Protein 4LSD (pdb70)

Organism: Homo sapiens (NCBI:txid9606)

GO terms:
  GO:0005576 extracellular region (C, EXP)
  GO:0005886 plasma membrane (C, EXP)

Solvent-accessible surface area: 38924 Å² total

CATH classification: 2.60.40.10

Sequence (751 aa):
SPSAPVNVTVRHLKANSAVVSWDVLEDEVVIGFAISQQKKDVRLRFIQEVNTTTRSCALWDLEEDTEYIVHVQAISIQGQSPASEPVLFKTPREAESPSAPVNVTVRHLKANSAVVSWDVLEDEVVIGFAISQQKKDVRLRFIQEVNTTTRSCALWDLEEDTEYIVHVQAISIQGQSPASEPVLFKTPRSPSAPVNVTVRHLKANSAVVSWDVLEDEVVIGFAISQQKKDVRLRFIQEVNTTTRSCALWDLEEDTEYIVHVQAISIQGQSPASEPVLFKTPRSPSAPVNVTVRHLKANSAVVSWDVLEDEVVIGFAISQQKKDVRLRFIQEVNTTTRSCALWDLEEDTEYIVHVQAISIQGQSPASEPVLFKTPRSPSAPVNVTVRHLKANSAVVSWDVLEDEVVIGFAISQQKKDVRLRFIQEVNTTTRSCALWDLEEDTEYIVHVQAISIQGQSPASEPVLFKTPRSPSAPVNVTVRHLKANSAVVSWDVLEDEVVIGFAISQQKKDVRLRFIQEVNTTTRSCALWDLEEDTEYIVHVQAISIQGQSPASEPVLFKTPREAEKSPSAPVNVTVRHLKANSAVVSWDVLEDEVVIGFAISQQKKDVRLRFIQEVNTTTRSCALWDLEEDTEYIVHVQAISIQGQSPASEPVLFKTPRSPSAPVNVTVRHLKANSAVVSWDVLEDEVVIGFAISQQKKDVRLRFIQEVNTTTRSCALWDLEEDTEYIVHVQAISIQGQSPASEPVLFKTPR

InterPro domains:
  IPR003961 Fibronectin type III [PF00041] (83-168)
  IPR003961 Fibronectin type III [PS50853] (84-175)
  IPR003961 Fibronectin type III [SM00060] (82-162)
  IPR003961 Fibronectin type III [cd00063] (82-172)
  IPR013783 Immunoglobulin-like fold [G3DSA:2.60.40.10] (80-178)
  IPR036116 Fibronectin type III superfamily [SSF49265] (73-175)
  IPR052120 Fibronectin type III domain-containing protein 4/5 [PTHR14470] (60-259)

Radius of gyration: 45.47 Å; Cα contacts (8 Å, |Δi|>4): 2057; chains: 8; bounding box: 63×94×138 Å

Nearest PDB structures (foldseek):
  2dju-assembly1_A  TM=8.597E-01  e=8.356E-07  Homo sapiens
  6tpv-assembly1_A  TM=8.663E-01  e=1.405E-06  Homo sapiens
  4yfe-assembly2_B  TM=8.861E-01  e=2.244E-06  Mus musculus
  4yfd-assembly1_A  TM=8.650E-01  e=3.230E-06  Mus musculus
  4yfg-assembly1_A  TM=8.842E-01  e=6.028E-06  Mus musculus

Structure (mmCIF, N/CA/C/O backbone):
data_4LSD
#
_entry.id   4LSD
#
_cell.length_a   93.200
_cell.length_b   93.200
_cell.length_c   284.900
_cell.angle_alpha   90.00
_cell.angle_beta   90.00
_cell.angle_gamma   90.00
#
_symmetry.space_group_name_H-M   'P 41 21 2'
#
loop_
_entity.id
_entity.type
_entity.pdbx_description
1 polymer 'Fibronectin type III domain-containing protein 5'
2 water water
#
loop_
_atom_site.group_PDB
_atom_site.id
_atom_site.type_symbol
_atom_site.label_atom_id
_atom_site.label_alt_id
_atom_site.label_comp_id
_atom_site.label_asym_id
_atom_site.label_entity_id
_atom_site.label_seq_id
_atom_site.pdbx_PDB_ins_code
_atom_site.Cartn_x
_atom_site.Cartn_y
_atom_site.Cartn_z
_atom_site.occupancy
_atom_site.B_iso_or_equiv
_atom_site.auth_seq_id
_atom_site.auth_comp_id
_atom_site.auth_asym_id
_atom_site.auth_atom_id
_atom_site.pdbx_PDB_model_num
ATOM 9 N N . SER A 1 2 ? 11.082 -38.227 24.980 1.00 77.22 30 SER A N 1
ATOM 10 C CA . SER A 1 2 ? 9.899 -38.674 24.275 1.00 70.47 30 SER A CA 1
ATOM 11 C C . SER A 1 2 ? 9.121 -39.831 24.917 1.00 64.24 30 SER A C 1
ATOM 12 O O . SER A 1 2 ? 9.660 -40.588 25.720 1.00 63.71 30 SER A O 1
ATOM 15 N N . PRO A 1 3 ? 7.850 -40.013 24.516 1.00 58.57 31 PRO A N 1
ATOM 16 C CA . PRO A 1 3 ? 6.974 -41.073 25.029 1.00 54.42 31 PRO A CA 1
ATOM 17 C C . PRO A 1 3 ? 7.368 -42.445 24.498 1.00 52.06 31 PRO A C 1
ATOM 18 O O . PRO A 1 3 ? 8.187 -42.571 23.590 1.00 50.72 31 PRO A O 1
ATOM 22 N N . SER A 1 4 ? 6.743 -43.468 25.060 1.00 54.52 32 SER A N 1
ATOM 23 C CA . SER A 1 4 ? 6.996 -44.840 24.662 1.00 52.75 32 SER A CA 1
ATOM 24 C C . SER A 1 4 ? 6.056 -45.220 23.531 1.00 49.99 32 SER A C 1
ATOM 25 O O . SER A 1 4 ? 4.925 -44.726 23.447 1.00 49.36 32 SER A O 1
ATOM 28 N N . ALA A 1 5 ? 6.532 -46.098 22.660 1.00 46.42 33 ALA A N 1
ATOM 29 C CA . ALA A 1 5 ? 5.735 -46.545 21.539 1.00 45.88 33 ALA A CA 1
ATOM 30 C C . ALA A 1 5 ? 4.396 -47.022 22.060 1.00 45.79 33 ALA A C 1
ATOM 31 O O . ALA A 1 5 ? 4.253 -47.307 23.244 1.00 51.36 33 ALA A O 1
ATOM 33 N N . PRO A 1 6 ? 3.386 -47.075 21.185 1.00 50.81 34 PRO A N 1
ATOM 34 C CA . PRO A 1 6 ? 2.048 -47.530 21.568 1.00 48.56 34 PRO A CA 1
ATOM 35 C C . PRO A 1 6 ? 2.109 -49.037 21.785 1.00 47.83 34 PRO A C 1
ATOM 36 O O . PRO A 1 6 ? 2.922 -49.712 21.160 1.00 50.46 34 PRO A O 1
ATOM 40 N N . VAL A 1 7 ? 1.253 -49.560 22.657 1.00 48.06 35 VAL A N 1
ATOM 41 C CA . VAL A 1 7 ? 1.223 -50.999 22.930 1.00 47.48 35 VAL A CA 1
ATOM 42 C C . VAL A 1 7 ? -0.184 -51.520 22.676 1.00 50.76 35 VAL A C 1
ATOM 43 O O . VAL A 1 7 ? -1.131 -50.743 22.555 1.00 54.22 35 VAL A O 1
ATOM 47 N N . ASN A 1 8 ? -0.323 -52.835 22.593 1.00 49.19 36 ASN A N 1
ATOM 48 C CA . ASN A 1 8 ? -1.636 -53.420 22.403 1.00 50.10 36 ASN A CA 1
ATOM 49 C C . ASN A 1 8 ? -2.381 -52.853 21.207 1.00 49.78 36 ASN A C 1
ATOM 50 O O . ASN A 1 8 ? -3.583 -52.583 21.288 1.00 51.59 36 ASN A O 1
ATOM 55 N N . VAL A 1 9 ? -1.674 -52.659 20.103 1.00 49.83 37 VAL A N 1
ATOM 56 C CA . VAL A 1 9 ? -2.312 -52.134 18.915 1.00 47.84 37 VAL A CA 1
ATOM 57 C C . VAL A 1 9 ? -3.143 -53.280 18.344 1.00 49.44 37 VAL A C 1
ATOM 58 O O . VAL A 1 9 ? -2.618 -54.354 18.045 1.00 50.67 37 VAL A O 1
ATOM 62 N N . THR A 1 10 ? -4.449 -53.057 18.220 1.00 48.46 38 THR A N 1
ATOM 63 C CA . THR A 1 10 ? -5.350 -54.088 17.712 1.00 48.25 38 THR A CA 1
ATOM 64 C C . THR A 1 10 ? -6.195 -53.548 16.558 1.00 48.83 38 THR A C 1
ATOM 65 O O . THR A 1 10 ? -6.384 -52.336 16.422 1.00 50.57 38 THR A O 1
ATOM 69 N N . VAL A 1 11 ? -6.697 -54.455 15.727 1.00 46.96 39 VAL A N 1
ATOM 70 C CA . VAL A 1 11 ? -7.545 -54.085 14.607 1.00 48.61 39 VAL A CA 1
ATOM 71 C C . VAL A 1 11 ? -8.929 -54.658 14.825 1.00 53.65 39 VAL A C 1
ATOM 72 O O . VAL A 1 11 ? -9.087 -55.872 14.843 1.00 60.03 39 VAL A O 1
ATOM 76 N N . ARG A 1 12 ? -9.933 -53.805 14.986 1.00 55.35 40 ARG A N 1
ATOM 77 C CA . ARG A 1 12 ? -11.294 -54.301 15.184 1.00 53.77 40 ARG A CA 1
ATOM 78 C C . ARG A 1 12 ? -12.255 -53.850 14.093 1.00 54.86 40 ARG A C 1
ATOM 79 O O . ARG A 1 12 ? -11.895 -53.053 13.223 1.00 55.19 40 ARG A O 1
ATOM 87 N N . HIS A 1 13 ? -13.472 -54.385 14.140 1.00 56.86 41 HIS A N 1
ATOM 88 C CA . HIS A 1 13 ? -14.508 -54.053 13.171 1.00 57.39 41 HIS A CA 1
ATOM 89 C C . HIS A 1 13 ? -13.902 -53.994 11.770 1.00 55.80 41 HIS A C 1
ATOM 90 O O . HIS A 1 13 ? -14.025 -53.004 11.050 1.00 58.79 41 HIS A O 1
ATOM 97 N N . LEU A 1 14 ? -13.234 -55.083 11.406 1.00 55.46 42 LEU A N 1
ATOM 98 C CA . LEU A 1 14 ? -12.569 -55.214 10.120 1.00 54.35 42 LEU A CA 1
ATOM 99 C C . LEU A 1 14 ? -13.537 -55.594 9.001 1.00 54.45 42 LEU A C 1
ATOM 100 O O . LEU A 1 14 ? -14.056 -56.706 8.966 1.00 59.18 42 LEU A O 1
ATOM 105 N N . LYS A 1 15 ? -13.770 -54.657 8.086 1.00 54.43 43 LYS A N 1
ATOM 106 C CA . LYS A 1 15 ? -14.667 -54.871 6.956 1.00 53.69 43 LYS A CA 1
ATOM 107 C C . LYS A 1 15 ? -13.901 -54.973 5.646 1.00 55.54 43 LYS A C 1
ATOM 108 O O . LYS A 1 15 ? -12.697 -54.746 5.592 1.00 56.57 43 LYS A O 1
ATOM 114 N N . ALA A 1 16 ? -14.621 -55.298 4.583 1.00 56.59 44 ALA A N 1
ATOM 115 C CA . ALA A 1 16 ? -14.026 -55.437 3.261 1.00 57.94 44 ALA A CA 1
ATOM 116 C C . ALA A 1 16 ? -13.276 -54.199 2.773 1.00 56.39 44 ALA A C 1
ATOM 117 O O . ALA A 1 16 ? -12.288 -54.312 2.052 1.00 57.14 44 ALA A O 1
ATOM 119 N N . ASN A 1 17 ? -13.747 -53.021 3.165 1.00 55.82 45 ASN A N 1
ATOM 120 C CA . ASN A 1 17 ? -13.135 -51.776 2.715 1.00 53.47 45 ASN A CA 1
ATOM 121 C C . ASN A 1 17 ? -12.749 -50.825 3.833 1.00 51.09 45 ASN A C 1
ATOM 122 O O . ASN A 1 17 ? -12.418 -49.666 3.574 1.00 45.71 45 ASN A O 1
ATOM 127 N N . SER A 1 18 ? -12.797 -51.297 5.073 1.00 48.50 46 SER A N 1
ATOM 128 C CA . SER A 1 18 ? -12.459 -50.439 6.197 1.00 46.61 46 SER A CA 1
ATOM 129 C C . SER A 1 18 ? -12.087 -51.241 7.427 1.00 46.99 46 SER A C 1
ATOM 130 O O . SER A 1 18 ? -12.339 -52.444 7.501 1.00 47.91 46 SER A O 1
ATOM 133 N N . ALA A 1 19 ? -11.484 -50.560 8.394 1.00 43.86 47 ALA A N 1
ATOM 134 C CA . ALA A 1 19 ? -11.089 -51.178 9.654 1.00 43.10 47 ALA A CA 1
ATOM 135 C C . ALA A 1 19 ? -10.834 -50.067 10.652 1.00 43.95 47 ALA A C 1
ATOM 136 O O . ALA A 1 19 ? -10.703 -48.905 10.270 1.00 47.42 47 ALA A O 1
ATOM 138 N N . VAL A 1 20 ? -10.779 -50.432 11.928 1.00 42.39 48 VAL A N 1
ATOM 139 C CA . VAL A 1 20 ? -10.517 -49.488 13.005 1.00 37.46 48 VAL A CA 1
ATOM 140 C C . VAL A 1 20 ? -9.301 -50.014 13.761 1.00 36.52 48 VAL A C 1
ATOM 141 O O . VAL A 1 20 ? -9.209 -51.210 14.029 1.00 38.25 48 VAL A O 1
ATOM 145 N N . VAL A 1 21 ? -8.374 -49.122 14.094 1.00 35.63 49 VAL A N 1
ATOM 146 C CA . VAL A 1 21 ? -7.148 -49.480 14.802 1.00 37.05 49 VAL A CA 1
ATOM 147 C C . VAL A 1 21 ? -7.195 -48.893 16.197 1.00 39.35 49 VAL A C 1
ATOM 148 O O . VAL A 1 21 ? -7.568 -47.738 16.359 1.00 44.36 49 VAL A O 1
ATOM 152 N N . SER A 1 22 ? -6.812 -49.677 17.201 1.00 40.92 50 SER A N 1
ATOM 153 C CA . SER A 1 22 ? -6.817 -49.199 18.587 1.00 43.08 50 SER A CA 1
ATOM 154 C C . SER A 1 22 ? -5.472 -49.476 19.221 1.00 42.42 50 SER A C 1
ATOM 155 O O . SER A 1 22 ? -4.725 -50.338 18.760 1.00 45.07 50 SER A O 1
ATOM 158 N N . TRP A 1 23 ? -5.177 -48.765 20.299 1.00 38.92 51 TRP A N 1
ATOM 159 C CA . TRP A 1 23 ? -3.917 -48.954 20.986 1.00 40.63 51 TRP A CA 1
ATOM 160 C C . TRP A 1 23 ? -4.000 -48.367 22.367 1.00 41.48 51 TRP A C 1
ATOM 161 O O . TRP A 1 23 ? -5.009 -47.771 22.744 1.00 40.34 51 TRP A O 1
ATOM 172 N N . ASP A 1 24 ? -2.922 -48.547 23.117 1.00 40.05 52 ASP A N 1
ATOM 173 C CA . ASP A 1 24 ? -2.816 -48.008 24.458 1.00 44.32 52 ASP A CA 1
ATOM 174 C C . ASP A 1 24 ? -1.445 -47.402 24.517 1.00 44.27 52 ASP A C 1
ATOM 175 O O . ASP A 1 24 ? -0.577 -47.718 23.699 1.00 42.57 52 ASP A O 1
ATOM 180 N N . VAL A 1 25 ? -1.258 -46.524 25.487 1.00 42.34 53 VAL A N 1
ATOM 181 C CA . VAL A 1 25 ? 0.025 -45.892 25.685 1.00 48.80 53 VAL A CA 1
ATOM 182 C C . VAL A 1 25 ? 0.328 -46.114 27.151 1.00 53.16 53 VAL A C 1
ATOM 183 O O . VAL A 1 25 ? -0.568 -46.444 27.926 1.00 56.87 53 VAL A O 1
ATOM 187 N N . LEU A 1 26 ? 1.592 -45.967 27.527 1.00 55.56 54 LEU A N 1
ATOM 188 C CA . LEU A 1 26 ? 1.990 -46.159 28.915 1.00 54.35 54 LEU A CA 1
ATOM 189 C C . LEU A 1 26 ? 1.770 -44.878 29.718 1.00 56.93 54 LEU A C 1
ATOM 190 O O . LEU A 1 26 ? 1.346 -44.925 30.870 1.00 61.91 54 LEU A O 1
ATOM 195 N N . GLU A 1 27 ? 2.033 -43.732 29.096 1.00 56.11 55 GLU A N 1
ATOM 196 C CA . GLU A 1 27 ? 1.881 -42.446 29.772 1.00 57.43 55 GLU A CA 1
ATOM 197 C C . GLU A 1 27 ? 0.727 -41.590 29.242 1.00 58.31 55 GLU A C 1
ATOM 198 O O . GLU A 1 27 ? 0.944 -40.673 28.454 1.00 57.97 55 GLU A O 1
ATOM 204 N N . ASP A 1 28 ? -0.492 -41.863 29.687 1.00 56.24 56 ASP A N 1
ATOM 205 C CA . ASP A 1 28 ? -1.640 -41.091 29.228 1.00 56.83 56 ASP A CA 1
ATOM 206 C C . ASP A 1 28 ? -1.509 -39.593 29.517 1.00 58.28 56 ASP A C 1
ATOM 207 O O . ASP A 1 28 ? -2.090 -38.772 28.820 1.00 63.58 56 ASP A O 1
ATOM 212 N N . GLU A 1 29 ? -0.745 -39.228 30.536 1.00 55.26 57 GLU A N 1
ATOM 213 C CA . GLU A 1 29 ? -0.596 -37.815 30.878 1.00 57.05 57 GLU A CA 1
ATOM 214 C C . GLU A 1 29 ? 0.271 -36.998 29.914 1.00 54.88 57 GLU A C 1
ATOM 215 O O . GLU A 1 29 ? 0.227 -35.770 29.926 1.00 51.19 57 GLU A O 1
ATOM 221 N N . VAL A 1 30 ? 1.040 -37.685 29.076 1.00 52.40 58 VAL A N 1
ATOM 222 C CA . VAL A 1 30 ? 1.958 -37.038 28.144 1.00 49.50 58 VAL A CA 1
ATOM 223 C C . VAL A 1 30 ? 1.554 -37.072 26.658 1.00 48.38 58 VAL A C 1
ATOM 224 O O . VAL A 1 30 ? 1.965 -36.212 25.873 1.00 48.06 58 VAL A O 1
ATOM 228 N N . VAL A 1 31 ? 0.752 -38.063 26.285 1.00 44.73 59 VAL A N 1
ATOM 229 C CA . VAL A 1 31 ? 0.319 -38.252 24.908 1.00 42.80 59 VAL A CA 1
ATOM 230 C C . VAL A 1 31 ? -0.802 -37.330 24.447 1.00 42.76 59 VAL A C 1
ATOM 231 O O . VAL A 1 31 ? -1.924 -37.412 24.933 1.00 40.71 59 VAL A O 1
ATOM 235 N N . ILE A 1 32 ? -0.484 -36.460 23.493 1.00 43.43 60 ILE A N 1
ATOM 236 C CA . ILE A 1 32 ? -1.447 -35.506 22.950 1.00 42.03 60 ILE A CA 1
ATOM 237 C C . ILE A 1 32 ? -1.964 -35.872 21.562 1.00 43.06 60 ILE A C 1
ATOM 238 O O . ILE A 1 32 ? -2.889 -35.239 21.054 1.00 45.08 60 ILE A O 1
ATOM 243 N N . GLY A 1 33 ? -1.378 -36.896 20.954 1.00 39.94 61 GLY A N 1
ATOM 244 C CA . GLY A 1 33 ? -1.807 -37.283 19.627 1.00 41.62 61 GLY A CA 1
ATOM 245 C C . GLY A 1 33 ? -1.195 -38.578 19.139 1.00 40.56 61 GLY A C 1
ATOM 246 O O . GLY A 1 33 ? -0.619 -39.349 19.908 1.00 42.11 61 GLY A O 1
ATOM 247 N N . PHE A 1 34 ? -1.313 -38.812 17.841 1.00 40.89 62 PHE A N 1
ATOM 248 C CA . PHE A 1 34 ? -0.787 -40.027 17.253 1.00 40.40 62 PHE A CA 1
ATOM 249 C C . PHE A 1 34 ? -0.534 -39.878 15.760 1.00 39.38 62 PHE A C 1
ATOM 250 O O . PHE A 1 34 ? -1.118 -39.022 15.102 1.00 38.05 62 PHE A O 1
ATOM 258 N N . ALA A 1 35 ? 0.330 -40.731 15.224 1.00 40.60 63 ALA A N 1
ATOM 259 C CA . ALA A 1 35 ? 0.613 -40.734 13.795 1.00 37.46 63 ALA A CA 1
ATOM 260 C C . ALA A 1 35 ? 0.529 -42.186 13.364 1.00 36.62 63 ALA A C 1
ATOM 261 O O . ALA A 1 35 ? 1.103 -43.066 14.002 1.00 42.20 63 ALA A O 1
ATOM 263 N N . ILE A 1 36 ? -0.211 -42.444 12.295 1.00 35.10 64 ILE A N 1
ATOM 264 C CA . ILE A 1 36 ? -0.358 -43.807 11.783 1.00 37.63 64 ILE A CA 1
ATOM 265 C C . ILE A 1 36 ? 0.131 -43.890 10.332 1.00 42.79 64 ILE A C 1
ATOM 266 O O . ILE A 1 36 ? -0.005 -42.931 9.567 1.00 43.90 64 ILE A O 1
ATOM 271 N N . SER A 1 37 ? 0.720 -45.034 9.975 1.00 44.20 65 SER A N 1
ATOM 272 C CA . SER A 1 37 ? 1.212 -45.292 8.617 1.00 43.42 65 SER A CA 1
ATOM 273 C C . SER A 1 37 ? 0.464 -46.497 8.130 1.00 39.89 65 SER A C 1
ATOM 274 O O . SER A 1 37 ? 0.283 -47.466 8.867 1.00 40.89 65 SER A O 1
ATOM 277 N N . GLN A 1 38 ? 0.051 -46.447 6.876 1.00 37.10 66 GLN A N 1
ATOM 278 C CA . GLN A 1 38 ? -0.678 -47.550 6.285 1.00 37.51 66 GLN A CA 1
ATOM 279 C C . GLN A 1 38 ? -0.163 -47.837 4.889 1.00 43.26 66 GLN A C 1
ATOM 280 O O . GLN A 1 38 ? 0.020 -46.927 4.084 1.00 42.31 66 GLN A O 1
ATOM 286 N N . GLN A 1 39 ? 0.091 -49.105 4.609 1.00 43.26 67 GLN A N 1
ATOM 287 C CA . GLN A 1 39 ? 0.531 -49.506 3.285 1.00 45.65 67 GLN A CA 1
ATOM 288 C C . GLN A 1 39 ? 0.173 -50.967 3.103 1.00 45.81 67 GLN A C 1
ATOM 289 O O . GLN A 1 39 ? 0.097 -51.721 4.072 1.00 45.98 67 GLN A O 1
ATOM 295 N N . LYS A 1 40 ? -0.096 -51.356 1.864 1.00 47.31 68 LYS A N 1
ATOM 296 C CA . LYS A 1 40 ? -0.435 -52.740 1.584 1.00 47.96 68 LYS A CA 1
ATOM 297 C C . LYS A 1 40 ? 0.832 -53.570 1.722 1.00 52.59 68 LYS A C 1
ATOM 298 O O . LYS A 1 40 ? 1.949 -53.038 1.603 1.00 45.06 68 LYS A O 1
ATOM 304 N N . LYS A 1 41 ? 0.651 -54.869 1.962 1.00 55.14 69 LYS A N 1
ATOM 305 C CA . LYS A 1 41 ? 1.765 -55.795 2.082 1.00 57.42 69 LYS A CA 1
ATOM 306 C C . LYS A 1 41 ? 2.551 -55.584 0.777 1.00 55.89 69 LYS A C 1
ATOM 307 O O . LYS A 1 41 ? 3.773 -55.489 0.783 1.00 57.77 69 LYS A O 1
ATOM 313 N N . ASP A 1 42 ? 1.833 -55.507 -0.341 1.00 53.49 70 ASP A N 1
ATOM 314 C CA . ASP A 1 42 ? 2.443 -55.244 -1.645 1.00 59.99 70 ASP A CA 1
ATOM 315 C C . ASP A 1 42 ? 2.506 -53.716 -1.733 1.00 60.40 70 ASP A C 1
ATOM 316 O O . ASP A 1 42 ? 1.727 -53.092 -2.455 1.00 58.06 70 ASP A O 1
ATOM 321 N N . VAL A 1 43 ? 3.416 -53.112 -0.977 1.00 56.66 71 VAL A N 1
ATOM 322 C CA . VAL A 1 43 ? 3.520 -51.655 -0.949 1.00 56.98 71 VAL A CA 1
ATOM 323 C C . VAL A 1 43 ? 3.498 -50.913 -2.281 1.00 57.35 71 VAL A C 1
ATOM 324 O O . VAL A 1 43 ? 4.085 -51.338 -3.267 1.00 60.72 71 VAL A O 1
ATOM 328 N N . ARG A 1 44 ? 2.800 -49.787 -2.277 1.00 58.03 72 ARG A N 1
ATOM 329 C CA . ARG A 1 44 ? 2.671 -48.933 -3.440 1.00 55.95 72 ARG A CA 1
ATOM 330 C C . ARG A 1 44 ? 2.189 -47.576 -2.938 1.00 50.54 72 ARG A C 1
ATOM 331 O O . ARG A 1 44 ? 2.969 -46.631 -2.841 1.00 44.85 72 ARG A O 1
ATOM 347 N N . LEU A 1 46 ? 1.012 -45.104 -0.077 1.00 42.36 74 LEU A N 1
ATOM 348 C CA . LEU A 1 46 ? 1.350 -44.931 1.350 1.00 42.12 74 LEU A CA 1
ATOM 349 C C . LEU A 1 46 ? 0.423 -43.904 1.982 1.00 43.20 74 LEU A C 1
ATOM 350 O O . LEU A 1 46 ? 0.467 -42.737 1.606 1.00 38.00 74 LEU A O 1
ATOM 355 N N . ARG A 1 47 ? -0.396 -44.312 2.945 1.00 45.56 75 ARG A N 1
ATOM 356 C CA . ARG A 1 47 ? -1.311 -43.383 3.597 1.00 42.57 75 ARG A CA 1
ATOM 357 C C . ARG A 1 47 ? -0.858 -43.049 5.017 1.00 42.42 75 ARG A C 1
ATOM 358 O O . ARG A 1 47 ? -0.498 -43.938 5.792 1.00 40.21 75 ARG A O 1
ATOM 366 N N . PHE A 1 48 ? -0.876 -41.760 5.349 1.00 40.83 76 PHE A N 1
ATOM 367 C CA . PHE A 1 48 ? -0.466 -41.297 6.670 1.00 38.72 76 PHE A CA 1
ATOM 368 C C . PHE A 1 48 ? -1.557 -40.470 7.354 1.00 40.61 76 PHE A C 1
ATOM 369 O O . PHE A 1 48 ? -2.067 -39.518 6.769 1.00 36.36 76 PHE A O 1
ATOM 377 N N . ILE A 1 49 ? -1.904 -40.823 8.591 1.00 41.15 77 ILE A N 1
ATOM 378 C CA . ILE A 1 49 ? -2.904 -40.072 9.335 1.00 35.42 77 ILE A CA 1
ATOM 379 C C . ILE A 1 49 ? -2.288 -39.602 10.631 1.00 34.62 77 ILE A C 1
ATOM 380 O O . ILE A 1 49 ? -1.617 -40.363 11.311 1.00 36.96 77 ILE A O 1
ATOM 385 N N . GLN A 1 50 ? -2.500 -38.337 10.968 1.00 37.29 78 GLN A N 1
ATOM 386 C CA . GLN A 1 50 ? -1.969 -37.784 12.212 1.00 34.42 78 GLN A CA 1
ATOM 387 C C . GLN A 1 50 ? -3.079 -36.952 12.842 1.00 35.50 78 GLN A C 1
ATOM 388 O O . GLN A 1 50 ? -3.841 -36.302 12.141 1.00 36.10 78 GLN A O 1
ATOM 394 N N . GLU A 1 51 ? -3.207 -37.017 14.159 1.00 33.59 79 GLU A N 1
ATOM 395 C CA . GLU A 1 51 ? -4.200 -36.222 14.868 1.00 28.12 79 GLU A CA 1
ATOM 396 C C . GLU A 1 51 ? -3.505 -35.773 16.124 1.00 30.85 79 GLU A C 1
ATOM 397 O O . GLU A 1 51 ? -2.820 -36.548 16.778 1.00 39.81 79 GLU A O 1
ATOM 403 N N . VAL A 1 52 ? -3.664 -34.503 16.450 1.00 35.39 80 VAL A N 1
ATOM 404 C CA . VAL A 1 52 ? -3.023 -33.945 17.620 1.00 30.47 80 VAL A CA 1
ATOM 405 C C . VAL A 1 52 ? -4.070 -33.190 18.431 1.00 35.58 80 VAL A C 1
ATOM 406 O O . VAL A 1 52 ? -5.133 -32.838 17.907 1.00 38.17 80 VAL A O 1
ATOM 410 N N . ASN A 1 53 ? -3.775 -32.967 19.710 1.00 35.05 81 ASN A N 1
ATOM 411 C CA . ASN A 1 53 ? -4.672 -32.283 20.637 1.00 37.16 81 ASN A CA 1
ATOM 412 C C . ASN A 1 53 ? -5.975 -33.066 20.783 1.00 38.54 81 ASN A C 1
ATOM 413 O O . ASN A 1 53 ? -7.070 -32.511 20.707 1.00 38.71 81 ASN A O 1
ATOM 418 N N . THR A 1 54 ? -5.831 -34.369 20.996 1.00 38.36 82 THR A N 1
ATOM 419 C CA . THR A 1 54 ? -6.963 -35.272 21.145 1.00 39.18 82 THR A CA 1
ATOM 420 C C . THR A 1 54 ? -6.624 -36.314 22.213 1.00 41.95 82 THR A C 1
ATOM 421 O O . THR A 1 54 ? -5.459 -36.500 22.561 1.00 42.23 82 THR A O 1
ATOM 425 N N . THR A 1 55 ? -7.637 -36.994 22.735 1.00 40.77 83 THR A N 1
ATOM 426 C CA . THR A 1 55 ? -7.403 -38.020 23.748 1.00 42.99 83 THR A CA 1
ATOM 427 C C . THR A 1 55 ? -7.742 -39.385 23.160 1.00 39.37 83 THR A C 1
ATOM 428 O O . THR A 1 55 ? -7.732 -40.385 23.862 1.00 43.13 83 THR A O 1
ATOM 432 N N . THR A 1 56 ? -8.036 -39.415 21.863 1.00 34.17 84 THR A N 1
ATOM 433 C CA . THR A 1 56 ? -8.419 -40.650 21.180 1.00 35.56 84 THR A CA 1
ATOM 434 C C . THR A 1 56 ? -7.414 -41.795 21.240 1.00 35.53 84 THR A C 1
ATOM 435 O O . THR A 1 56 ? -6.202 -41.584 21.336 1.00 37.02 84 THR A O 1
ATOM 439 N N . ARG A 1 57 ? -7.936 -43.016 21.191 1.00 36.47 85 ARG A N 1
ATOM 440 C CA . ARG A 1 57 ? -7.103 -44.213 21.215 1.00 36.24 85 ARG A CA 1
ATOM 441 C C . ARG A 1 57 ? -7.478 -45.149 20.054 1.00 41.97 85 ARG A C 1
ATOM 442 O O . ARG A 1 57 ? -7.202 -46.351 20.083 1.00 46.63 85 ARG A O 1
ATOM 450 N N . SER A 1 58 ? -8.120 -44.591 19.034 1.00 38.75 86 SER A N 1
ATOM 451 C CA . SER A 1 58 ? -8.485 -45.366 17.859 1.00 40.88 86 SER A CA 1
ATOM 452 C C . SER A 1 58 ? -8.563 -44.472 16.637 1.00 41.90 86 SER A C 1
ATOM 453 O O . SER A 1 58 ? -8.805 -43.270 16.725 1.00 42.69 86 SER A O 1
ATOM 456 N N . CYS A 1 59 ? -8.332 -45.086 15.491 1.00 42.49 87 CYS A N 1
ATOM 457 C CA . CYS A 1 59 ? -8.334 -44.381 14.240 1.00 37.99 87 CYS A CA 1
ATOM 458 C C . CYS A 1 59 ? -8.906 -45.286 13.167 1.00 39.44 87 CYS A C 1
ATOM 459 O O . CYS A 1 59 ? -8.445 -46.409 12.992 1.00 40.79 87 CYS A O 1
ATOM 462 N N . ALA A 1 60 ? -9.908 -44.793 12.448 1.00 35.24 88 ALA A N 1
ATOM 463 C CA . ALA A 1 60 ? -10.540 -45.561 11.378 1.00 37.40 88 ALA A CA 1
ATOM 464 C C . ALA A 1 60 ? -9.754 -45.460 10.074 1.00 39.89 88 ALA A C 1
ATOM 465 O O . ALA A 1 60 ? -9.173 -44.423 9.776 1.00 42.48 88 ALA A O 1
ATOM 467 N N . LEU A 1 61 ? -9.738 -46.543 9.304 1.00 40.96 89 LEU A N 1
ATOM 468 C CA . LEU A 1 61 ? -9.057 -46.570 8.018 1.00 40.11 89 LEU A CA 1
ATOM 469 C C . LEU A 1 61 ? -10.152 -46.883 7.017 1.00 42.45 89 LEU A C 1
ATOM 470 O O . LEU A 1 61 ? -10.818 -47.915 7.111 1.00 46.59 89 LEU A O 1
ATOM 475 N N . TRP A 1 62 ? -10.330 -45.995 6.053 1.00 41.71 90 TRP A N 1
ATOM 476 C CA . TRP A 1 62 ? -11.372 -46.154 5.059 1.00 43.21 90 TRP A CA 1
ATOM 477 C C . TRP A 1 62 ? -10.829 -46.438 3.666 1.00 46.10 90 TRP A C 1
ATOM 478 O O . TRP A 1 62 ? -9.631 -46.334 3.417 1.00 41.10 90 TRP A O 1
ATOM 489 N N . ASP A 1 63 ? -11.734 -46.791 2.760 1.00 43.29 91 ASP A N 1
ATOM 490 C CA . ASP A 1 63 ? -11.382 -47.047 1.378 1.00 50.15 91 ASP A CA 1
ATOM 491 C C . ASP A 1 63 ? -10.248 -48.052 1.226 1.00 50.20 91 ASP A C 1
ATOM 492 O O . ASP A 1 63 ? -9.349 -47.866 0.404 1.00 44.20 91 ASP A O 1
ATOM 497 N N . LEU A 1 64 ? -10.293 -49.117 2.017 1.00 50.52 92 LEU A N 1
ATOM 498 C CA . LEU A 1 64 ? -9.273 -50.143 1.929 1.00 51.34 92 LEU A CA 1
ATOM 499 C C . LEU A 1 64 ? -9.647 -51.073 0.798 1.00 53.64 92 LEU A C 1
ATOM 500 O O . LEU A 1 64 ? -10.803 -51.118 0.371 1.00 52.24 92 LEU A O 1
ATOM 505 N N . GLU A 1 65 ? -8.658 -51.816 0.323 1.00 57.56 93 GLU A N 1
ATOM 506 C CA . GLU A 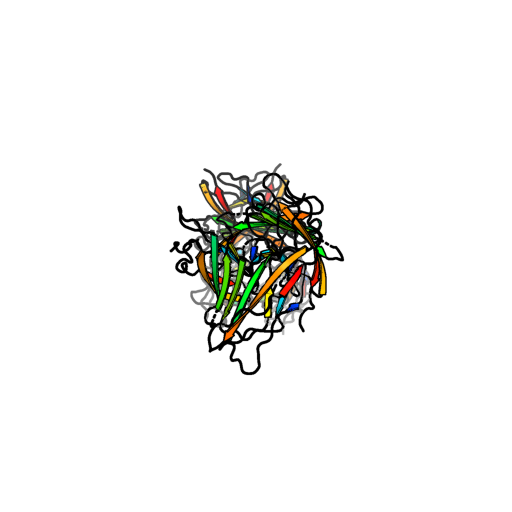1 65 ? -8.838 -52.778 -0.757 1.00 59.41 93 GLU A CA 1
ATOM 507 C C . GLU A 1 65 ? -9.416 -54.065 -0.193 1.00 58.53 93 GLU A C 1
ATOM 508 O O . GLU A 1 65 ? -9.027 -54.490 0.892 1.00 55.31 93 GLU A O 1
ATOM 514 N N . GLU A 1 66 ? -10.329 -54.691 -0.929 1.00 59.58 94 GLU A N 1
ATOM 515 C CA . GLU A 1 66 ? -10.931 -55.945 -0.479 1.00 61.62 94 GLU A CA 1
ATOM 516 C C . GLU A 1 66 ? -9.921 -57.083 -0.614 1.00 61.76 94 GLU A C 1
ATOM 517 O O . GLU A 1 66 ? -9.007 -57.011 -1.440 1.00 61.01 94 GLU A O 1
ATOM 523 N N . ASP A 1 67 ? -10.097 -58.130 0.192 1.00 63.95 95 ASP A N 1
ATOM 524 C CA . ASP A 1 67 ? -9.232 -59.307 0.139 1.00 64.11 95 ASP A CA 1
ATOM 525 C C . ASP A 1 67 ? -7.771 -58.915 -0.022 1.00 61.71 95 ASP A C 1
ATOM 526 O O . ASP A 1 67 ? -7.056 -59.458 -0.868 1.00 57.95 95 ASP A O 1
ATOM 531 N N . THR A 1 68 ? -7.338 -57.979 0.816 1.00 58.68 96 THR A N 1
ATOM 532 C CA . THR A 1 68 ? -5.983 -57.454 0.763 1.00 55.73 96 THR A CA 1
ATOM 533 C C . THR A 1 68 ? -5.328 -57.338 2.138 1.00 55.14 96 THR A C 1
ATOM 534 O O . THR A 1 68 ? -5.990 -57.010 3.123 1.00 56.13 96 THR A O 1
ATOM 538 N N . GLU A 1 69 ? -4.019 -57.582 2.180 1.00 51.36 97 GLU A N 1
ATOM 539 C CA . GLU A 1 69 ? -3.229 -57.507 3.406 1.00 52.17 97 GLU A CA 1
ATOM 540 C C . GLU A 1 69 ? -2.584 -56.134 3.611 1.00 51.14 97 GLU A C 1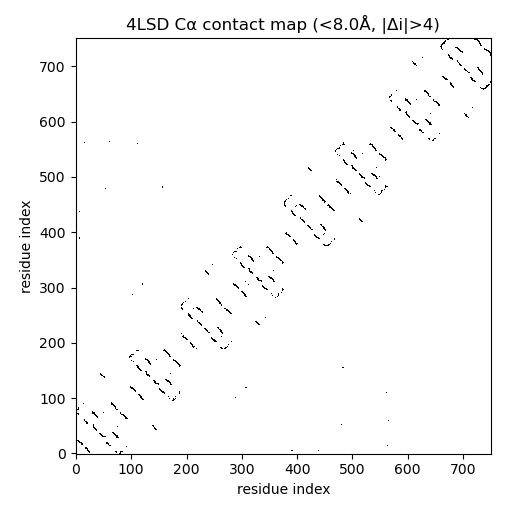
ATOM 541 O O . GLU A 1 69 ? -2.018 -55.554 2.685 1.00 51.31 97 GLU A O 1
ATOM 547 N N . TYR A 1 70 ? -2.661 -55.630 4.838 1.00 50.03 98 TYR A N 1
ATOM 548 C CA . TYR A 1 70 ? -2.111 -54.323 5.175 1.00 45.82 98 TYR A CA 1
ATOM 549 C C . TYR A 1 70 ? -1.166 -54.366 6.356 1.00 44.99 98 TYR A C 1
ATOM 550 O O . TYR A 1 70 ? -1.189 -55.292 7.160 1.00 47.95 98 TYR A O 1
ATOM 559 N N . ILE A 1 71 ? -0.335 -53.342 6.455 1.00 46.19 99 ILE A N 1
ATOM 560 C CA . ILE A 1 71 ? 0.600 -53.224 7.549 1.00 48.63 99 ILE A CA 1
ATOM 561 C C . ILE A 1 71 ? 0.458 -51.802 8.046 1.00 48.53 99 ILE A C 1
ATOM 562 O O . ILE A 1 71 ? 0.622 -50.844 7.296 1.00 46.64 99 ILE A O 1
ATOM 567 N N . VAL A 1 72 ? 0.136 -51.686 9.325 1.00 47.82 100 VAL A N 1
ATOM 568 C CA . VAL A 1 72 ? -0.085 -50.406 9.967 1.00 41.06 100 VAL A CA 1
ATOM 569 C C . VAL A 1 72 ? 0.862 -50.244 11.136 1.00 41.28 100 VAL A C 1
ATOM 570 O O . VAL A 1 72 ? 1.089 -51.190 11.882 1.00 44.94 100 VAL A O 1
ATOM 574 N N . HIS A 1 73 ? 1.418 -49.049 11.299 1.00 39.89 101 HIS A N 1
ATOM 575 C CA . HIS A 1 73 ? 2.298 -48.776 12.433 1.00 41.83 101 HIS A CA 1
ATOM 576 C C . HIS A 1 73 ? 1.733 -47.558 13.131 1.00 42.55 101 HIS A C 1
ATOM 577 O O . HIS A 1 73 ? 1.300 -46.609 12.482 1.00 48.06 101 HIS A O 1
ATOM 584 N N . VAL A 1 74 ? 1.735 -47.581 14.455 1.00 37.25 102 VAL A N 1
ATOM 585 C CA . VAL A 1 74 ? 1.226 -46.455 15.212 1.00 40.35 102 VAL A CA 1
ATOM 586 C C . VAL A 1 74 ? 2.382 -45.822 15.962 1.00 42.41 102 VAL A C 1
ATOM 587 O O . VAL A 1 74 ? 3.340 -46.496 16.320 1.00 48.09 102 VAL A O 1
ATOM 591 N N . GLN A 1 75 ? 2.296 -44.518 16.183 1.00 45.52 103 GLN A N 1
ATOM 592 C CA . GLN A 1 75 ? 3.328 -43.778 16.907 1.00 42.30 103 GLN A CA 1
ATOM 593 C C . GLN A 1 75 ? 2.603 -42.815 17.848 1.00 44.53 103 GLN A C 1
ATOM 594 O O . GLN A 1 75 ? 1.499 -42.372 17.545 1.00 47.43 103 GLN A O 1
ATOM 600 N N . ALA A 1 76 ? 3.200 -42.489 18.988 1.00 41.52 104 ALA A N 1
ATOM 601 C CA . ALA A 1 76 ? 2.547 -41.580 19.918 1.00 38.41 104 ALA A CA 1
ATOM 602 C C . ALA A 1 76 ? 3.240 -40.225 19.933 1.00 42.82 104 ALA A C 1
ATOM 603 O O . ALA A 1 76 ? 4.467 -40.144 19.980 1.00 48.14 104 ALA A O 1
ATOM 605 N N . ILE A 1 77 ? 2.441 -39.161 19.903 1.00 43.28 105 ILE A N 1
ATOM 606 C CA . ILE A 1 77 ? 2.968 -37.799 19.886 1.00 41.26 105 ILE A CA 1
ATOM 607 C C . ILE A 1 77 ? 2.857 -37.150 21.254 1.00 38.03 105 ILE A C 1
ATOM 608 O O . ILE A 1 77 ? 1.819 -37.221 21.899 1.00 39.09 105 ILE A O 1
ATOM 613 N N . SER A 1 78 ? 3.927 -36.497 21.678 1.00 39.95 106 SER A N 1
ATOM 614 C CA . SER A 1 78 ? 3.957 -35.801 22.956 1.00 42.51 106 SER A CA 1
ATOM 615 C C . SER A 1 78 ? 4.170 -34.333 22.616 1.00 42.83 106 SER A C 1
ATOM 616 O O . SER A 1 78 ? 4.389 -34.001 21.452 1.00 39.18 106 SER A O 1
ATOM 619 N N . ILE A 1 79 ? 4.109 -33.451 23.609 1.00 42.02 107 ILE A N 1
ATOM 620 C CA . ILE A 1 79 ? 4.328 -32.031 23.337 1.00 47.04 107 ILE A CA 1
ATOM 621 C C . ILE A 1 79 ? 5.831 -31.806 23.156 1.00 52.75 107 ILE A C 1
ATOM 622 O O . ILE A 1 79 ? 6.257 -30.855 22.504 1.00 54.14 107 ILE A O 1
ATOM 627 N N . GLN A 1 80 ? 6.633 -32.687 23.746 1.00 57.60 108 GLN A N 1
ATOM 628 C CA . GLN A 1 80 ? 8.087 -32.576 23.656 1.00 59.81 108 GLN A CA 1
ATOM 629 C C . GLN A 1 80 ? 8.689 -33.375 22.503 1.00 58.96 108 GLN A C 1
ATOM 630 O O . GLN A 1 80 ? 9.708 -32.979 21.926 1.00 58.13 108 GLN A O 1
ATOM 636 N N . GLY A 1 81 ? 8.056 -34.494 22.165 1.00 59.26 109 GLY A N 1
ATOM 637 C CA . GLY A 1 81 ? 8.566 -35.312 21.082 1.00 56.38 109 GLY A CA 1
ATOM 638 C C . GLY A 1 81 ? 7.585 -36.312 20.505 1.00 54.63 109 GLY A C 1
ATOM 639 O O . GLY A 1 81 ? 6.373 -36.092 20.484 1.00 51.22 109 GLY A O 1
ATOM 640 N N . GLN A 1 82 ? 8.135 -37.426 20.041 1.00 53.17 110 GLN A N 1
ATOM 641 C CA . GLN A 1 82 ? 7.360 -38.492 19.441 1.00 52.26 110 GLN A CA 1
ATOM 642 C C . GLN A 1 82 ? 8.006 -39.817 19.832 1.00 52.52 110 GLN A C 1
ATOM 643 O O . GLN A 1 82 ? 9.203 -39.872 20.130 1.00 52.66 110 GLN A O 1
ATOM 649 N N . SER A 1 83 ? 7.216 -40.884 19.811 1.00 49.15 111 SER A N 1
ATOM 650 C CA . SER A 1 83 ? 7.716 -42.200 20.178 1.00 49.27 111 SER A CA 1
ATOM 651 C C . SER A 1 83 ? 8.104 -43.039 18.981 1.00 49.32 111 SER A C 1
ATOM 652 O O . SER A 1 83 ? 7.808 -42.684 17.846 1.00 49.05 111 SER A O 1
ATOM 655 N N . PRO A 1 84 ? 8.799 -44.159 19.226 1.00 50.21 112 PRO A N 1
ATOM 656 C CA . PRO A 1 84 ? 9.189 -45.029 18.116 1.00 46.34 112 PRO A CA 1
ATOM 657 C C . PRO A 1 84 ? 7.937 -45.734 17.632 1.00 43.25 112 PRO A C 1
ATOM 658 O O . PRO A 1 84 ? 6.912 -45.693 18.302 1.00 46.06 112 PRO A O 1
ATOM 662 N N . ALA A 1 85 ? 8.014 -46.373 16.472 1.00 43.00 113 ALA A N 1
ATOM 663 C CA . ALA A 1 85 ? 6.853 -47.079 15.944 1.00 42.63 113 ALA A CA 1
ATOM 664 C C . ALA A 1 85 ? 6.461 -48.233 16.860 1.00 47.38 113 ALA A C 1
ATOM 665 O O . ALA A 1 85 ? 7.311 -48.872 17.473 1.00 48.77 113 ALA A O 1
ATOM 667 N N . SER A 1 86 ? 5.166 -48.503 16.932 1.00 45.45 114 SER A N 1
ATOM 668 C CA . SER A 1 86 ? 4.667 -49.605 17.726 1.00 45.38 114 SER A CA 1
ATOM 669 C C . SER A 1 86 ? 5.069 -50.805 16.886 1.00 51.96 114 SER A C 1
ATOM 670 O O . SER A 1 86 ? 5.664 -50.653 15.812 1.00 48.87 114 SER A O 1
ATOM 673 N N . GLU A 1 87 ? 4.702 -51.995 17.347 1.00 55.07 115 GLU A N 1
ATOM 674 C CA . GLU A 1 87 ? 4.983 -53.202 16.584 1.00 55.78 115 GLU A CA 1
ATOM 675 C C . GLU A 1 87 ? 3.994 -53.177 15.425 1.00 55.88 115 GLU A C 1
ATOM 676 O O . GLU A 1 87 ? 2.845 -52.756 15.584 1.00 56.14 115 GLU A O 1
ATOM 682 N N . PRO A 1 88 ? 4.426 -53.619 14.241 1.00 55.03 116 PRO A N 1
ATOM 683 C CA . PRO A 1 88 ? 3.534 -53.628 13.083 1.00 54.49 116 PRO A CA 1
ATOM 684 C C . PRO A 1 88 ? 2.317 -54.477 13.332 1.00 55.41 116 PRO A C 1
ATOM 685 O O . PRO A 1 88 ? 2.431 -55.541 13.927 1.00 60.94 116 PRO A O 1
ATOM 689 N N . VAL A 1 89 ? 1.152 -54.002 12.911 1.00 54.90 117 VAL A N 1
ATOM 690 C CA . VAL A 1 89 ? -0.051 -54.798 13.046 1.00 51.26 117 VAL A CA 1
ATOM 691 C C . VAL A 1 89 ? -0.385 -55.191 11.621 1.00 53.21 117 VAL A C 1
ATOM 692 O O . VAL A 1 89 ? -0.379 -54.348 10.719 1.00 50.26 117 VAL A O 1
ATOM 696 N N . LEU A 1 90 ? -0.628 -56.482 11.412 1.00 50.77 118 LEU A N 1
ATOM 697 C CA . LEU A 1 90 ? -0.933 -56.991 10.086 1.00 48.35 118 LEU A CA 1
ATOM 698 C C . LEU A 1 90 ? -2.342 -57.512 10.018 1.00 47.81 118 LEU A C 1
ATOM 699 O O . LEU A 1 90 ? -2.863 -58.051 10.987 1.00 50.86 118 LEU A O 1
ATOM 704 N N . PHE A 1 91 ? -2.974 -57.347 8.873 1.00 46.14 119 PHE A N 1
ATOM 705 C CA . PHE A 1 91 ? -4.321 -57.831 8.743 1.00 48.47 119 PHE A CA 1
ATOM 706 C C . PHE A 1 91 ? -4.701 -57.908 7.287 1.00 48.63 119 PHE A C 1
ATOM 707 O O . PHE A 1 91 ? -3.997 -57.408 6.413 1.00 52.81 119 PHE A O 1
ATOM 715 N N . LYS A 1 92 ? -5.809 -58.571 7.027 1.00 49.10 120 LYS A N 1
ATOM 716 C CA . LYS A 1 92 ? -6.261 -58.726 5.676 1.00 54.51 120 LYS A CA 1
ATOM 717 C C . LYS A 1 92 ? -7.747 -58.475 5.648 1.00 58.84 120 LYS A C 1
ATOM 718 O O . LYS A 1 92 ? -8.494 -58.928 6.519 1.00 60.84 120 LYS A O 1
ATOM 724 N N . THR A 1 93 ? -8.173 -57.735 4.642 1.00 61.66 121 THR A N 1
ATOM 725 C CA . THR A 1 93 ? -9.573 -57.416 4.508 1.00 63.29 121 THR A CA 1
ATOM 726 C C . THR A 1 93 ? -10.357 -58.578 3.903 1.00 63.72 121 THR A C 1
ATOM 727 O O . THR A 1 93 ? -9.836 -59.351 3.104 1.00 62.59 121 THR A O 1
ATOM 731 N N . PRO A 1 94 ? -11.619 -58.721 4.315 1.00 63.45 122 PRO A N 1
ATOM 732 C CA . PRO A 1 94 ? -12.556 -59.751 3.865 1.00 63.26 122 PRO A CA 1
ATOM 733 C C . PRO A 1 94 ? -12.842 -59.520 2.390 1.00 64.94 122 PRO A C 1
ATOM 734 O O . PRO A 1 94 ? -12.423 -58.516 1.830 1.00 64.01 122 PRO A O 1
ATOM 738 N N . ARG A 1 95 ? -13.586 -60.436 1.782 1.00 68.95 123 ARG A N 1
ATOM 739 C CA . ARG A 1 95 ? -13.951 -60.339 0.365 1.00 72.94 123 ARG A CA 1
ATOM 740 C C . ARG A 1 95 ? -15.153 -59.407 0.172 1.00 73.56 123 ARG A C 1
ATOM 741 O O . ARG A 1 95 ? -15.952 -59.229 1.092 1.00 71.15 123 ARG A O 1
ATOM 749 N N . GLU A 1 96 ? -15.297 -58.837 -1.023 1.00 76.11 124 GLU A N 1
ATOM 750 C CA . GLU A 1 96 ? -16.430 -57.960 -1.303 1.00 81.39 124 GLU A CA 1
ATOM 751 C C . GLU A 1 96 ? -17.628 -58.865 -1.536 1.00 85.97 124 GLU A C 1
ATOM 752 O O . GLU A 1 96 ? -17.577 -59.809 -2.335 1.00 89.15 124 GLU A O 1
ATOM 754 N N . ALA A 1 97 ? -18.714 -58.566 -0.836 1.00 89.35 125 ALA A N 1
ATOM 755 C CA . ALA A 1 97 ? -19.932 -59.366 -0.914 1.00 92.24 125 ALA A CA 1
ATOM 756 C C . ALA A 1 97 ? -20.727 -59.460 -2.217 1.00 94.81 125 ALA A C 1
ATOM 757 O O . ALA A 1 97 ? -21.141 -58.456 -2.797 1.00 96.78 125 ALA A O 1
ATOM 759 N N . GLU A 1 98 ? -20.926 -60.700 -2.663 1.00 94.94 126 GLU A N 1
ATOM 760 C CA . GLU A 1 98 ? -21.763 -61.012 -3.823 1.00 93.36 126 GLU A CA 1
ATOM 761 C C . GLU A 1 98 ? -22.404 -62.340 -3.467 1.00 93.36 126 GLU A C 1
ATOM 762 O O . GLU A 1 98 ? -21.923 -62.986 -2.509 1.00 94.60 126 GLU A O 1
ATOM 768 N N . SER B 1 2 ? 8.052 -25.298 -10.179 1.00 66.30 30 SER B N 1
ATOM 769 C CA . SER B 1 2 ? 7.662 -25.527 -8.752 1.00 61.77 30 SER B CA 1
ATOM 770 C C . SER B 1 2 ? 6.136 -25.736 -8.660 1.00 59.02 30 SER B C 1
ATOM 771 O O . SER B 1 2 ? 5.362 -24.978 -9.254 1.00 55.58 30 SER B O 1
ATOM 774 N N . PRO B 1 3 ? 5.692 -26.767 -7.908 1.00 55.25 31 PRO B N 1
ATOM 775 C CA . PRO B 1 3 ? 4.297 -27.178 -7.672 1.00 50.95 31 PRO B CA 1
ATOM 776 C C . PRO B 1 3 ? 3.412 -26.065 -7.139 1.00 45.44 31 PRO B C 1
ATOM 777 O O . PRO B 1 3 ? 3.713 -25.376 -6.156 1.00 48.26 31 PRO B O 1
ATOM 781 N N . SER B 1 4 ? 2.285 -25.950 -7.805 1.00 38.99 32 SER B N 1
ATOM 782 C CA . SER B 1 4 ? 1.275 -24.956 -7.535 1.00 41.08 32 SER B CA 1
ATOM 783 C C . SER B 1 4 ? 0.168 -25.436 -6.585 1.00 36.61 32 SER B C 1
ATOM 784 O O . SER B 1 4 ? -0.205 -26.609 -6.585 1.00 35.66 32 SER B O 1
ATOM 787 N N . ALA B 1 5 ? -0.358 -24.523 -5.778 1.00 33.57 33 ALA B N 1
ATOM 788 C CA . ALA B 1 5 ? -1.424 -24.880 -4.848 1.00 34.39 33 ALA B CA 1
ATOM 789 C C . ALA B 1 5 ? -2.611 -25.492 -5.584 1.00 31.30 33 ALA B C 1
ATOM 790 O O . ALA B 1 5 ? -2.968 -25.055 -6.674 1.00 34.41 33 ALA B O 1
ATOM 792 N N . PRO B 1 6 ? -3.235 -26.518 -4.997 1.00 34.94 34 PRO B N 1
ATOM 793 C CA . PRO B 1 6 ? -4.392 -27.155 -5.632 1.00 34.25 34 PRO B CA 1
ATOM 794 C C . PRO B 1 6 ? -5.459 -26.086 -5.769 1.00 31.58 34 PRO B C 1
ATOM 795 O O . PRO B 1 6 ? -5.464 -25.147 -4.978 1.00 29.74 34 PRO B O 1
ATOM 799 N N . VAL B 1 7 ? -6.348 -26.213 -6.752 1.00 30.98 35 VAL B N 1
ATOM 800 C CA . VAL B 1 7 ? -7.440 -25.243 -6.932 1.00 28.44 35 VAL B CA 1
ATOM 801 C C . VAL B 1 7 ? -8.773 -25.986 -7.020 1.00 27.30 35 VAL B C 1
ATOM 802 O O . VAL B 1 7 ? -8.800 -27.219 -7.040 1.00 26.55 35 VAL B O 1
ATOM 806 N N . ASN B 1 8 ? -9.872 -25.239 -7.088 1.00 28.72 36 ASN B N 1
ATOM 807 C CA . ASN B 1 8 ? -11.217 -25.806 -7.148 1.00 27.30 36 ASN B CA 1
ATOM 808 C C . ASN B 1 8 ? -11.490 -26.798 -6.027 1.00 31.91 36 ASN B C 1
ATOM 809 O O . ASN B 1 8 ? -12.179 -27.802 -6.220 1.00 31.87 36 ASN B O 1
ATOM 814 N N . VAL B 1 9 ? -10.946 -26.506 -4.851 1.00 28.17 37 VAL B N 1
ATOM 815 C CA . VAL B 1 9 ? -11.146 -27.367 -3.703 1.00 28.05 37 VAL B CA 1
ATOM 816 C C . VAL B 1 9 ? -12.611 -27.262 -3.337 1.00 32.92 37 V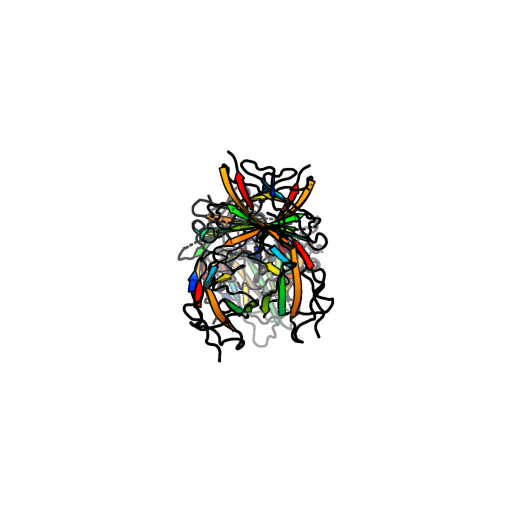AL B C 1
ATOM 817 O O . VAL B 1 9 ? -13.112 -26.175 -3.068 1.00 35.03 37 VAL B O 1
ATOM 821 N N . THR B 1 10 ? -13.310 -28.387 -3.334 1.00 33.22 38 THR B N 1
ATOM 822 C CA . THR B 1 10 ? -14.726 -28.358 -3.016 1.00 37.26 38 THR B CA 1
ATOM 823 C C . THR B 1 10 ? -15.143 -29.561 -2.184 1.00 40.33 38 THR B C 1
ATOM 824 O O . THR B 1 10 ? -14.498 -30.607 -2.213 1.00 34.25 38 THR B O 1
ATOM 828 N N . VAL B 1 11 ? -16.234 -29.402 -1.442 1.00 44.94 39 VAL B N 1
ATOM 829 C CA . VAL B 1 11 ? -16.755 -30.477 -0.613 1.00 45.20 39 VAL B CA 1
ATOM 830 C C . VAL B 1 11 ? -18.043 -31.015 -1.236 1.00 46.84 39 VAL B C 1
ATOM 831 O O . VAL B 1 11 ? -18.963 -30.250 -1.517 1.00 49.80 39 VAL B O 1
ATOM 835 N N . ARG B 1 12 ? -18.098 -32.325 -1.466 1.00 49.54 40 ARG B N 1
ATOM 836 C CA . ARG B 1 12 ? -19.273 -32.955 -2.069 1.00 45.74 40 ARG B CA 1
ATOM 837 C C . ARG B 1 12 ? -19.796 -34.090 -1.184 1.00 46.52 40 ARG B C 1
ATOM 838 O O . ARG B 1 12 ? -19.183 -34.426 -0.164 1.00 41.82 40 ARG B O 1
ATOM 846 N N . HIS B 1 13 ? -20.919 -34.680 -1.594 1.00 45.73 41 HIS B N 1
ATOM 847 C CA . HIS B 1 13 ? -21.580 -35.754 -0.849 1.00 44.64 41 HIS B CA 1
ATOM 848 C C . HIS B 1 13 ? -21.619 -35.388 0.618 1.00 43.23 41 HIS B C 1
ATOM 849 O O . HIS B 1 13 ? -21.454 -36.240 1.494 1.00 46.85 41 HIS B O 1
ATOM 856 N N . LEU B 1 14 ? -21.834 -34.104 0.875 1.00 39.86 42 LEU B N 1
ATOM 857 C CA . LEU B 1 14 ? -21.889 -33.597 2.235 1.00 42.84 42 LEU B CA 1
ATOM 858 C C . LEU B 1 14 ? -22.994 -34.290 3.008 1.00 42.88 42 LEU B C 1
ATOM 859 O O . LEU B 1 14 ? -24.167 -34.190 2.651 1.00 46.43 42 LEU B O 1
ATOM 864 N N . LYS B 1 15 ? -22.625 -34.997 4.064 1.00 38.35 43 LYS B N 1
ATOM 865 C CA . LYS B 1 15 ? -23.615 -35.687 4.865 1.00 40.93 43 LYS B CA 1
ATOM 866 C C . LYS B 1 15 ? -23.347 -35.426 6.324 1.00 41.14 43 LYS B C 1
ATOM 867 O O . LYS B 1 15 ? -22.293 -34.906 6.681 1.00 42.55 43 LYS B O 1
ATOM 873 N N . ALA B 1 16 ? -24.316 -35.777 7.160 1.00 41.53 44 ALA B N 1
ATOM 874 C CA . ALA B 1 16 ? -24.208 -35.567 8.594 1.00 41.60 44 ALA B CA 1
ATOM 875 C C . ALA B 1 16 ? -22.869 -35.963 9.201 1.00 39.62 44 ALA B C 1
ATOM 876 O O . ALA B 1 16 ? -22.337 -35.246 10.042 1.00 38.60 44 ALA B O 1
ATOM 878 N N . ASN B 1 17 ? -22.316 -37.094 8.782 1.00 38.83 45 ASN B N 1
ATOM 879 C CA . ASN B 1 17 ? -21.049 -37.538 9.358 1.00 45.77 45 ASN B CA 1
ATOM 880 C C . ASN B 1 17 ? -19.912 -37.696 8.344 1.00 43.88 45 ASN B C 1
ATOM 881 O O . ASN B 1 17 ? -18.829 -38.152 8.698 1.00 48.49 45 ASN B O 1
ATOM 886 N N . SER B 1 18 ? -20.144 -37.328 7.092 1.00 39.62 46 SER B N 1
ATOM 887 C CA . SER B 1 18 ? -19.107 -37.505 6.090 1.00 44.33 46 SER B CA 1
ATOM 888 C C . SER B 1 18 ? -19.155 -36.534 4.923 1.00 41.34 46 SER B C 1
ATOM 889 O O . SER B 1 18 ? -20.148 -35.837 4.704 1.00 42.06 46 SER B O 1
ATOM 892 N N . ALA B 1 19 ? -18.070 -36.523 4.159 1.00 42.27 47 ALA B N 1
ATOM 893 C CA . ALA B 1 19 ? -17.944 -35.641 3.018 1.00 40.17 47 ALA B CA 1
ATOM 894 C C . ALA B 1 19 ? -16.781 -36.073 2.158 1.00 40.29 47 ALA B C 1
ATOM 895 O O . ALA B 1 19 ? -15.938 -36.864 2.576 1.00 40.62 47 ALA B O 1
ATOM 897 N N . VAL B 1 20 ? -16.740 -35.538 0.949 1.00 41.68 48 VAL B N 1
ATOM 898 C CA . VAL B 1 20 ? -15.654 -35.824 0.040 1.00 38.71 48 VAL B CA 1
ATOM 899 C C . VAL B 1 20 ? -15.084 -34.479 -0.387 1.00 37.36 48 VAL B C 1
ATOM 900 O O . VAL B 1 20 ? -15.831 -33.558 -0.724 1.00 36.17 48 VAL B O 1
ATOM 904 N N . VAL B 1 21 ? -13.763 -34.358 -0.316 1.00 36.74 49 VAL B N 1
ATOM 905 C CA . VAL B 1 21 ? -13.077 -33.142 -0.723 1.00 34.85 49 VAL B CA 1
ATOM 906 C C . VAL B 1 21 ? -12.468 -33.454 -2.092 1.00 35.03 49 VAL B C 1
ATOM 907 O O . VAL B 1 21 ? -11.948 -34.546 -2.316 1.00 35.62 49 VAL B O 1
ATOM 911 N N . SER B 1 22 ? -12.548 -32.498 -3.009 1.00 34.92 50 SER B N 1
ATOM 912 C CA . SER B 1 22 ? -12.010 -32.669 -4.353 1.00 36.76 50 SER B CA 1
ATOM 913 C C . SER B 1 22 ? -11.212 -31.444 -4.711 1.00 37.59 50 SER B C 1
ATOM 914 O O . SER B 1 22 ? -11.433 -30.374 -4.146 1.00 34.97 50 SER B O 1
ATOM 917 N N . TRP B 1 23 ? -10.304 -31.596 -5.670 1.00 36.94 51 TRP B N 1
ATOM 918 C CA . TRP B 1 23 ? -9.464 -30.488 -6.115 1.00 31.69 51 TRP B CA 1
ATOM 919 C C . TRP B 1 23 ? -8.879 -30.759 -7.488 1.00 30.89 51 TRP B C 1
ATOM 920 O O . TRP B 1 23 ? -8.927 -31.882 -7.993 1.00 34.23 51 TRP B O 1
ATOM 931 N N . ASP B 1 24 ? -8.344 -29.723 -8.114 1.00 29.25 52 ASP B N 1
ATOM 932 C CA . ASP B 1 24 ? -7.680 -29.917 -9.396 1.00 32.30 52 ASP B CA 1
ATOM 933 C C . ASP B 1 24 ? -6.308 -29.337 -9.133 1.00 33.83 52 ASP B C 1
ATOM 934 O O . ASP B 1 24 ? -6.139 -28.565 -8.184 1.00 32.60 52 ASP B O 1
ATOM 939 N N . VAL B 1 25 ? -5.327 -29.741 -9.934 1.00 33.87 53 VAL B N 1
ATOM 940 C CA . VAL B 1 25 ? -3.970 -29.208 -9.821 1.00 35.52 53 VAL B CA 1
ATOM 941 C C . VAL B 1 25 ? -3.612 -28.682 -11.209 1.00 39.42 53 VAL B C 1
ATOM 942 O O . VAL B 1 25 ? -4.156 -29.140 -12.216 1.00 35.93 53 VAL B O 1
ATOM 946 N N . LEU B 1 26 ? -2.712 -27.712 -11.263 1.00 37.23 54 LEU B N 1
ATOM 947 C CA . LEU B 1 26 ? -2.312 -27.119 -12.528 1.00 40.38 54 LEU B CA 1
ATOM 948 C C . LEU B 1 26 ? -1.233 -27.920 -13.259 1.00 41.16 54 LEU B C 1
ATOM 949 O O . LEU B 1 26 ? -0.938 -27.662 -14.426 1.00 46.90 54 LEU B O 1
ATOM 954 N N . GLU B 1 27 ? -0.649 -28.890 -12.569 1.00 41.90 55 GLU B N 1
ATOM 955 C CA . GLU B 1 27 ? 0.421 -29.692 -13.136 1.00 39.18 55 GLU B CA 1
ATOM 956 C C . GLU B 1 27 ? 0.261 -31.166 -12.810 1.00 38.43 55 GLU B C 1
ATOM 957 O O . GLU B 1 27 ? 0.948 -31.708 -11.942 1.00 37.90 55 GLU B O 1
ATOM 963 N N . ASP B 1 28 ? -0.658 -31.816 -13.506 1.00 39.33 56 ASP B N 1
ATOM 964 C CA . ASP B 1 28 ? -0.898 -33.224 -13.270 1.00 40.10 56 ASP B CA 1
ATOM 965 C C . ASP B 1 28 ? 0.360 -34.071 -13.348 1.00 41.94 56 ASP B C 1
ATOM 966 O O . ASP B 1 28 ? 0.536 -35.001 -12.563 1.00 47.81 56 ASP B O 1
ATOM 971 N N . GLU B 1 29 ? 1.243 -33.733 -14.279 1.00 40.98 57 GLU B N 1
ATOM 972 C CA . GLU B 1 29 ? 2.459 -34.501 -14.484 1.00 43.69 57 GLU B CA 1
ATOM 973 C C . GLU B 1 29 ? 3.460 -34.635 -13.328 1.00 40.06 57 GLU B C 1
ATOM 974 O O . GLU B 1 29 ? 4.118 -35.662 -13.220 1.00 40.26 57 GLU B O 1
ATOM 980 N N . VAL B 1 30 ? 3.566 -33.632 -12.461 1.00 39.34 58 VAL B N 1
ATOM 981 C CA . VAL B 1 30 ? 4.505 -33.710 -11.341 1.00 42.28 58 VAL B CA 1
ATOM 982 C C . VAL B 1 30 ? 3.877 -34.163 -10.023 1.00 42.89 58 VAL B C 1
ATOM 983 O O . VAL B 1 30 ? 4.592 -34.464 -9.067 1.00 44.68 58 VAL B O 1
ATOM 987 N N . VAL B 1 31 ? 2.548 -34.205 -9.970 1.00 39.90 59 VAL B N 1
ATOM 988 C CA . VAL B 1 31 ? 1.827 -34.564 -8.749 1.00 34.77 59 VAL B CA 1
ATOM 989 C C . VAL B 1 31 ? 1.662 -36.048 -8.430 1.00 35.32 59 VAL B C 1
ATOM 990 O O . VAL B 1 31 ? 1.159 -36.810 -9.249 1.00 39.96 59 VAL B O 1
ATOM 994 N N . ILE B 1 32 ? 2.057 -36.454 -7.222 1.00 38.06 60 ILE B N 1
ATOM 995 C CA . ILE B 1 32 ? 1.944 -37.865 -6.838 1.00 37.90 60 ILE B CA 1
ATOM 996 C C . ILE B 1 32 ? 1.115 -38.167 -5.579 1.00 38.23 60 ILE B C 1
ATOM 997 O O . ILE B 1 32 ? 1.004 -39.323 -5.169 1.00 43.41 60 ILE B O 1
ATOM 1002 N N . GLY B 1 33 ? 0.528 -37.140 -4.977 1.00 37.46 61 GLY B N 1
ATOM 1003 C CA . GLY B 1 33 ? -0.261 -37.350 -3.779 1.00 36.44 61 GLY B CA 1
ATOM 1004 C C . GLY B 1 33 ? -0.811 -36.054 -3.227 1.00 33.83 61 GLY B C 1
ATOM 1005 O O . GLY B 1 33 ? -0.811 -35.027 -3.906 1.00 32.33 61 GLY B O 1
ATOM 1006 N N . PHE B 1 34 ? -1.246 -36.082 -1.976 1.00 32.17 62 PHE B N 1
ATOM 1007 C CA . PHE B 1 34 ? -1.822 -34.890 -1.387 1.00 35.17 62 PHE B CA 1
ATOM 1008 C C . PHE B 1 34 ? -1.753 -34.915 0.128 1.00 36.76 62 PHE B C 1
ATOM 1009 O O . PHE B 1 34 ? -1.554 -35.967 0.735 1.00 34.13 62 PHE B O 1
ATOM 1017 N N . ALA B 1 35 ? -1.930 -33.743 0.724 1.00 35.35 63 ALA B N 1
ATOM 1018 C CA . ALA B 1 35 ? -1.952 -33.598 2.168 1.00 35.94 63 ALA B CA 1
ATOM 1019 C C . ALA B 1 35 ? -3.176 -32.743 2.459 1.00 35.94 63 ALA B C 1
ATOM 1020 O O . ALA B 1 35 ? -3.314 -31.646 1.921 1.00 40.01 63 ALA B O 1
ATOM 1022 N N . ILE B 1 36 ? -4.078 -33.267 3.280 1.00 34.87 64 ILE B N 1
ATOM 1023 C CA . ILE B 1 36 ? -5.285 -32.542 3.644 1.00 33.17 64 ILE B CA 1
ATOM 1024 C C . ILE B 1 36 ? -5.221 -32.167 5.115 1.00 37.96 64 ILE B C 1
ATOM 1025 O O . ILE B 1 36 ? -4.890 -32.997 5.959 1.00 35.27 64 ILE B O 1
ATOM 1030 N N . SER B 1 37 ? -5.535 -30.915 5.422 1.00 39.39 65 SER B N 1
ATOM 1031 C CA . SER B 1 37 ? -5.555 -30.451 6.803 1.00 36.25 65 SER B CA 1
ATOM 1032 C C . SER B 1 37 ? -7.062 -30.367 7.145 1.00 35.24 65 SER B C 1
ATOM 1033 O O . SER B 1 37 ? -7.850 -29.911 6.315 1.00 29.14 65 SER B O 1
ATOM 1036 N N . GLN B 1 38 ? -7.463 -30.832 8.332 1.00 34.03 66 GLN B N 1
ATOM 1037 C CA . GLN B 1 38 ? -8.877 -30.810 8.753 1.00 34.46 66 GLN B CA 1
ATOM 1038 C C . GLN B 1 38 ? -9.004 -30.429 10.236 1.00 33.58 66 GLN B C 1
ATOM 1039 O O . GLN B 1 38 ? -8.277 -30.938 11.086 1.00 34.70 66 GLN B O 1
ATOM 1045 N N . GLN B 1 39 ? -9.939 -29.537 10.538 1.00 31.65 67 GLN B N 1
ATOM 1046 C CA . GLN B 1 39 ? -10.185 -29.096 11.912 1.00 33.14 67 GLN B CA 1
ATOM 1047 C C . GLN B 1 39 ? -11.600 -28.533 11.964 1.00 31.41 67 GLN B C 1
ATOM 1048 O O . GLN B 1 39 ? -12.249 -28.340 10.928 1.00 27.47 67 GLN B O 1
ATOM 1054 N N . LYS B 1 40 ? -12.094 -28.267 13.162 1.00 29.80 68 LYS B N 1
ATOM 1055 C CA . LYS B 1 40 ? -13.426 -27.682 13.262 1.00 38.64 68 LYS B CA 1
ATOM 1056 C C . LYS B 1 40 ? -13.179 -26.188 13.300 1.00 33.34 68 LYS B C 1
ATOM 1057 O O . LYS B 1 40 ? -12.049 -25.758 13.556 1.00 33.72 68 LYS B O 1
ATOM 1063 N N . LYS B 1 41 ? -14.209 -25.397 13.024 1.00 33.20 69 LYS B N 1
ATOM 1064 C CA . LYS B 1 41 ? -14.045 -23.951 13.067 1.00 34.17 69 LYS B CA 1
ATOM 1065 C C . LYS B 1 41 ? -13.701 -23.657 14.530 1.00 32.50 69 LYS B C 1
ATOM 1066 O O . LYS B 1 41 ? -12.823 -22.846 14.812 1.00 34.43 69 LYS B O 1
ATOM 1072 N N . ASP B 1 42 ? -14.396 -24.344 15.441 1.00 33.98 70 ASP B N 1
ATOM 1073 C CA . ASP B 1 42 ? -14.170 -24.238 16.881 1.00 38.56 70 ASP B CA 1
ATOM 1074 C C . ASP B 1 42 ? -12.976 -25.163 17.129 1.00 40.63 70 ASP B C 1
ATOM 1075 O O . ASP B 1 42 ? -13.130 -26.297 17.611 1.00 36.56 70 ASP B O 1
ATOM 1080 N N . VAL B 1 43 ? -11.782 -24.687 16.780 1.00 37.07 71 VAL B N 1
ATOM 1081 C CA . VAL B 1 43 ? -10.576 -25.514 16.910 1.00 40.87 71 VAL B CA 1
ATOM 1082 C C . VAL B 1 43 ? -10.333 -26.324 18.156 1.00 40.32 71 VAL B C 1
ATOM 1083 O O . VAL B 1 43 ? -10.427 -25.822 19.267 1.00 41.96 71 VAL B O 1
ATOM 1087 N N . ARG B 1 44 ? -9.971 -27.581 17.953 1.00 41.67 72 ARG B N 1
ATOM 1088 C CA . ARG B 1 44 ? -9.605 -28.442 19.065 1.00 41.15 72 ARG B CA 1
ATOM 1089 C C . ARG B 1 44 ? -8.609 -29.455 18.526 1.00 38.48 72 ARG B C 1
ATOM 1090 O O . ARG B 1 44 ? -7.401 -29.213 18.522 1.00 35.13 72 ARG B O 1
ATOM 1106 N N . LEU B 1 46 ? -6.565 -31.326 15.793 1.00 32.90 74 LEU B N 1
ATOM 1107 C CA . LEU B 1 46 ? -6.021 -31.006 14.474 1.00 30.69 74 LEU B CA 1
ATOM 1108 C C . LEU B 1 46 ? -5.721 -32.317 13.739 1.00 36.87 74 LEU B C 1
ATOM 1109 O O . LEU B 1 46 ? -4.915 -33.122 14.189 1.00 43.32 74 LEU B O 1
ATOM 1114 N N . ARG B 1 47 ? -6.372 -32.534 12.609 1.00 33.82 75 ARG B N 1
ATOM 1115 C CA . ARG B 1 47 ? -6.166 -33.759 11.857 1.00 33.78 75 ARG B CA 1
ATOM 1116 C C . ARG B 1 47 ? -5.413 -33.494 10.556 1.00 37.62 75 ARG B C 1
ATOM 1117 O O . ARG B 1 47 ? -5.701 -32.532 9.853 1.00 36.22 75 ARG B O 1
ATOM 1125 N N . PHE B 1 48 ? -4.452 -34.350 10.239 1.00 37.12 76 PHE B N 1
ATOM 1126 C CA . PHE B 1 48 ? -3.676 -34.189 9.024 1.00 35.51 76 PHE B CA 1
ATOM 1127 C C . PHE B 1 48 ? -3.569 -35.521 8.292 1.00 36.98 76 PHE B C 1
ATOM 1128 O O . PHE B 1 48 ? -3.133 -36.522 8.860 1.00 40.91 76 PHE B O 1
ATOM 1136 N N . ILE B 1 49 ? -3.960 -35.524 7.021 1.00 36.00 77 ILE B N 1
ATOM 1137 C CA . ILE B 1 49 ? -3.938 -36.735 6.204 1.00 34.31 77 ILE B CA 1
ATOM 1138 C C . ILE B 1 49 ? -3.075 -36.593 4.949 1.00 36.57 77 ILE B C 1
ATOM 1139 O O . ILE B 1 49 ? -3.020 -35.530 4.343 1.00 36.08 77 ILE B O 1
ATOM 1144 N N . GLN B 1 50 ? -2.405 -37.664 4.548 1.00 35.71 78 GLN B N 1
ATOM 1145 C CA . GLN B 1 50 ? -1.646 -37.621 3.302 1.00 37.51 78 GLN B CA 1
ATOM 1146 C C . GLN B 1 50 ? -1.552 -38.981 2.639 1.00 37.49 78 GLN B C 1
ATOM 1147 O O . GLN B 1 50 ? -1.587 -40.029 3.294 1.00 34.80 78 GLN B O 1
ATOM 1153 N N . GLU B 1 51 ? -1.496 -38.948 1.316 1.00 33.22 79 GLU B N 1
ATOM 1154 C CA . GLU B 1 51 ? -1.375 -40.154 0.517 1.00 33.66 79 GLU B CA 1
ATOM 1155 C C . GLU B 1 51 ? -0.286 -39.882 -0.503 1.00 38.22 79 GLU B C 1
ATOM 1156 O O . GLU B 1 51 ? -0.263 -38.827 -1.134 1.00 35.54 79 GLU B O 1
ATOM 1162 N N . VAL B 1 52 ? 0.641 -40.821 -0.634 1.00 39.12 80 VAL B N 1
ATOM 1163 C CA . VAL B 1 52 ? 1.732 -40.667 -1.581 1.00 36.44 80 VAL B CA 1
ATOM 1164 C C . VAL B 1 52 ? 1.653 -41.821 -2.582 1.00 40.78 80 VAL B C 1
ATOM 1165 O O . VAL B 1 52 ? 1.330 -42.960 -2.218 1.00 41.76 80 VAL B O 1
ATOM 1169 N N . ASN B 1 53 ? 1.921 -41.509 -3.847 1.00 39.37 81 ASN B N 1
ATOM 1170 C CA . ASN B 1 53 ? 1.861 -42.478 -4.937 1.00 38.15 81 ASN B CA 1
ATOM 1171 C C . ASN B 1 53 ? 0.414 -42.809 -5.234 1.00 41.90 81 ASN B C 1
ATOM 1172 O O . ASN B 1 53 ? 0.001 -43.974 -5.207 1.00 37.90 81 ASN B O 1
ATOM 1177 N N . THR B 1 54 ? -0.366 -41.771 -5.493 1.00 39.27 82 THR B N 1
ATOM 1178 C CA . THR B 1 54 ? -1.760 -41.964 -5.828 1.00 38.23 82 THR B CA 1
ATOM 1179 C C . THR B 1 54 ? -2.152 -40.931 -6.857 1.00 42.70 82 THR B C 1
ATOM 1180 O O . THR B 1 54 ? -1.651 -39.802 -6.861 1.00 38.72 82 THR B O 1
ATOM 1184 N N . THR B 1 55 ? -3.052 -41.333 -7.740 1.00 41.84 83 THR B N 1
ATOM 1185 C CA . THR B 1 55 ? -3.495 -40.455 -8.799 1.00 44.63 83 THR B CA 1
ATOM 1186 C C . THR B 1 55 ? -4.834 -39.797 -8.459 1.00 43.84 83 THR B C 1
ATOM 1187 O O . THR B 1 55 ? -5.375 -39.017 -9.246 1.00 43.19 83 THR B O 1
ATOM 1191 N N . THR B 1 56 ? -5.353 -40.111 -7.276 1.00 42.10 84 THR B N 1
ATOM 1192 C CA . THR B 1 56 ? -6.638 -39.585 -6.815 1.00 38.53 84 THR B CA 1
ATOM 1193 C C . THR B 1 56 ? -6.703 -38.063 -6.763 1.00 38.98 84 THR B C 1
ATOM 1194 O O . THR B 1 56 ? -5.688 -37.379 -6.578 1.00 31.12 84 THR B O 1
ATOM 1198 N N . ARG B 1 57 ? -7.914 -37.540 -6.925 1.00 34.76 85 ARG B N 1
ATOM 1199 C CA . ARG B 1 57 ? -8.148 -36.103 -6.852 1.00 38.33 85 ARG B CA 1
ATOM 1200 C C . ARG B 1 57 ? -9.238 -35.855 -5.814 1.00 39.16 85 ARG B C 1
ATOM 1201 O O . ARG B 1 57 ? -9.897 -34.817 -5.818 1.00 41.84 85 ARG B O 1
ATOM 1209 N N . SER B 1 58 ? -9.436 -36.821 -4.927 1.00 38.47 86 SER B N 1
ATOM 1210 C CA . SER B 1 58 ? -10.426 -36.653 -3.878 1.00 39.93 86 SER B CA 1
ATOM 1211 C C . SER B 1 58 ? -10.065 -37.464 -2.660 1.00 42.37 86 SER B C 1
ATOM 1212 O O . SER B 1 58 ? -9.277 -38.406 -2.726 1.00 47.29 86 SER B O 1
ATOM 1215 N N . CYS B 1 59 ? -10.641 -37.073 -1.535 1.00 40.58 87 CYS B N 1
ATOM 1216 C CA . CYS B 1 59 ? -10.384 -37.749 -0.286 1.00 40.53 87 CYS B CA 1
ATOM 1217 C C . CYS B 1 59 ? -11.642 -37.665 0.547 1.00 43.23 87 CYS B C 1
ATOM 1218 O O . CYS B 1 59 ? -12.198 -36.588 0.747 1.00 41.89 87 CYS B O 1
ATOM 1221 N N . ALA B 1 60 ? -12.099 -38.815 1.019 1.00 44.19 88 ALA B N 1
ATOM 1222 C CA . ALA B 1 60 ? -13.294 -38.852 1.835 1.00 45.11 88 ALA B CA 1
ATOM 1223 C C . ALA B 1 60 ? -12.899 -38.495 3.260 1.00 41.38 88 ALA B C 1
ATOM 1224 O O . ALA B 1 60 ? -11.782 -38.780 3.696 1.00 35.79 88 ALA B O 1
ATOM 1226 N N . LEU B 1 61 ? -13.819 -37.852 3.969 1.00 42.17 89 LEU B N 1
ATOM 1227 C CA . LEU B 1 61 ? -13.615 -37.477 5.362 1.00 45.29 89 LEU B CA 1
ATOM 1228 C C . LEU B 1 61 ? -14.756 -38.175 6.085 1.00 44.58 89 LEU B C 1
ATOM 1229 O O . LEU B 1 61 ? -15.925 -37.895 5.821 1.00 44.42 89 LEU B O 1
ATOM 1234 N N . TRP B 1 62 ? -14.431 -39.101 6.975 1.00 42.78 90 TRP B N 1
ATOM 1235 C CA . TRP B 1 62 ? -15.478 -39.806 7.698 1.00 46.97 90 TRP B CA 1
ATOM 1236 C C . TRP B 1 62 ? -15.515 -39.460 9.179 1.00 46.41 90 TRP B C 1
ATOM 1237 O O . TRP B 1 62 ? -14.586 -38.855 9.727 1.00 40.54 90 TRP B O 1
ATOM 1248 N N . ASP B 1 63 ? -16.617 -39.861 9.808 1.00 49.16 91 ASP B N 1
ATOM 1249 C CA . ASP B 1 63 ? -16.868 -39.652 11.229 1.00 46.09 91 ASP B CA 1
ATOM 1250 C C . ASP B 1 63 ? -16.904 -38.200 11.670 1.00 45.99 91 ASP B C 1
ATOM 1251 O O . ASP B 1 63 ? -16.340 -37.826 12.703 1.00 41.93 91 ASP B O 1
ATOM 1256 N N . LEU B 1 64 ? -17.593 -37.384 10.881 1.00 46.45 92 LEU B N 1
ATOM 1257 C CA . LEU B 1 64 ? -17.732 -35.975 11.194 1.00 46.59 92 LEU B CA 1
ATOM 1258 C C . LEU B 1 64 ? -18.946 -35.841 12.108 1.00 48.44 92 LEU B C 1
ATOM 1259 O O . LEU B 1 64 ? -19.876 -36.665 12.061 1.00 44.82 92 LEU B O 1
ATOM 1264 N N . GLU B 1 65 ? -18.932 -34.804 12.936 1.00 43.82 93 GLU B N 1
ATOM 1265 C CA . GLU B 1 65 ? -20.036 -34.551 13.845 1.00 47.14 93 GLU B CA 1
ATOM 1266 C C . GLU B 1 65 ? -21.064 -33.735 13.082 1.00 45.95 93 GLU B C 1
ATOM 1267 O O . GLU B 1 65 ? -20.724 -32.777 12.387 1.00 44.26 93 GLU B O 1
ATOM 1273 N N . GLU B 1 66 ? -22.324 -34.124 13.198 1.00 48.22 94 GLU B N 1
ATOM 1274 C CA . GLU B 1 66 ? -23.386 -33.419 12.498 1.00 48.83 94 GLU B CA 1
ATOM 1275 C C . GLU B 1 66 ? -23.535 -31.975 12.950 1.00 46.74 94 GLU B C 1
ATOM 1276 O O . GLU B 1 66 ? -23.098 -31.601 14.042 1.00 43.56 94 GLU B O 1
ATOM 1282 N N . ASP B 1 67 ? -24.134 -31.165 12.084 1.00 46.87 95 ASP B N 1
ATOM 1283 C CA . ASP B 1 67 ? -24.377 -29.760 12.372 1.00 47.97 95 ASP B CA 1
ATOM 1284 C C . ASP B 1 67 ? -23.145 -29.096 12.973 1.00 48.53 95 ASP B C 1
ATOM 1285 O O . ASP B 1 67 ? -23.219 -28.441 14.022 1.00 42.03 95 ASP B O 1
ATOM 1290 N N . THR B 1 68 ? -22.015 -29.268 12.288 1.00 47.62 96 THR B N 1
ATOM 1291 C CA . THR B 1 68 ? -20.732 -28.736 12.740 1.00 45.55 96 THR B CA 1
ATOM 1292 C C . THR B 1 68 ? -19.905 -28.141 11.604 1.00 43.52 96 THR B C 1
ATOM 1293 O O . THR B 1 68 ? -19.817 -28.716 10.521 1.00 46.50 96 THR B O 1
ATOM 1297 N N . GLU B 1 69 ? -19.281 -27.001 11.871 1.00 37.21 97 GLU B N 1
ATOM 1298 C CA . GLU B 1 69 ? -18.455 -26.338 10.880 1.00 38.39 97 GLU B CA 1
ATOM 1299 C C . GLU B 1 69 ? -17.008 -26.791 10.929 1.00 38.03 97 GLU B C 1
ATOM 1300 O O . GLU B 1 69 ? -16.380 -26.844 11.996 1.00 30.86 97 GLU B O 1
ATOM 1306 N N . TYR B 1 70 ? -16.488 -27.092 9.746 1.00 34.98 98 TYR B N 1
ATOM 1307 C CA . TYR B 1 70 ? -15.126 -27.556 9.583 1.00 31.78 98 TYR B CA 1
ATOM 1308 C C . TYR B 1 70 ? -14.388 -26.688 8.584 1.00 30.75 98 TYR B C 1
ATOM 1309 O O . TYR B 1 70 ? -14.991 -26.015 7.751 1.00 30.27 98 TYR B O 1
ATOM 1318 N N . ILE B 1 71 ? -13.066 -26.736 8.665 1.00 34.71 99 ILE B N 1
ATOM 1319 C CA . ILE B 1 71 ? -12.201 -25.992 7.769 1.00 33.89 99 ILE B CA 1
ATOM 1320 C C . ILE B 1 71 ? -11.150 -26.952 7.237 1.00 32.63 99 ILE B C 1
ATOM 1321 O O . ILE B 1 71 ? -10.463 -27.633 8.001 1.00 29.52 99 ILE B O 1
ATOM 1326 N N . VAL B 1 72 ? -11.024 -27.020 5.923 1.00 25.82 100 VAL B N 1
ATOM 1327 C CA . VAL B 1 72 ? -10.026 -27.897 5.337 1.00 29.35 100 VAL B CA 1
ATOM 1328 C C . VAL B 1 72 ? -9.259 -27.183 4.239 1.00 33.77 100 VAL B C 1
ATOM 1329 O O . VAL B 1 72 ? -9.699 -26.161 3.716 1.00 37.24 100 VAL B O 1
ATOM 1333 N N . HIS B 1 73 ? -8.077 -27.698 3.936 1.00 37.37 101 HIS B N 1
ATOM 1334 C CA . HIS B 1 73 ? -7.293 -27.192 2.825 1.00 35.64 101 HIS B CA 1
ATOM 1335 C C . HIS B 1 73 ? -6.407 -28.325 2.334 1.00 36.87 101 HIS B C 1
ATOM 1336 O O . HIS B 1 73 ? -6.105 -29.272 3.065 1.00 40.99 101 HIS B O 1
ATOM 1343 N N . VAL B 1 74 ? -6.071 -28.256 1.057 1.00 37.99 102 VAL B N 1
ATOM 1344 C CA . VAL B 1 74 ? -5.283 -29.287 0.418 1.00 35.14 102 VAL B CA 1
ATOM 1345 C C . VAL B 1 74 ? -3.955 -28.804 -0.094 1.00 37.77 102 VAL B C 1
ATOM 1346 O O . VAL B 1 74 ? -3.817 -27.701 -0.628 1.00 33.34 102 VAL B O 1
ATOM 1350 N N . GLN B 1 75 ? -2.992 -29.697 0.003 1.00 38.38 103 GLN B N 1
ATOM 1351 C CA . GLN B 1 75 ? -1.641 -29.431 -0.416 1.00 36.95 103 GLN B CA 1
ATOM 1352 C C . GLN B 1 75 ? -1.320 -30.527 -1.422 1.00 38.15 103 GLN B C 1
ATOM 1353 O O . GLN B 1 75 ? -1.727 -31.664 -1.236 1.00 36.84 103 GLN B O 1
ATOM 1359 N N . ALA B 1 76 ? -0.622 -30.193 -2.501 1.00 37.45 104 ALA B N 1
ATOM 1360 C CA . ALA B 1 76 ? -0.266 -31.213 -3.473 1.00 34.60 104 ALA B CA 1
ATOM 1361 C C . ALA B 1 76 ? 1.099 -31.761 -3.082 1.00 32.43 104 ALA B C 1
ATOM 1362 O O . ALA B 1 76 ? 1.955 -31.015 -2.599 1.00 31.74 104 ALA B O 1
ATOM 1364 N N . ILE B 1 77 ? 1.294 -33.060 -3.277 1.00 32.54 105 ILE B N 1
ATOM 1365 C CA . ILE B 1 77 ? 2.578 -33.686 -3.002 1.00 38.32 105 ILE B CA 1
ATOM 1366 C C . ILE B 1 77 ? 3.110 -34.060 -4.389 1.00 45.34 105 ILE B C 1
ATOM 1367 O O . ILE B 1 77 ? 2.497 -34.845 -5.124 1.00 47.14 105 ILE B O 1
ATOM 1372 N N . SER B 1 78 ? 4.245 -33.481 -4.756 1.00 41.27 106 SER B N 1
ATOM 1373 C CA . SER B 1 78 ? 4.803 -33.730 -6.079 1.00 42.93 106 SER B CA 1
ATOM 1374 C C . SER B 1 78 ? 6.246 -34.196 -6.070 1.00 46.06 106 SER B C 1
ATOM 1375 O O . SER B 1 78 ? 6.899 -34.211 -5.027 1.00 51.36 106 SER B O 1
ATOM 1378 N N . ILE B 1 79 ? 6.748 -34.549 -7.251 1.00 44.91 107 ILE B N 1
ATOM 1379 C CA . ILE B 1 79 ? 8.121 -35.004 -7.379 1.00 43.44 107 ILE B CA 1
ATOM 1380 C C . ILE B 1 79 ? 9.086 -33.833 -7.240 1.00 46.05 107 ILE B C 1
ATOM 1381 O O . ILE B 1 79 ? 10.292 -34.024 -7.329 1.00 49.40 107 ILE B O 1
ATOM 1386 N N . GLN B 1 80 ? 8.560 -32.627 -7.022 1.00 45.64 108 GLN B N 1
ATOM 1387 C CA . GLN B 1 80 ? 9.401 -31.436 -6.863 1.00 47.54 108 GLN B CA 1
ATOM 1388 C C . GLN B 1 80 ? 9.094 -30.786 -5.511 1.00 50.03 108 GLN B C 1
ATOM 1389 O O . GLN B 1 80 ? 9.154 -29.563 -5.359 1.00 53.60 108 GLN B O 1
ATOM 1395 N N . GLY B 1 81 ? 8.765 -31.616 -4.525 1.00 47.97 109 GLY B N 1
ATOM 1396 C CA . GLY B 1 81 ? 8.443 -31.094 -3.207 1.00 50.05 109 GLY B CA 1
ATOM 1397 C C . GLY B 1 81 ? 6.945 -30.951 -2.983 1.00 49.07 109 GLY B C 1
ATOM 1398 O O . GLY B 1 81 ? 6.143 -31.469 -3.758 1.00 46.24 109 GLY B O 1
ATOM 1399 N N . GLN B 1 82 ? 6.571 -30.247 -1.919 1.00 49.55 110 GLN B N 1
ATOM 1400 C CA . GLN B 1 82 ? 5.168 -30.033 -1.589 1.00 42.14 110 GLN B CA 1
ATOM 1401 C C . GLN B 1 82 ? 4.689 -28.633 -1.929 1.00 40.72 110 GLN B C 1
ATOM 1402 O O . GLN B 1 82 ? 5.403 -27.648 -1.726 1.00 37.28 110 GLN B O 1
ATOM 1408 N N . SER B 1 83 ? 3.464 -28.554 -2.432 1.00 39.85 111 SER B N 1
ATOM 1409 C CA . SER B 1 83 ? 2.896 -27.273 -2.820 1.00 37.90 111 SER B CA 1
ATOM 1410 C C . SER B 1 83 ? 2.457 -26.457 -1.640 1.00 35.43 111 SER B C 1
ATOM 1411 O O . SER B 1 83 ? 2.358 -26.962 -0.527 1.00 35.69 111 SER B O 1
ATOM 1414 N N . PRO B 1 84 ? 2.199 -25.170 -1.864 1.00 37.58 112 PRO B N 1
ATOM 1415 C CA . PRO B 1 84 ? 1.747 -24.420 -0.699 1.00 33.17 112 PRO B CA 1
ATOM 1416 C C . PRO B 1 84 ? 0.292 -24.878 -0.598 1.00 34.66 112 PRO B C 1
ATOM 1417 O O . PRO B 1 84 ? -0.215 -25.505 -1.529 1.00 34.60 112 PRO B O 1
ATOM 1421 N N . ALA B 1 85 ? -0.375 -24.581 0.507 1.00 34.74 113 ALA B N 1
ATOM 1422 C CA . ALA B 1 85 ? -1.762 -25.013 0.674 1.00 38.35 113 ALA B CA 1
ATOM 1423 C C . ALA B 1 85 ? -2.804 -24.271 -0.148 1.00 36.62 113 ALA B C 1
ATOM 1424 O O . ALA B 1 85 ? -2.710 -23.060 -0.361 1.00 33.81 113 ALA B O 1
ATOM 1426 N N . SER B 1 86 ? -3.819 -25.015 -0.577 1.00 35.45 114 SER B N 1
ATOM 1427 C CA . SER B 1 86 ? -4.903 -24.432 -1.329 1.00 33.01 114 SER B CA 1
ATOM 1428 C C . SER B 1 86 ? -5.535 -23.422 -0.389 1.00 35.18 114 SER B C 1
ATOM 1429 O O . SER B 1 86 ? -5.212 -23.352 0.798 1.00 31.92 114 SER B O 1
ATOM 1432 N N . GLU B 1 87 ? -6.469 -22.662 -0.931 1.00 37.12 115 GLU B N 1
ATOM 1433 C CA . GLU B 1 87 ? -7.214 -21.666 -0.174 1.00 40.18 115 GLU B CA 1
ATOM 1434 C C . GLU B 1 87 ? -8.088 -22.517 0.769 1.00 39.32 115 GLU B C 1
ATOM 1435 O O . GLU B 1 87 ? -8.610 -23.554 0.362 1.00 42.33 115 GLU B O 1
ATOM 1441 N N . PRO B 1 88 ? -8.250 -22.105 2.033 1.00 36.84 116 PRO B N 1
ATOM 1442 C CA . PRO B 1 88 ? -9.070 -22.879 2.975 1.00 35.45 116 PRO B CA 1
ATOM 1443 C C . PRO B 1 88 ? -10.548 -22.900 2.598 1.00 35.48 116 PRO B C 1
ATOM 1444 O O . PRO B 1 88 ? -11.071 -21.944 2.041 1.00 35.96 116 PRO B O 1
ATOM 1448 N N . VAL B 1 89 ? -11.206 -24.012 2.906 1.00 37.03 117 VAL B N 1
ATOM 1449 C CA . VAL B 1 89 ? -12.622 -24.215 2.619 1.00 35.68 117 VAL B CA 1
ATOM 1450 C C . VAL B 1 89 ? -13.420 -24.496 3.902 1.00 39.25 117 VAL B C 1
ATOM 1451 O O . VAL B 1 89 ? -13.108 -25.422 4.651 1.00 40.71 117 VAL B O 1
ATOM 1455 N N . LEU B 1 90 ? -14.447 -23.684 4.142 1.00 40.79 118 LEU B N 1
ATOM 1456 C CA . LEU B 1 90 ? -15.297 -23.804 5.319 1.00 34.09 118 LEU B CA 1
ATOM 1457 C C . LEU B 1 90 ? -16.598 -24.470 4.917 1.00 37.27 118 LEU B C 1
ATOM 1458 O O . LEU B 1 90 ? -17.244 -24.042 3.962 1.00 40.80 118 LEU B O 1
ATOM 1463 N N . PHE B 1 91 ? -16.988 -25.529 5.616 1.00 37.32 119 PHE B N 1
ATOM 1464 C CA . PHE B 1 91 ? -18.252 -26.180 5.287 1.00 34.66 119 PHE B CA 1
ATOM 1465 C C . PHE B 1 91 ? -18.922 -26.668 6.553 1.00 39.14 119 PHE B C 1
ATOM 1466 O O . PHE B 1 91 ? -18.283 -26.800 7.599 1.00 36.58 119 PHE B O 1
ATOM 1474 N N . LYS B 1 92 ? -20.216 -26.933 6.461 1.00 40.94 120 LYS B N 1
ATOM 1475 C CA . LYS B 1 92 ? -20.960 -27.366 7.626 1.00 43.06 120 LYS B CA 1
ATOM 1476 C C . LYS B 1 92 ? -21.765 -28.625 7.384 1.00 41.95 120 LYS B C 1
ATOM 1477 O O . LYS B 1 92 ? -22.492 -28.718 6.404 1.00 41.61 120 LYS B O 1
ATOM 1483 N N . THR B 1 93 ? -21.646 -29.596 8.280 1.00 38.93 121 THR B N 1
ATOM 1484 C CA . THR B 1 93 ? -22.410 -30.816 8.101 1.00 38.90 121 THR B CA 1
ATOM 1485 C C . THR B 1 93 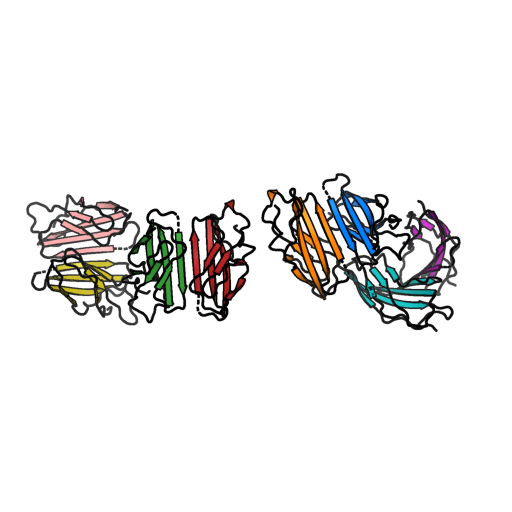? -23.878 -30.565 8.452 1.00 41.50 121 THR B C 1
ATOM 1486 O O . THR B 1 93 ? -24.194 -29.737 9.312 1.00 44.75 121 THR B O 1
ATOM 1490 N N . PRO B 1 94 ? -24.795 -31.254 7.759 1.00 42.83 122 PRO B N 1
ATOM 1491 C CA . PRO B 1 94 ? -26.251 -31.169 7.939 1.00 44.18 122 PRO B CA 1
ATOM 1492 C C . PRO B 1 94 ? -26.598 -31.553 9.365 1.00 48.97 122 PRO B C 1
ATOM 1493 O O . PRO B 1 94 ? -25.790 -31.408 10.269 1.00 52.90 122 PRO B O 1
ATOM 1497 N N . ARG B 1 95 ? -27.802 -32.077 9.552 1.00 56.58 123 ARG B N 1
ATOM 1498 C CA . ARG B 1 95 ? -28.235 -32.512 10.868 1.00 55.51 123 ARG B CA 1
ATOM 1499 C C . ARG B 1 95 ? -28.740 -33.943 10.734 1.00 53.34 123 ARG B C 1
ATOM 1500 O O . ARG B 1 95 ? -29.274 -34.256 9.640 1.00 49.86 123 ARG B O 1
ATOM 1516 N N . SER C 1 2 ? -34.021 -3.701 -37.161 1.00 70.68 30 SER C N 1
ATOM 1517 C CA . SER C 1 2 ? -32.645 -3.685 -36.691 1.00 63.27 30 SER C CA 1
ATOM 1518 C C . SER C 1 2 ? -32.003 -2.364 -37.121 1.00 59.28 30 SER C C 1
ATOM 1519 O O . SER C 1 2 ? -32.235 -1.883 -38.231 1.00 59.50 30 SER C O 1
ATOM 1522 N N . PRO C 1 3 ? -31.178 -1.768 -36.246 1.00 50.71 31 PRO C N 1
ATOM 1523 C CA . PRO C 1 3 ? -30.466 -0.503 -36.456 1.00 47.91 31 PRO C CA 1
ATOM 1524 C C . PRO C 1 3 ? -29.577 -0.450 -37.692 1.00 48.06 31 PRO C C 1
ATOM 1525 O O . PRO C 1 3 ? -29.256 -1.473 -38.294 1.00 50.44 31 PRO C O 1
ATOM 1529 N N . SER C 1 4 ? -29.187 0.764 -38.060 1.00 47.39 32 SER C N 1
ATOM 1530 C CA . SER C 1 4 ? -28.335 0.981 -39.219 1.00 47.03 32 SER C CA 1
ATOM 1531 C C . SER C 1 4 ? -26.875 0.898 -38.793 1.00 47.07 32 SER C C 1
ATOM 1532 O O . SER C 1 4 ? -26.548 1.157 -37.633 1.00 49.75 32 SER C O 1
ATOM 1535 N N . ALA C 1 5 ? -25.994 0.549 -39.723 1.00 42.52 33 ALA C N 1
ATOM 1536 C CA . ALA C 1 5 ? -24.584 0.468 -39.387 1.00 43.67 33 ALA C CA 1
ATOM 1537 C C . ALA C 1 5 ? -24.125 1.841 -38.912 1.00 44.40 33 ALA C C 1
ATOM 1538 O O . ALA C 1 5 ? -24.627 2.865 -39.374 1.00 43.81 33 ALA C O 1
ATOM 1540 N N . PRO C 1 6 ? -23.181 1.879 -37.960 1.00 46.99 34 PRO C N 1
ATOM 1541 C CA . PRO C 1 6 ? -22.684 3.166 -37.461 1.00 44.47 34 PRO C CA 1
ATOM 1542 C C . PRO C 1 6 ? -22.064 3.894 -38.634 1.00 45.13 34 PRO C C 1
ATOM 1543 O O . PRO C 1 6 ? -21.551 3.244 -39.539 1.00 38.56 34 PRO C O 1
ATOM 1547 N N . VAL C 1 7 ? -22.095 5.224 -38.624 1.00 50.06 35 VAL C N 1
ATOM 1548 C CA . VAL C 1 7 ? -21.485 5.971 -39.715 1.00 51.38 35 VAL C CA 1
ATOM 1549 C C . VAL C 1 7 ? -20.359 6.893 -39.219 1.00 56.12 35 VAL C C 1
ATOM 1550 O O . VAL C 1 7 ? -20.201 7.113 -38.013 1.00 55.04 35 VAL C O 1
ATOM 1554 N N . ASN C 1 8 ? -19.587 7.419 -40.171 1.00 58.44 36 ASN C N 1
ATOM 1555 C CA . ASN C 1 8 ? -18.413 8.275 -39.934 1.00 60.89 36 ASN C CA 1
ATOM 1556 C C . ASN C 1 8 ? -17.527 7.830 -38.782 1.00 60.13 36 ASN C C 1
ATOM 1557 O O . ASN C 1 8 ? -17.104 8.616 -37.930 1.00 60.94 36 ASN C O 1
ATOM 1562 N N . VAL C 1 9 ? -17.230 6.541 -38.797 1.00 58.27 37 VAL C N 1
ATOM 1563 C CA . VAL C 1 9 ? -16.374 5.925 -37.802 1.00 55.40 37 VAL C CA 1
ATOM 1564 C C . VAL C 1 9 ? -14.978 6.519 -38.006 1.00 55.20 37 VAL C C 1
ATOM 1565 O O . VAL C 1 9 ? -14.396 6.368 -39.079 1.00 55.50 37 VAL C O 1
ATOM 1569 N N . THR C 1 10 ? -14.446 7.204 -36.999 1.00 54.43 38 THR C N 1
ATOM 1570 C CA . THR C 1 10 ? -13.105 7.791 -37.106 1.00 57.39 38 THR C CA 1
ATOM 1571 C C . THR C 1 10 ? -12.272 7.450 -35.886 1.00 56.16 38 THR C C 1
ATOM 1572 O O . THR C 1 10 ? -12.803 7.178 -34.814 1.00 61.68 38 THR C O 1
ATOM 1576 N N . VAL C 1 11 ? -10.961 7.477 -36.051 1.00 57.85 39 VAL C N 1
ATOM 1577 C CA . VAL C 1 11 ? -10.060 7.187 -34.951 1.00 62.14 39 VAL C CA 1
ATOM 1578 C C . VAL C 1 11 ? -9.380 8.486 -34.517 1.00 63.62 39 VAL C C 1
ATOM 1579 O O . VAL C 1 11 ? -9.114 9.364 -35.336 1.00 66.71 39 VAL C O 1
ATOM 1583 N N . ARG C 1 12 ? -9.131 8.618 -33.221 1.00 65.27 40 ARG C N 1
ATOM 1584 C CA . ARG C 1 12 ? -8.479 9.803 -32.681 1.00 66.53 40 ARG C CA 1
ATOM 1585 C C . ARG C 1 12 ? -7.524 9.373 -31.559 1.00 67.17 40 ARG C C 1
ATOM 1586 O O . ARG C 1 12 ? -7.440 8.183 -31.244 1.00 65.57 40 ARG C O 1
ATOM 1594 N N . HIS C 1 13 ? -6.800 10.327 -30.973 1.00 66.44 41 HIS C N 1
ATOM 1595 C CA . HIS C 1 13 ? -5.830 10.041 -29.910 1.00 63.96 41 HIS C CA 1
ATOM 1596 C C . HIS C 1 13 ? -4.937 8.870 -30.288 1.00 63.05 41 HIS C C 1
ATOM 1597 O O . HIS C 1 13 ? -4.538 8.052 -29.452 1.00 58.23 41 HIS C O 1
ATOM 1604 N N . LEU C 1 14 ? -4.615 8.819 -31.571 1.00 59.47 42 LEU C N 1
ATOM 1605 C CA . LEU C 1 14 ? -3.793 7.768 -32.134 1.00 59.61 42 LEU C CA 1
ATOM 1606 C C . LEU C 1 14 ? -2.355 7.737 -31.605 1.00 62.66 42 LEU C C 1
ATOM 1607 O O . LEU C 1 14 ? -1.460 8.339 -32.193 1.00 66.70 42 LEU C O 1
ATOM 1612 N N . LYS C 1 15 ? -2.133 7.025 -30.501 1.00 63.71 43 LYS C N 1
ATOM 1613 C CA . LYS C 1 15 ? -0.790 6.911 -29.931 1.00 60.90 43 LYS C CA 1
ATOM 1614 C C . LYS C 1 15 ? -0.127 5.597 -30.343 1.00 64.24 43 LYS C C 1
ATOM 1615 O O . LYS C 1 15 ? -0.701 4.808 -31.093 1.00 64.74 43 LYS C O 1
ATOM 1621 N N . ALA C 1 16 ? 1.084 5.372 -29.838 1.00 63.86 44 ALA C N 1
ATOM 1622 C CA . ALA C 1 16 ? 1.862 4.175 -30.161 1.00 64.50 44 ALA C CA 1
ATOM 1623 C C . ALA C 1 16 ? 1.266 2.843 -29.730 1.00 62.62 44 ALA C C 1
ATOM 1624 O O . ALA C 1 16 ? 1.386 1.850 -30.444 1.00 64.53 44 ALA C O 1
ATOM 1626 N N . ASN C 1 17 ? 0.636 2.822 -28.563 1.00 59.87 45 ASN C N 1
ATOM 1627 C CA . ASN C 1 17 ? 0.055 1.598 -28.046 1.00 60.49 45 ASN C CA 1
ATOM 1628 C C . ASN C 1 17 ? -1.429 1.715 -27.735 1.00 59.22 45 ASN C C 1
ATOM 1629 O O . ASN C 1 17 ? -1.994 0.858 -27.046 1.00 57.57 45 ASN C O 1
ATOM 1634 N N . SER C 1 18 ? -2.067 2.763 -28.239 1.00 53.78 46 SER C N 1
ATOM 1635 C CA . SER C 1 18 ? -3.475 2.951 -27.962 1.00 54.20 46 SER C CA 1
ATOM 1636 C C . SER C 1 18 ? -4.135 3.889 -28.953 1.00 55.62 46 SER C C 1
ATOM 1637 O O . SER C 1 18 ? -3.465 4.626 -29.672 1.00 56.64 46 SER C O 1
ATOM 1640 N N . ALA C 1 19 ? -5.460 3.861 -28.979 1.00 54.74 47 ALA C N 1
ATOM 1641 C CA . ALA C 1 19 ? -6.226 4.716 -29.868 1.00 53.94 47 ALA C CA 1
ATOM 1642 C C . ALA C 1 19 ? -7.666 4.776 -29.378 1.00 54.70 47 ALA C C 1
ATOM 1643 O O . ALA C 1 19 ? -8.065 4.012 -28.498 1.00 56.64 47 ALA C O 1
ATOM 1645 N N . VAL C 1 20 ? -8.441 5.693 -29.946 1.00 56.30 48 VAL C N 1
ATOM 1646 C CA . VAL C 1 20 ? -9.840 5.865 -29.576 1.00 54.52 48 VAL C CA 1
ATOM 1647 C C . VAL C 1 20 ? -10.676 5.857 -30.844 1.00 53.19 48 VAL C C 1
ATOM 1648 O O . VAL C 1 20 ? -10.343 6.531 -31.816 1.00 61.69 48 VAL C O 1
ATOM 1652 N N . VAL C 1 21 ? -11.765 5.099 -30.830 1.00 50.66 49 VAL C N 1
ATOM 1653 C CA . VAL C 1 21 ? -12.642 5.007 -31.985 1.00 48.39 49 VAL C CA 1
ATOM 1654 C C . VAL C 1 21 ? -13.965 5.712 -31.700 1.00 51.70 49 VAL C C 1
ATOM 1655 O O . VAL C 1 21 ? -14.534 5.557 -30.622 1.00 53.37 49 VAL C O 1
ATOM 1659 N N . SER C 1 22 ? -14.448 6.488 -32.666 1.00 51.07 50 SER C N 1
ATOM 1660 C CA . SER C 1 22 ? -15.705 7.217 -32.509 1.00 49.85 50 SER C CA 1
ATOM 1661 C C . SER C 1 22 ? -16.616 6.933 -33.677 1.00 47.80 50 SER C C 1
ATOM 1662 O O . SER C 1 22 ? -16.166 6.536 -34.748 1.00 50.57 50 SER C O 1
ATOM 1665 N N . TRP C 1 23 ? -17.902 7.170 -33.475 1.00 47.16 51 TRP C N 1
ATOM 1666 C CA . TRP C 1 23 ? -18.871 6.943 -34.528 1.00 46.26 51 TRP C CA 1
ATOM 1667 C C . TRP C 1 23 ? -20.169 7.619 -34.163 1.00 46.69 51 TRP C C 1
ATOM 1668 O O . TRP C 1 23 ? -20.308 8.164 -33.066 1.00 39.74 51 TRP C O 1
ATOM 1679 N N . ASP C 1 24 ? -21.105 7.590 -35.108 1.00 47.24 52 ASP C N 1
ATOM 1680 C CA . ASP C 1 24 ? -22.438 8.146 -34.921 1.00 46.67 52 ASP C CA 1
ATOM 1681 C C . ASP C 1 24 ? -23.411 7.095 -35.444 1.00 48.00 52 ASP C C 1
ATOM 1682 O O . ASP C 1 24 ? -23.023 6.160 -36.155 1.00 46.10 52 ASP C O 1
ATOM 1687 N N . VAL C 1 25 ? -24.674 7.250 -35.085 1.00 44.87 53 VAL C N 1
ATOM 1688 C CA . VAL C 1 25 ? -25.710 6.338 -35.531 1.00 49.82 53 VAL C CA 1
ATOM 1689 C C . VAL C 1 25 ? -26.865 7.216 -35.994 1.00 53.62 53 VAL C C 1
ATOM 1690 O O . VAL C 1 25 ? -26.959 8.376 -35.611 1.00 53.31 53 VAL C O 1
ATOM 1694 N N . LEU C 1 26 ? -27.736 6.672 -36.830 1.00 59.15 54 LEU C N 1
ATOM 1695 C CA . LEU C 1 26 ? -28.859 7.447 -37.341 1.00 60.52 54 LEU C CA 1
ATOM 1696 C C . LEU C 1 26 ? -30.079 7.440 -36.427 1.00 61.92 54 LEU C C 1
ATOM 1697 O O . LEU C 1 26 ? -30.929 8.323 -36.514 1.00 65.40 54 LEU C O 1
ATOM 1702 N N . GLU C 1 27 ? -30.157 6.451 -35.546 1.00 60.41 55 GLU C N 1
ATOM 1703 C CA . GLU C 1 27 ? -31.287 6.329 -34.642 1.00 60.09 55 GLU C CA 1
ATOM 1704 C C . GLU C 1 27 ? -30.811 6.257 -33.180 1.00 62.39 55 GLU C C 1
ATOM 1705 O O . GLU C 1 27 ? -30.796 5.187 -32.569 1.00 63.74 55 GLU C O 1
ATOM 1711 N N . ASP C 1 28 ? -30.428 7.403 -32.619 1.00 60.68 56 ASP C N 1
ATOM 1712 C CA . ASP C 1 28 ? -29.946 7.449 -31.243 1.00 60.04 56 ASP C CA 1
ATOM 1713 C C . ASP C 1 28 ? -30.918 6.893 -30.202 1.00 59.98 56 ASP C C 1
ATOM 1714 O O . ASP C 1 28 ? -30.491 6.403 -29.170 1.00 63.97 56 ASP C O 1
ATOM 1719 N N . GLU C 1 29 ? -32.219 6.959 -30.460 1.00 60.00 57 GLU C N 1
ATOM 1720 C CA . GLU C 1 29 ? -33.179 6.451 -29.490 1.00 57.39 57 GLU C CA 1
ATOM 1721 C C . GLU C 1 29 ? -33.287 4.929 -29.430 1.00 58.37 57 GLU C C 1
ATOM 1722 O O . GLU C 1 29 ? -33.902 4.390 -28.510 1.00 61.19 57 GLU C O 1
ATOM 1728 N N . VAL C 1 30 ? -32.687 4.234 -30.394 1.00 52.33 58 VAL C N 1
ATOM 1729 C CA . VAL C 1 30 ? -32.749 2.773 -30.407 1.00 50.25 58 VAL C CA 1
ATOM 1730 C C . VAL C 1 30 ? -31.432 2.102 -30.027 1.00 46.29 58 VAL C C 1
ATOM 1731 O O . VAL C 1 30 ? -31.429 0.969 -29.559 1.00 47.67 58 VAL C O 1
ATOM 1735 N N . VAL C 1 31 ? -30.315 2.787 -30.239 1.00 43.48 59 VAL C N 1
ATOM 1736 C CA . VAL C 1 31 ? -29.005 2.200 -29.957 1.00 43.40 59 VAL C CA 1
ATOM 1737 C C . VAL C 1 31 ? -28.618 2.096 -28.474 1.00 43.92 59 VAL C C 1
ATOM 1738 O O . VAL C 1 31 ? -28.363 3.099 -27.809 1.00 39.26 59 VAL C O 1
ATOM 1742 N N . ILE C 1 32 ? -28.564 0.863 -27.968 1.00 41.00 60 ILE C N 1
ATOM 1743 C CA . ILE C 1 32 ? -28.215 0.629 -26.570 1.00 41.41 60 ILE C CA 1
ATOM 1744 C C . ILE C 1 32 ? -26.788 0.145 -26.364 1.00 43.07 60 ILE C C 1
ATOM 1745 O O . ILE C 1 32 ? -26.399 -0.159 -25.239 1.00 37.36 60 ILE C O 1
ATOM 1750 N N . GLY C 1 33 ? -26.007 0.064 -27.435 1.00 39.59 61 GLY C N 1
ATOM 1751 C CA . GLY C 1 33 ? -24.646 -0.399 -27.281 1.00 36.65 61 GLY C CA 1
ATOM 1752 C C . GLY C 1 33 ? -23.951 -0.636 -28.597 1.00 41.71 61 GLY C C 1
ATOM 1753 O O . GLY C 1 33 ? -24.524 -0.416 -29.669 1.00 44.33 61 GLY C O 1
ATOM 1754 N N . PHE C 1 34 ? -22.720 -1.129 -28.508 1.00 38.15 62 PHE C N 1
ATOM 1755 C CA . PHE C 1 34 ? -21.902 -1.371 -29.689 1.00 39.30 62 PHE C CA 1
ATOM 1756 C C . PHE C 1 34 ? -20.985 -2.588 -29.553 1.00 41.99 62 PHE C C 1
ATOM 1757 O O . PHE C 1 34 ? -20.651 -2.998 -28.443 1.00 40.47 62 PHE C O 1
ATOM 1765 N N . ALA C 1 35 ? -20.565 -3.143 -30.690 1.00 39.46 63 ALA C N 1
ATOM 1766 C CA . ALA C 1 35 ? -19.605 -4.244 -30.707 1.00 35.67 63 ALA C CA 1
ATOM 1767 C C . ALA C 1 35 ? -18.547 -3.761 -31.694 1.00 37.27 63 ALA C C 1
ATOM 1768 O O . ALA C 1 35 ? -18.863 -3.205 -32.746 1.00 36.05 63 ALA C O 1
ATOM 1770 N N . ILE C 1 36 ? -17.289 -3.954 -31.328 1.00 38.88 64 ILE C N 1
ATOM 1771 C CA . ILE C 1 36 ? -16.166 -3.528 -32.150 1.00 35.00 64 ILE C CA 1
ATOM 1772 C C . ILE C 1 36 ? -15.253 -4.714 -32.424 1.00 36.72 64 ILE C C 1
ATOM 1773 O O . ILE C 1 36 ? -15.020 -5.538 -31.541 1.00 36.55 64 ILE C O 1
ATOM 1778 N N . SER C 1 37 ? -14.735 -4.802 -33.641 1.00 35.93 65 SER C N 1
ATOM 1779 C CA . SER C 1 37 ? -13.830 -5.880 -33.998 1.00 38.90 65 SER C CA 1
ATOM 1780 C C . SER C 1 37 ? -12.517 -5.281 -34.486 1.00 36.84 65 SER C C 1
ATOM 1781 O O . SER C 1 37 ? -12.489 -4.419 -35.378 1.00 38.91 65 SER C O 1
ATOM 1784 N N . GLN C 1 38 ? -11.430 -5.760 -33.895 1.00 32.30 66 GLN C N 1
ATOM 1785 C CA . GLN C 1 38 ? -10.092 -5.279 -34.208 1.00 37.46 66 GLN C CA 1
ATOM 1786 C C . GLN C 1 38 ? -9.115 -6.372 -34.622 1.00 40.76 66 GLN C C 1
ATOM 1787 O O . GLN C 1 38 ? -8.954 -7.366 -33.925 1.00 39.62 66 GLN C O 1
ATOM 1793 N N . GLN C 1 39 ? -8.465 -6.187 -35.761 1.00 44.59 67 GLN C N 1
ATOM 1794 C CA . GLN C 1 39 ? -7.435 -7.120 -36.217 1.00 46.37 67 GLN C CA 1
ATOM 1795 C C . GLN C 1 39 ? -6.411 -6.225 -36.871 1.00 45.84 67 GLN C C 1
ATOM 1796 O O . GLN C 1 39 ? -6.760 -5.157 -37.367 1.00 49.64 67 GLN C O 1
ATOM 1802 N N . LYS C 1 40 ? -5.141 -6.599 -36.849 1.00 46.85 68 LYS C N 1
ATOM 1803 C CA . LYS C 1 40 ? -4.186 -5.726 -37.516 1.00 50.14 68 LYS C CA 1
ATOM 1804 C C . LYS C 1 40 ? -4.254 -6.070 -39.003 1.00 47.71 68 LYS C C 1
ATOM 1805 O O . LYS C 1 40 ? -4.894 -7.060 -39.366 1.00 45.61 68 LYS C O 1
ATOM 1811 N N . LYS C 1 41 ? -3.638 -5.260 -39.866 1.00 47.96 69 LYS C N 1
ATOM 1812 C CA . LYS C 1 41 ? -3.685 -5.557 -41.299 1.00 47.26 69 LYS C CA 1
ATOM 1813 C C . LYS C 1 41 ? -3.188 -6.985 -41.510 1.00 43.76 69 LYS C C 1
ATOM 1814 O O . LYS C 1 41 ? -3.824 -7.766 -42.203 1.00 36.26 69 LYS C O 1
ATOM 1820 N N . ASP C 1 42 ? -2.049 -7.314 -40.906 1.00 43.66 70 ASP C N 1
ATOM 1821 C CA . ASP C 1 42 ? -1.486 -8.652 -41.000 1.00 49.33 70 ASP C CA 1
ATOM 1822 C C . ASP C 1 42 ? -2.176 -9.432 -39.890 1.00 48.94 70 ASP C C 1
ATOM 1823 O O . ASP C 1 42 ? -1.618 -9.648 -38.815 1.00 47.49 70 ASP C O 1
ATOM 1828 N N . VAL C 1 43 ? -3.418 -9.825 -40.162 1.00 48.92 71 VAL C N 1
ATOM 1829 C CA . VAL C 1 43 ? -4.240 -10.551 -39.200 1.00 44.74 71 VAL C CA 1
ATOM 1830 C C . VAL C 1 43 ? -3.584 -11.719 -38.505 1.00 46.38 71 VAL C C 1
ATOM 1831 O O . VAL C 1 43 ? -2.828 -12.480 -39.097 1.00 49.30 71 VAL C O 1
ATOM 1835 N N . ARG C 1 44 ? -3.916 -11.869 -37.236 1.00 43.07 72 ARG C N 1
ATOM 1836 C CA . ARG C 1 44 ? -3.407 -12.968 -36.450 1.00 39.23 72 ARG C CA 1
ATOM 1837 C C . ARG C 1 44 ? -4.283 -13.079 -35.197 1.00 40.41 72 ARG C C 1
ATOM 1838 O O . ARG C 1 44 ? -5.069 -14.021 -35.067 1.00 36.36 72 ARG C O 1
ATOM 1854 N N . LEU C 1 46 ? -7.417 -11.934 -32.963 1.00 36.64 74 LEU C N 1
ATOM 1855 C CA . LEU C 1 46 ? -8.695 -11.256 -33.132 1.00 36.00 74 LEU C CA 1
ATOM 1856 C C . LEU C 1 46 ? -9.165 -10.674 -31.816 1.00 36.07 74 LEU C C 1
ATOM 1857 O O . LEU C 1 46 ? -9.258 -11.378 -30.819 1.00 39.45 74 LEU C O 1
ATOM 1862 N N . ARG C 1 47 ? -9.455 -9.385 -31.806 1.00 35.14 75 ARG C N 1
ATOM 1863 C CA . ARG C 1 47 ? -9.914 -8.757 -30.586 1.00 37.68 75 ARG C CA 1
ATOM 1864 C C . ARG C 1 47 ? -11.316 -8.205 -30.755 1.00 35.60 75 ARG C C 1
ATOM 1865 O O . ARG C 1 47 ? -11.636 -7.608 -31.782 1.00 36.64 75 ARG C O 1
ATOM 1873 N N . PHE C 1 48 ? -12.155 -8.401 -29.746 1.00 32.37 76 PHE C N 1
ATOM 1874 C CA . PHE C 1 48 ? -13.530 -7.920 -29.825 1.00 29.96 76 PHE C CA 1
ATOM 1875 C C . PHE C 1 48 ? -13.941 -7.197 -28.567 1.00 33.49 76 PHE C C 1
ATOM 1876 O O . PHE C 1 48 ? -13.685 -7.667 -27.458 1.00 33.23 76 PHE C O 1
ATOM 1884 N N . ILE C 1 49 ? -14.573 -6.046 -28.728 1.00 31.63 77 ILE C N 1
ATOM 1885 C CA . ILE C 1 49 ? -15.044 -5.326 -27.566 1.00 32.59 77 ILE C CA 1
ATOM 1886 C C . ILE C 1 49 ? -16.514 -5.079 -27.763 1.00 33.49 77 ILE C C 1
ATOM 1887 O O . ILE C 1 49 ? -16.976 -4.855 -28.884 1.00 31.15 77 ILE C O 1
ATOM 1892 N N . GLN C 1 50 ? -17.254 -5.129 -26.669 1.00 32.01 78 GLN C N 1
ATOM 1893 C CA . GLN C 1 50 ? -18.684 -4.899 -26.731 1.00 32.80 78 GLN C CA 1
ATOM 1894 C C . GLN C 1 50 ? -19.169 -4.258 -25.435 1.00 36.32 78 GLN C C 1
ATOM 1895 O O . GLN C 1 50 ? -18.686 -4.584 -24.358 1.00 34.89 78 GLN C O 1
ATOM 1901 N N . GLU C 1 51 ? -20.096 -3.319 -25.547 1.00 39.23 79 GLU C N 1
ATOM 1902 C CA . GLU C 1 51 ? -20.674 -2.679 -24.371 1.00 42.18 79 GLU C CA 1
ATOM 1903 C C . GLU C 1 51 ? -22.151 -2.509 -24.669 1.00 43.00 79 GLU C C 1
ATOM 1904 O O . GLU C 1 51 ? -22.548 -2.145 -25.779 1.00 39.07 79 GLU C O 1
ATOM 1910 N N . VAL C 1 52 ? -22.965 -2.803 -23.672 1.00 40.87 80 VAL C N 1
ATOM 1911 C CA . VAL C 1 52 ? -24.400 -2.707 -23.824 1.00 39.18 80 VAL C CA 1
ATOM 1912 C C . VAL C 1 52 ? -24.980 -1.948 -22.637 1.00 36.29 80 VAL C C 1
ATOM 1913 O O . VAL C 1 52 ? -24.427 -1.982 -21.533 1.00 38.10 80 VAL C O 1
ATOM 1917 N N . ASN C 1 53 ? -26.092 -1.264 -22.874 1.00 34.41 81 ASN C N 1
ATOM 1918 C CA . ASN C 1 53 ? -26.760 -0.475 -21.855 1.00 36.33 81 ASN C CA 1
ATOM 1919 C C . ASN C 1 53 ? -25.928 0.782 -21.577 1.00 38.15 81 ASN C C 1
ATOM 1920 O O . ASN C 1 53 ? -25.758 1.175 -20.420 1.00 47.84 81 ASN C O 1
ATOM 1925 N N . THR C 1 54 ? -25.406 1.387 -22.649 1.00 39.03 82 THR C N 1
ATOM 1926 C CA . THR C 1 54 ? -24.591 2.621 -22.604 1.00 41.95 82 THR C CA 1
ATOM 1927 C C . THR C 1 54 ? -25.126 3.567 -23.654 1.00 44.97 82 THR C C 1
ATOM 1928 O O . THR C 1 54 ? -25.862 3.162 -24.556 1.00 47.51 82 THR C O 1
ATOM 1932 N N . THR C 1 55 ? -24.687 4.816 -23.559 1.00 46.83 83 THR C N 1
ATOM 1933 C CA . THR C 1 55 ? -25.042 5.859 -24.517 1.00 46.59 83 THR C CA 1
ATOM 1934 C C . THR C 1 55 ? -23.719 6.296 -25.145 1.00 45.12 83 THR C C 1
ATOM 1935 O O . THR C 1 55 ? -23.655 7.298 -25.852 1.00 48.26 83 THR C O 1
ATOM 1939 N N . THR C 1 56 ? -22.655 5.546 -24.882 1.00 42.34 84 THR C N 1
ATOM 1940 C CA . THR C 1 56 ? -21.346 5.901 -25.424 1.00 42.04 84 THR C CA 1
ATOM 1941 C C . THR C 1 56 ? -21.282 5.844 -26.955 1.00 45.98 84 THR C C 1
ATOM 1942 O O . THR C 1 56 ? -22.008 5.080 -27.609 1.00 48.68 84 THR C O 1
ATOM 1946 N N . ARG C 1 57 ? -20.412 6.671 -27.523 1.00 41.51 85 ARG C N 1
ATOM 1947 C CA . ARG C 1 57 ? -20.238 6.715 -28.968 1.00 43.11 85 ARG C CA 1
ATOM 1948 C C . ARG C 1 57 ? -18.759 6.643 -29.345 1.00 49.01 85 ARG C C 1
ATOM 1949 O O . ARG C 1 57 ? -18.362 7.052 -30.438 1.00 49.34 85 ARG C O 1
ATOM 1957 N N . SER C 1 58 ? -17.945 6.138 -28.423 1.00 48.13 86 SER C N 1
ATOM 1958 C CA . SER C 1 58 ? -16.520 5.960 -28.672 1.00 48.05 86 SER C CA 1
ATOM 1959 C C . SER C 1 58 ? -16.029 4.786 -27.835 1.00 50.64 86 SER C C 1
ATOM 1960 O O . SER C 1 58 ? -16.714 4.345 -26.905 1.00 47.86 86 SER C O 1
ATOM 1963 N N . CYS C 1 59 ? -14.854 4.271 -28.183 1.00 48.63 87 CYS C N 1
ATOM 1964 C CA . CYS C 1 59 ? -14.282 3.135 -27.475 1.00 46.79 87 CYS C CA 1
ATOM 1965 C C . CYS C 1 59 ? -12.758 3.135 -27.519 1.00 46.65 87 CYS C C 1
ATOM 1966 O O . CYS C 1 59 ? -12.147 3.272 -28.578 1.00 44.61 87 CYS C O 1
ATOM 1969 N N . ALA C 1 60 ? -12.143 2.962 -26.358 1.00 45.94 88 ALA C N 1
ATOM 1970 C CA . ALA C 1 60 ? -10.693 2.947 -26.275 1.00 47.81 88 ALA C CA 1
ATOM 1971 C C . ALA C 1 60 ? -10.116 1.624 -26.775 1.00 49.80 88 ALA C C 1
ATOM 1972 O O . ALA C 1 60 ? -10.683 0.558 -26.524 1.00 46.84 88 ALA C O 1
ATOM 1974 N N . LEU C 1 61 ? -8.994 1.701 -27.491 1.00 50.36 89 LEU C N 1
ATOM 1975 C CA . LEU C 1 61 ? -8.299 0.511 -27.982 1.00 46.73 89 LEU C CA 1
ATOM 1976 C C . LEU C 1 61 ? -6.934 0.556 -27.314 1.00 44.41 89 LEU C C 1
ATOM 1977 O O . LEU C 1 61 ? -6.126 1.430 -27.593 1.00 46.72 89 LEU C O 1
ATOM 1982 N N . TRP C 1 62 ? -6.687 -0.381 -26.415 1.00 47.18 90 TRP C N 1
ATOM 1983 C CA . TRP C 1 62 ? -5.423 -0.428 -25.698 1.00 51.93 90 TRP C CA 1
ATOM 1984 C C . TRP C 1 62 ? -4.566 -1.619 -26.118 1.00 54.35 90 TRP C C 1
ATOM 1985 O O . TRP C 1 62 ? -4.987 -2.452 -26.922 1.00 52.80 90 TRP C O 1
ATOM 1996 N N . ASP C 1 63 ? -3.352 -1.678 -25.578 1.00 54.55 91 ASP C N 1
ATOM 1997 C CA . ASP C 1 63 ? -2.450 -2.783 -25.851 1.00 53.65 91 ASP C CA 1
ATOM 1998 C C . ASP C 1 63 ? -2.105 -2.915 -27.339 1.00 51.54 91 ASP C C 1
ATOM 1999 O O . ASP C 1 63 ? -1.674 -3.976 -27.789 1.00 45.67 91 ASP C O 1
ATOM 2004 N N . LEU C 1 64 ? -2.292 -1.838 -28.099 1.00 50.76 92 LEU C N 1
ATOM 2005 C CA . LEU C 1 64 ? -1.972 -1.871 -29.517 1.00 52.02 92 LEU C CA 1
ATOM 2006 C C . LEU C 1 64 ? -0.470 -1.955 -29.644 1.00 57.07 92 LEU C C 1
ATOM 2007 O O . LEU C 1 64 ? 0.260 -1.528 -28.747 1.00 57.62 92 LEU C O 1
ATOM 2012 N N . GLU C 1 65 ? -0.009 -2.505 -30.761 1.00 58.39 93 GLU C N 1
ATOM 2013 C CA . GLU C 1 65 ? 1.416 -2.640 -31.014 1.00 60.64 93 GLU C CA 1
ATOM 2014 C C . GLU C 1 65 ? 1.883 -1.430 -31.820 1.00 58.95 93 GLU C C 1
ATOM 2015 O O . GLU C 1 65 ? 1.175 -0.957 -32.705 1.00 53.78 93 GLU C O 1
ATOM 2021 N N . GLU C 1 66 ? 3.077 -0.933 -31.512 1.00 63.33 94 GLU C N 1
ATOM 2022 C CA . GLU C 1 66 ? 3.608 0.234 -32.202 1.00 65.41 94 GLU C CA 1
ATOM 2023 C C . GLU C 1 66 ? 3.945 -0.008 -33.662 1.00 63.92 94 GLU C C 1
ATOM 2024 O O . GLU C 1 66 ? 4.305 -1.114 -34.061 1.00 63.84 94 GLU C O 1
ATOM 2030 N N . ASP C 1 67 ? 3.811 1.048 -34.454 1.00 64.32 95 ASP C N 1
ATOM 2031 C CA . ASP C 1 67 ? 4.095 0.998 -35.877 1.00 67.70 95 ASP C CA 1
ATOM 2032 C C . ASP C 1 67 ? 3.456 -0.215 -36.539 1.00 69.72 95 ASP C C 1
ATOM 2033 O O . ASP C 1 67 ? 4.135 -1.041 -37.156 1.00 73.02 95 ASP C O 1
ATOM 2038 N N . THR C 1 68 ? 2.138 -0.316 -36.405 1.00 67.48 96 THR C N 1
ATOM 2039 C CA . THR C 1 68 ? 1.392 -1.418 -36.993 1.00 58.93 96 THR C CA 1
ATOM 2040 C C . THR C 1 68 ? 0.063 -0.871 -37.502 1.00 53.21 96 THR C C 1
ATOM 2041 O O . THR C 1 68 ? -0.499 0.059 -36.919 1.00 45.64 96 THR C O 1
ATOM 2045 N N . GLU C 1 69 ? -0.413 -1.429 -38.611 1.00 51.92 97 GLU C N 1
ATOM 2046 C CA . GLU C 1 69 ? -1.675 -1.010 -39.196 1.00 53.59 97 GLU C CA 1
ATOM 2047 C C . GLU C 1 69 ? -2.770 -1.911 -38.668 1.00 53.45 97 GLU C C 1
ATOM 2048 O O . GLU C 1 69 ? -2.594 -3.128 -38.540 1.00 48.40 97 GLU C O 1
ATOM 2054 N N . TYR C 1 70 ? -3.900 -1.282 -38.364 1.00 50.97 98 TYR C N 1
ATOM 2055 C CA . TYR C 1 70 ? -5.058 -1.944 -37.796 1.00 47.84 98 TYR C CA 1
ATOM 2056 C C . TYR C 1 70 ? -6.330 -1.681 -38.581 1.00 45.42 98 TYR C C 1
ATOM 2057 O O . TYR C 1 70 ? -6.487 -0.629 -39.183 1.00 52.95 98 TYR C O 1
ATOM 2066 N N . ILE C 1 71 ? -7.252 -2.633 -38.545 1.00 45.83 99 ILE C N 1
ATOM 2067 C CA . ILE C 1 71 ? -8.521 -2.494 -39.237 1.00 47.53 99 ILE C CA 1
ATOM 2068 C C . ILE C 1 71 ? -9.653 -2.730 -38.252 1.00 47.01 99 ILE C C 1
ATOM 2069 O O . ILE C 1 71 ? -9.745 -3.793 -37.642 1.00 50.35 99 ILE C O 1
ATOM 2074 N N . VAL C 1 72 ? -10.527 -1.743 -38.107 1.00 45.05 100 VAL C N 1
ATOM 2075 C CA . VAL C 1 72 ? -11.628 -1.866 -37.164 1.00 44.63 100 VAL C CA 1
ATOM 2076 C C . VAL C 1 72 ? -13.020 -1.652 -37.740 1.00 44.86 100 VAL C C 1
ATOM 2077 O O . VAL C 1 72 ? -13.240 -0.742 -38.535 1.00 45.73 100 VAL C O 1
ATOM 2081 N N . HIS C 1 73 ? -13.957 -2.504 -37.319 1.00 46.17 101 HIS C N 1
ATOM 2082 C CA . HIS C 1 73 ? -15.352 -2.407 -37.738 1.00 42.90 101 HIS C CA 1
ATOM 2083 C C . HIS C 1 73 ? -16.147 -2.159 -36.467 1.00 43.38 101 HIS C C 1
ATOM 2084 O O . HIS C 1 73 ? -15.760 -2.613 -35.390 1.00 45.66 101 HIS C O 1
ATOM 2091 N N . VAL C 1 74 ? -17.251 -1.432 -36.600 1.00 40.99 102 VAL C N 1
ATOM 2092 C CA . VAL C 1 74 ? -18.122 -1.127 -35.476 1.00 37.02 102 VAL C CA 1
ATOM 2093 C C . VAL C 1 74 ? -19.524 -1.585 -35.855 1.00 40.68 102 VAL C C 1
ATOM 2094 O O . VAL C 1 74 ? -19.889 -1.567 -37.029 1.00 39.02 102 VAL C O 1
ATOM 2098 N N . GLN C 1 75 ? -20.299 -2.009 -34.862 1.00 42.34 103 GLN C N 1
ATOM 2099 C CA . GLN C 1 75 ? -21.670 -2.469 -35.071 1.00 38.23 103 GLN C CA 1
ATOM 2100 C C . GLN C 1 75 ? -22.541 -1.851 -33.982 1.00 39.88 103 GLN C C 1
ATOM 2101 O O . GLN C 1 75 ? -22.119 -1.731 -32.832 1.00 44.11 103 GLN C O 1
ATOM 2107 N N . ALA C 1 76 ? -23.751 -1.450 -34.346 1.00 35.37 104 ALA C N 1
ATOM 2108 C CA . ALA C 1 76 ? -24.665 -0.859 -33.387 1.00 36.16 104 ALA C CA 1
ATOM 2109 C C . ALA C 1 76 ? -25.588 -1.965 -32.928 1.00 37.38 104 ALA C C 1
ATOM 2110 O O . ALA C 1 76 ? -25.961 -2.849 -33.705 1.00 40.98 104 ALA C O 1
ATOM 2112 N N . ILE C 1 77 ? -25.954 -1.904 -31.658 1.00 37.24 105 ILE C N 1
ATOM 2113 C CA . ILE C 1 77 ? -26.813 -2.906 -31.061 1.00 35.99 105 ILE C CA 1
ATOM 2114 C C . ILE C 1 77 ? -28.031 -2.211 -30.505 1.00 34.74 105 ILE C C 1
ATOM 2115 O O . ILE C 1 77 ? -27.934 -1.092 -30.004 1.00 37.51 105 ILE C O 1
ATOM 2120 N N . SER C 1 78 ? -29.181 -2.859 -30.604 1.00 33.64 106 SER C N 1
ATOM 2121 C CA . SER C 1 78 ? -30.398 -2.290 -30.049 1.00 35.66 106 SER C CA 1
ATOM 2122 C C . SER C 1 78 ? -31.045 -3.414 -29.267 1.00 40.44 106 SER C C 1
ATOM 2123 O O . SER C 1 78 ? -30.592 -4.561 -29.311 1.00 37.31 106 SER C O 1
ATOM 2126 N N . ILE C 1 79 ? -32.109 -3.086 -28.552 1.00 40.50 107 ILE C N 1
ATOM 2127 C CA . ILE C 1 79 ? -32.791 -4.080 -27.745 1.00 42.41 107 ILE C CA 1
ATOM 2128 C C . ILE C 1 79 ? -33.388 -5.176 -28.622 1.00 47.78 107 ILE C C 1
ATOM 2129 O O . ILE C 1 79 ? -33.552 -6.306 -28.178 1.00 52.59 107 ILE C O 1
ATOM 2134 N N . GLN C 1 80 ? -33.678 -4.841 -29.877 1.00 53.61 108 GLN C N 1
ATOM 2135 C CA . GLN C 1 80 ? -34.292 -5.784 -30.811 1.00 56.60 108 GLN C CA 1
ATOM 2136 C C . GLN C 1 80 ? -33.376 -6.553 -31.757 1.00 54.81 108 GLN C C 1
ATOM 2137 O O . GLN C 1 80 ? -33.664 -7.706 -32.099 1.00 57.54 108 GLN C O 1
ATOM 2143 N N . GLY C 1 81 ? -32.297 -5.915 -32.198 1.00 47.78 109 GLY C N 1
ATOM 2144 C CA . GLY C 1 81 ? -31.395 -6.577 -33.112 1.00 42.08 109 GLY C CA 1
ATOM 2145 C C . GLY C 1 81 ? -30.019 -5.964 -33.129 1.00 42.97 109 GLY C C 1
ATOM 2146 O O . GLY C 1 81 ? -29.601 -5.305 -32.178 1.00 46.80 109 GLY C O 1
ATOM 2147 N N . GLN C 1 82 ? -29.316 -6.181 -34.228 1.00 41.05 110 GLN C N 1
ATOM 2148 C CA . GLN C 1 82 ? -27.964 -5.681 -34.384 1.00 41.78 110 GLN C CA 1
ATOM 2149 C C . GLN C 1 82 ? -27.873 -5.172 -35.806 1.00 42.80 110 GLN C C 1
ATOM 2150 O O . GLN C 1 82 ? -28.544 -5.703 -36.690 1.00 44.98 110 GLN C O 1
ATOM 2156 N N . SER C 1 83 ? -27.041 -4.163 -36.025 1.00 41.14 111 SER C N 1
ATOM 2157 C CA . SER C 1 83 ? -26.875 -3.598 -37.358 1.00 43.70 111 SER C CA 1
ATOM 2158 C C . SER C 1 83 ? -25.785 -4.338 -38.110 1.00 44.87 111 SER C C 1
ATOM 2159 O O . SER C 1 83 ? -25.157 -5.238 -37.566 1.00 47.47 111 SER C O 1
ATOM 2162 N N . PRO C 1 84 ? -25.580 -3.985 -39.387 1.00 43.60 112 PRO C N 1
ATOM 2163 C CA . PRO C 1 84 ? -24.537 -4.622 -40.188 1.00 39.17 112 PRO C CA 1
ATOM 2164 C C . PRO C 1 84 ? -23.271 -3.894 -39.831 1.00 36.60 112 PRO C C 1
ATOM 2165 O O . PRO C 1 84 ? -23.325 -2.874 -39.165 1.00 41.46 112 PRO C O 1
ATOM 2169 N N . ALA C 1 85 ? -22.135 -4.403 -40.277 1.00 35.99 113 ALA C N 1
ATOM 2170 C CA . ALA C 1 85 ? -20.879 -3.737 -39.973 1.00 38.40 113 ALA C CA 1
ATOM 2171 C C . ALA C 1 85 ? -20.801 -2.339 -40.577 1.00 45.93 113 ALA C C 1
ATOM 2172 O O . ALA C 1 85 ? -21.365 -2.076 -41.642 1.00 47.68 113 ALA C O 1
ATOM 2174 N N . SER C 1 86 ? -20.071 -1.459 -39.894 1.00 47.57 114 SER C N 1
ATOM 2175 C CA . SER C 1 86 ? -19.853 -0.108 -40.375 1.00 43.85 114 SER C CA 1
ATOM 2176 C C . SER C 1 86 ? -18.802 -0.361 -41.449 1.00 46.42 114 SER C C 1
ATOM 2177 O O . SER C 1 86 ? -18.395 -1.508 -41.676 1.00 45.79 114 SER C O 1
ATOM 2180 N N . GLU C 1 87 ? -18.336 0.703 -42.086 1.00 48.99 115 GLU C N 1
ATOM 2181 C CA . GLU C 1 87 ? -17.300 0.574 -43.099 1.00 50.12 115 GLU C CA 1
ATOM 2182 C C . GLU C 1 87 ? -15.989 0.380 -42.349 1.00 50.56 115 GLU C C 1
ATOM 2183 O O . GLU C 1 87 ? -15.789 0.945 -41.276 1.00 51.25 115 GLU C O 1
ATOM 2189 N N . PRO C 1 88 ? -15.083 -0.432 -42.899 1.00 50.00 116 PRO C N 1
ATOM 2190 C CA . PRO C 1 88 ? -13.786 -0.686 -42.265 1.00 51.58 116 PRO C CA 1
ATOM 2191 C C . PRO C 1 88 ? -13.087 0.641 -42.044 1.00 54.13 116 PRO C C 1
ATOM 2192 O O . PRO C 1 88 ? -13.176 1.531 -42.884 1.00 58.48 116 PRO C O 1
ATOM 2196 N N . VAL C 1 89 ? -12.401 0.785 -40.920 1.00 55.00 117 VAL C N 1
ATOM 2197 C CA . VAL C 1 89 ? -11.667 2.006 -40.655 1.00 51.61 117 VAL C CA 1
ATOM 2198 C C . VAL C 1 89 ? -10.229 1.576 -40.496 1.00 52.24 117 VAL C C 1
ATOM 2199 O O . VAL C 1 89 ? -9.926 0.736 -39.659 1.00 52.85 117 VAL C O 1
ATOM 2203 N N . LEU C 1 90 ? -9.343 2.127 -41.317 1.00 54.30 118 LEU C N 1
ATOM 2204 C CA . LEU C 1 90 ? -7.936 1.754 -41.243 1.00 56.70 118 LEU C CA 1
ATOM 2205 C C . LEU C 1 90 ? -7.125 2.827 -40.517 1.00 56.07 118 LEU C C 1
ATOM 2206 O O . LEU C 1 90 ? -7.518 3.989 -40.478 1.00 58.56 118 LEU C O 1
ATOM 2211 N N . PHE C 1 91 ? -6.011 2.432 -39.913 1.00 53.27 119 PHE C N 1
ATOM 2212 C CA . PHE C 1 91 ? -5.138 3.382 -39.237 1.00 49.47 119 PHE C CA 1
ATOM 2213 C C . PHE C 1 91 ? -3.839 2.711 -38.864 1.00 52.30 119 PHE C C 1
ATOM 2214 O O . PHE C 1 91 ? -3.723 1.484 -38.897 1.00 55.39 119 PHE C O 1
ATOM 2222 N N . LYS C 1 92 ? -2.846 3.521 -38.537 1.00 51.98 120 LYS C N 1
ATOM 2223 C CA . LYS C 1 92 ? -1.543 2.987 -38.201 1.00 55.38 120 LYS C CA 1
ATOM 2224 C C . LYS C 1 92 ? -0.971 3.698 -36.990 1.00 56.08 120 LYS C C 1
ATOM 2225 O O . LYS C 1 92 ? -1.114 4.910 -36.846 1.00 58.33 120 LYS C O 1
ATOM 2231 N N . THR C 1 93 ? -0.319 2.940 -36.118 1.00 58.91 121 THR C N 1
ATOM 2232 C CA . THR C 1 93 ? 0.273 3.520 -34.921 1.00 60.94 121 THR C CA 1
ATOM 2233 C C . THR C 1 93 ? 1.737 3.905 -35.153 1.00 63.47 121 THR C C 1
ATOM 2234 O O . THR C 1 93 ? 2.470 3.208 -35.853 1.00 62.33 121 THR C O 1
ATOM 2238 N N . PRO C 1 94 ? 2.172 5.040 -34.582 1.00 65.95 122 PRO C N 1
ATOM 2239 C CA . PRO C 1 94 ? 3.552 5.529 -34.718 1.00 68.45 122 PRO C CA 1
ATOM 2240 C C . PRO C 1 94 ? 4.517 4.718 -33.836 1.00 70.04 122 PRO C C 1
ATOM 2241 O O . PRO C 1 94 ? 4.126 3.683 -33.300 1.00 70.17 122 PRO C O 1
ATOM 2245 N N . ARG C 1 95 ? 5.760 5.180 -33.684 1.00 70.51 123 ARG C N 1
ATOM 2246 C CA . ARG C 1 95 ? 6.747 4.462 -32.869 1.00 69.36 123 ARG C CA 1
ATOM 2247 C C . ARG C 1 95 ? 6.901 4.915 -31.405 1.00 69.25 123 ARG C C 1
ATOM 2248 O O . ARG C 1 95 ? 6.348 5.987 -31.054 1.00 70.06 123 ARG C O 1
ATOM 2256 N N . SER D 1 2 ? -15.439 -29.345 -22.718 1.00 61.84 30 SER D N 1
ATOM 2257 C CA . SER D 1 2 ? -14.153 -29.992 -22.336 1.00 61.85 30 SER D CA 1
ATOM 2258 C C . SER D 1 2 ? -13.178 -29.044 -21.596 1.00 56.44 30 SER D C 1
ATOM 2259 O O . SER D 1 2 ? -12.481 -29.474 -20.672 1.00 54.88 30 SER D O 1
ATOM 2262 N N . PRO D 1 3 ? -13.117 -27.748 -21.980 1.00 48.06 31 PRO D N 1
ATOM 2263 C CA . PRO D 1 3 ? -12.198 -26.849 -21.271 1.00 44.36 31 PRO D CA 1
ATOM 2264 C C . PRO D 1 3 ? -12.826 -26.366 -19.965 1.00 42.38 31 PRO D C 1
ATOM 2265 O O . PRO D 1 3 ? -14.006 -26.025 -19.908 1.00 40.04 31 PRO D O 1
ATOM 2269 N N . SER D 1 4 ? -12.021 -26.375 -18.913 1.00 38.48 32 SER D N 1
ATOM 2270 C CA . SER D 1 4 ? -12.459 -25.954 -17.596 1.00 32.87 32 SER D CA 1
ATOM 2271 C C . SER D 1 4 ? -12.359 -24.442 -17.477 1.00 31.16 32 SER D C 1
ATOM 2272 O O . SER D 1 4 ? -11.587 -23.802 -18.205 1.00 32.30 32 SER D O 1
ATOM 2275 N N . ALA D 1 5 ? -13.138 -23.875 -16.561 1.00 30.82 33 ALA D N 1
ATOM 2276 C CA . ALA D 1 5 ? -13.124 -22.438 -16.328 1.00 28.03 33 ALA D CA 1
ATOM 2277 C C . ALA D 1 5 ? -11.751 -22.049 -15.810 1.00 27.58 33 ALA D C 1
ATOM 2278 O O . ALA D 1 5 ? -11.067 -22.853 -15.176 1.00 28.99 33 ALA D O 1
ATOM 2280 N N . PRO D 1 6 ? -11.324 -20.814 -16.092 1.00 26.33 34 PRO D N 1
ATOM 2281 C CA . PRO D 1 6 ? -10.034 -20.265 -15.661 1.00 27.14 34 PRO D CA 1
ATOM 2282 C C . PRO D 1 6 ? -10.024 -20.302 -14.131 1.00 32.41 34 PRO D C 1
ATOM 2283 O O . PRO D 1 6 ? -11.083 -20.301 -13.526 1.00 30.57 34 PRO D O 1
ATOM 2287 N N . VAL D 1 7 ? -8.842 -20.345 -13.516 1.00 30.32 35 VAL D N 1
ATOM 2288 C CA . VAL D 1 7 ? -8.739 -20.338 -12.053 1.00 26.55 35 VAL D CA 1
ATOM 2289 C C . VAL D 1 7 ? -7.736 -19.263 -11.601 1.00 27.52 35 VAL D C 1
ATOM 2290 O O . VAL D 1 7 ? -7.063 -18.638 -12.431 1.00 27.92 35 VAL D O 1
ATOM 2294 N N . ASN D 1 8 ? -7.645 -19.050 -10.290 1.00 28.44 36 ASN D N 1
ATOM 2295 C CA . ASN D 1 8 ? -6.768 -18.033 -9.701 1.00 28.08 36 ASN D CA 1
ATOM 2296 C C . ASN D 1 8 ? -6.932 -16.693 -10.388 1.00 30.47 36 ASN D C 1
ATOM 2297 O O . ASN D 1 8 ? -5.947 -16.017 -10.692 1.00 35.99 36 ASN D O 1
ATOM 2302 N N . VAL D 1 9 ? -8.179 -16.315 -10.645 1.00 31.37 37 VAL D N 1
ATOM 2303 C CA . VAL D 1 9 ? -8.451 -15.036 -11.281 1.00 34.86 37 VAL D CA 1
ATOM 2304 C C . VAL D 1 9 ? -8.188 -13.954 -10.233 1.00 35.12 37 VAL D C 1
ATOM 2305 O O . VAL D 1 9 ? -8.783 -13.951 -9.151 1.00 39.76 37 VAL D O 1
ATOM 2309 N N . THR D 1 10 ? -7.279 -13.046 -10.557 1.00 34.33 38 THR D N 1
ATOM 2310 C CA . THR D 1 10 ? -6.904 -11.969 -9.647 1.00 37.49 38 THR D CA 1
ATOM 2311 C C . THR D 1 10 ? -6.828 -10.663 -10.417 1.00 38.20 38 THR D C 1
ATOM 2312 O O . THR D 1 10 ? -6.627 -10.662 -11.630 1.00 41.38 38 THR D O 1
ATOM 2316 N N . VAL D 1 11 ? -6.973 -9.556 -9.704 1.00 41.05 39 VAL D N 1
ATOM 2317 C CA . VAL D 1 11 ? -6.902 -8.242 -10.311 1.00 44.07 39 VAL D CA 1
ATOM 2318 C C . VAL D 1 11 ? -5.731 -7.510 -9.663 1.00 49.60 39 VAL D C 1
ATOM 2319 O O . VAL D 1 11 ? -5.668 -7.370 -8.442 1.00 55.45 39 VAL D O 1
ATOM 2323 N N . ARG D 1 12 ? -4.793 -7.077 -10.497 1.00 49.94 40 ARG D N 1
ATOM 2324 C CA . ARG D 1 12 ? -3.594 -6.384 -10.047 1.00 50.04 40 ARG D CA 1
ATOM 2325 C C . ARG D 1 12 ? -3.476 -5.043 -10.764 1.00 51.62 40 ARG D C 1
ATOM 2326 O O . ARG D 1 12 ? -4.334 -4.699 -11.578 1.00 48.39 40 ARG D O 1
ATOM 2334 N N . HIS D 1 13 ? -2.409 -4.299 -10.471 1.00 47.95 41 HIS D N 1
ATOM 2335 C CA . HIS D 1 13 ? -2.174 -2.986 -11.076 1.00 46.55 41 HIS D CA 1
ATOM 2336 C C . HIS D 1 13 ? -3.378 -2.088 -10.923 1.00 48.36 41 HIS D C 1
ATOM 2337 O O . HIS D 1 13 ? -3.681 -1.264 -11.781 1.00 52.76 41 HIS D O 1
ATOM 2344 N N . LEU D 1 14 ? -4.057 -2.251 -9.799 1.00 47.17 42 LEU D N 1
ATOM 2345 C CA . LEU D 1 14 ? -5.235 -1.460 -9.489 1.00 46.56 42 LEU D CA 1
ATOM 2346 C C . LEU D 1 14 ? -4.968 0.039 -9.460 1.00 46.80 42 LEU D C 1
ATOM 2347 O O . LEU D 1 14 ? -4.283 0.532 -8.570 1.00 51.24 42 LEU D O 1
ATOM 2352 N N . LYS D 1 15 ? -5.489 0.773 -10.431 1.00 48.28 43 LYS D N 1
ATOM 2353 C CA . LYS D 1 15 ? -5.330 2.220 -10.407 1.00 45.58 43 LYS D CA 1
ATOM 2354 C C . LYS D 1 15 ? -6.743 2.760 -10.271 1.00 49.95 43 LYS D C 1
ATOM 2355 O O . LYS D 1 15 ? -7.688 1.984 -10.121 1.00 47.64 43 LYS D O 1
ATOM 2361 N N . ALA D 1 16 ? -6.899 4.075 -10.313 1.00 47.96 44 ALA D N 1
ATOM 2362 C CA . ALA D 1 16 ? -8.223 4.661 -10.168 1.00 48.76 44 ALA D CA 1
ATOM 2363 C C . ALA D 1 16 ? -9.118 4.477 -11.401 1.00 49.47 44 ALA D C 1
ATOM 2364 O O . ALA D 1 16 ? -10.343 4.411 -11.274 1.00 47.64 44 ALA D O 1
ATOM 2366 N N . ASN D 1 17 ? -8.516 4.379 -12.584 1.00 46.87 45 ASN D N 1
ATOM 2367 C CA . ASN D 1 17 ? -9.289 4.210 -13.811 1.00 47.81 45 ASN D CA 1
ATOM 2368 C C . ASN D 1 17 ? -8.888 2.985 -14.636 1.00 48.41 45 ASN D C 1
ATOM 2369 O O . ASN D 1 17 ? -9.358 2.811 -15.760 1.00 46.15 45 ASN D O 1
ATOM 2374 N N . SER D 1 18 ? -8.026 2.135 -14.089 1.00 43.98 46 SER D N 1
ATOM 2375 C CA . SER D 1 18 ? -7.594 0.956 -14.828 1.00 44.66 46 SER D CA 1
ATOM 2376 C C . SER D 1 18 ? -7.248 -0.201 -13.904 1.00 44.08 46 SER D C 1
ATOM 2377 O O . SER D 1 18 ? -7.158 -0.038 -12.690 1.00 42.79 46 SER D O 1
ATOM 2380 N N . ALA D 1 19 ? -7.069 -1.379 -14.488 1.00 45.10 47 ALA D N 1
ATOM 2381 C CA . ALA D 1 19 ? -6.694 -2.567 -13.727 1.00 42.75 47 ALA D CA 1
ATOM 2382 C C . ALA D 1 19 ? -6.248 -3.650 -14.692 1.00 42.49 47 ALA D C 1
ATOM 2383 O O . ALA D 1 19 ? -6.343 -3.501 -15.913 1.00 42.90 47 ALA D O 1
ATOM 2385 N N . VAL D 1 20 ? -5.745 -4.738 -14.140 1.00 40.55 48 VAL D N 1
ATOM 2386 C CA . VAL D 1 20 ? -5.284 -5.832 -14.959 1.00 40.36 48 VAL D CA 1
ATOM 2387 C C . VAL D 1 20 ? -5.780 -7.124 -14.350 1.00 40.52 48 VAL D C 1
ATOM 2388 O O . VAL D 1 20 ? -5.527 -7.417 -13.184 1.00 42.89 48 VAL D O 1
ATOM 2392 N N . VAL D 1 21 ? -6.511 -7.888 -15.143 1.00 35.84 49 VAL D N 1
ATOM 2393 C CA . VAL D 1 21 ? -7.043 -9.147 -14.686 1.00 31.76 49 VAL D CA 1
ATOM 2394 C C . VAL D 1 21 ? -6.139 -10.229 -15.214 1.00 35.06 49 VAL D C 1
ATOM 2395 O O . VAL D 1 21 ? -5.708 -10.183 -16.370 1.00 37.70 49 VAL D O 1
ATOM 2399 N N . SER D 1 22 ? -5.839 -11.207 -14.377 1.00 28.28 50 SER D N 1
ATOM 2400 C CA . SER D 1 22 ? -4.994 -12.292 -14.825 1.00 31.59 50 SER D CA 1
ATOM 2401 C C . SER D 1 22 ? -5.602 -13.570 -14.296 1.00 30.88 50 SER D C 1
ATOM 2402 O O . SER D 1 22 ? -6.424 -13.547 -13.374 1.00 28.57 50 SER D O 1
ATOM 2405 N N . TRP D 1 23 ? -5.193 -14.690 -14.873 1.00 30.86 51 TRP D N 1
ATOM 2406 C CA . TRP D 1 23 ? -5.759 -15.961 -14.481 1.00 29.06 51 TRP D CA 1
ATOM 2407 C C . TRP D 1 23 ? -4.888 -17.090 -14.970 1.00 29.81 51 TRP D C 1
ATOM 2408 O O . TRP D 1 23 ? -3.985 -16.877 -15.773 1.00 31.29 51 TRP D O 1
ATOM 2419 N N . ASP D 1 24 ? -5.192 -18.292 -14.496 1.00 32.19 52 ASP D N 1
ATOM 2420 C CA . ASP D 1 24 ? -4.491 -19.502 -14.907 1.00 33.39 52 ASP D CA 1
ATOM 2421 C C . ASP D 1 24 ? -5.561 -20.336 -15.576 1.00 35.55 52 ASP D C 1
ATOM 2422 O O . ASP D 1 24 ? -6.755 -20.104 -15.397 1.00 34.42 52 ASP D O 1
ATOM 2427 N N . VAL D 1 25 ? -5.118 -21.322 -16.330 1.00 36.24 53 VAL D N 1
ATOM 2428 C CA . VAL D 1 25 ? -6.008 -22.200 -17.054 1.00 30.77 53 VAL D CA 1
ATOM 2429 C C . VAL D 1 25 ? -5.547 -23.611 -16.730 1.00 29.13 53 VAL D C 1
ATOM 2430 O O . VAL D 1 25 ? -4.355 -23.846 -16.570 1.00 33.43 53 VAL D O 1
ATOM 2434 N N . LEU D 1 26 ? -6.469 -24.554 -16.606 1.00 31.24 54 LEU D N 1
ATOM 2435 C CA . LEU D 1 26 ? -6.067 -25.918 -16.292 1.00 38.10 54 LEU D CA 1
ATOM 2436 C C . LEU D 1 26 ? -5.419 -26.670 -17.447 1.00 42.03 54 LEU D C 1
ATOM 2437 O O . LEU D 1 26 ? -4.448 -27.392 -17.247 1.00 47.90 54 LEU D O 1
ATOM 2442 N N . GLU D 1 27 ? -5.947 -26.511 -18.652 1.00 41.67 55 GLU D N 1
ATOM 2443 C CA . GLU D 1 27 ? -5.374 -27.209 -19.779 1.00 39.12 55 GLU D CA 1
ATOM 2444 C C . GLU D 1 27 ? -4.870 -26.248 -20.855 1.00 35.29 55 GLU D C 1
ATOM 2445 O O . GLU D 1 27 ? -5.593 -25.878 -21.776 1.00 34.60 55 GLU D O 1
ATOM 2451 N N . ASP D 1 28 ? -3.609 -25.848 -20.730 1.00 36.32 56 ASP D N 1
ATOM 2452 C CA . ASP D 1 28 ? -2.998 -24.919 -21.673 1.00 30.43 56 ASP D CA 1
ATOM 2453 C C . ASP D 1 28 ? -2.906 -25.442 -23.117 1.00 33.24 56 ASP D C 1
ATOM 2454 O O . ASP D 1 28 ? -2.795 -24.637 -24.043 1.00 25.45 56 ASP D O 1
ATOM 2459 N N . GLU D 1 29 ? -2.970 -26.762 -23.320 1.00 26.48 57 GLU D N 1
ATOM 2460 C CA . GLU D 1 29 ? -2.857 -27.355 -24.667 1.00 31.28 57 GLU D CA 1
ATOM 2461 C C . GLU D 1 29 ? -3.956 -26.990 -25.637 1.00 32.80 57 GLU D C 1
ATOM 2462 O O . GLU D 1 29 ? -3.727 -26.941 -26.845 1.00 32.56 57 GLU D O 1
ATOM 2468 N N . VAL D 1 30 ? -5.161 -26.791 -25.117 1.00 30.03 58 VAL D N 1
ATOM 2469 C CA . VAL D 1 30 ? -6.293 -26.476 -25.971 1.00 30.65 58 VAL D CA 1
ATOM 2470 C C . VAL D 1 30 ? -6.715 -25.018 -25.946 1.00 28.57 58 VAL D C 1
ATOM 2471 O O . VAL D 1 30 ? -7.541 -24.602 -26.742 1.00 29.47 58 VAL D O 1
ATOM 2475 N N . VAL D 1 31 ? -6.151 -24.235 -25.042 1.00 26.74 59 VAL D N 1
ATOM 2476 C CA . VAL D 1 31 ? -6.561 -22.846 -24.943 1.00 29.64 59 VAL D CA 1
ATOM 2477 C C . VAL D 1 31 ? -5.930 -21.879 -25.940 1.00 27.98 59 VAL D C 1
ATOM 2478 O O . VAL D 1 31 ? -4.712 -21.852 -26.126 1.00 34.21 59 VAL D O 1
ATOM 2482 N N . ILE D 1 32 ? -6.776 -21.075 -26.579 1.00 26.66 60 ILE D N 1
ATOM 2483 C CA . ILE D 1 32 ? -6.310 -20.108 -27.569 1.00 25.24 60 ILE D CA 1
ATOM 2484 C C . ILE D 1 32 ? -6.731 -18.661 -27.330 1.00 25.78 60 ILE D C 1
ATOM 2485 O O . ILE D 1 32 ? -6.434 -17.769 -28.150 1.00 24.42 60 ILE D O 1
ATOM 2490 N N . GLY D 1 33 ? -7.421 -18.420 -26.222 1.00 26.13 61 GLY D N 1
ATOM 2491 C CA . GLY D 1 33 ? -7.870 -17.077 -25.929 1.00 28.84 61 GLY D CA 1
ATOM 2492 C C . GLY D 1 33 ? -8.748 -17.023 -24.697 1.00 29.73 61 GLY D C 1
ATOM 2493 O O . GLY D 1 33 ? -8.790 -17.963 -23.891 1.00 27.99 61 GLY D O 1
ATOM 2494 N N . PHE D 1 34 ? -9.474 -15.923 -24.557 1.00 26.40 62 PHE D N 1
ATOM 2495 C CA . PHE D 1 34 ? -10.331 -15.741 -23.397 1.00 31.01 62 PHE D CA 1
ATOM 2496 C C . PHE D 1 34 ? -11.433 -14.761 -23.699 1.00 29.10 62 PHE D C 1
ATOM 2497 O O . PHE D 1 34 ? -11.425 -14.113 -24.742 1.00 26.43 62 PHE D O 1
ATOM 2505 N N . ALA D 1 35 ? -12.366 -14.651 -22.759 1.00 26.29 63 ALA D N 1
ATOM 2506 C CA . ALA D 1 35 ? -13.469 -13.706 -22.854 1.00 31.05 63 ALA D CA 1
ATOM 2507 C C . ALA D 1 35 ? -13.659 -13.202 -21.434 1.00 29.69 63 ALA D C 1
ATOM 2508 O O . ALA D 1 35 ? -13.748 -13.980 -20.492 1.00 38.45 63 ALA D O 1
ATOM 2510 N N . ILE D 1 36 ? -13.677 -11.890 -21.275 1.00 31.48 64 ILE D N 1
ATOM 2511 C CA . ILE D 1 36 ? -13.853 -11.313 -19.955 1.00 31.62 64 ILE D CA 1
ATOM 2512 C C . ILE D 1 36 ? -15.173 -10.568 -19.884 1.00 34.19 64 ILE D C 1
ATOM 2513 O O . ILE D 1 36 ? -15.606 -9.926 -20.852 1.00 30.87 64 ILE D O 1
ATOM 2518 N N . SER D 1 37 ? -15.816 -10.672 -18.731 1.00 34.51 65 SER D N 1
ATOM 2519 C CA . SER D 1 37 ? -17.077 -9.986 -18.487 1.00 37.36 65 SER D CA 1
ATOM 2520 C C . SER D 1 37 ? -16.787 -8.923 -17.430 1.00 30.84 65 SER D C 1
ATOM 2521 O O . SER D 1 37 ? -16.114 -9.198 -16.429 1.00 32.39 65 SER D O 1
ATOM 2524 N N . GLN D 1 38 ? -17.277 -7.709 -17.646 1.00 27.07 66 GLN D N 1
ATOM 2525 C CA . GLN D 1 38 ? -17.029 -6.632 -16.694 1.00 29.60 66 GLN D CA 1
ATOM 2526 C C . GLN D 1 38 ? -18.261 -5.785 -16.468 1.00 33.17 66 GLN D C 1
ATOM 2527 O O . GLN D 1 38 ? -18.931 -5.406 -17.419 1.00 36.60 66 GLN D O 1
ATOM 2533 N N . GLN D 1 39 ? -18.539 -5.461 -15.210 1.00 31.13 67 GLN D N 1
ATOM 2534 C CA . GLN D 1 39 ? -19.690 -4.630 -14.864 1.00 34.05 67 GLN D CA 1
ATOM 2535 C C . GLN D 1 39 ? -19.420 -4.003 -13.507 1.00 36.60 67 GLN D C 1
ATOM 2536 O O . GLN D 1 39 ? -18.582 -4.489 -12.759 1.00 41.38 67 GLN D O 1
ATOM 2542 N N . LYS D 1 40 ? -20.110 -2.920 -13.180 1.00 35.38 68 LYS D N 1
ATOM 2543 C CA . LYS D 1 40 ? -19.928 -2.348 -11.857 1.00 36.02 68 LYS D CA 1
ATOM 2544 C C . LYS D 1 40 ? -20.854 -3.149 -10.957 1.00 34.60 68 LYS D C 1
ATOM 2545 O O . LYS D 1 40 ? -21.806 -3.770 -11.427 1.00 31.33 68 LYS D O 1
ATOM 2551 N N . LYS D 1 41 ? -20.569 -3.137 -9.664 1.00 36.40 69 LYS D N 1
ATOM 2552 C CA . LYS D 1 41 ? -21.392 -3.828 -8.690 1.00 35.92 69 LYS D CA 1
ATOM 2553 C C . LYS D 1 41 ? -22.793 -3.191 -8.799 1.00 37.50 69 LYS D C 1
ATOM 2554 O O . LYS D 1 41 ? -23.794 -3.896 -8.872 1.00 33.02 69 LYS D O 1
ATOM 2560 N N . ASP D 1 42 ? -22.847 -1.856 -8.813 1.00 37.85 70 ASP D N 1
ATOM 2561 C CA . ASP D 1 42 ? -24.098 -1.111 -8.971 1.00 42.17 70 ASP D CA 1
ATOM 2562 C C . ASP D 1 42 ? -24.228 -1.091 -10.497 1.00 43.30 70 ASP D C 1
ATOM 2563 O O . ASP D 1 42 ? -23.834 -0.132 -11.172 1.00 41.98 70 ASP D O 1
ATOM 2568 N N . VAL D 1 43 ? -24.754 -2.188 -11.029 1.00 40.88 71 VAL D N 1
ATOM 2569 C CA . VAL D 1 43 ? -24.906 -2.393 -12.471 1.00 43.79 71 VAL D CA 1
ATOM 2570 C C . VAL D 1 43 ? -25.588 -1.375 -13.362 1.00 43.66 71 VAL D C 1
ATOM 2571 O O . VAL D 1 43 ? -26.630 -0.829 -13.036 1.00 45.69 71 VAL D O 1
ATOM 2575 N N . ARG D 1 44 ? -24.986 -1.162 -14.521 1.00 44.10 72 ARG D N 1
ATOM 2576 C CA . ARG D 1 44 ? -25.551 -0.294 -15.540 1.00 42.97 72 ARG D CA 1
ATOM 2577 C C . ARG D 1 44 ? -24.971 -0.800 -16.846 1.00 41.78 72 ARG D C 1
ATOM 2578 O O . ARG D 1 44 ? -25.577 -1.637 -17.507 1.00 40.56 72 ARG D O 1
ATOM 2594 N N . LEU D 1 46 ? -22.614 -2.945 -19.354 1.00 30.11 74 LEU D N 1
ATOM 2595 C CA . LEU D 1 46 ? -22.063 -4.303 -19.360 1.00 34.03 74 LEU D CA 1
ATOM 2596 C C . LEU D 1 46 ? -21.029 -4.398 -20.480 1.00 36.79 74 LEU D C 1
ATOM 2597 O O . LEU D 1 46 ? -21.368 -4.289 -21.656 1.00 42.46 74 LEU D O 1
ATOM 2602 N N . ARG D 1 47 ? -19.765 -4.571 -20.105 1.00 35.32 75 ARG D N 1
ATOM 2603 C CA . ARG D 1 47 ? -18.675 -4.678 -21.071 1.00 33.51 75 ARG D CA 1
ATOM 2604 C C . ARG D 1 47 ? -18.269 -6.146 -21.233 1.00 31.82 75 ARG D C 1
ATOM 2605 O O . ARG D 1 47 ? -18.293 -6.912 -20.275 1.00 27.24 75 ARG D O 1
ATOM 2613 N N . PHE D 1 48 ? -17.909 -6.540 -22.449 1.00 34.65 76 PHE D N 1
ATOM 2614 C CA . PHE D 1 48 ? -17.487 -7.908 -22.716 1.00 32.64 76 PHE D CA 1
ATOM 2615 C C . PHE D 1 48 ? -16.302 -7.821 -23.683 1.00 33.03 76 PHE D C 1
ATOM 2616 O O . PHE D 1 48 ? -16.391 -7.196 -24.741 1.00 34.85 76 PHE D O 1
ATOM 2624 N N . ILE D 1 49 ? -15.189 -8.437 -23.297 1.00 33.17 77 ILE D N 1
ATOM 2625 C CA . ILE D 1 49 ? -13.961 -8.411 -24.093 1.00 27.41 77 ILE D CA 1
ATOM 2626 C C . ILE D 1 49 ? -13.528 -9.813 -24.479 1.00 31.40 77 ILE D C 1
ATOM 2627 O O . ILE D 1 49 ? -13.568 -10.725 -23.657 1.00 27.51 77 ILE D O 1
ATOM 2632 N N . GLN D 1 50 ? -13.071 -9.969 -25.715 1.00 32.02 78 GLN D N 1
ATOM 2633 C CA . GLN D 1 50 ? -12.616 -11.265 -26.194 1.00 32.29 78 GLN D CA 1
ATOM 2634 C C . GLN D 1 50 ? -11.384 -11.177 -27.038 1.00 33.93 78 GLN D C 1
ATOM 2635 O O . GLN D 1 50 ? -11.224 -10.239 -27.818 1.00 30.53 78 GLN D O 1
ATOM 2641 N N . GLU D 1 51 ? -10.514 -12.164 -26.900 1.00 30.46 79 GLU D N 1
ATOM 2642 C CA . GLU D 1 51 ? -9.332 -12.203 -27.744 1.00 33.12 79 GLU D CA 1
ATOM 2643 C C . GLU D 1 51 ? -9.173 -13.654 -28.169 1.00 31.87 79 GLU D C 1
ATOM 2644 O O . GLU D 1 51 ? -9.276 -14.583 -27.359 1.00 29.33 79 GLU D O 1
ATOM 2650 N N . VAL D 1 52 ? -8.977 -13.844 -29.463 1.00 29.81 80 VAL D N 1
ATOM 2651 C CA . VAL D 1 52 ? -8.811 -15.173 -30.015 1.00 29.36 80 VAL D CA 1
ATOM 2652 C C . VAL D 1 52 ? -7.438 -15.260 -30.690 1.00 32.09 80 VAL D C 1
ATOM 2653 O O . VAL D 1 52 ? -7.007 -14.314 -31.360 1.00 33.14 80 VAL D O 1
ATOM 2657 N N . ASN D 1 53 ? -6.760 -16.390 -30.488 1.00 33.04 81 ASN D N 1
ATOM 2658 C CA . ASN D 1 53 ? -5.422 -16.636 -31.031 1.00 38.47 81 ASN D CA 1
ATOM 2659 C C . ASN D 1 53 ? -4.389 -15.829 -30.258 1.00 36.37 81 ASN D C 1
ATOM 2660 O O . ASN D 1 53 ? -3.681 -15.001 -30.822 1.00 38.74 81 ASN D O 1
ATOM 2665 N N . THR D 1 54 ? -4.321 -16.065 -28.954 1.00 39.68 82 THR D N 1
ATOM 2666 C CA . THR D 1 54 ? -3.367 -15.369 -28.104 1.00 33.42 82 THR D CA 1
ATOM 2667 C C . THR D 1 54 ? -2.980 -16.280 -26.955 1.00 33.50 82 THR D C 1
ATOM 2668 O O . THR D 1 54 ? -3.775 -17.116 -26.529 1.00 38.65 82 THR D O 1
ATOM 2672 N N . THR D 1 55 ? -1.758 -16.122 -26.464 1.00 32.02 83 THR D N 1
ATOM 2673 C CA . THR D 1 55 ? -1.248 -16.949 -25.383 1.00 32.20 83 THR D CA 1
ATOM 2674 C C . THR D 1 55 ? -1.277 -16.209 -24.057 1.00 32.25 83 THR D C 1
ATOM 2675 O O . THR D 1 55 ? -0.947 -16.778 -23.019 1.00 34.71 83 THR D O 1
ATOM 2679 N N . THR D 1 56 ? -1.678 -14.942 -24.093 1.00 32.46 84 THR D N 1
ATOM 2680 C CA . THR D 1 56 ? -1.729 -14.125 -22.889 1.00 30.66 84 THR D CA 1
ATOM 2681 C C . THR D 1 56 ? -2.622 -14.716 -21.804 1.00 35.50 84 THR D C 1
ATOM 2682 O O . THR D 1 56 ? -3.549 -15.475 -22.084 1.00 39.22 84 THR D O 1
ATOM 2686 N N . ARG D 1 57 ? -2.333 -14.344 -20.562 1.00 36.91 85 ARG D N 1
ATOM 2687 C CA . ARG D 1 57 ? -3.082 -14.817 -19.408 1.00 35.29 85 ARG D CA 1
ATOM 2688 C C . ARG D 1 57 ? -3.513 -13.619 -18.573 1.00 35.14 85 ARG D C 1
ATOM 2689 O O . ARG D 1 57 ? -3.773 -13.732 -17.378 1.00 35.57 85 ARG D O 1
ATOM 2697 N N . SER D 1 58 ? -3.585 -12.468 -19.224 1.00 36.67 86 SER D N 1
ATOM 2698 C CA . SER D 1 58 ? -3.974 -11.241 -18.559 1.00 38.97 86 SER D CA 1
ATOM 2699 C C . SER D 1 58 ? -4.592 -10.271 -19.566 1.00 39.12 86 SER D C 1
ATOM 2700 O O . SER D 1 58 ? -4.304 -10.318 -20.765 1.00 40.07 86 SER D O 1
ATOM 2703 N N . CYS D 1 59 ? -5.440 -9.385 -19.064 1.00 36.68 87 CYS D N 1
ATOM 2704 C CA . CYS D 1 59 ? -6.106 -8.400 -19.898 1.00 39.34 87 CYS D CA 1
ATOM 2705 C C . CYS D 1 59 ? -6.300 -7.088 -19.131 1.00 40.91 87 CYS D C 1
ATOM 2706 O O . CYS D 1 59 ? -6.664 -7.093 -17.957 1.00 40.06 87 CYS D O 1
ATOM 2709 N N . ALA D 1 60 ? -6.056 -5.963 -19.797 1.00 44.09 88 ALA D N 1
ATOM 2710 C CA . ALA D 1 60 ? -6.220 -4.654 -19.166 1.00 43.56 88 ALA D CA 1
ATOM 2711 C C . ALA D 1 60 ? -7.672 -4.190 -19.256 1.00 45.04 88 ALA D C 1
ATOM 2712 O O . ALA D 1 60 ? -8.314 -4.347 -20.300 1.00 48.76 88 ALA D O 1
ATOM 2714 N N . LEU D 1 61 ? -8.188 -3.631 -18.162 1.00 41.60 89 LEU D N 1
ATOM 2715 C CA . LEU D 1 61 ? -9.549 -3.097 -18.129 1.00 41.57 89 LEU D CA 1
ATOM 2716 C C . LEU D 1 61 ? -9.310 -1.596 -18.028 1.00 41.30 89 LEU D C 1
ATOM 2717 O O . LEU D 1 61 ? -8.608 -1.136 -17.127 1.00 44.50 89 LEU D O 1
ATOM 2722 N N . TRP D 1 62 ? -9.880 -0.842 -18.959 1.00 43.67 90 TRP D N 1
ATOM 2723 C CA . TRP D 1 62 ? -9.685 0.604 -19.012 1.00 44.99 90 TRP D CA 1
ATOM 2724 C C . TRP D 1 62 ? -10.921 1.436 -18.717 1.00 46.48 90 TRP D C 1
ATOM 2725 O O . TRP D 1 62 ? -12.024 0.916 -18.586 1.00 47.33 90 TRP D O 1
ATOM 2736 N N . ASP D 1 63 ? -10.717 2.750 -18.677 1.00 48.68 91 ASP D N 1
ATOM 2737 C CA . ASP D 1 63 ? -11.772 3.718 -18.411 1.00 49.14 91 ASP D CA 1
ATOM 2738 C C . ASP D 1 63 ? -12.687 3.324 -17.251 1.00 49.24 91 ASP D C 1
ATOM 2739 O O . ASP D 1 63 ? -13.905 3.447 -17.338 1.00 51.80 91 ASP D O 1
ATOM 2744 N N . LEU D 1 64 ? -12.096 2.862 -16.155 1.00 47.28 92 LEU D N 1
ATOM 2745 C CA . LEU D 1 64 ? -12.878 2.486 -14.988 1.00 48.37 92 LEU D CA 1
ATOM 2746 C C . LEU D 1 64 ? -13.117 3.747 -14.159 1.00 49.61 92 LEU D C 1
ATOM 2747 O O . LEU D 1 64 ? -12.279 4.650 -14.126 1.00 51.41 92 LEU D O 1
ATOM 2752 N N . GLU D 1 65 ? -14.263 3.802 -13.494 1.00 48.61 93 GLU D N 1
ATOM 2753 C CA . GLU D 1 65 ? -14.609 4.934 -12.650 1.00 51.01 93 GLU D CA 1
ATOM 2754 C C . GLU D 1 65 ? -13.875 4.774 -11.319 1.00 52.39 93 GLU D C 1
ATOM 2755 O O . GLU D 1 65 ? -13.788 3.672 -10.775 1.00 49.11 93 GLU D O 1
ATOM 2761 N N . GLU D 1 66 ? -13.346 5.871 -10.792 1.00 51.69 94 GLU D N 1
ATOM 2762 C CA . GLU D 1 66 ? -12.609 5.807 -9.534 1.00 53.04 94 GLU D CA 1
ATOM 2763 C C . GLU D 1 66 ? -13.453 5.474 -8.310 1.00 48.62 94 GLU D C 1
ATOM 2764 O O . GLU D 1 66 ? -14.666 5.686 -8.283 1.00 42.57 94 GLU D O 1
ATOM 2770 N N . ASP D 1 67 ? -12.787 4.936 -7.297 1.00 49.97 95 ASP D N 1
ATOM 2771 C CA . ASP D 1 67 ? -13.444 4.573 -6.059 1.00 50.55 95 ASP D CA 1
ATOM 2772 C C . ASP D 1 67 ? -14.758 3.834 -6.335 1.00 49.75 95 ASP D C 1
ATOM 2773 O O . ASP D 1 67 ? -15.793 4.136 -5.742 1.00 52.04 95 ASP D O 1
ATOM 2778 N N . THR D 1 68 ? -14.705 2.854 -7.230 1.00 45.72 96 THR D N 1
ATOM 2779 C CA . THR D 1 68 ? -15.890 2.091 -7.596 1.00 41.66 96 THR D CA 1
ATOM 2780 C C . THR D 1 68 ? -15.661 0.586 -7.533 1.00 41.84 96 THR D C 1
ATOM 2781 O O . THR D 1 68 ? -14.577 0.104 -7.837 1.00 40.84 96 THR D O 1
ATOM 2785 N N . GLU D 1 69 ? -16.692 -0.157 -7.148 1.00 41.27 97 GLU D N 1
ATOM 2786 C CA . GLU D 1 69 ? -16.582 -1.603 -7.079 1.00 41.92 97 GLU D CA 1
ATOM 2787 C C . GLU D 1 69 ? -16.990 -2.223 -8.409 1.00 42.16 97 GLU D C 1
ATOM 2788 O O . GLU D 1 69 ? -17.965 -1.808 -9.034 1.00 43.36 97 GLU D O 1
ATOM 2794 N N . TYR D 1 70 ? -16.227 -3.218 -8.836 1.00 40.27 98 TYR D N 1
ATOM 2795 C CA . TYR D 1 70 ? -16.485 -3.890 -10.096 1.00 35.98 98 TYR D CA 1
ATOM 2796 C C . TYR D 1 70 ? -16.520 -5.395 -9.891 1.00 36.27 98 TYR D C 1
ATOM 2797 O O . TYR D 1 70 ? -15.936 -5.928 -8.951 1.00 33.34 98 TYR D O 1
ATOM 2806 N N . ILE D 1 71 ? -17.212 -6.081 -10.785 1.00 34.67 99 ILE D N 1
ATOM 2807 C CA . ILE D 1 71 ? -17.289 -7.528 -10.733 1.00 34.38 99 ILE D CA 1
ATOM 2808 C C . ILE D 1 71 ? -16.903 -8.031 -12.113 1.00 33.38 99 ILE D C 1
ATOM 2809 O O . ILE D 1 71 ? -17.449 -7.592 -13.125 1.00 39.49 99 ILE D O 1
ATOM 2814 N N . VAL D 1 72 ? -15.944 -8.943 -12.159 1.00 32.83 100 VAL D N 1
ATOM 2815 C CA . VAL D 1 72 ? -15.507 -9.480 -13.439 1.00 30.78 100 VAL D CA 1
ATOM 2816 C C . VAL D 1 72 ? -15.367 -10.991 -13.357 1.00 30.18 100 VAL D C 1
ATOM 2817 O O . VAL D 1 72 ? -15.235 -11.550 -12.275 1.00 27.59 100 VAL D O 1
ATOM 2821 N N . HIS D 1 73 ? -15.45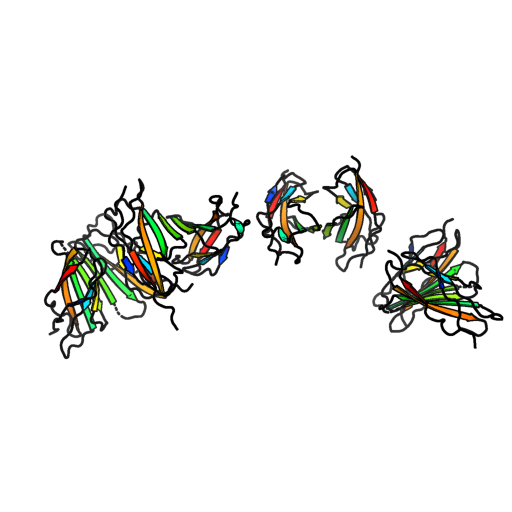1 -11.658 -14.500 1.00 25.20 101 HIS D N 1
ATOM 2822 C CA . HIS D 1 73 ? -15.206 -13.089 -14.557 1.00 27.51 101 HIS D CA 1
ATOM 2823 C C . HIS D 1 73 ? -14.610 -13.367 -15.929 1.00 31.79 101 HIS D C 1
ATOM 2824 O O . HIS D 1 73 ? -14.700 -12.536 -16.840 1.00 34.69 101 HIS D O 1
ATOM 2831 N N . VAL D 1 74 ? -13.959 -14.520 -16.049 1.00 32.94 102 VAL D N 1
ATOM 2832 C CA . VAL D 1 74 ? -13.252 -14.891 -17.272 1.00 28.95 102 VAL D CA 1
ATOM 2833 C C . VAL D 1 74 ? -13.602 -16.269 -17.780 1.00 30.03 102 VAL D C 1
ATOM 2834 O O . VAL D 1 74 ? -13.779 -17.193 -16.994 1.00 30.56 102 VAL D O 1
ATOM 2838 N N . GLN D 1 75 ? -13.644 -16.411 -19.101 1.00 30.95 103 GLN D N 1
ATOM 2839 C CA . GLN D 1 75 ? -13.912 -17.692 -19.752 1.00 31.41 103 GLN D CA 1
ATOM 2840 C C . GLN D 1 75 ? -12.679 -18.042 -20.566 1.00 33.63 103 GLN D C 1
ATOM 2841 O O . GLN D 1 75 ? -11.963 -17.149 -21.024 1.00 31.31 103 GLN D O 1
ATOM 2847 N N . ALA D 1 76 ? -12.433 -19.330 -20.764 1.00 30.14 104 ALA D N 1
ATOM 2848 C CA . ALA D 1 76 ? -11.309 -19.729 -21.601 1.00 30.01 104 ALA D CA 1
ATOM 2849 C C . ALA D 1 76 ? -11.900 -20.048 -22.971 1.00 31.87 104 ALA D C 1
ATOM 2850 O O . ALA D 1 76 ? -12.972 -20.642 -23.068 1.00 32.99 104 ALA D O 1
ATOM 2852 N N . ILE D 1 77 ? -11.225 -19.621 -24.025 1.00 31.46 105 ILE D N 1
ATOM 2853 C CA . ILE D 1 77 ? -11.680 -19.909 -25.379 1.00 27.45 105 ILE D CA 1
ATOM 2854 C C . ILE D 1 77 ? -10.700 -20.975 -25.826 1.00 29.60 105 ILE D C 1
ATOM 2855 O O . ILE D 1 77 ? -9.502 -20.736 -25.841 1.00 29.83 105 ILE D O 1
ATOM 2860 N N . SER D 1 78 ? -11.204 -22.155 -26.164 1.00 28.30 106 SER D N 1
ATOM 2861 C CA . SER D 1 78 ? -10.350 -23.274 -26.562 1.00 29.96 106 SER D CA 1
ATOM 2862 C C . SER D 1 78 ? -10.694 -23.820 -27.946 1.00 34.03 106 SER D C 1
ATOM 2863 O O . SER D 1 78 ? -11.676 -23.397 -28.558 1.00 34.14 106 SER D O 1
ATOM 2866 N N . ILE D 1 79 ? -9.898 -24.781 -28.426 1.00 34.21 107 ILE D N 1
ATOM 2867 C CA . ILE D 1 79 ? -10.158 -25.391 -29.734 1.00 37.33 107 ILE D CA 1
ATOM 2868 C C . ILE D 1 79 ? -11.314 -26.380 -29.561 1.00 44.47 107 ILE D C 1
ATOM 2869 O O . ILE D 1 79 ? -11.636 -27.140 -30.469 1.00 44.78 107 ILE D O 1
ATOM 2874 N N . GLN D 1 80 ? -11.913 -26.382 -28.374 1.00 42.73 108 GLN D N 1
ATOM 2875 C CA . GLN D 1 80 ? -13.036 -27.263 -28.075 1.00 44.55 108 GLN D CA 1
ATOM 2876 C C . GLN D 1 80 ? -14.203 -26.451 -27.531 1.00 44.26 108 GLN D C 1
ATOM 2877 O O . GLN D 1 80 ? -14.988 -26.950 -26.726 1.00 47.50 108 GLN D O 1
ATOM 2883 N N . GLY D 1 81 ? -14.306 -25.196 -27.961 1.00 39.04 109 GLY D N 1
ATOM 2884 C CA . GLY D 1 81 ? -15.393 -24.346 -27.500 1.00 42.05 109 GLY D CA 1
ATOM 2885 C C . GLY D 1 81 ? -15.045 -23.492 -26.293 1.00 39.25 109 GLY D C 1
ATOM 2886 O O . GLY D 1 81 ? -13.898 -23.448 -25.867 1.00 41.96 109 GLY D O 1
ATOM 2887 N N . GLN D 1 82 ? -16.037 -22.801 -25.744 1.00 38.89 110 GLN D N 1
ATOM 2888 C CA . GLN D 1 82 ? -15.806 -21.960 -24.577 1.00 37.88 110 GLN D CA 1
ATOM 2889 C C . GLN D 1 82 ? -15.975 -22.694 -23.267 1.00 34.02 110 GLN D C 1
ATOM 2890 O O . GLN D 1 82 ? -16.774 -23.622 -23.156 1.00 40.71 110 GLN D O 1
ATOM 2896 N N . SER D 1 83 ? -15.233 -22.237 -22.271 1.00 32.88 111 SER D N 1
ATOM 2897 C CA . SER D 1 83 ? -15.291 -22.819 -20.944 1.00 33.41 111 SER D CA 1
ATOM 2898 C C . SER D 1 83 ? -16.412 -22.136 -20.188 1.00 29.36 111 SER D C 1
ATOM 2899 O O . SER D 1 83 ? -16.892 -21.091 -20.610 1.00 32.19 111 SER D O 1
ATOM 2902 N N . PRO D 1 84 ? -16.831 -22.706 -19.057 1.00 32.06 112 PRO D N 1
ATOM 2903 C CA . PRO D 1 84 ? -17.883 -21.993 -18.341 1.00 27.63 112 PRO D CA 1
ATOM 2904 C C . PRO D 1 84 ? -17.095 -20.851 -17.750 1.00 33.27 112 PRO D C 1
ATOM 2905 O O . PRO D 1 84 ? -15.865 -20.929 -17.710 1.00 31.85 112 PRO D O 1
ATOM 2909 N N . ALA D 1 85 ? -17.783 -19.816 -17.283 1.00 28.47 113 ALA D N 1
ATOM 2910 C CA . ALA D 1 85 ? -17.117 -18.654 -16.690 1.00 32.16 113 ALA D CA 1
ATOM 2911 C C . ALA D 1 85 ? -16.462 -19.019 -15.359 1.00 28.12 113 ALA D C 1
ATOM 2912 O O . ALA D 1 85 ? -16.906 -19.936 -14.668 1.00 31.49 113 ALA D O 1
ATOM 2914 N N . SER D 1 86 ? -15.421 -18.283 -14.991 1.00 34.30 114 SER D N 1
ATOM 2915 C CA . SER D 1 86 ? -14.730 -18.518 -13.739 1.00 31.51 114 SER D CA 1
ATOM 2916 C C . SER D 1 86 ? -15.573 -17.949 -12.627 1.00 35.40 114 SER D C 1
ATOM 2917 O O . SER D 1 86 ? -16.607 -17.325 -12.860 1.00 31.34 114 SER D O 1
ATOM 2920 N N . GLU D 1 87 ? -15.087 -18.141 -11.412 1.00 36.19 115 GLU D N 1
ATOM 2921 C CA . GLU D 1 87 ? -15.733 -17.619 -10.226 1.00 35.49 115 GLU D CA 1
ATOM 2922 C C . GLU D 1 87 ? -15.574 -16.090 -10.405 1.00 35.54 115 GLU D C 1
ATOM 2923 O O . GLU D 1 87 ? -14.524 -15.614 -10.845 1.00 33.16 115 GLU D O 1
ATOM 2929 N N . PRO D 1 88 ? -16.613 -15.307 -10.093 1.00 38.94 116 PRO D N 1
ATOM 2930 C CA . PRO D 1 88 ? -16.517 -13.848 -10.240 1.00 37.81 116 PRO D CA 1
ATOM 2931 C C . PRO D 1 88 ? -15.586 -13.240 -9.206 1.00 40.21 116 PRO D C 1
ATOM 2932 O O . PRO D 1 88 ? -15.468 -13.746 -8.094 1.00 45.59 116 PRO D O 1
ATOM 2936 N N . VAL D 1 89 ? -14.925 -12.154 -9.590 1.00 41.40 117 VAL D N 1
ATOM 2937 C CA . VAL D 1 89 ? -13.991 -11.459 -8.721 1.00 37.25 117 VAL D CA 1
ATOM 2938 C C . VAL D 1 89 ? -14.427 -10.020 -8.491 1.00 35.77 117 VAL D C 1
ATOM 2939 O O . VAL D 1 89 ? -14.602 -9.267 -9.449 1.00 35.02 117 VAL D O 1
ATOM 2943 N N . LEU D 1 90 ? -14.577 -9.650 -7.218 1.00 35.81 118 LEU D N 1
ATOM 2944 C CA . LEU D 1 90 ? -14.985 -8.301 -6.801 1.00 35.22 118 LEU D CA 1
ATOM 2945 C C . LEU D 1 90 ? -13.731 -7.500 -6.490 1.00 35.76 118 LEU D C 1
ATOM 2946 O O . LEU D 1 90 ? -12.793 -8.026 -5.892 1.00 39.19 118 LEU D O 1
ATOM 2951 N N . PHE D 1 91 ? -13.697 -6.236 -6.887 1.00 36.93 119 PHE D N 1
ATOM 2952 C CA . PHE D 1 91 ? -12.556 -5.383 -6.548 1.00 33.56 119 PHE D CA 1
ATOM 2953 C C . PHE D 1 91 ? -13.047 -3.949 -6.589 1.00 39.22 119 PHE D C 1
ATOM 2954 O O . PHE D 1 91 ? -14.118 -3.667 -7.132 1.00 37.87 119 PHE D O 1
ATOM 2962 N N . LYS D 1 92 ? -12.275 -3.050 -5.994 1.00 40.22 120 LYS D N 1
ATOM 2963 C CA . LYS D 1 92 ? -12.649 -1.648 -5.951 1.00 43.66 120 LYS D CA 1
ATOM 2964 C C . LYS D 1 92 ? -11.488 -0.770 -6.390 1.00 43.16 120 LYS D C 1
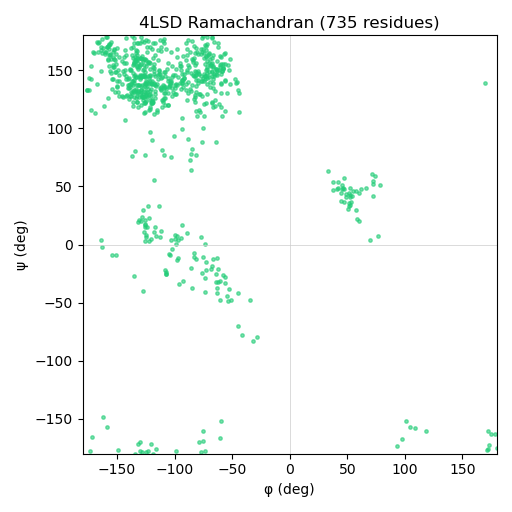ATOM 2965 O O . LYS D 1 92 ? -10.345 -1.004 -6.008 1.00 45.80 120 LYS D O 1
ATOM 2971 N N . THR D 1 93 ? -11.782 0.243 -7.196 1.00 46.84 121 THR D N 1
ATOM 2972 C CA . THR D 1 93 ? -10.744 1.147 -7.667 1.00 45.01 121 THR D CA 1
ATOM 2973 C C . THR D 1 93 ? -10.464 2.173 -6.586 1.00 48.47 121 THR D C 1
ATOM 2974 O O . THR D 1 93 ? -11.369 2.566 -5.853 1.00 48.54 121 THR D O 1
ATOM 2978 N N . PRO D 1 94 ? -9.202 2.610 -6.462 1.00 50.75 122 PRO D N 1
ATOM 2979 C CA . PRO D 1 94 ? -8.845 3.607 -5.448 1.00 51.56 122 PRO D CA 1
ATOM 2980 C C . PRO D 1 94 ? -9.341 4.970 -5.932 1.00 53.46 122 PRO D C 1
ATOM 2981 O O . PRO D 1 94 ? -9.920 5.063 -7.014 1.00 51.46 122 PRO D O 1
ATOM 2985 N N . ARG D 1 95 ? -9.125 6.013 -5.137 1.00 54.02 123 ARG D N 1
ATOM 2986 C CA . ARG D 1 95 ? -9.563 7.360 -5.499 1.00 57.21 123 ARG D CA 1
ATOM 2987 C C . ARG D 1 95 ? -8.555 8.071 -6.422 1.00 60.21 123 ARG D C 1
ATOM 2988 O O . ARG D 1 95 ? -8.952 9.051 -7.120 1.00 60.11 123 ARG D O 1
ATOM 2996 N N . SER E 1 2 ? -35.459 -71.670 43.079 1.00 51.95 30 SER E N 1
ATOM 2997 C CA . SER E 1 2 ? -34.358 -70.658 43.127 1.00 58.67 30 SER E CA 1
ATOM 2998 C C . SER E 1 2 ? -33.618 -70.549 41.776 1.00 52.92 30 SER E C 1
ATOM 2999 O O . SER E 1 2 ? -33.568 -71.514 41.007 1.00 62.03 30 SER E O 1
ATOM 3002 N N . PRO E 1 3 ? -33.056 -69.364 41.460 1.00 46.80 31 PRO E N 1
ATOM 3003 C CA . PRO E 1 3 ? -32.341 -69.190 40.188 1.00 42.78 31 PRO E CA 1
ATOM 3004 C C . PRO E 1 3 ? -30.926 -69.779 40.211 1.00 41.07 31 PRO E C 1
ATOM 3005 O O . PRO E 1 3 ? -30.045 -69.335 40.951 1.00 46.96 31 PRO E O 1
ATOM 3009 N N . SER E 1 4 ? -30.729 -70.788 39.371 1.00 32.36 32 SER E N 1
ATOM 3010 C CA . SER E 1 4 ? -29.464 -71.511 39.271 1.00 33.73 32 SER E CA 1
ATOM 3011 C C . SER E 1 4 ? -28.310 -70.810 38.589 1.00 30.01 32 SER E C 1
ATOM 3012 O O . SER E 1 4 ? -28.492 -70.071 37.624 1.00 29.53 32 SER E O 1
ATOM 3015 N N . ALA E 1 5 ? -27.110 -71.070 39.090 1.00 30.61 33 ALA E N 1
ATOM 3016 C CA . ALA E 1 5 ? -25.915 -70.469 38.525 1.00 31.72 33 ALA E CA 1
ATOM 3017 C C . ALA E 1 5 ? -25.611 -71.008 37.127 1.00 35.34 33 ALA E C 1
ATOM 3018 O O . ALA E 1 5 ? -26.037 -72.107 36.765 1.00 31.10 33 ALA E O 1
ATOM 3020 N N . PRO E 1 6 ? -24.898 -70.217 36.313 1.00 35.53 34 PRO E N 1
ATOM 3021 C CA . PRO E 1 6 ? -24.548 -70.657 34.965 1.00 36.82 34 PRO E CA 1
ATOM 3022 C C . PRO E 1 6 ? -23.480 -71.704 35.206 1.00 34.05 34 PRO E C 1
ATOM 3023 O O . PRO E 1 6 ? -22.881 -71.713 36.277 1.00 33.15 34 PRO E O 1
ATOM 3027 N N . VAL E 1 7 ? -23.213 -72.551 34.218 1.00 33.01 35 VAL E N 1
ATOM 3028 C CA . VAL E 1 7 ? -22.188 -73.583 34.356 1.00 31.11 35 VAL E CA 1
ATOM 3029 C C . VAL E 1 7 ? -21.342 -73.631 33.086 1.00 32.93 35 VAL E C 1
ATOM 3030 O O . VAL E 1 7 ? -21.695 -73.013 32.083 1.00 33.05 35 VAL E O 1
ATOM 3034 N N . ASN E 1 8 ? -20.240 -74.375 33.132 1.00 36.95 36 ASN E N 1
ATOM 3035 C CA . ASN E 1 8 ? -19.331 -74.519 31.996 1.00 41.54 36 ASN E CA 1
ATOM 3036 C C . ASN E 1 8 ? -18.857 -73.188 31.399 1.00 43.72 36 ASN E C 1
ATOM 3037 O O . ASN E 1 8 ? -18.758 -73.042 30.175 1.00 38.14 36 ASN E O 1
ATOM 3042 N N . VAL E 1 9 ? -18.564 -72.236 32.287 1.00 40.27 37 VAL E N 1
ATOM 3043 C CA . VAL E 1 9 ? -18.076 -70.910 31.918 1.00 40.93 37 VAL E CA 1
ATOM 3044 C C . VAL E 1 9 ? -16.713 -71.086 31.282 1.00 40.90 37 VAL E C 1
ATOM 3045 O O . VAL E 1 9 ? -15.778 -71.565 31.921 1.00 40.65 37 VAL E O 1
ATOM 3049 N N . THR E 1 10 ? -16.594 -70.681 30.026 1.00 40.23 38 THR E N 1
ATOM 3050 C CA . THR E 1 10 ? -15.343 -70.862 29.301 1.00 42.28 38 THR E CA 1
ATOM 3051 C C . THR E 1 10 ? -14.857 -69.604 28.610 1.00 42.12 38 THR E C 1
ATOM 3052 O O . THR E 1 10 ? -15.646 -68.735 28.230 1.00 38.45 38 THR E O 1
ATOM 3056 N N . VAL E 1 11 ? -13.548 -69.542 28.413 1.00 44.81 39 VAL E N 1
ATOM 3057 C CA . VAL E 1 11 ? -12.932 -68.423 27.727 1.00 51.68 39 VAL E CA 1
ATOM 3058 C C . VAL E 1 11 ? -12.476 -68.916 26.369 1.00 55.52 39 VAL E C 1
ATOM 3059 O O . VAL E 1 11 ? -11.670 -69.842 26.290 1.00 56.10 39 VAL E O 1
ATOM 3063 N N . ARG E 1 12 ? -12.995 -68.317 25.302 1.00 57.71 40 ARG E N 1
ATOM 3064 C CA . ARG E 1 12 ? -12.590 -68.705 23.952 1.00 54.85 40 ARG E CA 1
ATOM 3065 C C . ARG E 1 12 ? -12.063 -67.453 23.260 1.00 55.42 40 ARG E C 1
ATOM 3066 O O . ARG E 1 12 ? -12.016 -66.384 23.869 1.00 54.43 40 ARG E O 1
ATOM 3074 N N . HIS E 1 13 ? -11.681 -67.591 21.989 1.00 57.65 41 HIS E N 1
ATOM 3075 C CA . HIS E 1 13 ? -11.122 -66.487 21.202 1.00 54.03 41 HIS E CA 1
ATOM 3076 C C . HIS E 1 13 ? -10.240 -65.634 22.086 1.00 50.79 41 HIS E C 1
ATOM 3077 O O . HIS E 1 13 ? -10.350 -64.413 22.097 1.00 54.28 41 HIS E O 1
ATOM 3084 N N . LEU E 1 14 ? -9.372 -66.287 22.843 1.00 50.92 42 LEU E N 1
ATOM 3085 C CA . LEU E 1 14 ? -8.479 -65.574 23.738 1.00 57.01 42 LEU E CA 1
ATOM 3086 C C . LEU E 1 14 ? -7.349 -64.932 22.944 1.00 62.09 42 LEU E C 1
ATOM 3087 O O . LEU E 1 14 ? -6.698 -65.596 22.137 1.00 64.91 42 LEU E O 1
ATOM 3092 N N . LYS E 1 15 ? -7.141 -63.631 23.151 1.00 64.78 43 LYS E N 1
ATOM 3093 C CA . LYS E 1 15 ? -6.067 -62.894 22.478 1.00 60.90 43 LYS E CA 1
ATOM 3094 C C . LYS E 1 15 ? -5.332 -62.158 23.577 1.00 64.04 43 LYS E C 1
ATOM 3095 O O . LYS E 1 15 ? -5.679 -62.289 24.751 1.00 67.90 43 LYS E O 1
ATOM 3101 N N . ALA E 1 16 ? -4.328 -61.375 23.200 1.00 64.52 44 ALA E N 1
ATOM 3102 C CA . ALA E 1 16 ? -3.539 -60.631 24.173 1.00 66.13 44 ALA E CA 1
ATOM 3103 C C . ALA E 1 16 ? -4.335 -59.519 24.849 1.00 64.55 44 ALA E C 1
ATOM 3104 O O . ALA E 1 16 ? -3.987 -59.071 25.943 1.00 64.46 44 ALA E O 1
ATOM 3106 N N . ASN E 1 17 ? -5.411 -59.092 24.196 1.00 65.15 45 ASN E N 1
ATOM 3107 C CA . ASN E 1 17 ? -6.258 -58.016 24.704 1.00 67.93 45 ASN E CA 1
ATOM 3108 C C . ASN E 1 17 ? -7.725 -58.442 24.759 1.00 66.08 45 ASN E C 1
ATOM 3109 O O . ASN E 1 17 ? -8.449 -58.105 25.692 1.00 67.63 45 ASN E O 1
ATOM 3114 N N . SER E 1 18 ? -8.149 -59.172 23.734 1.00 61.71 46 SER E N 1
ATOM 3115 C CA . SER E 1 18 ? -9.518 -59.659 23.599 1.00 63.84 46 SER E CA 1
ATOM 3116 C C . SER E 1 18 ? -9.769 -60.990 24.340 1.00 68.05 46 SER E C 1
ATOM 3117 O O . SER E 1 18 ? -8.844 -61.576 24.914 1.00 69.07 46 SER E O 1
ATOM 3120 N N . ALA E 1 19 ? -11.027 -61.441 24.332 1.00 63.95 47 ALA E N 1
ATOM 3121 C CA . ALA E 1 19 ? -11.456 -62.686 24.983 1.00 58.74 47 ALA E CA 1
ATOM 3122 C C . ALA E 1 19 ? -12.979 -62.777 24.999 1.00 54.70 47 ALA E C 1
ATOM 3123 O O . ALA E 1 19 ? -13.656 -61.785 25.252 1.00 56.54 47 ALA E O 1
ATOM 3125 N N . VAL E 1 20 ? -13.516 -63.966 24.745 1.00 48.50 48 VAL E N 1
ATOM 3126 C CA . VAL E 1 20 ? -14.960 -64.159 24.765 1.00 46.54 48 VAL E CA 1
ATOM 3127 C C . VAL E 1 20 ? -15.358 -65.186 25.820 1.00 47.26 48 VAL E C 1
ATOM 3128 O O . VAL E 1 20 ? -14.904 -66.332 25.798 1.00 47.10 48 VAL E O 1
ATOM 3132 N N . VAL E 1 21 ? -16.209 -64.773 26.748 1.00 42.08 49 VAL E N 1
ATOM 3133 C CA . VAL E 1 21 ? -16.654 -65.680 27.784 1.00 38.00 49 VAL E CA 1
ATOM 3134 C C . VAL E 1 21 ? -18.011 -66.234 27.385 1.00 37.86 49 VAL E C 1
ATOM 3135 O O . VAL E 1 21 ? -18.865 -65.502 26.880 1.00 34.28 49 VAL E O 1
ATOM 3139 N N . SER E 1 22 ? -18.194 -67.535 27.588 1.00 33.08 50 SER E N 1
ATOM 3140 C CA . SER E 1 22 ? -19.450 -68.184 27.268 1.00 35.77 50 SER E CA 1
ATOM 3141 C C . SER E 1 22 ? -19.826 -69.134 28.405 1.00 35.21 50 SER E C 1
ATOM 3142 O O . SER E 1 22 ? -18.983 -69.547 29.206 1.00 31.52 50 SER E O 1
ATOM 3145 N N . TRP E 1 23 ? -21.101 -69.482 28.465 1.00 29.01 51 TRP E N 1
ATOM 3146 C CA . TRP E 1 23 ? -21.591 -70.333 29.524 1.00 33.37 51 TRP E CA 1
ATOM 3147 C C . TRP E 1 23 ? -22.849 -71.050 29.093 1.00 34.74 51 TRP E C 1
ATOM 3148 O O . TRP E 1 23 ? -23.427 -70.758 28.041 1.00 31.36 51 TRP E O 1
ATOM 3159 N N . ASP E 1 24 ? -23.285 -71.964 29.951 1.00 31.17 52 ASP E N 1
ATOM 3160 C CA . ASP E 1 24 ? -24.484 -72.737 29.717 1.00 31.52 52 ASP E CA 1
ATOM 3161 C C . ASP E 1 24 ? -25.402 -72.521 30.896 1.00 33.84 52 ASP E C 1
ATOM 3162 O O . ASP E 1 24 ? -24.945 -72.175 31.994 1.00 29.57 52 ASP E O 1
ATOM 3167 N N . VAL E 1 25 ? -26.696 -72.722 30.682 1.00 29.90 53 VAL E N 1
ATOM 3168 C CA . VAL E 1 25 ? -27.640 -72.634 31.790 1.00 32.34 53 VAL E CA 1
ATOM 3169 C C . VAL E 1 25 ? -28.354 -73.981 31.847 1.00 34.17 53 VAL E C 1
ATOM 3170 O O . VAL E 1 25 ? -28.378 -74.723 30.859 1.00 33.01 53 VAL E O 1
ATOM 3174 N N . LEU E 1 26 ? -28.901 -74.307 33.011 1.00 32.82 54 LEU E N 1
ATOM 3175 C CA . LEU E 1 26 ? -29.577 -75.578 33.194 1.00 32.85 54 LEU E CA 1
ATOM 3176 C C . LEU E 1 26 ? -30.892 -75.679 32.455 1.00 33.44 54 LEU E C 1
ATOM 3177 O O . LEU E 1 26 ? -31.479 -74.688 32.026 1.00 33.83 54 LEU E O 1
ATOM 3182 N N . GLU E 1 27 ? -31.335 -76.917 32.332 1.00 36.43 55 GLU E N 1
ATOM 3183 C CA . GLU E 1 27 ? -32.546 -77.325 31.640 1.00 44.90 55 GLU E CA 1
ATOM 3184 C C . GLU E 1 27 ? -33.775 -76.436 31.495 1.00 45.25 55 GLU E C 1
ATOM 3185 O O . GLU E 1 27 ? -33.984 -75.862 30.433 1.00 62.84 55 GLU E O 1
ATOM 3191 N N . ASP E 1 28 ? -34.604 -76.334 32.523 1.00 43.28 56 ASP E N 1
ATOM 3192 C CA . ASP E 1 28 ? -35.833 -75.560 32.370 1.00 45.95 56 ASP E CA 1
ATOM 3193 C C . ASP E 1 28 ? -35.800 -74.096 32.792 1.00 46.09 56 ASP E C 1
ATOM 3194 O O . ASP E 1 28 ? -36.847 -73.474 32.981 1.00 37.54 56 ASP E O 1
ATOM 3199 N N . GLU E 1 29 ? -34.602 -73.544 32.930 1.00 43.38 57 GLU E N 1
ATOM 3200 C CA . GLU E 1 29 ? -34.459 -72.156 33.339 1.00 43.66 57 GLU E CA 1
ATOM 3201 C C . GLU E 1 29 ? -34.970 -71.138 32.314 1.00 41.24 57 GLU E C 1
ATOM 3202 O O . GLU E 1 29 ? -34.695 -71.235 31.116 1.00 43.02 57 GLU E O 1
ATOM 3208 N N . VAL E 1 30 ? -35.720 -70.161 32.799 1.00 38.87 58 VAL E N 1
ATOM 3209 C CA . VAL E 1 30 ? -36.213 -69.104 31.942 1.00 39.07 58 VAL E CA 1
ATOM 3210 C C . VAL E 1 30 ? -35.279 -67.940 32.216 1.00 36.34 58 VAL E C 1
ATOM 3211 O O . VAL E 1 30 ? -35.477 -67.176 33.154 1.00 39.34 58 VAL E O 1
ATOM 3215 N N . VAL E 1 31 ? -34.241 -67.838 31.397 1.00 35.11 59 VAL E N 1
ATOM 3216 C CA . VAL E 1 31 ? -33.224 -66.804 31.534 1.00 31.82 59 VAL E CA 1
ATOM 3217 C C . VAL E 1 31 ? -33.407 -65.613 30.603 1.00 31.62 59 VAL E C 1
ATOM 3218 O O . VAL E 1 31 ? -33.547 -65.772 29.393 1.00 31.89 59 VAL E O 1
ATOM 3222 N N . ILE E 1 32 ? -33.361 -64.418 31.187 1.00 33.47 60 ILE E N 1
ATOM 3223 C CA . ILE E 1 32 ? -33.523 -63.168 30.451 1.00 28.67 60 ILE E CA 1
ATOM 3224 C C . ILE E 1 32 ? -32.278 -62.284 30.478 1.00 29.62 60 ILE E C 1
ATOM 3225 O O . ILE E 1 32 ? -32.319 -61.144 30.021 1.00 30.02 60 ILE E O 1
ATOM 3230 N N . GLY E 1 33 ? -31.169 -62.785 31.005 1.00 26.19 61 GLY E N 1
ATOM 3231 C CA . GLY E 1 33 ? -29.990 -61.944 31.040 1.00 23.84 61 GLY E CA 1
ATOM 3232 C C . GLY E 1 33 ? -28.829 -62.542 31.794 1.00 23.33 61 GLY E C 1
ATOM 3233 O O . GLY E 1 33 ? -28.883 -63.698 32.208 1.00 32.33 61 GLY E O 1
ATOM 3234 N N . PHE E 1 34 ? -27.777 -61.757 31.992 1.00 23.04 62 PHE E N 1
ATOM 3235 C CA . PHE E 1 34 ? -26.597 -62.260 32.677 1.00 24.78 62 PHE E CA 1
ATOM 3236 C C . PHE E 1 34 ? -25.787 -61.122 33.277 1.00 29.98 62 PHE E C 1
ATOM 3237 O O . PHE E 1 34 ? -26.058 -59.949 33.040 1.00 31.65 62 PHE E O 1
ATOM 3245 N N . ALA E 1 35 ? -24.780 -61.487 34.054 1.00 30.91 63 ALA E N 1
ATOM 3246 C CA . ALA E 1 35 ? -23.870 -60.520 34.644 1.00 32.29 63 ALA E CA 1
ATOM 3247 C C . ALA E 1 35 ? -22.524 -61.212 34.788 1.00 33.62 63 ALA E C 1
ATOM 3248 O O . ALA E 1 35 ? -22.433 -62.373 35.194 1.00 40.30 63 ALA E O 1
ATOM 3250 N N . ILE E 1 36 ? -21.487 -60.474 34.423 1.00 36.27 64 ILE E N 1
ATOM 3251 C CA . ILE E 1 36 ? -20.099 -60.933 34.440 1.00 31.68 64 ILE E CA 1
ATOM 3252 C C . ILE E 1 36 ? -19.285 -60.096 35.413 1.00 34.45 64 ILE E C 1
ATOM 3253 O O . ILE E 1 36 ? -19.407 -58.868 35.437 1.00 32.56 64 ILE E O 1
ATOM 3258 N N . SER E 1 37 ? -18.432 -60.747 36.185 1.00 30.15 65 SER E N 1
ATOM 3259 C CA . SER E 1 37 ? -17.573 -60.035 37.110 1.00 33.93 65 SER E CA 1
ATOM 3260 C C . SER E 1 37 ? -16.167 -60.313 36.587 1.00 42.28 65 SER E C 1
ATOM 3261 O O . SER E 1 37 ? -15.860 -61.436 36.176 1.00 46.19 65 SER E O 1
ATOM 3264 N N . GLN E 1 38 ? -15.320 -59.290 36.574 1.00 47.11 66 GLN E N 1
ATOM 3265 C CA . GLN E 1 38 ? -13.963 -59.436 36.057 1.00 48.05 66 GLN E CA 1
ATOM 3266 C C . GLN E 1 38 ? -12.931 -58.652 36.834 1.00 52.89 66 GLN E C 1
ATOM 3267 O O . GLN E 1 38 ? -13.201 -57.536 37.268 1.00 53.32 66 GLN E O 1
ATOM 3273 N N . GLN E 1 39 ? -11.747 -59.235 37.001 1.00 57.17 67 GLN E N 1
ATOM 3274 C CA . GLN E 1 39 ? -10.643 -58.546 37.669 1.00 64.57 67 GLN E CA 1
ATOM 3275 C C . GLN E 1 39 ? -9.310 -59.214 37.411 1.00 67.54 67 GLN E C 1
ATOM 3276 O O . GLN E 1 39 ? -9.229 -60.432 37.211 1.00 62.31 67 GLN E O 1
ATOM 3282 N N . LYS E 1 40 ? -8.262 -58.396 37.401 1.00 73.25 68 LYS E N 1
ATOM 3283 C CA . LYS E 1 40 ? -6.924 -58.901 37.175 1.00 73.91 68 LYS E CA 1
ATOM 3284 C C . LYS E 1 40 ? -6.519 -59.677 38.407 1.00 76.20 68 LYS E C 1
ATOM 3285 O O . LYS E 1 40 ? -7.128 -59.538 39.472 1.00 76.72 68 LYS E O 1
ATOM 3291 N N . LYS E 1 41 ? -5.489 -60.500 38.251 1.00 79.40 69 LYS E N 1
ATOM 3292 C CA . LYS E 1 41 ? -4.980 -61.329 39.336 1.00 83.82 69 LYS E CA 1
ATOM 3293 C C . LYS E 1 41 ? -4.835 -60.599 40.675 1.00 84.92 69 LYS E C 1
ATOM 3294 O O . LYS E 1 41 ? -5.591 -60.851 41.612 1.00 82.94 69 LYS E O 1
ATOM 3300 N N . ASP E 1 42 ? -3.876 -59.685 40.755 1.00 85.59 70 ASP E N 1
ATOM 3301 C CA . ASP E 1 42 ? -3.622 -58.965 41.998 1.00 88.97 70 ASP E CA 1
ATOM 3302 C C . ASP E 1 42 ? -4.232 -57.566 42.165 1.00 87.51 70 ASP E C 1
ATOM 3303 O O . ASP E 1 42 ? -4.266 -57.030 43.282 1.00 83.29 70 ASP E O 1
ATOM 3308 N N . VAL E 1 43 ? -4.717 -56.986 41.068 1.00 84.22 71 VAL E N 1
ATOM 3309 C CA . VAL E 1 43 ? -5.318 -55.657 41.104 1.00 81.48 71 VAL E CA 1
ATOM 3310 C C . VAL E 1 43 ? -6.530 -55.656 42.043 1.00 82.52 71 VAL E C 1
ATOM 3311 O O . VAL E 1 43 ? -7.087 -56.710 42.370 1.00 85.45 71 VAL E O 1
ATOM 3315 N N . ARG E 1 44 ? -6.942 -54.465 42.463 1.00 78.46 72 ARG E N 1
ATOM 3316 C CA . ARG E 1 44 ? -8.087 -54.317 43.349 1.00 71.92 72 ARG E CA 1
ATOM 3317 C C . ARG E 1 44 ? -9.254 -53.693 42.575 1.00 66.69 72 ARG E C 1
ATOM 3318 O O . ARG E 1 44 ? -10.304 -53.408 43.144 1.00 67.97 72 ARG E O 1
ATOM 3334 N N . LEU E 1 46 ? -12.304 -53.789 39.979 1.00 51.44 74 LEU E N 1
ATOM 3335 C CA . LEU E 1 46 ? -13.335 -54.734 39.553 1.00 45.88 74 LEU E CA 1
ATOM 3336 C C . LEU E 1 46 ? -14.195 -54.205 38.412 1.00 45.43 74 LEU E C 1
ATOM 3337 O O . LEU E 1 46 ? -14.677 -53.074 38.481 1.00 41.39 74 LEU E O 1
ATOM 3342 N N . ARG E 1 47 ? -14.409 -55.024 37.382 1.00 41.25 75 ARG E N 1
ATOM 3343 C CA . ARG E 1 47 ? -15.236 -54.624 36.250 1.00 37.89 75 ARG E CA 1
ATOM 3344 C C . ARG E 1 47 ? -16.459 -55.529 36.204 1.00 37.78 75 ARG E C 1
ATOM 3345 O O . ARG E 1 47 ? -16.357 -56.746 36.369 1.00 34.63 75 ARG E O 1
ATOM 3353 N N . PHE E 1 48 ? -17.611 -54.912 35.974 1.00 31.96 76 PHE E N 1
ATOM 3354 C CA . PHE E 1 48 ? -18.888 -55.600 35.948 1.00 29.70 76 PHE E CA 1
ATOM 3355 C C . PHE E 1 48 ? -19.673 -55.274 34.682 1.00 31.93 76 PHE E C 1
ATOM 3356 O O . PHE E 1 48 ? -19.772 -54.116 34.290 1.00 38.27 76 PHE E O 1
ATOM 3364 N N . ILE E 1 49 ? -20.211 -56.307 34.040 1.00 32.40 77 ILE E N 1
ATOM 3365 C CA . ILE E 1 49 ? -21.006 -56.142 32.834 1.00 29.45 77 ILE E CA 1
ATOM 3366 C C . ILE E 1 49 ? -22.317 -56.865 33.059 1.00 35.28 77 ILE E C 1
ATOM 3367 O O . ILE E 1 49 ? -22.331 -58.038 33.422 1.00 33.89 77 ILE E O 1
ATOM 3372 N N . GLN E 1 50 ? -23.420 -56.165 32.848 1.00 33.59 78 GLN E N 1
ATOM 3373 C CA . GLN E 1 50 ? -24.720 -56.779 33.031 1.00 34.07 78 GLN E CA 1
ATOM 3374 C C . GLN E 1 50 ? -25.609 -56.496 31.829 1.00 33.82 78 GLN E C 1
ATOM 3375 O O . GLN E 1 50 ? -25.686 -55.362 31.351 1.00 31.79 78 GLN E O 1
ATOM 3381 N N . GLU E 1 51 ? -26.259 -57.528 31.310 1.00 25.76 79 GLU E N 1
ATOM 3382 C CA . GLU E 1 51 ? -27.169 -57.323 30.189 1.00 32.21 79 GLU E CA 1
ATOM 3383 C C . GLU E 1 51 ? -28.492 -57.940 30.551 1.00 27.86 79 GLU E C 1
ATOM 3384 O O . GLU E 1 51 ? -28.561 -59.089 30.983 1.00 35.23 79 GLU E O 1
ATOM 3390 N N . VAL E 1 52 ? -29.541 -57.157 30.375 1.00 35.00 80 VAL E N 1
ATOM 3391 C CA . VAL E 1 52 ? -30.879 -57.591 30.704 1.00 35.07 80 VAL E CA 1
ATOM 3392 C C . VAL E 1 52 ? -31.762 -57.622 29.470 1.00 34.55 80 VAL E C 1
ATOM 3393 O O . VAL E 1 52 ? -31.707 -56.708 28.641 1.00 35.06 80 VAL E O 1
ATOM 3397 N N . ASN E 1 53 ? -32.584 -58.667 29.381 1.00 35.38 81 ASN E N 1
ATOM 3398 C CA . ASN E 1 53 ? -33.516 -58.890 28.273 1.00 38.24 81 ASN E CA 1
ATOM 3399 C C . ASN E 1 53 ? -32.775 -59.299 27.017 1.00 39.03 81 ASN E C 1
ATOM 3400 O O . ASN E 1 53 ? -32.946 -58.722 25.947 1.00 40.29 81 ASN E O 1
ATOM 3405 N N . THR E 1 54 ? -31.945 -60.316 27.182 1.00 35.82 82 THR E N 1
ATOM 3406 C CA . THR E 1 54 ? -31.137 -60.859 26.110 1.00 34.29 82 THR E CA 1
ATOM 3407 C C . THR E 1 54 ? -31.067 -62.357 26.356 1.00 35.60 82 THR E C 1
ATOM 3408 O O . THR E 1 54 ? -31.119 -62.790 27.513 1.00 36.50 82 THR E O 1
ATOM 3412 N N . THR E 1 55 ? -30.953 -63.148 25.294 1.00 36.02 83 THR E N 1
ATOM 3413 C CA . THR E 1 55 ? -30.863 -64.598 25.457 1.00 35.75 83 THR E CA 1
ATOM 3414 C C . THR E 1 55 ? -29.472 -65.097 25.068 1.00 34.29 83 THR E C 1
ATOM 3415 O O . THR E 1 55 ? -29.239 -66.293 24.939 1.00 36.66 83 THR E O 1
ATOM 3419 N N . THR E 1 56 ? -28.542 -64.174 24.886 1.00 30.43 84 THR E N 1
ATOM 3420 C CA . THR E 1 56 ? -27.186 -64.553 24.529 1.00 32.56 84 THR E CA 1
ATOM 3421 C C . THR E 1 56 ? -26.593 -65.514 25.563 1.00 32.14 84 THR E C 1
ATOM 3422 O O . THR E 1 56 ? -27.098 -65.635 26.686 1.00 34.18 84 THR E O 1
ATOM 3426 N N . ARG E 1 57 ? -25.506 -66.177 25.179 1.00 32.60 85 ARG E N 1
ATOM 3427 C CA . ARG E 1 57 ? -24.800 -67.094 26.065 1.00 34.42 85 ARG E CA 1
ATOM 3428 C C . ARG E 1 57 ? -23.310 -66.797 26.038 1.00 36.94 85 ARG E C 1
ATOM 3429 O O . ARG E 1 57 ? -22.480 -67.645 26.384 1.00 37.98 85 ARG E O 1
ATOM 3437 N N . SER E 1 58 ? -22.963 -65.596 25.598 1.00 33.81 86 SER E N 1
ATOM 3438 C CA . SER E 1 58 ? -21.565 -65.195 25.598 1.00 36.57 86 SER E CA 1
ATOM 3439 C C . SER E 1 58 ? -21.472 -63.691 25.690 1.00 37.74 86 SER E C 1
ATOM 3440 O O . SER E 1 58 ? -22.437 -62.964 25.433 1.00 34.03 86 SER E O 1
ATOM 3443 N N . CYS E 1 59 ? -20.297 -63.239 26.087 1.00 39.01 87 CYS E N 1
ATOM 3444 C CA . CYS E 1 59 ? -20.037 -61.831 26.253 1.00 41.46 87 CYS E CA 1
ATOM 3445 C C . CYS E 1 59 ? -18.577 -61.578 25.961 1.00 42.25 87 CYS E C 1
ATOM 3446 O O . CYS E 1 59 ? -17.710 -62.268 26.487 1.00 47.34 87 CYS E O 1
ATOM 3449 N N . ALA E 1 60 ? -18.309 -60.573 25.136 1.00 46.36 88 ALA E N 1
ATOM 3450 C CA . ALA E 1 60 ? -16.946 -60.233 24.776 1.00 45.79 88 ALA E CA 1
ATOM 3451 C C . ALA E 1 60 ? -16.296 -59.451 25.890 1.00 45.87 88 ALA E C 1
ATOM 3452 O O . ALA E 1 60 ? -16.966 -58.701 26.590 1.00 47.27 88 ALA E O 1
ATOM 3454 N N . LEU E 1 61 ? -14.991 -59.639 26.064 1.00 45.32 89 LEU E N 1
ATOM 3455 C CA . LEU E 1 61 ? -14.244 -58.883 27.065 1.00 50.04 89 LEU E CA 1
ATOM 3456 C C . LEU E 1 61 ? -13.161 -58.173 26.279 1.00 57.66 89 LEU E C 1
ATOM 3457 O O . LEU E 1 61 ? -12.295 -58.813 25.682 1.00 57.90 89 LEU E O 1
ATOM 3462 N N . TRP E 1 62 ? -13.225 -56.847 26.268 1.00 59.92 90 TRP E N 1
ATOM 3463 C CA . TRP E 1 62 ? -12.249 -56.041 25.552 1.00 57.37 90 TRP E CA 1
ATOM 3464 C C . TRP E 1 62 ? -11.368 -55.333 26.548 1.00 59.95 90 TRP E C 1
ATOM 3465 O O . TRP E 1 62 ? -11.568 -55.432 27.765 1.00 59.57 90 TRP E O 1
ATOM 3476 N N . ASP E 1 63 ? -10.391 -54.610 26.021 1.00 61.67 91 ASP E N 1
ATOM 3477 C CA . ASP E 1 63 ? -9.508 -53.821 26.859 1.00 65.13 91 ASP E CA 1
ATOM 3478 C C . ASP E 1 63 ? -8.746 -54.590 27.937 1.00 64.85 91 ASP E C 1
ATOM 3479 O O . ASP E 1 63 ? -8.667 -54.152 29.089 1.00 66.43 91 ASP E O 1
ATOM 3484 N N . LEU E 1 64 ? -8.168 -55.726 27.565 1.00 66.57 92 LEU E N 1
ATOM 3485 C CA . LEU E 1 64 ? -7.422 -56.516 28.528 1.00 68.04 92 LEU E CA 1
ATOM 3486 C C . LEU E 1 64 ? -5.934 -56.377 28.267 1.00 68.55 92 LEU E C 1
ATOM 3487 O O . LEU E 1 64 ? -5.498 -56.293 27.116 1.00 67.37 92 LEU E O 1
ATOM 3492 N N . GLU E 1 65 ? -5.163 -56.351 29.348 1.00 71.91 93 GLU E N 1
ATOM 3493 C CA . GLU E 1 65 ? -3.709 -56.245 29.261 1.00 75.17 93 GLU E CA 1
ATOM 3494 C C . GLU E 1 65 ? -3.173 -57.571 28.741 1.00 77.19 93 GLU E C 1
ATOM 3495 O O . GLU E 1 65 ? -3.798 -58.612 28.940 1.00 75.20 93 GLU E O 1
ATOM 3501 N N . GLU E 1 66 ? -2.020 -57.544 28.079 1.00 81.29 94 GLU E N 1
ATOM 3502 C CA . GLU E 1 66 ? -1.446 -58.785 27.578 1.00 79.68 94 GLU E CA 1
ATOM 3503 C C . GLU E 1 66 ? -0.699 -59.433 28.738 1.00 80.34 94 GLU E C 1
ATOM 3504 O O . GLU E 1 66 ? -0.423 -58.787 29.758 1.00 75.40 94 GLU E O 1
ATOM 3510 N N . ASP E 1 67 ? -0.383 -60.712 28.572 1.00 81.04 95 ASP E N 1
ATOM 3511 C CA . ASP E 1 67 ? 0.332 -61.488 29.578 1.00 82.12 95 ASP E CA 1
ATOM 3512 C C . ASP E 1 67 ? -0.085 -61.150 31.009 1.00 79.42 95 ASP E C 1
ATOM 3513 O O . ASP E 1 67 ? 0.752 -60.806 31.846 1.00 80.12 95 ASP E O 1
ATOM 3518 N N . THR E 1 68 ? -1.384 -61.225 31.282 1.00 78.67 96 THR E N 1
ATOM 3519 C CA . THR E 1 68 ? -1.890 -60.965 32.627 1.00 75.67 96 THR E CA 1
ATOM 3520 C C . THR E 1 68 ? -2.964 -61.993 32.952 1.00 70.75 96 THR E C 1
ATOM 3521 O O . THR E 1 68 ? -3.637 -62.514 32.061 1.00 69.11 96 THR E O 1
ATOM 3525 N N . GLU E 1 69 ? -3.096 -62.299 34.236 1.00 68.85 97 GLU E N 1
ATOM 3526 C CA . GLU E 1 69 ? -4.068 -63.279 34.697 1.00 72.35 97 GLU E CA 1
ATOM 3527 C C . GLU E 1 69 ? -5.376 -62.631 35.131 1.00 70.84 97 GLU E C 1
ATOM 3528 O O . GLU E 1 69 ? -5.379 -61.649 35.867 1.00 73.13 97 GLU E O 1
ATOM 3534 N N . TYR E 1 70 ? -6.488 -63.206 34.687 1.00 67.12 98 TYR E N 1
ATOM 3535 C CA . TYR E 1 70 ? -7.811 -62.685 35.015 1.00 64.37 98 TYR E CA 1
ATOM 3536 C C . TYR E 1 70 ? -8.706 -63.719 35.692 1.00 63.51 98 TYR E C 1
ATOM 3537 O O . TYR E 1 70 ? -8.496 -64.923 35.539 1.00 66.78 98 TYR E O 1
ATOM 3546 N N . ILE E 1 71 ? -9.703 -63.238 36.433 1.00 58.79 99 ILE E N 1
ATOM 3547 C CA . ILE E 1 71 ? -10.673 -64.107 37.101 1.00 54.73 99 ILE E CA 1
ATOM 3548 C C . ILE E 1 71 ? -12.066 -63.611 36.745 1.00 52.64 99 ILE E C 1
ATOM 3549 O O . ILE E 1 71 ? -12.431 -62.472 37.046 1.00 52.21 99 ILE E O 1
ATOM 3554 N N . VAL E 1 72 ? -12.847 -64.478 36.113 1.00 45.43 100 VAL E N 1
ATOM 3555 C CA . VAL E 1 72 ? -14.183 -64.117 35.663 1.00 39.74 100 VAL E CA 1
ATOM 3556 C C . VAL E 1 72 ? -15.279 -65.021 36.202 1.00 37.63 100 VAL E C 1
ATOM 3557 O O . VAL E 1 72 ? -15.166 -66.240 36.126 1.00 42.27 100 VAL E O 1
ATOM 3561 N N . HIS E 1 73 ? -16.339 -64.416 36.735 1.00 37.85 101 HIS E N 1
ATOM 3562 C CA . HIS E 1 73 ? -17.496 -65.157 37.255 1.00 38.43 101 HIS E CA 1
ATOM 3563 C C . HIS E 1 73 ? -18.713 -64.751 36.450 1.00 36.63 101 HIS E C 1
ATOM 3564 O O . HIS E 1 73 ? -18.793 -63.628 35.947 1.00 31.99 101 HIS E O 1
ATOM 3571 N N . VAL E 1 74 ? -19.684 -65.645 36.353 1.00 30.89 102 VAL E N 1
ATOM 3572 C CA . VAL E 1 74 ? -20.893 -65.306 35.633 1.00 29.33 102 VAL E CA 1
ATOM 3573 C C . VAL E 1 74 ? -22.109 -65.651 36.484 1.00 30.55 102 VAL E C 1
ATOM 3574 O O . VAL E 1 74 ? -22.099 -66.632 37.220 1.00 29.81 102 VAL E O 1
ATOM 3578 N N . GLN E 1 75 ? -23.138 -64.810 36.412 1.00 31.40 103 GLN E N 1
ATOM 3579 C CA . GLN E 1 75 ? -24.385 -65.035 37.142 1.00 32.09 103 GLN E CA 1
ATOM 3580 C C . GLN E 1 75 ? -25.430 -64.955 36.062 1.00 33.55 103 GLN E C 1
ATOM 3581 O O . GLN E 1 75 ? -25.214 -64.310 35.041 1.00 38.48 103 GLN E O 1
ATOM 3587 N N . ALA E 1 76 ? -26.560 -65.611 36.278 1.00 33.40 104 ALA E N 1
ATOM 3588 C CA . ALA E 1 76 ? -27.634 -65.580 35.294 1.00 34.60 104 ALA E CA 1
ATOM 3589 C C . ALA E 1 76 ? -28.816 -64.847 35.886 1.00 35.72 104 ALA E C 1
ATOM 3590 O O . ALA E 1 76 ? -29.045 -64.906 37.092 1.00 36.77 104 ALA E O 1
ATOM 3592 N N . ILE E 1 77 ? -29.556 -64.142 35.040 1.00 32.55 105 ILE E N 1
ATOM 3593 C CA . ILE E 1 77 ? -30.734 -63.434 35.490 1.00 29.49 105 ILE E CA 1
ATOM 3594 C C . ILE E 1 77 ? -31.896 -64.191 34.882 1.00 30.06 105 ILE E C 1
ATOM 3595 O O . ILE E 1 77 ? -31.948 -64.417 33.676 1.00 33.07 105 ILE E O 1
ATOM 3600 N N . SER E 1 78 ? -32.817 -64.621 35.722 1.00 31.16 106 SER E N 1
ATOM 3601 C CA . SER E 1 78 ? -33.952 -65.365 35.228 1.00 37.11 106 SER E CA 1
ATOM 3602 C C . SER E 1 78 ? -35.206 -64.719 35.758 1.00 36.44 106 SER E C 1
ATOM 3603 O O . SER E 1 78 ? -35.152 -63.715 36.464 1.00 38.90 106 SER E O 1
ATOM 3606 N N . ILE E 1 79 ? -36.341 -65.305 35.422 1.00 38.59 107 ILE E N 1
ATOM 3607 C CA . ILE E 1 79 ? -37.605 -64.773 35.872 1.00 41.35 107 ILE E CA 1
ATOM 3608 C C . ILE E 1 79 ? -37.694 -64.925 37.397 1.00 37.27 107 ILE E C 1
ATOM 3609 O O . ILE E 1 79 ? -38.556 -64.329 38.031 1.00 42.08 107 ILE E O 1
ATOM 3614 N N . GLN E 1 80 ? -36.789 -65.706 37.985 1.00 38.35 108 GLN E N 1
ATOM 3615 C CA . GLN E 1 80 ? -36.786 -65.911 39.437 1.00 38.88 108 GLN E CA 1
ATOM 3616 C C . GLN E 1 80 ? -35.787 -65.012 40.125 1.00 36.77 108 GLN E C 1
ATOM 3617 O O . GLN E 1 80 ? -35.544 -65.136 41.326 1.00 41.84 108 GLN E O 1
ATOM 3623 N N . GLY E 1 81 ? -35.199 -64.105 39.360 1.00 39.04 109 GLY E N 1
ATOM 3624 C CA . GLY E 1 81 ? -34.233 -63.204 39.945 1.00 34.82 109 GLY E CA 1
ATOM 3625 C C . GLY E 1 81 ? -32.814 -63.499 39.522 1.00 33.14 109 GLY E C 1
ATOM 3626 O O . GLY E 1 81 ? -32.573 -64.122 38.493 1.00 35.93 109 GLY E O 1
ATOM 3627 N N . GLN E 1 82 ? -31.868 -63.041 40.326 1.00 33.74 110 GLN E N 1
ATOM 3628 C CA . GLN E 1 82 ? -30.473 -63.248 40.017 1.00 32.58 110 GLN E CA 1
ATOM 3629 C C . GLN E 1 82 ? -29.898 -64.491 40.683 1.00 28.89 110 GLN E C 1
ATOM 3630 O O . GLN E 1 82 ? -30.189 -64.784 41.839 1.00 34.89 110 GLN E O 1
ATOM 3636 N N . SER E 1 83 ? -29.082 -65.229 39.946 1.00 29.82 111 SER E N 1
ATOM 3637 C CA . SER E 1 83 ? -28.479 -66.433 40.497 1.00 32.29 111 SER E CA 1
ATOM 3638 C C . SER E 1 83 ? -27.170 -66.132 41.170 1.00 31.19 111 SER E C 1
ATOM 3639 O O . SER E 1 83 ? -26.623 -65.040 41.035 1.00 32.83 111 SER E O 1
ATOM 3642 N N . PRO E 1 84 ? -26.654 -67.105 41.912 1.00 32.71 112 PRO E N 1
ATOM 3643 C CA . PRO E 1 84 ? -25.373 -66.888 42.569 1.00 31.39 112 PRO E CA 1
ATOM 3644 C C . PRO E 1 84 ? -24.346 -66.955 41.453 1.00 28.64 112 PRO E C 1
ATOM 3645 O O . PRO E 1 84 ? -24.683 -67.317 40.328 1.00 34.15 112 PRO E O 1
ATOM 3649 N N . ALA E 1 85 ? -23.105 -66.618 41.764 1.00 25.14 113 ALA E N 1
ATOM 3650 C CA . ALA E 1 85 ? -22.041 -66.657 40.775 1.00 29.09 113 ALA E CA 1
ATOM 3651 C C . ALA E 1 85 ? -21.645 -68.087 40.416 1.00 31.02 113 ALA E C 1
ATOM 3652 O O . ALA E 1 85 ? -21.687 -68.991 41.241 1.00 33.41 113 ALA E O 1
ATOM 3654 N N . SER E 1 86 ? -21.246 -68.270 39.168 1.00 31.46 114 SER E N 1
ATOM 3655 C CA . SER E 1 86 ? -20.801 -69.557 38.667 1.00 34.48 114 SER E CA 1
ATOM 3656 C C . SER E 1 86 ? -19.451 -69.788 39.311 1.00 38.79 114 SER E C 1
ATOM 3657 O O . SER E 1 86 ? -18.941 -68.924 40.031 1.00 35.93 114 SER E O 1
ATOM 3660 N N . GLU E 1 87 ? -18.860 -70.942 39.020 1.00 42.27 115 GLU E N 1
ATOM 3661 C CA . GLU E 1 87 ? -17.525 -71.232 39.515 1.00 44.95 115 GLU E CA 1
ATOM 3662 C C . GLU E 1 87 ? -16.709 -70.256 38.673 1.00 48.04 115 GLU E C 1
ATOM 3663 O O . GLU E 1 87 ? -17.030 -70.018 37.506 1.00 44.94 115 GLU E O 1
ATOM 3669 N N . PRO E 1 88 ? -15.650 -69.678 39.246 1.00 47.65 116 PRO E N 1
ATOM 3670 C CA . PRO E 1 88 ? -14.777 -68.716 38.570 1.00 49.51 116 PRO E CA 1
ATOM 3671 C C . PRO E 1 88 ? -13.890 -69.351 37.521 1.00 50.60 116 PRO E C 1
ATOM 3672 O O . PRO E 1 88 ? -13.352 -70.431 37.741 1.00 55.20 116 PRO E O 1
ATOM 3676 N N . VAL E 1 89 ? -13.740 -68.694 36.377 1.00 51.94 117 VAL E N 1
ATOM 3677 C CA . VAL E 1 89 ? -12.849 -69.217 35.353 1.00 50.34 117 VAL E CA 1
ATOM 3678 C C . VAL E 1 89 ? -11.608 -68.356 35.351 1.00 51.00 117 VAL E C 1
ATOM 3679 O O . VAL E 1 89 ? -11.691 -67.123 35.337 1.00 49.85 117 VAL E O 1
ATOM 3683 N N . LEU E 1 90 ? -10.458 -69.012 35.387 1.00 52.62 118 LEU E N 1
ATOM 3684 C CA . LEU E 1 90 ? -9.183 -68.317 35.388 1.00 52.22 118 LEU E CA 1
ATOM 3685 C C . LEU E 1 90 ? -8.547 -68.496 34.029 1.00 53.89 118 LEU E C 1
ATOM 3686 O O . LEU E 1 90 ? -8.800 -69.486 33.345 1.00 55.07 118 LEU E O 1
ATOM 3691 N N . PHE E 1 91 ? -7.742 -67.520 33.628 1.00 58.17 119 PHE E N 1
ATOM 3692 C CA . PHE E 1 91 ? -7.055 -67.568 32.346 1.00 61.13 119 PHE E CA 1
ATOM 3693 C C . PHE E 1 91 ? -6.077 -66.412 32.241 1.00 62.77 119 PHE E C 1
ATOM 3694 O O . PHE E 1 91 ? -6.249 -65.374 32.877 1.00 63.17 119 PHE E O 1
ATOM 3702 N N . LYS E 1 92 ? -5.037 -66.613 31.443 1.00 67.57 120 LYS E N 1
ATOM 3703 C CA . LYS E 1 92 ? -4.029 -65.593 31.226 1.00 66.91 120 LYS E CA 1
ATOM 3704 C C . LYS E 1 92 ? -4.109 -65.186 29.771 1.00 66.98 120 LYS E C 1
ATOM 3705 O O . LYS E 1 92 ? -4.622 -65.927 28.930 1.00 66.02 120 LYS E O 1
ATOM 3711 N N . THR E 1 93 ? -3.605 -63.999 29.476 1.00 67.74 121 THR E N 1
ATOM 3712 C CA . THR E 1 93 ? -3.611 -63.504 28.115 1.00 68.78 121 THR E CA 1
ATOM 3713 C C . THR E 1 93 ? -2.229 -63.719 27.506 1.00 69.17 121 THR E C 1
ATOM 3714 O O . THR E 1 93 ? -1.219 -63.660 28.206 1.00 70.82 121 THR E O 1
ATOM 3718 N N . PRO E 1 94 ? -2.175 -63.998 26.198 1.00 67.82 122 PRO E N 1
ATOM 3719 C CA . PRO E 1 94 ? -0.953 -64.231 25.415 1.00 71.76 122 PRO E CA 1
ATOM 3720 C C . PRO E 1 94 ? -0.065 -62.985 25.469 1.00 77.98 122 PRO E C 1
ATOM 3721 O O . PRO E 1 94 ? -0.309 -62.093 26.282 1.00 79.31 122 PRO E O 1
ATOM 3725 N N . ARG E 1 95 ? 0.945 -62.922 24.593 1.00 81.55 123 ARG E N 1
ATOM 3726 C CA . ARG E 1 95 ? 1.840 -61.756 24.501 1.00 83.50 123 ARG E CA 1
ATOM 3727 C C . ARG E 1 95 ? 1.738 -61.094 23.112 1.00 86.24 123 ARG E C 1
ATOM 3728 O O . ARG E 1 95 ? 1.010 -61.650 22.246 1.00 84.08 123 ARG E O 1
ATOM 3736 N N . SER F 1 2 ? -25.275 -40.164 49.802 1.00 51.33 30 SER F N 1
ATOM 3737 C CA . SER F 1 2 ? -25.122 -40.535 48.366 1.00 54.10 30 SER F CA 1
ATOM 3738 C C . SER F 1 2 ? -24.336 -39.485 47.591 1.00 48.76 30 SER F C 1
ATOM 3739 O O . SER F 1 2 ? -24.461 -38.291 47.848 1.00 51.76 30 SER F O 1
ATOM 3742 N N . PRO F 1 3 ? -23.500 -39.925 46.641 1.00 46.92 31 PRO F N 1
ATOM 3743 C CA . PRO F 1 3 ? -22.688 -39.033 45.807 1.00 41.16 31 PRO F CA 1
ATOM 3744 C C . PRO F 1 3 ? -23.605 -38.338 44.822 1.00 39.47 31 PRO F C 1
ATOM 3745 O O . PRO F 1 3 ? -24.720 -38.807 44.584 1.00 31.53 31 PRO F O 1
ATOM 3749 N N . SER F 1 4 ? -23.143 -37.227 44.251 1.00 36.92 32 SER F N 1
ATOM 3750 C CA . SER F 1 4 ? -23.966 -36.496 43.291 1.00 34.56 32 SER F CA 1
ATOM 3751 C C . SER F 1 4 ? -23.851 -37.136 41.911 1.00 35.02 32 SER F C 1
ATOM 3752 O O . SER F 1 4 ? -22.799 -37.685 41.559 1.00 28.01 32 SER F O 1
ATOM 3755 N N . ALA F 1 5 ? -24.920 -37.040 41.124 1.00 31.89 33 ALA F N 1
ATOM 3756 C CA . ALA F 1 5 ? -24.916 -37.564 39.767 1.00 32.45 33 ALA F CA 1
ATOM 3757 C C . ALA F 1 5 ? -23.778 -36.864 39.008 1.00 37.01 33 ALA F C 1
ATOM 3758 O O . ALA F 1 5 ? -23.414 -35.730 39.325 1.00 39.13 33 ALA F O 1
ATOM 3760 N N . PRO F 1 6 ? -23.206 -37.525 37.998 1.00 37.79 34 PRO F N 1
ATOM 3761 C CA . PRO F 1 6 ? -22.114 -36.959 37.196 1.00 35.10 34 PRO F CA 1
ATOM 3762 C C . PRO F 1 6 ? -22.735 -35.958 36.242 1.00 32.31 34 PRO F C 1
ATOM 3763 O O . PRO F 1 6 ? -23.944 -35.980 36.012 1.00 30.64 34 PRO F O 1
ATOM 3767 N N . VAL F 1 7 ? -21.910 -35.100 35.662 1.00 33.30 35 VAL F N 1
ATOM 3768 C CA . VAL F 1 7 ? -22.418 -34.090 34.739 1.00 35.92 35 VAL F CA 1
ATOM 3769 C C . VAL F 1 7 ? -21.561 -33.983 33.489 1.00 39.76 35 VAL F C 1
ATOM 3770 O O . VAL F 1 7 ? -20.499 -34.604 33.400 1.00 40.94 35 VAL F O 1
ATOM 3774 N N . ASN F 1 8 ? -22.020 -33.178 32.534 1.00 45.21 36 ASN F N 1
ATOM 3775 C CA . ASN F 1 8 ? -21.279 -32.960 31.295 1.00 43.43 36 ASN F CA 1
ATOM 3776 C C . ASN F 1 8 ? -20.949 -34.316 30.681 1.00 41.77 36 ASN F C 1
ATOM 3777 O O . ASN F 1 8 ? -19.805 -34.590 30.319 1.00 42.88 36 ASN F O 1
ATOM 3782 N N . VAL F 1 9 ? -21.966 -35.166 30.597 1.00 37.26 37 VAL F N 1
ATOM 3783 C CA . VAL F 1 9 ? -21.818 -36.492 30.031 1.00 34.87 37 VAL F CA 1
ATOM 3784 C C . VAL F 1 9 ? -21.893 -36.338 28.525 1.00 36.07 37 VAL F C 1
ATOM 3785 O O . VAL F 1 9 ? -22.929 -35.955 27.979 1.00 34.98 37 VAL F O 1
ATOM 3789 N N . THR F 1 10 ? -20.788 -36.639 27.856 1.00 37.87 38 THR F N 1
ATOM 3790 C CA . THR F 1 10 ? -20.716 -36.499 26.411 1.00 42.04 38 THR F CA 1
ATOM 3791 C C . THR F 1 10 ? -20.049 -37.701 25.753 1.00 41.77 38 THR F C 1
ATOM 3792 O O . THR F 1 10 ? -19.256 -38.413 26.372 1.00 37.64 38 THR F O 1
ATOM 3796 N N . VAL F 1 11 ? -20.363 -37.929 24.487 1.00 40.82 39 VAL F N 1
ATOM 3797 C CA . VAL F 1 11 ? -19.742 -39.034 23.781 1.00 43.85 39 VAL F CA 1
ATOM 3798 C C . VAL F 1 11 ? -18.747 -38.462 22.769 1.00 42.73 39 VAL F C 1
ATOM 3799 O O . VAL F 1 11 ? -19.069 -37.549 22.014 1.00 52.94 39 VAL F O 1
ATOM 3803 N N . ARG F 1 12 ? -17.526 -38.984 22.781 1.00 40.92 40 ARG F N 1
ATOM 3804 C CA . ARG F 1 12 ? -16.493 -38.525 21.862 1.00 40.45 40 ARG F CA 1
ATOM 3805 C C . ARG F 1 12 ? -16.001 -39.682 21.019 1.00 38.57 40 ARG F C 1
ATOM 3806 O O . ARG F 1 12 ? -16.315 -40.848 21.286 1.00 40.12 40 ARG F O 1
ATOM 3814 N N . HIS F 1 13 ? -15.208 -39.348 20.009 1.00 36.90 41 HIS F N 1
ATOM 3815 C CA . HIS F 1 13 ? -14.629 -40.343 19.111 1.00 34.48 41 HIS F CA 1
ATOM 3816 C C . HIS F 1 13 ? -15.678 -41.310 18.602 1.00 33.03 41 HIS F C 1
ATOM 3817 O O . HIS F 1 13 ? -15.442 -42.513 18.520 1.00 38.46 41 HIS F O 1
ATOM 3824 N N . LEU F 1 14 ? -16.844 -40.767 18.273 1.00 31.41 42 LEU F N 1
ATOM 3825 C CA . LEU F 1 14 ? -17.953 -41.559 17.767 1.00 35.49 42 LEU F CA 1
ATOM 3826 C C . LEU F 1 14 ? -17.589 -42.162 16.422 1.00 39.68 42 LEU F C 1
ATOM 3827 O O . LEU F 1 14 ? -17.088 -41.472 15.544 1.00 43.54 42 LEU F O 1
ATOM 3832 N N . LYS F 1 15 ? -17.832 -43.456 16.268 1.00 41.98 43 LYS F N 1
ATOM 3833 C CA . LYS F 1 15 ? -17.597 -44.136 15.001 1.00 37.71 43 LYS F CA 1
ATOM 3834 C C . LYS F 1 15 ? -18.850 -44.966 14.830 1.00 35.47 43 LYS F C 1
ATOM 3835 O O . LYS F 1 15 ? -19.740 -44.924 15.676 1.00 38.39 43 LYS F O 1
ATOM 3841 N N . ALA F 1 16 ? -18.928 -45.713 13.741 1.00 36.37 44 ALA F N 1
ATOM 3842 C CA . ALA F 1 16 ? -20.098 -46.540 13.463 1.00 36.65 44 ALA F CA 1
ATOM 3843 C C . ALA F 1 16 ? -20.364 -47.637 14.493 1.00 36.95 44 ALA F C 1
ATOM 3844 O O . ALA F 1 16 ? -21.524 -47.993 14.747 1.00 35.79 44 ALA F O 1
ATOM 3846 N N . ASN F 1 17 ? -19.291 -48.164 15.081 1.00 33.78 45 ASN F N 1
ATOM 3847 C CA . ASN F 1 17 ? -19.407 -49.238 16.052 1.00 34.67 45 ASN F CA 1
ATOM 3848 C C . ASN F 1 17 ? -18.739 -48.983 17.388 1.00 36.99 45 ASN F C 1
ATOM 3849 O O . ASN F 1 17 ? -18.516 -49.921 18.141 1.00 36.75 45 ASN F O 1
ATOM 3854 N N . SER F 1 18 ? -18.387 -47.739 17.682 1.00 35.73 46 SER F N 1
ATOM 3855 C CA . SER F 1 18 ? -17.782 -47.440 18.973 1.00 37.77 46 SER F CA 1
ATOM 3856 C C . SER F 1 18 ? -17.901 -45.975 19.357 1.00 38.57 46 SER F C 1
ATOM 3857 O O . SER F 1 18 ? -18.310 -45.141 18.555 1.00 41.77 46 SER F O 1
ATOM 3860 N N . ALA F 1 19 ? -17.552 -45.680 20.602 1.00 35.60 47 ALA F N 1
ATOM 3861 C CA . ALA F 1 19 ? -17.637 -44.328 21.134 1.00 36.76 47 ALA F CA 1
ATOM 3862 C C . ALA F 1 19 ? -16.949 -44.300 22.489 1.00 39.96 47 ALA F C 1
ATOM 3863 O O . ALA F 1 19 ? -16.654 -45.343 23.071 1.00 38.47 47 ALA F O 1
ATOM 3865 N N . VAL F 1 20 ? -16.671 -43.102 22.980 1.00 39.41 48 VAL F N 1
ATOM 3866 C CA . VAL F 1 20 ? -16.075 -42.965 24.293 1.00 36.49 48 VAL F CA 1
ATOM 3867 C C . VAL F 1 20 ? -17.029 -42.041 25.015 1.00 37.48 48 VAL F C 1
ATOM 3868 O O . VAL F 1 20 ? -17.344 -40.953 24.532 1.00 40.91 48 VAL F O 1
ATOM 3872 N N . VAL F 1 21 ? -17.532 -42.501 26.151 1.00 35.42 49 VAL F N 1
ATOM 3873 C CA . VAL F 1 21 ? -18.451 -41.700 26.936 1.00 34.85 49 VAL F CA 1
ATOM 3874 C C . VAL F 1 21 ? -17.603 -41.144 28.055 1.00 37.83 49 VAL F C 1
ATOM 3875 O O . VAL F 1 21 ? -16.853 -41.888 28.682 1.00 35.61 49 VAL F O 1
ATOM 3879 N N . SER F 1 22 ? -17.680 -39.840 28.296 1.00 35.12 50 SER F N 1
ATOM 3880 C CA . SER F 1 22 ? -16.902 -39.261 29.386 1.00 34.93 50 SER F CA 1
ATOM 3881 C C . SER F 1 22 ? -17.829 -38.368 30.197 1.00 31.69 50 SER F C 1
ATOM 3882 O O . SER F 1 22 ? -18.908 -37.993 29.736 1.00 30.82 50 SER F O 1
ATOM 3885 N N . TRP F 1 23 ? -17.410 -38.027 31.406 1.00 32.76 51 TRP F N 1
ATOM 3886 C CA . TRP F 1 23 ? -18.239 -37.216 32.286 1.00 34.41 51 TRP F CA 1
ATOM 3887 C C . TRP F 1 23 ? -17.386 -36.469 33.275 1.00 33.68 51 TRP F C 1
ATOM 3888 O O . TRP F 1 23 ? -16.179 -36.672 33.334 1.00 33.82 51 TRP F O 1
ATOM 3899 N N . ASP F 1 24 ? -18.012 -35.601 34.064 1.00 34.36 52 ASP F N 1
ATOM 3900 C CA . ASP F 1 24 ? -17.270 -34.889 35.101 1.00 36.22 52 ASP F CA 1
ATOM 3901 C C . ASP F 1 24 ? -18.050 -34.991 36.388 1.00 33.67 52 ASP F C 1
ATOM 3902 O O . ASP F 1 24 ? -19.255 -35.277 36.389 1.00 32.02 52 ASP F O 1
ATOM 3907 N N . VAL F 1 25 ? -17.357 -34.773 37.494 1.00 32.55 53 VAL F N 1
ATOM 3908 C CA . VAL F 1 25 ? -18.019 -34.816 38.781 1.00 35.60 53 VAL F CA 1
ATOM 3909 C C . VAL F 1 25 ? -17.828 -33.457 39.450 1.00 36.90 53 VAL F C 1
ATOM 3910 O O . VAL F 1 25 ? -16.837 -32.763 39.204 1.00 34.70 53 VAL F O 1
ATOM 3914 N N . LEU F 1 26 ? -18.789 -33.083 40.284 1.00 31.79 54 LEU F N 1
ATOM 3915 C CA . LEU F 1 26 ? -18.754 -31.808 40.978 1.00 33.23 54 LEU F CA 1
ATOM 3916 C C . LEU F 1 26 ? -17.539 -31.681 41.857 1.00 35.77 54 LEU F C 1
ATOM 3917 O O . LEU F 1 26 ? -16.906 -32.675 42.206 1.00 34.48 54 LEU F O 1
ATOM 3922 N N . GLU F 1 27 ? -17.231 -30.441 42.221 1.00 33.64 55 GLU F N 1
ATOM 3923 C CA . GLU F 1 27 ? -16.097 -30.140 43.081 1.00 36.64 55 GLU F CA 1
ATOM 3924 C C . GLU F 1 27 ? -16.414 -30.708 44.463 1.00 38.34 55 GLU F C 1
ATOM 3925 O O . GLU F 1 27 ? -17.581 -30.758 44.867 1.00 39.02 55 GLU F O 1
ATOM 3931 N N . ASP F 1 28 ? -15.386 -31.140 45.185 1.00 39.02 56 ASP F N 1
ATOM 3932 C CA . ASP F 1 28 ? -15.577 -31.689 46.523 1.00 46.49 56 ASP F CA 1
ATOM 3933 C C . ASP F 1 28 ? -16.115 -33.114 46.584 1.00 43.78 56 ASP F C 1
ATOM 3934 O O . ASP F 1 28 ? -16.436 -33.608 47.658 1.00 47.15 56 ASP F O 1
ATOM 3939 N N . GLU F 1 29 ? -16.225 -33.779 45.446 1.00 42.91 57 GLU F N 1
ATOM 3940 C CA . GLU F 1 29 ? -16.716 -35.143 45.460 1.00 39.98 57 GLU F CA 1
ATOM 3941 C C . GLU F 1 29 ? -15.521 -36.072 45.324 1.00 42.55 57 GLU F C 1
ATOM 3942 O O . GLU F 1 29 ? -14.536 -35.746 44.659 1.00 40.38 57 GLU F O 1
ATOM 3948 N N . VAL F 1 30 ? -15.594 -37.221 45.978 1.00 43.20 58 VAL F N 1
ATOM 3949 C CA . VAL F 1 30 ? -14.514 -38.184 45.892 1.00 43.80 58 VAL F CA 1
ATOM 3950 C C . VAL F 1 30 ? -15.128 -39.454 45.339 1.00 45.68 58 VAL F C 1
ATOM 3951 O O . VAL F 1 30 ? -15.729 -40.227 46.079 1.00 52.29 58 VAL F O 1
ATOM 3955 N N . VAL F 1 31 ? -15.013 -39.659 44.032 1.00 44.14 59 VAL F N 1
ATOM 3956 C CA . VAL F 1 31 ? -15.583 -40.857 43.439 1.00 41.42 59 VAL F CA 1
ATOM 3957 C C . VAL F 1 31 ? -14.491 -41.851 43.070 1.00 40.44 59 VAL F C 1
ATOM 3958 O O . VAL F 1 31 ? -13.410 -41.472 42.606 1.00 34.91 59 VAL F O 1
ATOM 3962 N N . ILE F 1 32 ? -14.777 -43.129 43.299 1.00 38.71 60 ILE F N 1
ATOM 3963 C CA . ILE F 1 32 ? -13.815 -44.178 43.010 1.00 36.22 60 ILE F CA 1
ATOM 3964 C C . ILE F 1 32 ? -14.279 -45.177 41.942 1.00 34.77 60 ILE F C 1
ATOM 3965 O O . ILE F 1 32 ? -13.688 -46.246 41.783 1.00 40.22 60 ILE F O 1
ATOM 3970 N N . GLY F 1 33 ? -15.322 -44.814 41.199 1.00 34.71 61 GLY F N 1
ATOM 3971 C CA . GLY F 1 33 ? -15.835 -45.688 40.162 1.00 33.31 61 GLY F CA 1
ATOM 3972 C C . GLY F 1 33 ? -17.026 -45.081 39.452 1.00 36.18 61 GLY F C 1
ATOM 3973 O O . GLY F 1 33 ? -17.412 -43.942 39.726 1.00 37.94 61 GLY F O 1
ATOM 3974 N N . PHE F 1 34 ? -17.632 -45.853 38.554 1.00 31.20 62 PHE F N 1
ATOM 3975 C CA . PHE F 1 34 ? -18.773 -45.364 37.790 1.00 30.28 62 PHE F CA 1
ATOM 3976 C C . PHE F 1 34 ? -19.644 -46.500 37.282 1.00 34.42 62 PHE F C 1
ATOM 3977 O O . PHE F 1 34 ? -19.214 -47.655 37.242 1.00 30.16 62 PHE F O 1
ATOM 3985 N N . ALA F 1 35 ? -20.870 -46.172 36.885 1.00 29.97 63 ALA F N 1
ATOM 3986 C CA . ALA F 1 35 ? -21.749 -47.176 36.284 1.00 32.64 63 ALA F CA 1
ATOM 3987 C C . ALA F 1 35 ? -22.418 -46.552 35.068 1.00 34.52 63 ALA F C 1
ATOM 3988 O O . ALA F 1 35 ? -23.120 -45.545 35.174 1.00 42.62 63 ALA F O 1
ATOM 3990 N N . ILE F 1 36 ? -22.165 -47.155 33.909 1.00 37.78 64 ILE F N 1
ATOM 3991 C CA . ILE F 1 36 ? -22.732 -46.701 32.638 1.00 33.58 64 ILE F CA 1
ATOM 3992 C C . ILE F 1 36 ? -23.856 -47.607 32.163 1.00 33.87 64 ILE F C 1
ATOM 3993 O O . ILE F 1 36 ? -23.725 -48.828 32.195 1.00 35.59 64 ILE F O 1
ATOM 3998 N N . SER F 1 37 ? -24.956 -47.022 31.708 1.00 29.39 65 SER F N 1
ATOM 3999 C CA . SER F 1 37 ? -26.044 -47.834 31.188 1.00 34.38 65 SER F CA 1
ATOM 4000 C C . SER F 1 37 ? -26.162 -47.436 29.731 1.00 34.29 65 SER F C 1
ATOM 4001 O O . SER F 1 37 ? -26.172 -46.247 29.391 1.00 36.75 65 SER F O 1
ATOM 4004 N N . GLN F 1 38 ? -26.238 -48.443 28.877 1.00 34.44 66 GLN F N 1
ATOM 4005 C CA . GLN F 1 38 ? -26.314 -48.235 27.447 1.00 34.48 66 GLN F CA 1
ATOM 4006 C C . GLN F 1 38 ? -27.518 -48.936 26.870 1.00 40.13 66 GLN F C 1
ATOM 4007 O O . GLN F 1 38 ? -27.674 -50.149 27.006 1.00 46.96 66 GLN F O 1
ATOM 4013 N N . GLN F 1 39 ? -28.376 -48.172 26.214 1.00 36.39 67 GLN F N 1
ATOM 4014 C CA . GLN F 1 39 ? -29.555 -48.761 25.629 1.00 35.13 67 GLN F CA 1
ATOM 4015 C C . GLN F 1 39 ? -29.788 -48.259 24.225 1.00 36.39 67 GLN F C 1
ATOM 4016 O O . GLN F 1 39 ? -29.608 -47.077 23.951 1.00 36.50 67 GLN F O 1
ATOM 4022 N N . LYS F 1 40 ? -30.179 -49.161 23.333 1.00 40.04 68 LYS F N 1
ATOM 4023 C CA . LYS F 1 40 ? -30.485 -48.770 21.968 1.00 44.74 68 LYS F CA 1
ATOM 4024 C C . LYS F 1 40 ? -31.930 -48.253 22.004 1.00 48.81 68 LYS F C 1
ATOM 4025 O O . LYS F 1 40 ? -32.840 -48.952 22.465 1.00 45.11 68 LYS F O 1
ATOM 4031 N N . LYS F 1 41 ? -32.130 -47.027 21.526 1.00 49.83 69 LYS F N 1
ATOM 4032 C CA . LYS F 1 41 ? -33.449 -46.402 21.498 1.00 52.69 69 LYS F CA 1
ATOM 4033 C C . LYS F 1 41 ? -34.565 -47.329 21.008 1.00 52.30 69 LYS F C 1
ATOM 4034 O O . LYS F 1 41 ? -34.438 -47.972 19.964 1.00 50.40 69 LYS F O 1
ATOM 4040 N N . ASP F 1 42 ? -35.653 -47.382 21.774 1.00 50.61 70 ASP F N 1
ATOM 4041 C CA . ASP F 1 42 ? -36.825 -48.202 21.459 1.00 56.52 70 ASP F CA 1
ATOM 4042 C C . ASP F 1 42 ? -36.661 -49.727 21.569 1.00 56.21 70 ASP F C 1
ATOM 4043 O O . ASP F 1 42 ? -37.586 -50.474 21.250 1.00 58.21 70 ASP F O 1
ATOM 4048 N N . VAL F 1 43 ? -35.500 -50.191 22.016 1.00 53.61 71 VAL F N 1
ATOM 4049 C CA . VAL F 1 43 ? -35.271 -51.623 22.193 1.00 50.63 71 VAL F CA 1
ATOM 4050 C C . VAL F 1 43 ? -35.165 -51.837 23.707 1.00 50.55 71 VAL F C 1
ATOM 4051 O O . VAL F 1 43 ? -34.634 -50.979 24.421 1.00 51.66 71 VAL F O 1
ATOM 4055 N N . ARG F 1 44 ? -35.684 -52.953 24.212 1.00 48.98 72 ARG F N 1
ATOM 4056 C CA . ARG F 1 44 ? -35.647 -53.171 25.661 1.00 48.91 72 ARG F CA 1
ATOM 4057 C C . ARG F 1 44 ? -34.479 -53.955 26.247 1.00 45.07 72 ARG F C 1
ATOM 4058 O O . ARG F 1 44 ? -34.559 -54.473 27.360 1.00 52.30 72 ARG F O 1
ATOM 4074 N N . LEU F 1 46 ? -31.166 -53.785 27.991 1.00 43.21 74 LEU F N 1
ATOM 4075 C CA . LEU F 1 46 ? -30.365 -52.841 28.773 1.00 36.77 74 LEU F CA 1
ATOM 4076 C C . LEU F 1 46 ? -28.983 -53.411 29.069 1.00 36.45 74 LEU F C 1
ATOM 4077 O O . LEU F 1 46 ? -28.858 -54.568 29.482 1.00 38.04 74 LEU F O 1
ATOM 4082 N N . ARG F 1 47 ? -27.946 -52.610 28.861 1.00 30.44 75 ARG F N 1
ATOM 4083 C CA . ARG F 1 47 ? -26.585 -53.055 29.155 1.00 31.18 75 ARG F CA 1
ATOM 4084 C C . ARG F 1 47 ? -25.933 -52.129 30.159 1.00 31.91 75 ARG F C 1
ATOM 4085 O O . ARG F 1 47 ? -25.934 -50.908 30.001 1.00 34.10 75 ARG F O 1
ATOM 4093 N N . PHE F 1 48 ? -25.374 -52.717 31.199 1.00 30.77 76 PHE F N 1
ATOM 4094 C CA . PHE F 1 48 ? -24.708 -51.942 32.229 1.00 33.56 76 PHE F CA 1
ATOM 4095 C C . PHE F 1 48 ? -23.257 -52.328 32.284 1.00 32.34 76 PHE F C 1
ATOM 4096 O O . PHE F 1 48 ? -22.905 -53.482 32.063 1.00 39.01 76 PHE F O 1
ATOM 4104 N N . ILE F 1 49 ? -22.419 -51.357 32.594 1.00 36.95 77 ILE F N 1
ATOM 4105 C CA . ILE F 1 49 ? -20.997 -51.596 32.775 1.00 35.72 77 ILE F CA 1
ATOM 4106 C C . ILE F 1 49 ? -20.658 -50.838 34.035 1.00 37.31 77 ILE F C 1
ATOM 4107 O O . ILE F 1 49 ? -21.068 -49.692 34.206 1.00 34.92 77 ILE F O 1
ATOM 4112 N N . GLN F 1 50 ? -19.932 -51.477 34.937 1.00 38.40 78 GLN F N 1
ATOM 4113 C CA . GLN F 1 50 ? -19.570 -50.822 36.186 1.00 34.41 78 GLN F CA 1
ATOM 4114 C C . GLN F 1 50 ? -18.140 -51.155 36.547 1.00 37.94 78 GLN F C 1
ATOM 4115 O O . GLN F 1 50 ? -17.706 -52.297 36.403 1.00 39.95 78 GLN F O 1
ATOM 4121 N N . GLU F 1 51 ? -17.400 -50.145 36.990 1.00 39.19 79 GLU F N 1
ATOM 4122 C CA . GLU F 1 51 ? -16.013 -50.327 37.396 1.00 36.88 79 GLU F CA 1
ATOM 4123 C C . GLU F 1 51 ? -15.838 -49.660 38.748 1.00 36.99 79 GLU F C 1
ATOM 4124 O O . GLU F 1 51 ? -16.265 -48.518 38.961 1.00 36.99 79 GLU F O 1
ATOM 4130 N N . VAL F 1 52 ? -15.235 -50.397 39.668 1.00 34.13 80 VAL F N 1
ATOM 4131 C CA . VAL F 1 52 ? -15.013 -49.897 41.006 1.00 38.39 80 VAL F CA 1
ATOM 4132 C C . VAL F 1 52 ? -13.530 -49.903 41.329 1.00 40.43 80 VAL F C 1
ATOM 4133 O O . VAL F 1 52 ? -12.800 -50.825 40.955 1.00 39.85 80 VAL F O 1
ATOM 4137 N N . ASN F 1 53 ? -13.099 -48.856 42.022 1.00 41.48 81 ASN F N 1
ATOM 4138 C CA . ASN F 1 53 ? -11.707 -48.672 42.399 1.00 43.83 81 ASN F CA 1
ATOM 4139 C C . ASN F 1 53 ? -10.901 -48.153 41.219 1.00 42.77 81 ASN F C 1
ATOM 4140 O O . ASN F 1 53 ? -9.862 -48.707 40.861 1.00 43.38 81 ASN F O 1
ATOM 4145 N N . THR F 1 54 ? -11.400 -47.088 40.606 1.00 39.82 82 THR F N 1
ATOM 4146 C CA . THR F 1 54 ? -10.722 -46.467 39.474 1.00 35.89 82 THR F CA 1
ATOM 4147 C C . THR F 1 54 ? -10.998 -44.962 39.473 1.00 37.45 82 THR F C 1
ATOM 4148 O O . THR F 1 54 ? -12.077 -44.509 39.869 1.00 30.71 82 THR F O 1
ATOM 4152 N N . THR F 1 55 ? -10.020 -44.173 39.050 1.00 40.62 83 THR F N 1
ATOM 4153 C CA . THR F 1 55 ? -10.224 -42.732 39.016 1.00 45.47 83 THR F CA 1
ATOM 4154 C C . THR F 1 55 ? -10.562 -42.269 37.606 1.00 44.50 83 THR F C 1
ATOM 4155 O O . THR F 1 55 ? -10.637 -41.073 37.349 1.00 51.02 83 THR F O 1
ATOM 4159 N N . THR F 1 56 ? -10.779 -43.206 36.687 1.00 42.19 84 THR F N 1
ATOM 4160 C CA . THR F 1 56 ? -11.090 -42.822 35.312 1.00 38.41 84 THR F CA 1
ATOM 4161 C C . THR F 1 56 ? -12.362 -41.981 35.193 1.00 37.43 84 THR F C 1
ATOM 4162 O O . THR F 1 56 ? -13.253 -42.047 36.044 1.00 40.65 84 THR F O 1
ATOM 4166 N N . ARG F 1 57 ? -12.436 -41.182 34.131 1.00 40.37 85 ARG F N 1
ATOM 4167 C CA . ARG F 1 57 ? -13.593 -40.329 33.885 1.00 40.83 85 ARG F CA 1
ATOM 4168 C C . ARG F 1 57 ? -14.162 -40.583 32.492 1.00 41.38 85 ARG F C 1
ATOM 4169 O O . ARG F 1 57 ? -14.909 -39.764 31.952 1.00 41.69 85 ARG F O 1
ATOM 4177 N N . SER F 1 58 ? -13.783 -41.701 31.889 1.00 38.84 86 SER F N 1
ATOM 4178 C CA . SER F 1 58 ? -14.338 -42.053 30.583 1.00 41.06 86 SER F CA 1
ATOM 4179 C C . SER F 1 58 ? -14.348 -43.551 30.418 1.00 39.25 86 SER F C 1
ATOM 4180 O O . SER F 1 58 ? -13.630 -44.280 31.105 1.00 41.22 86 SER F O 1
ATOM 4183 N N . CYS F 1 59 ? -15.194 -44.002 29.508 1.00 39.13 87 CYS F N 1
ATOM 4184 C CA . CYS F 1 59 ? -15.356 -45.412 29.262 1.00 35.77 87 CYS F CA 1
ATOM 4185 C C . CYS F 1 59 ? -15.631 -45.694 27.800 1.00 37.78 87 CYS F C 1
ATOM 4186 O O . CYS F 1 59 ? -16.554 -45.129 27.218 1.00 37.98 87 CYS F O 1
ATOM 4189 N N . ALA F 1 60 ? -14.845 -46.597 27.223 1.00 36.69 88 ALA F N 1
ATOM 4190 C CA . ALA F 1 60 ? -14.999 -46.969 25.824 1.00 39.43 88 ALA F CA 1
ATOM 4191 C C . ALA F 1 60 ? -16.188 -47.912 25.646 1.00 39.58 88 ALA F C 1
ATOM 4192 O O . ALA F 1 60 ? -16.401 -48.777 26.484 1.00 42.76 88 ALA F O 1
ATOM 4194 N N . LEU F 1 61 ? -16.960 -47.737 24.569 1.00 40.62 89 LEU F N 1
ATOM 4195 C CA . LEU F 1 61 ? -18.089 -48.622 24.254 1.00 41.08 89 LEU F CA 1
ATOM 4196 C C . LEU F 1 61 ? -17.645 -49.230 22.930 1.00 43.22 89 LEU F C 1
ATOM 4197 O O . LEU F 1 61 ? -17.340 -48.511 21.975 1.00 42.96 89 LEU F O 1
ATOM 4202 N N . TRP F 1 62 ? -17.632 -50.557 22.870 1.00 47.77 90 TRP F N 1
ATOM 4203 C CA . TRP F 1 62 ? -17.133 -51.251 21.696 1.00 43.73 90 TRP F CA 1
ATOM 4204 C C . TRP F 1 62 ? -17.975 -51.994 20.684 1.00 46.50 90 TRP F C 1
ATOM 4205 O O . TRP F 1 62 ? -17.532 -52.187 19.551 1.00 52.34 90 TRP F O 1
ATOM 4216 N N . ASP F 1 63 ? -19.157 -52.447 21.046 1.00 43.09 91 ASP F N 1
ATOM 4217 C CA . ASP F 1 63 ? -19.882 -53.194 20.049 1.00 44.60 91 ASP F CA 1
ATOM 4218 C C . ASP F 1 63 ? -21.186 -52.562 19.642 1.00 46.81 91 ASP F C 1
ATOM 4219 O O . ASP F 1 63 ? -22.237 -53.191 19.700 1.00 44.98 91 ASP F O 1
ATOM 4224 N N . LEU F 1 64 ? -21.110 -51.310 19.203 1.00 42.73 92 LEU F N 1
ATOM 4225 C CA . LEU F 1 64 ? -22.307 -50.605 18.789 1.00 42.54 92 LEU F CA 1
ATOM 4226 C C . LEU F 1 64 ? -22.674 -50.977 17.365 1.00 40.11 92 LEU F C 1
ATOM 4227 O O . LEU F 1 64 ? -21.830 -51.381 16.560 1.00 39.85 92 LEU F O 1
ATOM 4232 N N . GLU F 1 65 ? -23.955 -50.849 17.075 1.00 40.91 93 GLU F N 1
ATOM 4233 C CA . GLU F 1 65 ? -24.489 -51.142 15.762 1.00 42.99 93 GLU F CA 1
ATOM 4234 C C . GLU F 1 65 ? -24.458 -49.827 14.978 1.00 45.66 93 GLU F C 1
ATOM 4235 O O . GLU F 1 65 ? -24.689 -48.753 15.536 1.00 43.96 93 GLU F O 1
ATOM 4241 N N . GLU F 1 66 ? -24.157 -49.909 13.690 1.00 42.50 94 GLU F N 1
ATOM 4242 C CA . GLU F 1 66 ? -24.079 -48.723 12.854 1.00 39.58 94 GLU F CA 1
ATOM 4243 C C . GLU F 1 66 ? -25.423 -48.034 12.647 1.00 42.80 94 GLU F C 1
ATOM 4244 O O . GLU F 1 66 ? -26.477 -48.672 12.722 1.00 39.13 94 GLU F O 1
ATOM 4250 N N . ASP F 1 67 ? -25.383 -46.725 12.412 1.00 41.36 95 ASP F N 1
ATOM 4251 C CA . ASP F 1 67 ? -26.596 -45.955 12.158 1.00 44.21 95 ASP F CA 1
ATOM 4252 C C . ASP F 1 67 ? -27.694 -46.251 13.158 1.00 42.13 95 ASP F C 1
ATOM 4253 O O . ASP F 1 67 ? -28.843 -46.466 12.778 1.00 42.44 95 ASP F O 1
ATOM 4258 N N . THR F 1 68 ? -27.338 -46.237 14.436 1.00 41.83 96 THR F N 1
ATOM 4259 C CA . THR F 1 68 ? -28.290 -46.538 15.488 1.00 35.87 96 THR F CA 1
ATOM 4260 C C . THR F 1 68 ? -28.319 -45.486 16.598 1.00 38.90 96 THR F C 1
ATOM 4261 O O . THR F 1 68 ? -27.288 -44.910 16.971 1.00 35.19 96 THR F O 1
ATOM 4265 N N . GLU F 1 69 ? -29.516 -45.249 17.122 1.00 33.89 97 GLU F N 1
ATOM 4266 C CA . GLU F 1 69 ? -29.714 -44.287 18.196 1.00 39.61 97 GLU F CA 1
ATOM 4267 C C . GLU F 1 69 ? -29.553 -44.910 19.580 1.00 37.09 97 GLU F C 1
ATOM 4268 O O . GLU F 1 69 ? -30.235 -45.873 19.919 1.00 40.16 97 GLU F O 1
ATOM 4274 N N . TYR F 1 70 ? -28.663 -44.345 20.385 1.00 36.47 98 TYR F N 1
ATOM 4275 C CA . TYR F 1 70 ? -28.432 -44.856 21.733 1.00 37.18 98 TYR F CA 1
ATOM 4276 C C . TYR F 1 70 ? -28.745 -43.859 22.831 1.00 39.55 98 TYR F C 1
ATOM 4277 O O . TYR F 1 70 ? -28.698 -42.645 22.615 1.00 41.87 98 TYR F O 1
ATOM 4286 N N . ILE F 1 71 ? -29.044 -44.394 24.015 1.00 39.17 99 ILE F N 1
ATOM 4287 C CA . ILE F 1 71 ? -29.321 -43.590 25.199 1.00 36.61 99 ILE F CA 1
ATOM 4288 C C . ILE F 1 71 ? -28.374 -44.073 26.279 1.00 32.68 99 ILE F C 1
ATOM 4289 O O . ILE F 1 71 ? -28.373 -45.244 26.646 1.00 35.42 99 ILE F O 1
ATOM 4294 N N . VAL F 1 72 ? -27.571 -43.158 26.795 1.00 29.71 100 VAL F N 1
ATOM 4295 C CA . VAL F 1 72 ? -26.586 -43.490 27.812 1.00 28.65 100 VAL F CA 1
ATOM 4296 C C . VAL F 1 72 ? -26.675 -42.627 29.081 1.00 35.84 100 VAL F C 1
ATOM 4297 O O . VAL F 1 72 ? -26.793 -41.404 28.998 1.00 34.85 100 VAL F O 1
ATOM 4301 N N . HIS F 1 73 ? -26.625 -43.280 30.246 1.00 34.14 101 HIS F N 1
ATOM 4302 C CA . HIS F 1 73 ? -26.645 -42.598 31.551 1.00 35.43 101 HIS F CA 1
ATOM 4303 C C . HIS F 1 73 ? -25.382 -42.994 32.297 1.00 34.21 101 HIS F C 1
ATOM 4304 O O . HIS F 1 73 ? -24.801 -44.047 32.052 1.00 37.37 101 HIS F O 1
ATOM 4311 N N . VAL F 1 74 ? -24.963 -42.157 33.228 1.00 29.57 102 VAL F N 1
ATOM 4312 C CA . VAL F 1 74 ? -23.778 -42.473 33.999 1.00 29.97 102 VAL F CA 1
ATOM 4313 C C . VAL F 1 74 ? -24.084 -42.203 35.465 1.00 33.86 102 VAL F C 1
ATOM 4314 O O . VAL F 1 74 ? -24.866 -41.310 35.786 1.00 32.83 102 VAL F O 1
ATOM 4318 N N . GLN F 1 75 ? -23.499 -43.009 36.346 1.00 30.74 103 GLN F N 1
ATOM 4319 C CA . GLN F 1 75 ? -23.666 -42.842 37.789 1.00 31.05 103 GLN F CA 1
ATOM 4320 C C . GLN F 1 75 ? -22.277 -42.826 38.394 1.00 30.73 103 GLN F C 1
ATOM 4321 O O . GLN F 1 75 ? -21.374 -43.509 37.913 1.00 33.20 103 GLN F O 1
ATOM 4327 N N . ALA F 1 76 ? -22.094 -42.038 39.440 1.00 29.19 104 ALA F N 1
ATOM 4328 C CA . ALA F 1 76 ? -20.795 -42.001 40.078 1.00 31.68 104 ALA F CA 1
ATOM 4329 C C . ALA F 1 76 ? -20.869 -42.982 41.226 1.00 32.18 104 ALA F C 1
ATOM 4330 O O . ALA F 1 76 ? -21.955 -43.293 41.731 1.00 33.16 104 ALA F O 1
ATOM 4332 N N . ILE F 1 77 ? -19.718 -43.484 41.640 1.00 28.37 105 ILE F N 1
ATOM 4333 C CA . ILE F 1 77 ? -19.698 -44.410 42.752 1.00 30.24 105 ILE F CA 1
ATOM 4334 C C . ILE F 1 77 ? -18.673 -43.899 43.724 1.00 28.99 105 ILE F C 1
ATOM 4335 O O . ILE F 1 77 ? -17.547 -43.584 43.332 1.00 28.45 105 ILE F O 1
ATOM 4340 N N . SER F 1 78 ? -19.071 -43.794 44.989 1.00 28.30 106 SER F N 1
ATOM 4341 C CA . SER F 1 78 ? -18.169 -43.344 46.045 1.00 35.46 106 SER F CA 1
ATOM 4342 C C . SER F 1 78 ? -18.303 -44.380 47.135 1.00 39.80 106 SER F C 1
ATOM 4343 O O . SER F 1 78 ? -19.084 -45.322 46.999 1.00 44.15 106 SER F O 1
ATOM 4346 N N . ILE F 1 79 ? -17.551 -44.212 48.216 1.00 38.83 107 ILE F N 1
ATOM 4347 C CA . ILE F 1 79 ? -17.617 -45.163 49.319 1.00 42.07 107 ILE F CA 1
ATOM 4348 C C . ILE F 1 79 ? -19.020 -45.148 49.925 1.00 37.44 107 ILE F C 1
ATOM 4349 O O . ILE F 1 79 ? -19.375 -46.015 50.716 1.00 43.99 107 ILE F O 1
ATOM 4354 N N . GLN F 1 80 ? -19.819 -44.153 49.546 1.00 39.38 108 GLN F N 1
ATOM 4355 C CA . GLN F 1 80 ? -21.197 -44.045 50.036 1.00 38.19 108 GLN F CA 1
ATOM 4356 C C . GLN F 1 80 ? -22.134 -44.708 49.036 1.00 38.99 108 GLN F C 1
ATOM 4357 O O . GLN F 1 80 ? -23.355 -44.632 49.171 1.00 43.83 108 GLN F O 1
ATOM 4363 N N . GLY F 1 81 ? -21.573 -45.336 48.012 1.00 37.08 109 GLY F N 1
ATOM 4364 C CA . GLY F 1 81 ? -22.422 -45.989 47.038 1.00 32.80 109 GLY F CA 1
ATOM 4365 C C . GLY F 1 81 ? -22.570 -45.271 45.709 1.00 35.54 109 GLY F C 1
ATOM 4366 O O . GLY F 1 81 ? -21.733 -44.463 45.305 1.00 38.47 109 GLY F O 1
ATOM 4367 N N . GLN F 1 82 ? -23.664 -45.580 45.031 1.00 32.02 110 GLN F N 1
ATOM 4368 C CA . GLN F 1 82 ? -23.941 -45.005 43.737 1.00 36.24 110 GLN F CA 1
ATOM 4369 C C . GLN F 1 82 ? -24.814 -43.778 43.803 1.00 40.57 110 GLN F C 1
ATOM 4370 O O . GLN F 1 82 ? -25.666 -43.644 44.683 1.00 48.74 110 GLN F O 1
ATOM 4376 N N . SER F 1 83 ? -24.594 -42.897 42.835 1.00 33.60 111 SER F N 1
ATOM 4377 C CA . SER F 1 83 ? -25.345 -41.669 42.730 1.00 33.28 111 SER F CA 1
ATOM 4378 C C . SER F 1 83 ? -26.558 -41.905 41.886 1.00 31.17 111 SER F C 1
ATOM 4379 O O . SER F 1 83 ? -26.724 -42.980 41.303 1.00 30.40 111 SER F O 1
ATOM 4382 N N . PRO F 1 84 ? -27.416 -40.890 41.807 1.00 31.47 112 PRO F N 1
ATOM 4383 C CA . PRO F 1 84 ? -28.628 -40.971 41.001 1.00 30.81 112 PRO F CA 1
ATOM 4384 C C . PRO F 1 84 ? -28.034 -40.958 39.601 1.00 29.65 112 PRO F C 1
ATOM 4385 O O . PRO F 1 84 ? -26.856 -40.609 39.449 1.00 27.59 112 PRO F O 1
ATOM 4389 N N . ALA F 1 85 ? -28.824 -41.319 38.597 1.00 28.28 113 ALA F N 1
ATOM 4390 C CA . ALA F 1 85 ? -28.345 -41.316 37.211 1.00 33.57 113 ALA F CA 1
ATOM 4391 C C . ALA F 1 85 ? -28.173 -39.894 36.673 1.00 36.51 113 ALA F C 1
ATOM 4392 O O . ALA F 1 85 ? -28.975 -39.007 36.963 1.00 32.55 113 ALA F O 1
ATOM 4394 N N . SER F 1 86 ? -27.142 -39.698 35.861 1.00 37.11 114 SER F N 1
ATOM 4395 C CA . SER F 1 86 ? -26.886 -38.409 35.248 1.00 32.22 114 SER F CA 1
ATOM 4396 C C . SER F 1 86 ? -28.008 -38.148 34.257 1.00 36.18 114 SER F C 1
ATOM 4397 O O . SER F 1 86 ? -28.896 -38.982 34.051 1.00 36.86 114 SER F O 1
ATOM 4400 N N . GLU F 1 87 ? -27.940 -36.991 33.617 1.00 37.36 115 GLU F N 1
ATOM 4401 C CA . GLU F 1 87 ? -28.905 -36.655 32.582 1.00 42.72 115 GLU F CA 1
ATOM 4402 C C . GLU F 1 87 ? -28.412 -37.540 31.438 1.00 38.13 115 GLU F C 1
ATOM 4403 O O . GLU F 1 87 ? -27.202 -37.687 31.240 1.00 38.37 115 GLU F O 1
ATOM 4409 N N . PRO F 1 88 ? -29.329 -38.138 30.675 1.00 37.74 116 PRO F N 1
ATOM 4410 C CA . PRO F 1 88 ? -28.978 -39.013 29.546 1.00 37.55 116 PRO F CA 1
ATOM 4411 C C . PRO F 1 88 ? -28.286 -38.301 28.399 1.00 42.52 116 PRO F C 1
ATOM 4412 O O . PRO F 1 88 ? -28.573 -37.138 28.134 1.00 46.74 116 PRO F O 1
ATOM 4416 N N . VAL F 1 89 ? -27.351 -38.980 27.736 1.00 43.92 117 VAL F N 1
ATOM 4417 C CA . VAL F 1 89 ? -26.730 -38.386 26.560 1.00 38.51 117 VAL F CA 1
ATOM 4418 C C . VAL F 1 89 ? -27.317 -39.234 25.427 1.00 41.01 117 VAL F C 1
ATOM 4419 O O . VAL F 1 89 ? -27.292 -40.471 25.461 1.00 33.47 117 VAL F O 1
ATOM 4423 N N . LEU F 1 90 ? -27.907 -38.561 24.451 1.00 39.54 118 LEU F N 1
ATOM 4424 C CA . LEU F 1 90 ? -28.497 -39.241 23.309 1.00 41.04 118 LEU F CA 1
ATOM 4425 C C . LEU F 1 90 ? -27.549 -39.060 22.142 1.00 42.00 118 LEU F C 1
ATOM 4426 O O . LEU F 1 90 ? -26.970 -37.992 21.980 1.00 44.78 118 LEU F O 1
ATOM 4431 N N . PHE F 1 91 ? -27.358 -40.105 21.349 1.00 37.99 119 PHE F N 1
ATOM 4432 C CA . PHE F 1 91 ? -26.499 -39.986 20.183 1.00 39.83 119 PHE F CA 1
ATOM 4433 C C . PHE F 1 91 ? -26.847 -41.065 19.190 1.00 39.90 119 PHE F C 1
ATOM 4434 O O . PHE F 1 91 ? -27.646 -41.957 19.481 1.00 43.62 119 PHE F O 1
ATOM 4442 N N . LYS F 1 92 ? -26.274 -40.959 18.001 1.00 38.14 120 LYS F N 1
ATOM 4443 C CA . LYS F 1 92 ? -26.544 -41.928 16.957 1.00 37.32 120 LYS F CA 1
ATOM 4444 C C . LYS F 1 92 ? -25.235 -42.224 16.266 1.00 39.49 120 LYS F C 1
ATOM 4445 O O . LYS F 1 92 ? -24.519 -41.313 15.849 1.00 40.78 120 LYS F O 1
ATOM 4451 N N . THR F 1 93 ? -24.907 -43.502 16.160 1.00 35.32 121 THR F N 1
ATOM 4452 C CA . THR F 1 93 ? -23.667 -43.890 15.514 1.00 35.27 121 THR F CA 1
ATOM 4453 C C . THR F 1 93 ? -23.755 -43.543 14.032 1.00 37.91 121 THR F C 1
ATOM 4454 O O . THR F 1 93 ? -24.820 -43.656 13.425 1.00 37.09 121 THR F O 1
ATOM 4458 N N . PRO F 1 94 ? -22.642 -43.090 13.436 1.00 40.85 122 PRO F N 1
ATOM 4459 C CA . PRO F 1 94 ? -22.680 -42.751 12.012 1.00 42.02 122 PRO F CA 1
ATOM 4460 C C . PRO F 1 94 ? -22.906 -43.981 11.148 1.00 47.69 122 PRO F C 1
ATOM 4461 O O . PRO F 1 94 ? -22.738 -45.115 11.603 1.00 43.49 122 PRO F O 1
ATOM 4465 N N . ARG F 1 95 ? -23.293 -43.747 9.900 1.00 52.43 123 ARG F N 1
ATOM 4466 C CA . ARG F 1 95 ? -23.539 -44.829 8.960 1.00 54.08 123 ARG F CA 1
ATOM 4467 C C . ARG F 1 95 ? -22.281 -45.639 8.665 1.00 54.52 123 ARG F C 1
ATOM 4468 O O . ARG F 1 95 ? -21.169 -45.104 8.630 1.00 50.14 123 ARG F O 1
ATOM 4476 N N . GLU F 1 96 ? -22.470 -46.936 8.453 1.00 59.68 124 GLU F N 1
ATOM 4477 C CA . GLU F 1 96 ? -21.375 -47.855 8.166 1.00 67.36 124 GLU F CA 1
ATOM 4478 C C . GLU F 1 96 ? -20.633 -47.441 6.890 1.00 72.58 124 GLU F C 1
ATOM 4479 O O . GLU F 1 96 ? -21.253 -47.212 5.852 1.00 73.04 124 GLU F O 1
ATOM 4485 N N . ALA F 1 97 ? -19.305 -47.357 6.971 1.00 75.88 125 ALA F N 1
ATOM 4486 C CA . ALA F 1 97 ? -18.474 -46.953 5.831 1.00 77.28 125 ALA F CA 1
ATOM 4487 C C . ALA F 1 97 ? -18.883 -47.620 4.503 1.00 78.22 125 ALA F C 1
ATOM 4488 O O . ALA F 1 97 ? -18.772 -48.833 4.345 1.00 82.46 125 ALA F O 1
ATOM 4490 N N . GLU F 1 98 ? -19.360 -46.804 3.569 1.00 78.75 126 GLU F N 1
ATOM 4491 C CA . GLU F 1 98 ? -19.805 -47.229 2.250 1.00 81.03 126 GLU F CA 1
ATOM 4492 C C . GLU F 1 98 ? -19.314 -46.043 1.428 1.00 83.21 126 GLU F C 1
ATOM 4493 O O . GLU F 1 98 ? -19.899 -44.947 1.454 1.00 83.18 126 GLU F O 1
ATOM 4499 N N . LYS F 1 99 ? -18.255 -46.290 0.663 1.00 81.07 127 LYS F N 1
ATOM 4500 C CA . LYS F 1 99 ? -17.591 -45.206 -0.028 1.00 76.10 127 LYS F CA 1
ATOM 4501 C C . LYS F 1 99 ? -17.215 -45.241 -1.519 1.00 72.42 127 LYS F C 1
ATOM 4502 O O . LYS F 1 99 ? -16.865 -46.325 -2.026 1.00 69.75 127 LYS F O 1
ATOM 4508 N N . SER G 1 2 ? -54.639 -4.544 -51.428 1.00 78.86 30 SER G N 1
ATOM 4509 C CA . SER G 1 2 ? -53.426 -3.897 -52.016 1.00 78.50 30 SER G CA 1
ATOM 4510 C C . SER G 1 2 ? -52.502 -3.350 -50.920 1.00 75.09 30 SER G C 1
ATOM 4511 O O . SER G 1 2 ? -52.965 -2.755 -49.943 1.00 75.63 30 SER G O 1
ATOM 4514 N N . PRO G 1 3 ? -51.184 -3.573 -51.060 1.00 69.36 31 PRO G N 1
ATOM 4515 C CA . PRO G 1 3 ? -50.154 -3.121 -50.121 1.00 66.46 31 PRO G CA 1
ATOM 4516 C C . PRO G 1 3 ? -50.067 -1.608 -50.146 1.00 66.10 31 PRO G C 1
ATOM 4517 O O . PRO G 1 3 ? -50.380 -0.991 -51.157 1.00 66.15 31 PRO G O 1
ATOM 4521 N N . SER G 1 4 ? -49.617 -1.019 -49.044 1.00 66.80 32 SER G N 1
ATOM 4522 C CA . SER G 1 4 ? -49.463 0.431 -48.972 1.00 69.31 32 SER G CA 1
ATOM 4523 C C . SER G 1 4 ? -48.129 0.793 -49.630 1.00 70.54 32 SER G C 1
ATOM 4524 O O . SER G 1 4 ? -47.156 0.042 -49.520 1.00 69.96 32 SER G O 1
ATOM 4527 N N . ALA G 1 5 ? -48.085 1.945 -50.298 1.00 69.30 33 ALA G N 1
ATOM 4528 C CA . ALA G 1 5 ? -46.871 2.416 -50.963 1.00 67.62 33 ALA G CA 1
ATOM 4529 C C . ALA G 1 5 ? -45.861 2.867 -49.901 1.00 67.53 33 ALA G C 1
ATOM 4530 O O . ALA G 1 5 ? -46.246 3.416 -48.869 1.00 71.54 33 ALA G O 1
ATOM 4532 N N . PRO G 1 6 ? -44.557 2.645 -50.146 1.00 65.27 34 PRO G N 1
ATOM 4533 C CA . PRO G 1 6 ? -43.432 3.000 -49.263 1.00 66.35 34 PRO G CA 1
ATOM 4534 C C . PRO G 1 6 ? -43.422 4.472 -48.821 1.00 68.87 34 PRO G C 1
ATOM 4535 O O . PRO G 1 6 ? -43.887 5.348 -49.553 1.00 71.94 34 PRO G O 1
ATOM 4539 N N . VAL G 1 7 ? -42.885 4.740 -47.628 1.00 69.41 35 VAL G N 1
ATOM 4540 C CA . VAL G 1 7 ? -42.797 6.109 -47.112 1.00 69.20 35 VAL G CA 1
ATOM 4541 C C . VAL G 1 7 ? -41.367 6.546 -46.736 1.00 72.69 35 VAL G C 1
ATOM 4542 O O . VAL G 1 7 ? -40.448 5.717 -46.659 1.00 69.66 35 VAL G O 1
ATOM 4546 N N . ASN G 1 8 ? -41.214 7.845 -46.456 1.00 72.66 36 ASN G N 1
ATOM 4547 C CA . ASN G 1 8 ? -39.910 8.485 -46.210 1.00 74.60 36 ASN G CA 1
ATOM 4548 C C . ASN G 1 8 ? -38.815 7.833 -47.037 1.00 71.81 36 ASN G C 1
ATOM 4549 O O . ASN G 1 8 ? -37.860 7.249 -46.521 1.00 69.47 36 ASN G O 1
ATOM 4554 N N . VAL G 1 9 ? -38.977 7.953 -48.350 1.00 68.99 37 VAL G N 1
ATOM 4555 C CA . VAL G 1 9 ? -38.023 7.405 -49.294 1.00 72.76 37 VAL G CA 1
ATOM 4556 C C . VAL G 1 9 ? -36.805 8.321 -49.297 1.00 76.02 37 VAL G C 1
ATOM 4557 O O . VAL G 1 9 ? -36.804 9.379 -49.929 1.00 79.22 37 VAL G O 1
ATOM 4561 N N . THR G 1 10 ? -35.772 7.899 -48.579 1.00 78.84 38 THR G N 1
ATOM 4562 C CA . THR G 1 10 ? -34.543 8.673 -48.450 1.00 80.32 38 THR G CA 1
ATOM 4563 C C . THR G 1 10 ? -33.474 8.285 -49.460 1.00 80.42 38 THR G C 1
ATOM 4564 O O . THR G 1 10 ? -33.426 7.152 -49.933 1.00 80.97 38 THR G O 1
ATOM 4568 N N . VAL G 1 11 ? -32.604 9.237 -49.777 1.00 81.85 39 VAL G N 1
ATOM 4569 C CA . VAL G 1 11 ? -31.514 8.985 -50.706 1.00 82.50 39 VAL G CA 1
ATOM 4570 C C . VAL G 1 11 ? -30.217 9.501 -50.099 1.00 83.42 39 VAL G C 1
ATOM 4571 O O . VAL G 1 11 ? -30.092 10.689 -49.811 1.00 84.91 39 VAL G O 1
ATOM 4575 N N . ARG G 1 12 ? -29.261 8.606 -49.879 1.00 84.63 40 ARG G N 1
ATOM 4576 C CA . ARG G 1 12 ? -27.972 9.018 -49.331 1.00 86.43 40 ARG G CA 1
ATOM 4577 C C . ARG G 1 12 ? -26.795 8.448 -50.120 1.00 86.55 40 ARG G C 1
ATOM 4578 O O . ARG G 1 12 ? -26.980 7.869 -51.190 1.00 89.34 40 ARG G O 1
ATOM 4586 N N . HIS G 1 13 ? -25.587 8.629 -49.593 1.00 84.94 41 HIS G N 1
ATOM 4587 C CA . HIS G 1 13 ? -24.361 8.165 -50.246 1.00 84.93 41 HIS G CA 1
ATOM 4588 C C . HIS G 1 13 ? -24.231 8.616 -51.705 1.00 85.65 41 HIS G C 1
ATOM 4589 O O . HIS G 1 13 ? -23.700 7.880 -52.537 1.00 85.53 41 HIS G O 1
ATOM 4596 N N . LEU G 1 14 ? -24.702 9.823 -52.015 1.00 86.27 42 LEU G N 1
ATOM 4597 C CA . LEU G 1 14 ? -24.623 10.341 -53.386 1.00 88.49 42 LEU G CA 1
ATOM 4598 C C . LEU G 1 14 ? -23.207 10.425 -53.942 1.00 91.51 42 LEU G C 1
ATOM 4599 O O . LEU G 1 14 ? -22.246 10.631 -53.205 1.00 93.69 42 LEU G O 1
ATOM 4604 N N . LYS G 1 15 ? -23.095 10.267 -55.256 1.00 92.16 43 LYS G N 1
ATOM 4605 C CA . LYS G 1 15 ? -21.819 10.369 -55.963 1.00 92.00 43 LYS G CA 1
ATOM 4606 C C . LYS G 1 15 ? -22.151 10.906 -57.342 1.00 92.57 43 LYS G C 1
ATOM 4607 O O . LYS G 1 15 ? -23.305 11.215 -57.624 1.00 93.95 43 LYS G O 1
ATOM 4613 N N . ALA G 1 16 ? -21.149 11.030 -58.200 1.00 92.49 44 ALA G N 1
ATOM 4614 C CA . ALA G 1 16 ? -21.394 11.529 -59.545 1.00 92.14 44 ALA G CA 1
ATOM 4615 C C . ALA G 1 16 ? -21.908 10.377 -60.403 1.00 91.20 44 ALA G C 1
ATOM 4616 O O . ALA G 1 16 ? -22.402 10.590 -61.510 1.00 90.49 44 ALA G O 1
ATOM 4618 N N . ASN G 1 17 ? -21.794 9.157 -59.880 1.00 89.45 45 ASN G N 1
ATOM 4619 C CA . ASN G 1 17 ? -22.214 7.961 -60.616 1.00 90.37 45 ASN G CA 1
ATOM 4620 C C . ASN G 1 17 ? -23.014 6.943 -59.805 1.00 88.67 45 ASN G C 1
ATOM 4621 O O . ASN G 1 17 ? -23.810 6.177 -60.353 1.00 85.87 45 ASN G O 1
ATOM 4626 N N . SER G 1 18 ? -22.780 6.929 -58.501 1.00 88.31 46 SER G N 1
ATOM 4627 C CA . SER G 1 18 ? -23.440 5.991 -57.604 1.00 85.71 46 SER G CA 1
ATOM 4628 C C . SER G 1 18 ? -24.368 6.675 -56.603 1.00 84.86 46 SER G C 1
ATOM 4629 O O . SER G 1 18 ? -24.340 7.892 -56.451 1.00 86.61 46 SER G O 1
ATOM 4632 N N . ALA G 1 19 ? -25.192 5.879 -55.927 1.00 84.47 47 ALA G N 1
ATOM 4633 C CA . ALA G 1 19 ? -26.116 6.383 -54.907 1.00 82.23 47 ALA G CA 1
ATOM 4634 C C . ALA G 1 19 ? -26.817 5.228 -54.205 1.00 79.59 47 ALA G C 1
ATOM 4635 O O . ALA G 1 19 ? -26.529 4.059 -54.465 1.00 79.11 47 ALA G O 1
ATOM 4637 N N . VAL G 1 20 ? -27.718 5.560 -53.290 1.00 77.43 48 VAL G N 1
ATOM 4638 C CA . VAL G 1 20 ? -28.469 4.547 -52.564 1.00 77.49 48 VAL G CA 1
ATOM 4639 C C . VAL G 1 20 ? -29.799 5.128 -52.103 1.00 76.58 48 VAL G C 1
ATOM 4640 O O . VAL G 1 20 ? -29.893 6.297 -51.719 1.00 79.31 48 VAL G O 1
ATOM 4644 N N . VAL G 1 21 ? -30.834 4.302 -52.156 1.00 72.37 49 VAL G N 1
ATOM 4645 C CA . VAL G 1 21 ? -32.164 4.733 -51.772 1.00 68.05 49 VAL G CA 1
ATOM 4646 C C . VAL G 1 21 ? -32.736 3.790 -50.727 1.00 66.35 49 VAL G C 1
ATOM 4647 O O . VAL G 1 21 ? -32.466 2.590 -50.743 1.00 66.47 49 VAL G O 1
ATOM 4651 N N . SER G 1 22 ? -33.507 4.337 -49.800 1.00 64.49 50 SER G N 1
ATOM 4652 C CA . SER G 1 22 ? -34.137 3.513 -48.788 1.00 64.62 50 SER G CA 1
ATOM 4653 C C . SER G 1 22 ? -35.514 4.093 -48.529 1.00 64.79 50 SER G C 1
ATOM 4654 O O . SER G 1 22 ? -35.829 5.207 -48.959 1.00 62.24 50 SER G O 1
ATOM 4657 N N . TRP G 1 23 ? -36.331 3.325 -47.824 1.00 64.99 51 TRP G N 1
ATOM 4658 C CA . TRP G 1 23 ? -37.695 3.729 -47.549 1.00 65.96 51 TRP G CA 1
ATOM 4659 C C . TRP G 1 23 ? -38.197 2.947 -46.353 1.00 66.98 51 TRP G C 1
ATOM 4660 O O . TRP G 1 23 ? -37.482 2.106 -45.809 1.00 69.04 51 TRP G O 1
ATOM 4671 N N . ASP G 1 24 ? -39.427 3.222 -45.943 1.00 68.30 52 ASP G N 1
ATOM 4672 C CA . ASP G 1 24 ? -40.020 2.485 -44.840 1.00 72.09 52 ASP G CA 1
ATOM 4673 C C . ASP G 1 24 ? -41.417 2.052 -45.239 1.00 71.54 52 ASP G C 1
ATOM 4674 O O . ASP G 1 24 ? -42.005 2.591 -46.181 1.00 68.57 52 ASP G O 1
ATOM 4679 N N . VAL G 1 25 ? -41.928 1.055 -44.528 1.00 73.12 53 VAL G N 1
ATOM 4680 C CA . VAL G 1 25 ? -43.252 0.514 -44.795 1.00 74.51 53 VAL G CA 1
ATOM 4681 C C . VAL G 1 25 ? -44.227 0.969 -43.714 1.00 73.64 53 VAL G C 1
ATOM 4682 O O . VAL G 1 25 ? -43.820 1.297 -42.600 1.00 70.36 53 VAL G O 1
ATOM 4686 N N . LEU G 1 26 ? -45.514 0.986 -44.048 1.00 75.92 54 LEU G N 1
ATOM 4687 C CA . LEU G 1 26 ? -46.532 1.415 -43.102 1.00 76.07 54 LEU G CA 1
ATOM 4688 C C . LEU G 1 26 ? -46.641 0.561 -41.852 1.00 79.69 54 LEU G C 1
ATOM 4689 O O . LEU G 1 26 ? -46.043 -0.512 -41.751 1.00 78.81 54 LEU G O 1
ATOM 4694 N N . GLU G 1 27 ? -47.425 1.069 -40.905 1.00 82.78 55 GLU G N 1
ATOM 4695 C CA . GLU G 1 27 ? -47.655 0.440 -39.607 1.00 83.78 55 GLU G CA 1
ATOM 4696 C C . GLU G 1 27 ? -47.612 -1.088 -39.615 1.00 82.95 55 GLU G C 1
ATOM 4697 O O . GLU G 1 27 ? -46.585 -1.689 -39.292 1.00 81.75 55 GLU G O 1
ATOM 4703 N N . ASP G 1 28 ? -48.724 -1.715 -39.977 1.00 80.94 56 ASP G N 1
ATOM 4704 C CA . ASP G 1 28 ? -48.785 -3.165 -39.996 1.00 81.48 56 ASP G CA 1
ATOM 4705 C C . ASP G 1 28 ? -48.687 -3.721 -41.410 1.00 80.13 56 ASP G C 1
ATOM 4706 O O . ASP G 1 28 ? -49.681 -4.167 -41.981 1.00 83.70 56 ASP G O 1
ATOM 4711 N N . GLU G 1 29 ? -47.479 -3.704 -41.962 1.00 74.08 57 GLU G N 1
ATOM 4712 C CA . GLU G 1 29 ? -47.251 -4.194 -43.310 1.00 69.11 57 GLU G CA 1
ATOM 4713 C C . GLU G 1 29 ? -45.992 -5.057 -43.406 1.00 64.13 57 GLU G C 1
ATOM 4714 O O . GLU G 1 29 ? -45.006 -4.835 -42.700 1.00 61.89 57 GLU G O 1
ATOM 4720 N N . VAL G 1 30 ? -46.040 -6.038 -44.299 1.00 56.25 58 VAL G N 1
ATOM 4721 C CA . VAL G 1 30 ? -44.946 -6.975 -44.488 1.00 49.08 58 VAL G CA 1
ATOM 4722 C C . VAL G 1 30 ? -44.542 -7.024 -45.956 1.00 52.12 58 VAL G C 1
ATOM 4723 O O . VAL G 1 30 ? -45.382 -7.250 -46.823 1.00 57.68 58 VAL G O 1
ATOM 4727 N N . VAL G 1 31 ? -43.255 -6.834 -46.233 1.00 48.74 59 VAL G N 1
ATOM 4728 C CA . VAL G 1 31 ? -42.764 -6.850 -47.607 1.00 49.60 59 VAL G CA 1
ATOM 4729 C C . VAL G 1 31 ? -41.854 -8.031 -47.872 1.00 49.99 59 VAL G C 1
ATOM 4730 O O . VAL G 1 31 ? -41.157 -8.497 -46.973 1.00 54.27 59 VAL G O 1
ATOM 4734 N N . ILE G 1 32 ? -41.844 -8.499 -49.116 1.00 48.10 60 ILE G N 1
ATOM 4735 C CA . ILE G 1 32 ? -40.973 -9.598 -49.503 1.00 43.95 60 ILE G CA 1
ATOM 4736 C C . ILE G 1 32 ? -40.111 -9.164 -50.690 1.00 42.21 60 ILE G C 1
ATOM 4737 O O . ILE G 1 32 ? -39.370 -9.963 -51.266 1.00 41.21 60 ILE G O 1
ATOM 4742 N N . GLY G 1 33 ? -40.199 -7.886 -51.045 1.00 37.83 61 GLY G N 1
ATOM 4743 C CA . GLY G 1 33 ? -39.420 -7.382 -52.161 1.00 38.52 61 GLY G CA 1
ATOM 4744 C C . GLY G 1 33 ? -39.806 -5.960 -52.509 1.00 40.35 61 GLY G C 1
ATOM 4745 O O . GLY G 1 33 ? -40.638 -5.355 -51.831 1.00 44.21 61 GLY G O 1
ATOM 4746 N N . PHE G 1 34 ? -39.221 -5.429 -53.575 1.00 35.75 62 PHE G N 1
ATOM 4747 C CA . PHE G 1 34 ? -39.508 -4.062 -53.987 1.00 40.39 62 PHE G CA 1
ATOM 4748 C C . PHE G 1 34 ? -39.286 -3.860 -55.480 1.00 41.64 62 PHE G C 1
ATOM 4749 O O . PHE G 1 34 ? -38.654 -4.677 -56.137 1.00 37.85 62 PHE G O 1
ATOM 4757 N N . ALA G 1 35 ? -39.797 -2.754 -56.003 1.00 43.07 63 ALA G N 1
ATOM 4758 C CA . ALA G 1 35 ? -39.612 -2.420 -57.404 1.00 48.35 63 ALA G CA 1
ATOM 4759 C C . ALA G 1 35 ? -39.291 -0.938 -57.444 1.00 51.49 63 ALA G C 1
ATOM 4760 O O . ALA G 1 35 ? -39.976 -0.114 -56.833 1.00 51.86 63 ALA G O 1
ATOM 4762 N N . ILE G 1 36 ? -38.228 -0.605 -58.158 1.00 54.00 64 ILE G N 1
ATOM 4763 C CA . ILE G 1 36 ? -37.792 0.778 -58.265 1.00 57.39 64 ILE G CA 1
ATOM 4764 C C . ILE G 1 36 ? -37.720 1.227 -59.716 1.00 58.03 64 ILE G C 1
ATOM 4765 O O . ILE G 1 36 ? -37.377 0.439 -60.596 1.00 57.75 64 ILE G O 1
ATOM 4770 N N . SER G 1 37 ? -38.051 2.489 -59.969 1.00 60.78 65 SER G N 1
ATOM 4771 C CA . SER G 1 37 ? -37.946 3.024 -61.323 1.00 63.82 65 SER G CA 1
ATOM 4772 C C . SER G 1 37 ? -37.148 4.312 -61.229 1.00 63.28 65 SER G C 1
ATOM 4773 O O . SER G 1 37 ? -37.446 5.201 -60.428 1.00 66.78 65 SER G O 1
ATOM 4776 N N . GLN G 1 38 ? -36.114 4.385 -62.052 1.00 62.30 66 GLN G N 1
ATOM 4777 C CA . GLN G 1 38 ? -35.220 5.528 -62.081 1.00 64.55 66 GLN G CA 1
ATOM 4778 C C . GLN G 1 38 ? -35.126 6.084 -63.484 1.00 65.91 66 GLN G C 1
ATOM 4779 O O . GLN G 1 38 ? -35.051 5.327 -64.445 1.00 65.82 66 GLN G O 1
ATOM 4785 N N . GLN G 1 39 ? -35.134 7.406 -63.609 1.00 72.05 67 GLN G N 1
ATOM 4786 C CA . GLN G 1 39 ? -34.995 8.036 -64.923 1.00 77.37 67 GLN G CA 1
ATOM 4787 C C . GLN G 1 39 ? -34.481 9.461 -64.815 1.00 79.04 67 GLN G C 1
ATOM 4788 O O . GLN G 1 39 ? -34.666 10.120 -63.791 1.00 77.19 67 GLN G O 1
ATOM 4794 N N . LYS G 1 40 ? -33.821 9.923 -65.873 1.00 81.54 68 LYS G N 1
ATOM 4795 C CA . LYS G 1 40 ? -33.280 11.274 -65.906 1.00 83.86 68 LYS G CA 1
ATOM 4796 C C . LYS G 1 40 ? -34.422 12.264 -66.119 1.00 85.80 68 LYS G C 1
ATOM 4797 O O . LYS G 1 40 ? -35.372 11.982 -66.854 1.00 84.77 68 LYS G O 1
ATOM 4803 N N . LYS G 1 41 ? -34.319 13.420 -65.467 1.00 88.97 69 LYS G N 1
ATOM 4804 C CA . LYS G 1 41 ? -35.352 14.453 -65.518 1.00 91.55 69 LYS G CA 1
ATOM 4805 C C . LYS G 1 41 ? -36.090 14.590 -66.845 1.00 91.14 69 LYS G C 1
ATOM 4806 O O . LYS G 1 41 ? -37.318 14.641 -66.858 1.00 92.69 69 LYS G O 1
ATOM 4812 N N . ASP G 1 42 ? -35.368 14.641 -67.957 1.00 88.85 70 ASP G N 1
ATOM 4813 C CA . ASP G 1 42 ? -36.037 14.752 -69.243 1.00 89.09 70 ASP G CA 1
ATOM 4814 C C . ASP G 1 42 ? -35.468 13.790 -70.263 1.00 88.48 70 ASP G C 1
ATOM 4815 O O . ASP G 1 42 ? -34.643 14.160 -71.093 1.00 91.55 70 ASP G O 1
ATOM 4820 N N . VAL G 1 43 ? -35.908 12.542 -70.189 1.00 85.34 71 VAL G N 1
ATOM 4821 C CA . VAL G 1 43 ? -35.460 11.528 -71.127 1.00 83.50 71 VAL G CA 1
ATOM 4822 C C . VAL G 1 43 ? -36.361 10.310 -70.995 1.00 81.46 71 VAL G C 1
ATOM 4823 O O . VAL G 1 43 ? -36.733 9.924 -69.885 1.00 83.37 71 VAL G O 1
ATOM 4827 N N . ARG G 1 44 ? -36.732 9.723 -72.131 1.00 79.68 72 ARG G N 1
ATOM 4828 C CA . ARG G 1 44 ? -37.598 8.549 -72.124 1.00 78.81 72 ARG G CA 1
ATOM 4829 C C . ARG G 1 44 ? -36.776 7.262 -72.144 1.00 74.80 72 ARG G C 1
ATOM 4830 O O . ARG G 1 44 ? -36.765 6.505 -73.115 1.00 74.18 72 ARG G O 1
ATOM 4846 N N . LEU G 1 46 ? -36.211 4.476 -69.133 1.00 66.74 74 LEU G N 1
ATOM 4847 C CA . LEU G 1 46 ? -36.506 4.062 -67.772 1.00 62.03 74 LEU G CA 1
ATOM 4848 C C . LEU G 1 46 ? -35.710 2.848 -67.361 1.00 58.60 74 LEU G C 1
ATOM 4849 O O . LEU G 1 46 ? -35.461 1.960 -68.170 1.00 54.03 74 LEU G O 1
ATOM 4854 N N . ARG G 1 47 ? -35.302 2.815 -66.097 1.00 56.34 75 ARG G N 1
ATOM 4855 C CA . ARG G 1 47 ? -34.573 1.669 -65.568 1.00 58.23 75 ARG G CA 1
ATOM 4856 C C . ARG G 1 47 ? -35.411 1.129 -64.413 1.00 58.44 75 ARG G C 1
ATOM 4857 O O . ARG G 1 47 ? -35.915 1.892 -63.580 1.00 52.07 75 ARG G O 1
ATOM 4865 N N . PHE G 1 48 ? -35.585 -0.189 -64.384 1.00 57.67 76 PHE G N 1
ATOM 4866 C CA . PHE G 1 48 ? -36.357 -0.832 -63.326 1.00 55.67 76 PHE G CA 1
ATOM 4867 C C . PHE G 1 48 ? -35.490 -1.828 -62.587 1.00 52.39 76 PHE G C 1
ATOM 4868 O O . PHE G 1 48 ? -34.852 -2.685 -63.203 1.00 54.83 76 PHE G O 1
ATOM 4876 N N . ILE G 1 49 ? -35.463 -1.710 -61.266 1.00 52.63 77 ILE G N 1
ATOM 4877 C CA . ILE G 1 49 ? -34.693 -2.630 -60.436 1.00 53.12 77 ILE G CA 1
ATOM 4878 C C . ILE G 1 49 ? -35.717 -3.281 -59.525 1.00 48.97 77 ILE G C 1
ATOM 4879 O O . ILE G 1 49 ? -36.425 -2.587 -58.802 1.00 52.48 77 ILE G O 1
ATOM 4884 N N . GLN G 1 50 ? -35.820 -4.599 -59.558 1.00 42.07 78 GLN G N 1
ATOM 4885 C CA . GLN G 1 50 ? -36.774 -5.273 -58.681 1.00 44.34 78 GLN G CA 1
ATOM 4886 C C . GLN G 1 50 ? -36.088 -6.430 -57.969 1.00 44.62 78 GLN G C 1
ATOM 4887 O O . GLN G 1 50 ? -35.288 -7.142 -58.575 1.00 46.22 78 GLN G O 1
ATOM 4893 N N . GLU G 1 51 ? -36.362 -6.588 -56.677 1.00 39.99 79 GLU G N 1
ATOM 4894 C CA . GLU G 1 51 ? -35.793 -7.696 -55.917 1.00 45.31 79 GLU G CA 1
ATOM 4895 C C . GLU G 1 51 ? -36.947 -8.399 -55.222 1.00 42.06 79 GLU G C 1
ATOM 4896 O O . GLU G 1 51 ? -37.850 -7.755 -54.677 1.00 40.49 79 GLU G O 1
ATOM 4902 N N . VAL G 1 52 ? -36.912 -9.723 -55.255 1.00 37.43 80 VAL G N 1
ATOM 4903 C CA . VAL G 1 52 ? -37.962 -10.527 -54.672 1.00 43.34 80 VAL G CA 1
ATOM 4904 C C . VAL G 1 52 ? -37.370 -11.554 -53.705 1.00 44.62 80 VAL G C 1
ATOM 4905 O O . VAL G 1 52 ? -36.239 -11.993 -53.890 1.00 46.64 80 VAL G O 1
ATOM 4909 N N . ASN G 1 53 ? -38.146 -11.922 -52.681 1.00 46.57 81 ASN G N 1
ATOM 4910 C CA . ASN G 1 53 ? -37.735 -12.851 -51.617 1.00 46.15 81 ASN G CA 1
ATOM 4911 C C . ASN G 1 53 ? -36.622 -12.200 -50.790 1.00 48.40 81 ASN G C 1
ATOM 4912 O O . ASN G 1 53 ? -35.585 -12.802 -50.516 1.00 44.41 81 ASN G O 1
ATOM 4917 N N . THR G 1 54 ? -36.858 -10.957 -50.391 1.00 48.02 82 THR G N 1
ATOM 4918 C CA . THR G 1 54 ? -35.894 -10.204 -49.600 1.00 51.47 82 THR G CA 1
ATOM 4919 C C . THR G 1 54 ? -36.645 -9.208 -48.706 1.00 56.88 82 THR G C 1
ATOM 4920 O O . THR G 1 54 ? -37.633 -8.610 -49.135 1.00 56.50 82 THR G O 1
ATOM 4924 N N . THR G 1 55 ? -36.183 -9.035 -47.467 1.00 56.04 83 THR G N 1
ATOM 4925 C CA . THR G 1 55 ? -36.832 -8.112 -46.531 1.00 58.18 83 THR G CA 1
ATOM 4926 C C . THR G 1 55 ? -36.136 -6.758 -46.513 1.00 58.28 83 THR G C 1
ATOM 4927 O O . THR G 1 55 ? -36.492 -5.866 -45.737 1.00 58.95 83 THR G O 1
ATOM 4931 N N . THR G 1 56 ? -35.142 -6.616 -47.382 1.00 57.23 84 THR G N 1
ATOM 4932 C CA . THR G 1 56 ? -34.377 -5.382 -47.484 1.00 57.24 84 THR G CA 1
ATOM 4933 C C . THR G 1 56 ? -35.231 -4.179 -47.845 1.00 57.10 84 THR G C 1
ATOM 4934 O O . THR G 1 56 ? -36.115 -4.261 -48.695 1.00 57.87 84 THR G O 1
ATOM 4938 N N . ARG G 1 57 ? -34.945 -3.060 -47.192 1.00 60.47 85 ARG G N 1
ATOM 4939 C CA . ARG G 1 57 ? -35.653 -1.812 -47.435 1.00 61.12 85 ARG G CA 1
ATOM 4940 C C . ARG G 1 57 ? -34.660 -0.837 -48.039 1.00 62.46 85 ARG G C 1
ATOM 4941 O O . ARG G 1 57 ? -34.734 0.364 -47.783 1.00 65.23 85 ARG G O 1
ATOM 4949 N N . SER G 1 58 ? -33.717 -1.348 -48.817 1.00 59.32 86 SER G N 1
ATOM 4950 C CA . SER G 1 58 ? -32.733 -0.474 -49.431 1.00 63.25 86 SER G CA 1
ATOM 4951 C C . SER G 1 58 ? -32.194 -1.033 -50.740 1.00 62.81 86 SER G C 1
ATOM 4952 O O . SER G 1 58 ? -32.080 -2.245 -50.918 1.00 60.28 86 SER G O 1
ATOM 4955 N N . CYS G 1 59 ? -31.852 -0.130 -51.650 1.00 63.52 87 CYS G N 1
ATOM 4956 C CA . CYS G 1 59 ? -31.347 -0.515 -52.957 1.00 63.45 87 CYS G CA 1
ATOM 4957 C C . CYS G 1 59 ? -30.383 0.536 -53.507 1.00 63.91 87 CYS G C 1
ATOM 4958 O O . CYS G 1 59 ? -30.658 1.736 -53.456 1.00 58.20 87 CYS G O 1
ATOM 4961 N N . ALA G 1 60 ? -29.261 0.079 -54.052 1.00 64.02 88 ALA G N 1
ATOM 4962 C CA . ALA G 1 60 ? -28.266 0.990 -54.599 1.00 67.69 88 ALA G CA 1
ATOM 4963 C C . ALA G 1 60 ? -28.476 1.267 -56.080 1.00 68.24 88 ALA G C 1
ATOM 4964 O O . ALA G 1 60 ? -28.922 0.397 -56.820 1.00 70.65 88 ALA G O 1
ATOM 4966 N N . LEU G 1 61 ? -28.147 2.480 -56.512 1.00 71.09 89 LEU G N 1
ATOM 4967 C CA . LEU G 1 61 ? -28.276 2.845 -57.917 1.00 73.96 89 LEU G CA 1
ATOM 4968 C C . LEU G 1 61 ? -26.887 2.981 -58.523 1.00 77.19 89 LEU G C 1
ATOM 4969 O O . LEU G 1 61 ? -25.940 3.343 -57.826 1.00 78.16 89 LEU G O 1
ATOM 4974 N N . TRP G 1 62 ? -26.759 2.675 -59.811 1.00 78.81 90 TRP G N 1
ATOM 4975 C CA . TRP G 1 62 ? -25.470 2.801 -60.486 1.00 79.75 90 TRP G CA 1
ATOM 4976 C C . TRP G 1 62 ? -25.556 3.417 -61.869 1.00 81.81 90 TRP G C 1
ATOM 4977 O O . TRP G 1 62 ? -26.637 3.771 -62.341 1.00 84.13 90 TRP G O 1
ATOM 4988 N N . ASP G 1 63 ? -24.396 3.559 -62.502 1.00 81.72 91 ASP G N 1
ATOM 4989 C CA . ASP G 1 63 ? -24.297 4.135 -63.835 1.00 81.25 91 ASP G CA 1
ATOM 4990 C C . ASP G 1 63 ? -25.021 5.475 -63.981 1.00 81.92 91 ASP G C 1
ATOM 4991 O O . ASP G 1 63 ? -25.507 5.808 -65.063 1.00 82.09 91 ASP G O 1
ATOM 4996 N N . LEU G 1 64 ? -25.097 6.250 -62.905 1.00 82.04 92 LEU G N 1
ATOM 4997 C CA . LEU G 1 64 ? -25.770 7.540 -62.986 1.00 84.93 92 LEU G CA 1
ATOM 4998 C C . LEU G 1 64 ? -24.869 8.513 -63.743 1.00 86.84 92 LEU G C 1
ATOM 4999 O O . LEU G 1 64 ? -23.667 8.282 -63.874 1.00 86.49 92 LEU G O 1
ATOM 5004 N N . GLU G 1 65 ? -25.455 9.588 -64.257 1.00 89.95 93 GLU G N 1
ATOM 5005 C CA . GLU G 1 65 ? -24.694 10.598 -64.986 1.00 92.90 93 GLU G CA 1
ATOM 5006 C C . GLU G 1 65 ? -24.427 11.756 -64.040 1.00 95.40 93 GLU G C 1
ATOM 5007 O O . GLU G 1 65 ? -25.327 12.201 -63.326 1.00 96.65 93 GLU G O 1
ATOM 5013 N N . GLU G 1 66 ? -23.192 12.243 -64.037 1.00 96.75 94 GLU G N 1
ATOM 5014 C CA . GLU G 1 66 ? -22.819 13.353 -63.173 1.00 96.12 94 GLU G CA 1
ATOM 5015 C C . GLU G 1 66 ? -23.662 14.598 -63.442 1.00 94.32 94 GLU G C 1
ATOM 5016 O O . GLU G 1 66 ? -24.127 14.821 -64.564 1.00 91.17 94 GLU G O 1
ATOM 5022 N N . ASP G 1 67 ? -23.863 15.391 -62.394 1.00 95.56 95 ASP G N 1
ATOM 5023 C CA . ASP G 1 67 ? -24.640 16.625 -62.462 1.00 97.48 95 ASP G CA 1
ATOM 5024 C C . ASP G 1 67 ? -25.968 16.437 -63.205 1.00 97.18 95 ASP G C 1
ATOM 5025 O O . ASP G 1 67 ? -26.331 17.227 -64.084 1.00 94.96 95 ASP G O 1
ATOM 5030 N N . THR G 1 68 ? -26.699 15.392 -62.826 1.00 96.49 96 THR G N 1
ATOM 5031 C CA . THR G 1 68 ? -27.979 15.084 -63.456 1.00 92.98 96 THR G CA 1
ATOM 5032 C C . THR G 1 68 ? -29.119 14.940 -62.454 1.00 91.77 96 THR G C 1
ATOM 5033 O O . THR G 1 68 ? -28.928 14.450 -61.340 1.00 89.57 96 THR G O 1
ATOM 5037 N N . GLU G 1 69 ? -30.310 15.356 -62.870 1.00 90.58 97 GLU G N 1
ATOM 5038 C CA . GLU G 1 69 ? -31.489 15.257 -62.027 1.00 90.68 97 GLU G CA 1
ATOM 5039 C C . GLU G 1 69 ? -32.133 13.899 -62.259 1.00 88.61 97 GLU G C 1
ATOM 5040 O O . GLU G 1 69 ? -32.206 13.423 -63.393 1.00 87.91 97 GLU G O 1
ATOM 5046 N N . TYR G 1 70 ? -32.596 13.280 -61.179 1.00 86.29 98 TYR G N 1
ATOM 5047 C CA . TYR G 1 70 ? -33.223 11.968 -61.255 1.00 82.34 98 TYR G CA 1
ATOM 5048 C C . TYR G 1 70 ? -34.559 11.877 -60.511 1.00 80.71 98 TYR G C 1
ATOM 5049 O O . TYR G 1 70 ? -34.805 12.600 -59.544 1.00 81.46 98 TYR G O 1
ATOM 5058 N N . ILE G 1 71 ? -35.413 10.974 -60.979 1.00 79.68 99 ILE G N 1
ATOM 5059 C CA . ILE G 1 71 ? -36.722 10.747 -60.387 1.00 77.67 99 ILE G CA 1
ATOM 5060 C C . ILE G 1 71 ? -36.829 9.263 -60.081 1.00 74.84 99 ILE G C 1
ATOM 5061 O O . ILE G 1 71 ? -36.859 8.433 -60.990 1.00 74.92 99 ILE G O 1
ATOM 5066 N N . VAL G 1 72 ? -36.885 8.929 -58.798 1.00 73.08 100 VAL G N 1
ATOM 5067 C CA . VAL G 1 72 ? -36.959 7.535 -58.387 1.00 71.95 100 VAL G CA 1
ATOM 5068 C C . VAL G 1 72 ? -38.190 7.210 -57.560 1.00 74.34 100 VAL G C 1
ATOM 5069 O O . VAL G 1 72 ? -38.371 7.759 -56.477 1.00 76.84 100 VAL G O 1
ATOM 5073 N N . HIS G 1 73 ? -39.034 6.315 -58.068 1.00 73.40 101 HIS G N 1
ATOM 5074 C CA . HIS G 1 73 ? -40.226 5.906 -57.336 1.00 69.40 101 HIS G CA 1
ATOM 5075 C C . HIS G 1 73 ? -39.978 4.490 -56.859 1.00 67.13 101 HIS G C 1
ATOM 5076 O O . HIS G 1 73 ? -39.285 3.711 -57.517 1.00 68.18 101 HIS G O 1
ATOM 5083 N N . VAL G 1 74 ? -40.552 4.156 -55.711 1.00 64.98 102 VAL G N 1
ATOM 5084 C CA . VAL G 1 74 ? -40.387 2.830 -55.128 1.00 61.16 102 VAL G CA 1
ATOM 5085 C C . VAL G 1 74 ? -41.751 2.252 -54.802 1.00 59.94 102 VAL G C 1
ATOM 5086 O O . VAL G 1 74 ? -42.674 2.986 -54.458 1.00 57.81 102 VAL G O 1
ATOM 5090 N N . GLN G 1 75 ? -41.887 0.940 -54.933 1.00 58.13 103 GLN G N 1
ATOM 5091 C CA . GLN G 1 75 ? -43.137 0.281 -54.577 1.00 57.74 103 GLN G CA 1
ATOM 5092 C C . GLN G 1 75 ? -42.762 -1.013 -53.903 1.00 52.45 103 GLN G C 1
ATOM 5093 O O . GLN G 1 75 ? -41.782 -1.653 -54.270 1.00 50.51 103 GLN G O 1
ATOM 5099 N N . ALA G 1 76 ? -43.535 -1.379 -52.890 1.00 52.43 104 ALA G N 1
ATOM 5100 C CA . ALA G 1 76 ? -43.277 -2.598 -52.139 1.00 50.80 104 ALA G CA 1
ATOM 5101 C C . ALA G 1 76 ? -43.998 -3.787 -52.741 1.00 51.11 104 ALA G C 1
ATOM 5102 O O . ALA G 1 76 ? -44.973 -3.635 -53.479 1.00 50.61 104 ALA G O 1
ATOM 5104 N N . ILE G 1 77 ? -43.506 -4.977 -52.428 1.00 47.82 105 ILE G N 1
ATOM 5105 C CA . ILE G 1 77 ? -44.132 -6.188 -52.916 1.00 47.59 105 ILE G CA 1
ATOM 5106 C C . ILE G 1 77 ? -44.439 -7.015 -51.683 1.00 50.44 105 ILE G C 1
ATOM 5107 O O . ILE G 1 77 ? -43.583 -7.186 -50.821 1.00 53.28 105 ILE G O 1
ATOM 5112 N N . SER G 1 78 ? -45.674 -7.497 -51.587 1.00 53.56 106 SER G N 1
ATOM 5113 C CA . SER G 1 78 ? -46.093 -8.315 -50.453 1.00 56.48 106 SER G CA 1
ATOM 5114 C C . SER G 1 78 ? -46.770 -9.575 -50.975 1.00 58.64 106 SER G C 1
ATOM 5115 O O . SER G 1 78 ? -46.714 -9.852 -52.173 1.00 56.85 106 SER G O 1
ATOM 5118 N N . ILE G 1 79 ? -47.406 -10.345 -50.093 1.00 59.67 107 ILE G N 1
ATOM 5119 C CA . ILE G 1 79 ? -48.086 -11.559 -50.540 1.00 61.78 107 ILE G CA 1
ATOM 5120 C C . ILE G 1 79 ? -49.357 -11.155 -51.289 1.00 61.49 107 ILE G C 1
ATOM 5121 O O . ILE G 1 79 ? -49.873 -11.918 -52.101 1.00 60.94 107 ILE G O 1
ATOM 5126 N N . GLN G 1 80 ? -49.845 -9.945 -51.015 1.00 61.61 108 GLN G N 1
ATOM 5127 C CA . GLN G 1 80 ? -51.059 -9.419 -51.649 1.00 63.57 108 GLN G CA 1
ATOM 5128 C C . GLN G 1 80 ? -50.773 -8.805 -53.019 1.00 61.58 108 GLN G C 1
ATOM 5129 O O . GLN G 1 80 ? -51.697 -8.424 -53.734 1.00 65.89 108 GLN G O 1
ATOM 5135 N N . GLY G 1 81 ? -49.496 -8.691 -53.369 1.00 62.11 109 GLY G N 1
ATOM 5136 C CA . GLY G 1 81 ? -49.122 -8.107 -54.647 1.00 62.03 109 GLY G CA 1
ATOM 5137 C C . GLY G 1 81 ? -48.290 -6.845 -54.479 1.00 61.71 109 GLY G C 1
ATOM 5138 O O . GLY G 1 81 ? -47.706 -6.619 -53.420 1.00 63.89 109 GLY G O 1
ATOM 5139 N N . GLN G 1 82 ? -48.235 -6.019 -55.520 1.00 57.99 110 GLN G N 1
ATOM 5140 C CA . GLN G 1 82 ? -47.467 -4.781 -55.469 1.00 58.35 110 GLN G CA 1
ATOM 5141 C C . GLN G 1 82 ? -48.272 -3.606 -54.956 1.00 59.22 110 GLN G C 1
ATOM 5142 O O . GLN G 1 82 ? -49.498 -3.641 -54.939 1.00 62.76 110 GLN G O 1
ATOM 5148 N N . SER G 1 83 ? -47.569 -2.555 -54.555 1.00 60.23 111 SER G N 1
ATOM 5149 C CA . SER G 1 83 ? -48.223 -1.358 -54.059 1.00 60.83 111 SER G CA 1
ATOM 5150 C C . SER G 1 83 ? -48.076 -0.276 -55.109 1.00 62.92 111 SER G C 1
ATOM 5151 O O . SER G 1 83 ? -47.327 -0.432 -56.072 1.00 62.32 111 SER G O 1
ATOM 5154 N N . PRO G 1 84 ? -48.812 0.827 -54.942 1.00 67.28 112 PRO G N 1
ATOM 5155 C CA . PRO G 1 84 ? -48.758 1.960 -55.867 1.00 65.54 112 PRO G CA 1
ATOM 5156 C C . PRO G 1 84 ? -47.393 2.575 -55.650 1.00 64.12 112 PRO G C 1
ATOM 5157 O O . PRO G 1 84 ? -46.789 2.356 -54.609 1.00 64.45 112 PRO G O 1
ATOM 5161 N N . ALA G 1 85 ? -46.906 3.344 -56.613 1.00 65.07 113 ALA G N 1
ATOM 5162 C CA . ALA G 1 85 ? -45.607 3.977 -56.441 1.00 62.07 113 ALA G CA 1
ATOM 5163 C C . ALA G 1 85 ? -45.676 4.948 -55.265 1.00 64.29 113 ALA G C 1
ATOM 5164 O O . ALA G 1 85 ? -46.726 5.527 -54.974 1.00 61.97 113 ALA G O 1
ATOM 5166 N N . SER G 1 86 ? -44.539 5.123 -54.605 1.00 66.41 114 SER G N 1
ATOM 5167 C CA . SER G 1 86 ? -44.419 6.013 -53.466 1.00 70.26 114 SER G CA 1
ATOM 5168 C C . SER G 1 86 ? -44.311 7.450 -53.949 1.00 74.17 114 SER G C 1
ATOM 5169 O O . SER G 1 86 ? -44.494 7.748 -55.133 1.00 73.50 114 SER G O 1
ATOM 5172 N N . GLU G 1 87 ? -43.981 8.332 -53.014 1.00 79.14 115 GLU G N 1
ATOM 5173 C CA . GLU G 1 87 ? -43.798 9.737 -53.327 1.00 83.80 115 GLU G CA 1
ATOM 5174 C C . GLU G 1 87 ? -42.562 9.828 -54.212 1.00 84.02 115 GLU G C 1
ATOM 5175 O O . GLU G 1 87 ? -41.476 9.377 -53.837 1.00 80.17 115 GLU G O 1
ATOM 5181 N N . PRO G 1 88 ? -42.719 10.398 -55.411 1.00 85.21 116 PRO G N 1
ATOM 5182 C CA . PRO G 1 88 ? -41.604 10.543 -56.349 1.00 85.52 116 PRO G CA 1
ATOM 5183 C C . PRO G 1 88 ? -40.467 11.312 -55.698 1.00 84.91 116 PRO G C 1
ATOM 5184 O O . PRO G 1 88 ? -40.627 12.474 -55.353 1.00 88.97 116 PRO G O 1
ATOM 5188 N N . VAL G 1 89 ? -39.327 10.656 -55.506 1.00 83.41 117 VAL G N 1
ATOM 5189 C CA . VAL G 1 89 ? -38.174 11.315 -54.894 1.00 85.68 117 VAL G CA 1
ATOM 5190 C C . VAL G 1 89 ? -37.324 12.007 -55.957 1.00 88.82 117 VAL G C 1
ATOM 5191 O O . VAL G 1 89 ? -36.960 11.405 -56.971 1.00 88.07 117 VAL G O 1
ATOM 5195 N N . LEU G 1 90 ? -37.001 13.275 -55.720 1.00 90.17 118 LEU G N 1
ATOM 5196 C CA . LEU G 1 90 ? -36.178 14.026 -56.660 1.00 88.83 118 LEU G CA 1
ATOM 5197 C C . LEU G 1 90 ? -34.765 14.125 -56.114 1.00 88.39 118 LEU G C 1
ATOM 5198 O O . LEU G 1 90 ? -34.570 14.261 -54.906 1.00 87.87 118 LEU G O 1
ATOM 5203 N N . PHE G 1 91 ? -33.773 14.002 -56.986 1.00 86.13 119 PHE G N 1
ATOM 5204 C CA . PHE G 1 91 ? -32.401 14.213 -56.549 1.00 87.53 119 PHE G CA 1
ATOM 5205 C C . PHE G 1 91 ? -31.475 14.550 -57.705 1.00 89.95 119 PHE G C 1
ATOM 5206 O O . PHE G 1 91 ? -31.915 14.644 -58.856 1.00 89.84 119 PHE G O 1
ATOM 5214 N N . LYS G 1 92 ? -30.209 14.787 -57.386 1.00 90.88 120 LYS G N 1
ATOM 5215 C CA . LYS G 1 92 ? -29.251 15.215 -58.388 1.00 90.63 120 LYS G CA 1
ATOM 5216 C C . LYS G 1 92 ? -27.831 14.833 -57.967 1.00 89.51 120 LYS G C 1
ATOM 5217 O O . LYS G 1 92 ? -27.503 14.843 -56.780 1.00 86.35 120 LYS G O 1
ATOM 5223 N N . THR G 1 93 ? -26.988 14.534 -58.949 1.00 91.10 121 THR G N 1
ATOM 5224 C CA . THR G 1 93 ? -25.613 14.113 -58.701 1.00 93.50 121 THR G CA 1
ATOM 5225 C C . THR G 1 93 ? -24.521 15.187 -58.820 1.00 94.81 121 THR G C 1
ATOM 5226 O O . THR G 1 93 ? -24.733 16.250 -59.408 1.00 93.14 121 THR G O 1
ATOM 5230 N N . PRO G 1 94 ? -23.338 14.920 -58.234 1.00 96.58 122 PRO G N 1
ATOM 5231 C CA . PRO G 1 94 ? -22.181 15.828 -58.259 1.00 97.69 122 PRO G CA 1
ATOM 5232 C C . PRO G 1 94 ? -21.508 15.796 -59.635 1.00 98.82 122 PRO G C 1
ATOM 5233 O O . PRO G 1 94 ? -22.107 15.347 -60.609 1.00 99.92 122 PRO G O 1
ATOM 5237 N N . ARG G 1 95 ? -20.251 16.236 -59.696 1.00 99.71 123 ARG G N 1
ATOM 5238 C CA . ARG G 1 95 ? -19.503 16.263 -60.954 1.00 100.08 123 ARG G CA 1
ATOM 5239 C C . ARG G 1 95 ? -18.105 15.598 -60.894 1.00 99.30 123 ARG G C 1
ATOM 5240 O O . ARG G 1 95 ? -17.097 16.293 -61.193 1.00 99.05 123 ARG G O 1
ATOM 5248 N N . SER H 1 2 ? -41.822 -14.090 -83.689 1.00 75.27 30 SER H N 1
ATOM 5249 C CA . SER H 1 2 ? -41.348 -14.172 -82.269 1.00 77.79 30 SER H CA 1
ATOM 5250 C C . SER H 1 2 ? -39.885 -13.706 -82.144 1.00 73.70 30 SER H C 1
ATOM 5251 O O . SER H 1 2 ? -39.017 -14.145 -82.905 1.00 77.34 30 SER H O 1
ATOM 5254 N N . PRO H 1 3 ? -39.600 -12.799 -81.188 1.00 67.93 31 PRO H N 1
ATOM 5255 C CA . PRO H 1 3 ? -38.249 -12.264 -80.951 1.00 66.31 31 PRO H CA 1
ATOM 5256 C C . PRO H 1 3 ? -37.304 -13.316 -80.376 1.00 67.80 31 PRO H C 1
ATOM 5257 O O . PRO H 1 3 ? -37.670 -14.071 -79.478 1.00 69.02 31 PRO H O 1
ATOM 5261 N N . SER H 1 4 ? -36.091 -13.368 -80.910 1.00 67.48 32 SER H N 1
ATOM 5262 C CA . SER H 1 4 ? -35.120 -14.352 -80.460 1.00 64.71 32 SER H CA 1
ATOM 5263 C C . SER H 1 4 ? -34.335 -13.955 -79.217 1.00 61.11 32 SER H C 1
ATOM 5264 O O . SER H 1 4 ? -34.028 -12.779 -79.002 1.00 55.51 32 SER H O 1
ATOM 5267 N N . ALA H 1 5 ? -34.009 -14.956 -78.403 1.00 55.86 33 ALA H N 1
ATOM 5268 C CA . ALA H 1 5 ? -33.247 -14.726 -77.185 1.00 58.27 33 ALA H CA 1
ATOM 5269 C C . ALA H 1 5 ? -31.825 -14.281 -77.552 1.00 58.11 33 ALA H C 1
ATOM 5270 O O . ALA H 1 5 ? -31.270 -14.725 -78.560 1.00 58.47 33 ALA H O 1
ATOM 5272 N N . PRO H 1 6 ? -31.233 -13.383 -76.745 1.00 54.32 34 PRO H N 1
ATOM 5273 C CA . PRO H 1 6 ? -29.880 -12.858 -76.944 1.00 53.58 34 PRO H CA 1
ATOM 5274 C C . PRO H 1 6 ? -28.898 -14.011 -76.993 1.00 53.42 34 PRO H C 1
ATOM 5275 O O . PRO H 1 6 ? -29.169 -15.073 -76.440 1.00 51.15 34 PRO H O 1
ATOM 5279 N N . VAL H 1 7 ? -27.764 -13.795 -77.650 1.00 54.84 35 VAL H N 1
ATOM 5280 C CA . VAL H 1 7 ? -26.714 -14.805 -77.745 1.00 53.80 35 VAL H CA 1
ATOM 5281 C C . VAL H 1 7 ? -25.388 -14.135 -77.398 1.00 52.86 35 VAL H C 1
ATOM 5282 O O . VAL H 1 7 ? -25.330 -12.915 -77.230 1.00 46.71 35 VAL H O 1
ATOM 5286 N N . ASN H 1 8 ? -24.326 -14.927 -77.296 1.00 55.86 36 ASN H N 1
ATOM 5287 C CA . ASN H 1 8 ? -23.007 -14.398 -76.953 1.00 57.02 36 ASN H CA 1
ATOM 5288 C C . ASN H 1 8 ? -23.089 -13.607 -75.652 1.00 57.71 36 ASN H C 1
ATOM 5289 O O . ASN H 1 8 ? -22.569 -12.499 -75.549 1.00 56.78 36 ASN H O 1
ATOM 5294 N N . VAL H 1 9 ? -23.761 -14.177 -74.660 1.00 57.34 37 VAL H N 1
ATOM 5295 C CA . VAL H 1 9 ? -23.885 -13.521 -73.365 1.00 53.35 37 VAL H CA 1
ATOM 5296 C C . VAL H 1 9 ? -22.607 -13.824 -72.569 1.00 48.50 37 VAL H C 1
ATOM 5297 O O . VAL H 1 9 ? -22.247 -14.986 -72.367 1.00 46.32 37 VAL H O 1
ATOM 5301 N N . THR H 1 10 ? -21.909 -12.781 -72.135 1.00 50.74 38 THR H N 1
ATOM 5302 C CA . THR H 1 10 ? -20.682 -12.972 -71.368 1.00 56.99 38 THR H CA 1
ATOM 5303 C C . THR H 1 10 ? -20.617 -12.030 -70.182 1.00 57.80 38 THR H C 1
ATOM 5304 O O . THR H 1 10 ? -21.229 -10.955 -70.188 1.00 55.51 38 THR H O 1
ATOM 5308 N N . VAL H 1 11 ? -19.867 -12.444 -69.167 1.00 59.74 39 VAL H N 1
ATOM 5309 C CA . VAL H 1 11 ? -19.674 -11.627 -67.978 1.00 65.02 39 VAL H CA 1
ATOM 5310 C C . VAL H 1 11 ? -18.201 -11.245 -67.910 1.00 66.34 39 VAL H C 1
ATOM 5311 O O . VAL H 1 11 ? -17.332 -12.107 -67.752 1.00 66.02 39 VAL H O 1
ATOM 5315 N N . ARG H 1 12 ? -17.927 -9.954 -68.054 1.00 67.10 40 ARG H N 1
ATOM 5316 C CA . ARG H 1 12 ? -16.562 -9.459 -68.004 1.00 68.42 40 ARG H CA 1
ATOM 5317 C C . ARG H 1 12 ? -16.400 -8.482 -66.843 1.00 70.82 40 ARG H C 1
ATOM 5318 O O . ARG H 1 12 ? -17.356 -8.228 -66.107 1.00 69.68 40 ARG H O 1
ATOM 5326 N N . HIS H 1 13 ? -15.189 -7.946 -66.680 1.00 70.55 41 HIS H N 1
ATOM 5327 C CA . HIS H 1 13 ? -14.862 -7.010 -65.600 1.00 67.98 41 HIS H CA 1
ATOM 5328 C C . HIS H 1 13 ? -15.261 -7.520 -64.217 1.00 67.12 41 HIS H C 1
ATOM 5329 O O . HIS H 1 13 ? -15.815 -6.780 -63.394 1.00 66.76 41 HIS H O 1
ATOM 5336 N N . LEU H 1 14 ? -14.956 -8.791 -63.971 1.00 61.44 42 LEU H N 1
ATOM 5337 C CA . LEU H 1 14 ? -15.247 -9.435 -62.697 1.00 64.94 42 LEU H CA 1
ATOM 5338 C C . LEU H 1 14 ? -14.537 -8.771 -61.528 1.00 68.26 42 LEU H C 1
ATOM 5339 O O . LEU H 1 14 ? -13.311 -8.699 -61.510 1.00 72.06 42 LEU H O 1
ATOM 5344 N N . LYS H 1 15 ? -15.305 -8.297 -60.550 1.00 70.94 43 LYS H N 1
ATOM 5345 C CA . LYS H 1 15 ? -14.744 -7.661 -59.360 1.00 70.04 43 LYS H CA 1
ATOM 5346 C C . LYS H 1 15 ? -15.524 -8.156 -58.149 1.00 71.36 43 LYS H C 1
ATOM 5347 O O . LYS H 1 15 ? -16.565 -8.791 -58.291 1.00 73.29 43 LYS H O 1
ATOM 5353 N N . ALA H 1 16 ? -15.024 -7.872 -56.955 1.00 71.55 44 ALA H N 1
ATOM 5354 C CA . ALA H 1 16 ? -15.693 -8.337 -55.748 1.00 71.69 44 ALA H CA 1
ATOM 5355 C C . ALA H 1 16 ? -17.178 -8.004 -55.677 1.00 69.91 44 ALA H C 1
ATOM 5356 O O . ALA H 1 16 ? -17.994 -8.872 -55.376 1.00 68.71 44 ALA H O 1
ATOM 5358 N N . ASN H 1 17 ? -17.514 -6.752 -55.969 1.00 66.96 45 ASN H N 1
ATOM 5359 C CA . ASN H 1 17 ? -18.888 -6.285 -55.886 1.00 69.12 45 ASN H CA 1
ATOM 5360 C C . ASN H 1 17 ? -19.417 -5.724 -57.201 1.00 70.69 45 ASN H C 1
ATOM 5361 O O . ASN H 1 17 ? -20.387 -4.953 -57.209 1.00 70.65 45 ASN H O 1
ATOM 5366 N N . SER H 1 18 ? -18.813 -6.137 -58.310 1.00 68.23 46 SER H N 1
ATOM 5367 C CA . SER H 1 18 ? -19.191 -5.591 -59.602 1.00 67.49 46 SER H CA 1
ATOM 5368 C C . SER H 1 18 ? -18.878 -6.522 -60.766 1.00 66.16 46 SER H C 1
ATOM 5369 O O . SER H 1 18 ? -18.043 -7.408 -60.644 1.00 66.76 46 SER H O 1
ATOM 5372 N N . ALA H 1 19 ? -19.548 -6.307 -61.895 1.00 64.79 47 ALA H N 1
ATOM 5373 C CA . ALA H 1 19 ? -19.299 -7.074 -63.117 1.00 61.21 47 ALA H CA 1
ATOM 5374 C C . ALA H 1 19 ? -19.984 -6.395 -64.291 1.00 62.32 47 ALA H C 1
ATOM 5375 O O . ALA H 1 19 ? -20.691 -5.397 -64.126 1.00 60.00 47 ALA H O 1
ATOM 5377 N N . VAL H 1 20 ? -19.745 -6.928 -65.482 1.00 64.14 48 VAL H N 1
ATOM 5378 C CA . VAL H 1 20 ? -20.313 -6.376 -66.703 1.00 58.80 48 VAL H CA 1
ATOM 5379 C C . VAL H 1 20 ? -20.844 -7.485 -67.578 1.00 57.79 48 VAL H C 1
ATOM 5380 O O . VAL H 1 20 ? -20.121 -8.430 -67.887 1.00 58.92 48 VAL H O 1
ATOM 5384 N N . VAL H 1 21 ? -22.105 -7.366 -67.981 1.00 56.48 49 VAL H N 1
ATOM 5385 C CA . VAL H 1 21 ? -22.720 -8.368 -68.842 1.00 56.04 49 VAL H CA 1
ATOM 5386 C C . VAL H 1 21 ? -22.917 -7.769 -70.227 1.00 56.45 49 VAL H C 1
ATOM 5387 O O . VAL H 1 21 ? -23.370 -6.632 -70.368 1.00 57.22 49 VAL H O 1
ATOM 5391 N N . SER H 1 22 ? -22.565 -8.537 -71.248 1.00 57.83 50 SER H N 1
ATOM 5392 C CA . SER H 1 22 ? -22.708 -8.085 -72.626 1.00 55.55 50 SER H CA 1
ATOM 5393 C C . SER H 1 22 ? -23.378 -9.197 -73.421 1.00 54.24 50 SER H C 1
ATOM 5394 O O . SER H 1 22 ? -23.260 -10.376 -73.072 1.00 49.42 50 SER H O 1
ATOM 5397 N N . TRP H 1 23 ? -24.074 -8.822 -74.490 1.00 52.47 51 TRP H N 1
ATOM 5398 C CA . TRP H 1 23 ? -24.774 -9.794 -75.324 1.00 56.38 51 TRP H CA 1
ATOM 5399 C C . TRP H 1 23 ? -24.923 -9.300 -76.759 1.00 58.43 51 TRP H C 1
ATOM 5400 O O . TRP H 1 23 ? -24.681 -8.125 -77.050 1.00 58.66 51 TRP H O 1
ATOM 5411 N N . ASP H 1 24 ? -25.323 -10.203 -77.653 1.00 58.24 52 ASP H N 1
ATOM 5412 C CA . ASP H 1 24 ? -25.544 -9.851 -79.057 1.00 62.58 52 ASP H CA 1
ATOM 5413 C C . ASP H 1 24 ? -26.948 -10.254 -79.488 1.00 66.11 52 ASP H C 1
ATOM 5414 O O . ASP H 1 24 ? -27.425 -11.342 -79.158 1.00 67.47 52 ASP H O 1
ATOM 5419 N N . VAL H 1 25 ? -27.611 -9.365 -80.217 1.00 70.65 53 VAL H N 1
ATOM 5420 C CA . VAL H 1 25 ? -28.953 -9.643 -80.710 1.00 74.68 53 VAL H CA 1
ATOM 5421 C C . VAL H 1 25 ? -28.804 -9.981 -82.187 1.00 78.42 53 VAL H C 1
ATOM 5422 O O . VAL H 1 25 ? -27.753 -9.729 -82.779 1.00 80.64 53 VAL H O 1
ATOM 5426 N N . LEU H 1 26 ? -29.844 -10.555 -82.781 1.00 82.80 54 LEU H N 1
ATOM 5427 C CA . LEU H 1 26 ? -29.797 -10.923 -84.189 1.00 84.42 54 LEU H CA 1
ATOM 5428 C C . LEU H 1 26 ? -29.735 -9.728 -85.130 1.00 87.18 54 LEU H C 1
ATOM 5429 O O . LEU H 1 26 ? -30.082 -8.602 -84.760 1.00 85.76 54 LEU H O 1
ATOM 5434 N N . GLU H 1 27 ? -29.284 -10.001 -86.353 1.00 90.25 55 GLU H N 1
ATOM 5435 C CA . GLU H 1 27 ? -29.114 -8.999 -87.408 1.00 90.91 55 GLU H CA 1
ATOM 5436 C C . GLU H 1 27 ? -30.215 -7.948 -87.548 1.00 89.22 55 GLU H C 1
ATOM 5437 O O . GLU H 1 27 ? -30.040 -6.799 -87.134 1.00 85.58 55 GLU H O 1
ATOM 5443 N N . ASP H 1 28 ? -31.329 -8.341 -88.160 1.00 87.26 56 ASP H N 1
ATOM 5444 C CA . ASP H 1 28 ? -32.446 -7.434 -88.370 1.00 86.54 56 ASP H CA 1
ATOM 5445 C C . ASP H 1 28 ? -33.379 -7.395 -87.172 1.00 83.47 56 ASP H C 1
ATOM 5446 O O . ASP H 1 28 ? -34.542 -7.781 -87.259 1.00 83.01 56 ASP H O 1
ATOM 5451 N N . GLU H 1 29 ? -32.864 -6.918 -86.047 1.00 82.14 57 GLU H N 1
ATOM 5452 C CA . GLU H 1 29 ? -33.668 -6.824 -84.839 1.00 78.22 57 GLU H CA 1
ATOM 5453 C C . GLU H 1 29 ? -33.760 -5.375 -84.357 1.00 76.13 57 GLU H C 1
ATOM 5454 O O . GLU H 1 29 ? -32.734 -4.718 -84.134 1.00 69.95 57 GLU H O 1
ATOM 5460 N N . VAL H 1 30 ? -34.993 -4.887 -84.216 1.00 71.83 58 VAL H N 1
ATOM 5461 C CA . VAL H 1 30 ? -35.248 -3.529 -83.742 1.00 67.94 58 VAL H CA 1
ATOM 5462 C C . VAL H 1 30 ? -35.320 -3.582 -82.214 1.00 66.14 58 VAL H C 1
ATOM 5463 O O . VAL H 1 30 ? -36.387 -3.809 -81.641 1.00 64.64 58 VAL H O 1
ATOM 5467 N N . VAL H 1 31 ? -34.168 -3.386 -81.574 1.00 64.87 59 VAL H N 1
ATOM 5468 C CA . VAL H 1 31 ? -34.043 -3.428 -80.120 1.00 62.25 59 VAL H CA 1
ATOM 5469 C C . VAL H 1 31 ? -34.511 -2.170 -79.388 1.00 60.17 59 VAL H C 1
ATOM 5470 O O . VAL H 1 31 ? -34.112 -1.052 -79.700 1.00 60.01 59 VAL H O 1
ATOM 5474 N N . ILE H 1 32 ? -35.361 -2.394 -78.392 1.00 56.34 60 ILE H N 1
ATOM 5475 C CA . ILE H 1 32 ? -35.952 -1.341 -77.579 1.00 54.05 60 ILE H CA 1
ATOM 5476 C C . ILE H 1 32 ? -35.372 -1.322 -76.165 1.00 53.30 60 ILE H C 1
ATOM 5477 O O . ILE H 1 32 ? -35.453 -0.307 -75.458 1.00 53.05 60 ILE H O 1
ATOM 5482 N N . GLY H 1 33 ? -34.812 -2.455 -75.749 1.00 49.90 61 GLY H N 1
ATOM 5483 C CA . GLY H 1 33 ? -34.241 -2.546 -74.420 1.00 46.81 61 GLY H CA 1
ATOM 5484 C C . GLY H 1 33 ? -33.828 -3.958 -74.060 1.00 48.25 61 GLY H C 1
ATOM 5485 O O . GLY H 1 33 ? -33.663 -4.813 -74.933 1.00 46.60 61 GLY H O 1
ATOM 5486 N N . PHE H 1 34 ? -33.679 -4.208 -72.764 1.00 45.38 62 PHE H N 1
ATOM 5487 C CA . PHE H 1 34 ? -33.263 -5.523 -72.288 1.00 47.39 62 PHE H CA 1
ATOM 5488 C C . PHE H 1 34 ? -33.702 -5.721 -70.851 1.00 48.25 62 PHE H C 1
ATOM 5489 O O . PHE H 1 34 ? -34.114 -4.772 -70.180 1.00 46.34 62 PHE H O 1
ATOM 5497 N N . ALA H 1 35 ? -33.602 -6.958 -70.381 1.00 45.41 63 ALA H N 1
ATOM 5498 C CA . ALA H 1 35 ? -33.916 -7.274 -68.994 1.00 46.71 63 ALA H CA 1
ATOM 5499 C C . ALA H 1 35 ? -32.826 -8.226 -68.540 1.00 46.54 63 ALA H C 1
ATOM 5500 O O . ALA H 1 35 ? -32.411 -9.105 -69.299 1.00 48.85 63 ALA H O 1
ATOM 5502 N N . ILE H 1 36 ? -32.323 -8.033 -67.326 1.00 42.55 64 ILE H N 1
ATOM 5503 C CA . ILE H 1 36 ? -31.307 -8.944 -66.810 1.00 44.42 64 ILE H CA 1
ATOM 5504 C C . ILE H 1 36 ? -31.816 -9.564 -65.526 1.00 44.83 64 ILE H C 1
ATOM 5505 O O . ILE H 1 36 ? -32.337 -8.878 -64.645 1.00 46.93 64 ILE H O 1
ATOM 5510 N N . SER H 1 37 ? -31.684 -10.878 -65.443 1.00 42.10 65 SER H N 1
ATOM 5511 C CA . SER H 1 37 ? -32.119 -11.620 -64.280 1.00 46.17 65 SER H CA 1
ATOM 5512 C C . SER H 1 37 ? -30.891 -12.139 -63.546 1.00 50.10 65 SER H C 1
ATOM 5513 O O . SER H 1 37 ? -30.070 -12.857 -64.122 1.00 52.06 65 SER H O 1
ATOM 5516 N N . GLN H 1 38 ? -30.773 -11.777 -62.273 1.00 50.42 66 GLN H N 1
ATOM 5517 C CA . GLN H 1 38 ? -29.635 -12.185 -61.461 1.00 53.05 66 GLN H CA 1
ATOM 5518 C C . GLN H 1 38 ? -30.000 -12.847 -60.141 1.00 52.55 66 GLN H C 1
ATOM 5519 O O . GLN H 1 38 ? -30.705 -12.271 -59.308 1.00 52.28 66 GLN H O 1
ATOM 5525 N N . GLN H 1 39 ? -29.479 -14.052 -59.948 1.00 50.22 67 GLN H N 1
ATOM 5526 C CA . GLN H 1 39 ? -29.723 -14.815 -58.735 1.00 51.52 67 GLN H CA 1
ATOM 5527 C C . GLN H 1 39 ? -28.453 -15.503 -58.239 1.00 56.82 67 GLN H C 1
ATOM 5528 O O . GLN H 1 39 ? -27.804 -16.213 -59.004 1.00 56.93 67 GLN H O 1
ATOM 5534 N N . LYS H 1 40 ? -28.094 -15.316 -56.970 1.00 56.98 68 LYS H N 1
ATOM 5535 C CA . LYS H 1 40 ? -26.910 -15.998 -56.485 1.00 57.69 68 LYS H CA 1
ATOM 5536 C C . LYS H 1 40 ? -27.294 -17.435 -56.176 1.00 56.69 68 LYS H C 1
ATOM 5537 O O . LYS H 1 40 ? -28.388 -17.714 -55.683 1.00 55.62 68 LYS H O 1
ATOM 5543 N N . LYS H 1 41 ? -26.386 -18.351 -56.489 1.00 59.62 69 LYS H N 1
ATOM 5544 C CA . LYS H 1 41 ? -26.616 -19.775 -56.280 1.00 62.51 69 LYS H CA 1
ATOM 5545 C C . LYS H 1 41 ? -27.185 -20.129 -54.911 1.00 63.47 69 LYS H C 1
ATOM 5546 O O . LYS H 1 41 ? -26.798 -19.564 -53.892 1.00 61.52 69 LYS H O 1
ATOM 5552 N N . ASP H 1 42 ? -28.127 -21.062 -54.910 1.00 60.32 70 ASP H N 1
ATOM 5553 C CA . ASP H 1 42 ? -28.742 -21.544 -53.686 1.00 62.78 70 ASP H CA 1
ATOM 5554 C C . ASP H 1 42 ? -29.455 -20.554 -52.759 1.00 60.67 70 ASP H C 1
ATOM 5555 O O . ASP H 1 42 ? -29.634 -20.831 -51.568 1.00 59.54 70 ASP H O 1
ATOM 5560 N N . VAL H 1 43 ? -29.866 -19.412 -53.294 1.00 57.03 71 VAL H N 1
ATOM 5561 C CA . VAL H 1 43 ? -30.587 -18.441 -52.494 1.00 57.67 71 VAL H CA 1
ATOM 5562 C C . VAL H 1 43 ? -31.856 -18.026 -53.237 1.00 55.52 71 VAL H C 1
ATOM 5563 O O . VAL H 1 43 ? -31.876 -17.968 -54.465 1.00 59.72 71 VAL H O 1
ATOM 5567 N N . ARG H 1 44 ? -32.920 -17.773 -52.485 1.00 50.53 72 ARG H N 1
ATOM 5568 C CA . ARG H 1 44 ? -34.207 -17.402 -53.065 1.00 49.95 72 ARG H CA 1
ATOM 5569 C C . ARG H 1 44 ? -34.337 -15.970 -53.582 1.00 48.57 72 ARG H C 1
ATOM 5570 O O . ARG H 1 44 ? -35.214 -15.687 -54.399 1.00 50.92 72 ARG H O 1
ATOM 5586 N N . LEU H 1 46 ? -34.241 -12.948 -55.791 1.00 47.69 74 LEU H N 1
ATOM 5587 C CA . LEU H 1 46 ? -34.085 -12.770 -57.228 1.00 44.86 74 LEU H CA 1
ATOM 5588 C C . LEU H 1 46 ? -34.022 -11.291 -57.552 1.00 44.33 74 LEU H C 1
ATOM 5589 O O . LEU H 1 46 ? -34.825 -10.504 -57.052 1.00 43.18 74 LEU H O 1
ATOM 5594 N N . ARG H 1 47 ? -33.048 -10.921 -58.375 1.00 46.02 75 ARG H N 1
ATOM 5595 C CA . ARG H 1 47 ? -32.868 -9.536 -58.780 1.00 45.75 75 ARG H CA 1
ATOM 5596 C C . ARG H 1 47 ? -33.168 -9.413 -60.271 1.00 48.67 75 ARG H C 1
ATOM 5597 O O . ARG H 1 47 ? -32.896 -10.327 -61.057 1.00 48.78 75 ARG H O 1
ATOM 5605 N N . PHE H 1 48 ? -33.717 -8.267 -60.654 1.00 45.93 76 PHE H N 1
ATOM 5606 C CA . PHE H 1 48 ? -34.112 -8.035 -62.029 1.00 41.46 76 PHE H CA 1
ATOM 5607 C C . PHE H 1 48 ? -33.805 -6.597 -62.426 1.00 41.31 76 PHE H C 1
ATOM 5608 O O . PHE H 1 48 ? -34.179 -5.661 -61.716 1.00 34.92 76 PHE H O 1
ATOM 5616 N N . ILE H 1 49 ? -33.117 -6.425 -63.551 1.00 43.25 77 ILE H N 1
ATOM 5617 C CA . ILE H 1 49 ? -32.783 -5.093 -64.038 1.00 47.38 77 ILE H CA 1
ATOM 5618 C C . ILE H 1 49 ? -33.328 -4.986 -65.437 1.00 48.94 77 ILE H C 1
ATOM 5619 O O . ILE H 1 49 ? -33.035 -5.819 -66.299 1.00 50.07 77 ILE H O 1
ATOM 5624 N N . GLN H 1 50 ? -34.108 -3.950 -65.673 1.00 43.00 78 GLN H N 1
ATOM 5625 C CA . GLN H 1 50 ? -34.685 -3.771 -66.983 1.00 47.08 78 GLN H CA 1
ATOM 5626 C C . GLN H 1 50 ? -34.499 -2.339 -67.417 1.00 49.03 78 GLN H C 1
ATOM 5627 O O . GLN H 1 50 ? -34.536 -1.428 -66.591 1.00 49.51 78 GLN H O 1
ATOM 5633 N N . GLU H 1 51 ? -34.262 -2.149 -68.711 1.00 49.86 79 GLU H N 1
ATOM 5634 C CA . GLU H 1 51 ? -34.126 -0.816 -69.273 1.00 50.18 79 GLU H CA 1
ATOM 5635 C C . GLU H 1 51 ? -34.923 -0.758 -70.555 1.00 48.32 79 GLU H C 1
ATOM 5636 O O . GLU H 1 51 ? -34.840 -1.638 -71.413 1.00 46.98 79 GLU H O 1
ATOM 5642 N N . VAL H 1 52 ? -35.727 0.289 -70.646 1.00 52.33 80 VAL H N 1
ATOM 5643 C CA . VAL H 1 52 ? -36.606 0.510 -71.776 1.00 53.03 80 VAL H CA 1
ATOM 5644 C C . VAL H 1 52 ? -36.176 1.721 -72.586 1.00 53.26 80 VAL H C 1
ATOM 5645 O O . VAL H 1 52 ? -35.889 2.781 -72.028 1.00 52.22 80 VAL H O 1
ATOM 5649 N N . ASN H 1 53 ? -36.155 1.558 -73.903 1.00 53.55 81 ASN H N 1
ATOM 5650 C CA . ASN H 1 53 ? -35.763 2.623 -74.809 1.00 54.28 81 ASN H CA 1
ATOM 5651 C C . ASN H 1 53 ? -34.270 2.877 -74.715 1.00 57.57 81 ASN H C 1
ATOM 5652 O O . ASN H 1 53 ? -33.825 3.963 -74.354 1.00 59.50 81 ASN H O 1
ATOM 5657 N N . THR H 1 54 ? -33.501 1.848 -75.035 1.00 58.11 82 THR H N 1
ATOM 5658 C CA . THR H 1 54 ? -32.054 1.935 -75.020 1.00 58.90 82 THR H CA 1
ATOM 5659 C C . THR H 1 54 ? -31.535 0.903 -76.008 1.00 58.57 82 THR H C 1
ATOM 5660 O O . THR H 1 54 ? -32.091 -0.185 -76.131 1.00 52.53 82 THR H O 1
ATOM 5664 N N . THR H 1 55 ? -30.474 1.255 -76.723 1.00 63.10 83 THR H N 1
ATOM 5665 C CA . THR H 1 55 ? -29.894 0.363 -77.723 1.00 64.56 83 THR H CA 1
ATOM 5666 C C . THR H 1 55 ? -28.661 -0.360 -77.197 1.00 61.09 83 THR H C 1
ATOM 5667 O O . THR H 1 55 ? -27.993 -1.074 -77.939 1.00 61.97 83 THR H O 1
ATOM 5671 N N . THR H 1 56 ? -28.361 -0.164 -75.917 1.00 57.73 84 THR H N 1
ATOM 5672 C CA . THR H 1 56 ? -27.192 -0.779 -75.292 1.00 55.81 84 THR H CA 1
ATOM 5673 C C . THR H 1 56 ? -27.129 -2.285 -75.459 1.00 56.49 84 THR H C 1
ATOM 5674 O O . THR H 1 56 ? -28.152 -2.950 -75.622 1.00 58.27 84 THR H O 1
ATOM 5678 N N . ARG H 1 57 ? -25.913 -2.819 -75.409 1.00 56.83 85 ARG H N 1
ATOM 5679 C CA . ARG H 1 57 ? -25.704 -4.257 -75.508 1.00 55.43 85 ARG H CA 1
ATOM 5680 C C . ARG H 1 57 ? -24.897 -4.709 -74.305 1.00 56.36 85 ARG H C 1
ATOM 5681 O O . ARG H 1 57 ? -24.312 -5.792 -74.307 1.00 56.64 85 ARG H O 1
ATOM 5689 N N . SER H 1 58 ? -24.867 -3.862 -73.280 1.00 55.30 86 SER H N 1
ATOM 5690 C CA . SER H 1 58 ? -24.151 -4.179 -72.050 1.00 58.57 86 SER H CA 1
ATOM 5691 C C . SER H 1 58 ? -24.778 -3.511 -70.849 1.00 59.17 86 SER H C 1
ATOM 5692 O O . SER H 1 58 ? -25.450 -2.486 -70.970 1.00 59.64 86 SER H O 1
ATOM 5695 N N . CYS H 1 59 ? -24.547 -4.105 -69.684 1.00 56.83 87 CYS H N 1
ATOM 5696 C CA . CYS H 1 59 ? -25.078 -3.575 -68.438 1.00 59.02 87 CYS H CA 1
ATOM 5697 C C . CYS H 1 59 ? -24.209 -4.016 -67.271 1.00 59.45 87 CYS H C 1
ATOM 5698 O O . CYS H 1 59 ? -23.840 -5.189 -67.164 1.00 57.33 87 CYS H O 1
ATOM 5701 N N . ALA H 1 60 ? -23.883 -3.063 -66.401 1.00 59.66 88 ALA H N 1
ATOM 5702 C CA . ALA H 1 60 ? -23.056 -3.339 -65.231 1.00 63.76 88 ALA H CA 1
ATOM 5703 C C . ALA H 1 60 ? -23.909 -3.833 -64.070 1.00 63.16 88 ALA H C 1
ATOM 5704 O O . ALA H 1 60 ? -24.942 -3.237 -63.747 1.00 61.29 88 ALA H O 1
ATOM 5706 N N . LEU H 1 61 ? -23.460 -4.920 -63.446 1.00 60.29 89 LEU H N 1
ATOM 5707 C CA . LEU H 1 61 ? -24.141 -5.495 -62.289 1.00 62.76 89 LEU H CA 1
ATOM 5708 C C . LEU H 1 61 ? -23.454 -4.865 -61.092 1.00 65.70 89 LEU H C 1
ATOM 5709 O O . LEU H 1 61 ? -22.239 -4.675 -61.111 1.00 69.71 89 LEU H O 1
ATOM 5714 N N . TRP H 1 62 ? -24.204 -4.541 -60.049 1.00 70.06 90 TRP H N 1
ATOM 5715 C CA . TRP H 1 62 ? -23.585 -3.951 -58.866 1.00 72.71 90 TRP H CA 1
ATOM 5716 C C . TRP H 1 62 ? -24.135 -4.604 -57.613 1.00 72.61 90 TRP H C 1
ATOM 5717 O O . TRP H 1 62 ? -25.011 -5.467 -57.685 1.00 72.99 90 TRP H O 1
ATOM 5728 N N . ASP H 1 63 ? -23.617 -4.181 -56.466 1.00 71.74 91 ASP H N 1
ATOM 5729 C CA . ASP H 1 63 ? -24.041 -4.725 -55.187 1.00 70.40 91 ASP H CA 1
ATOM 5730 C C . ASP H 1 63 ? -23.848 -6.230 -55.087 1.00 69.61 91 ASP H C 1
ATOM 5731 O O . ASP H 1 63 ? -24.597 -6.917 -54.392 1.00 71.42 91 ASP H O 1
ATOM 5736 N N . LEU H 1 64 ? -22.846 -6.746 -55.783 1.00 67.50 92 LEU H N 1
ATOM 5737 C CA . LEU H 1 64 ? -22.580 -8.170 -55.728 1.00 68.36 92 LEU H CA 1
ATOM 5738 C C . LEU H 1 64 ? -21.796 -8.432 -54.454 1.00 69.18 92 LEU H C 1
ATOM 5739 O O . LEU H 1 64 ? -21.281 -7.501 -53.827 1.00 67.48 92 LEU H O 1
ATOM 5744 N N . GLU H 1 65 ? -21.716 -9.699 -54.070 1.00 69.82 93 GLU H N 1
ATOM 5745 C CA . GLU H 1 65 ? -20.981 -10.084 -52.882 1.00 70.32 93 GLU H CA 1
ATOM 5746 C C . GLU H 1 65 ? -19.750 -10.848 -53.316 1.00 72.46 93 GLU H C 1
ATOM 5747 O O . GLU H 1 65 ? -19.790 -11.590 -54.296 1.00 71.91 93 GLU H O 1
ATOM 5753 N N . GLU H 1 66 ? -18.652 -10.664 -52.592 1.00 73.08 94 GLU H N 1
ATOM 5754 C CA . GLU H 1 66 ? -17.419 -11.347 -52.940 1.00 71.49 94 GLU H CA 1
ATOM 5755 C C . GLU H 1 66 ? -17.462 -12.851 -52.687 1.00 68.24 94 GLU H C 1
ATOM 5756 O O . GLU H 1 66 ? -18.256 -13.342 -51.883 1.00 64.10 94 GLU H O 1
ATOM 5762 N N . ASP H 1 67 ? -16.610 -13.572 -53.411 1.00 67.61 95 ASP H N 1
ATOM 5763 C CA . ASP H 1 67 ? -16.509 -15.023 -53.309 1.00 68.54 95 ASP H CA 1
ATOM 5764 C C . ASP H 1 67 ? -17.875 -15.664 -53.461 1.00 67.07 95 ASP H C 1
ATOM 5765 O O . ASP H 1 67 ? -18.160 -16.709 -52.873 1.00 63.73 95 ASP H O 1
ATOM 5770 N N . THR H 1 68 ? -18.715 -15.037 -54.276 1.00 68.65 96 THR H N 1
ATOM 5771 C CA . THR H 1 68 ? -20.080 -15.513 -54.489 1.00 66.99 96 THR H CA 1
ATOM 5772 C C . THR H 1 68 ? -20.397 -15.944 -55.924 1.00 63.04 96 THR H C 1
ATOM 5773 O O . THR H 1 68 ? -20.157 -15.205 -56.872 1.00 61.45 96 THR H O 1
ATOM 5777 N N . GLU H 1 69 ? -20.967 -17.138 -56.063 1.00 62.46 97 GLU H N 1
ATOM 5778 C CA . GLU H 1 69 ? -21.353 -17.661 -57.365 1.00 63.49 97 GLU H CA 1
ATOM 5779 C C . GLU H 1 69 ? -22.709 -17.086 -57.755 1.00 65.22 97 GLU H C 1
ATOM 5780 O O . GLU H 1 69 ? -23.667 -17.160 -56.987 1.00 63.05 97 GLU H O 1
ATOM 5786 N N . TYR H 1 70 ? -22.783 -16.530 -58.959 1.00 63.05 98 TYR H N 1
ATOM 5787 C CA . TYR H 1 70 ? -24.014 -15.935 -59.467 1.00 60.80 98 TYR H CA 1
ATOM 5788 C C . TYR H 1 70 ? -24.503 -16.637 -60.732 1.00 59.52 98 TYR H C 1
ATOM 5789 O O . TYR H 1 70 ? -23.740 -17.338 -61.396 1.00 60.07 98 TYR H O 1
ATOM 5798 N N . ILE H 1 71 ? -25.786 -16.460 -61.041 1.00 60.69 99 ILE H N 1
ATOM 5799 C CA . ILE H 1 71 ? -26.385 -17.009 -62.252 1.00 56.05 99 ILE H CA 1
ATOM 5800 C C . ILE H 1 71 ? -27.163 -15.864 -62.870 1.00 55.93 99 ILE H C 1
ATOM 5801 O O . ILE H 1 71 ? -27.972 -15.213 -62.204 1.00 49.22 99 ILE H O 1
ATOM 5806 N N . VAL H 1 72 ? -26.898 -15.622 -64.149 1.00 54.17 100 VAL H N 1
ATOM 5807 C CA . VAL H 1 72 ? -27.504 -14.514 -64.875 1.00 51.28 100 VAL H CA 1
ATOM 5808 C C . VAL H 1 72 ? -28.052 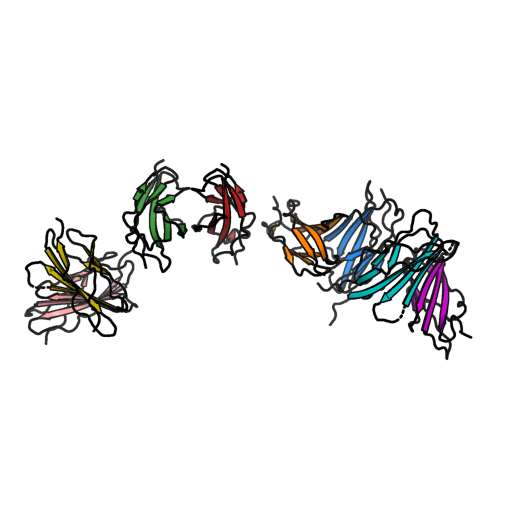-14.891 -66.256 1.00 49.92 100 VAL H C 1
ATOM 5809 O O . VAL H 1 72 ? -27.474 -15.728 -66.960 1.00 48.41 100 VAL H O 1
ATOM 5813 N N . HIS H 1 73 ? -29.168 -14.261 -66.633 1.00 49.28 101 HIS H N 1
ATOM 5814 C CA . HIS H 1 73 ? -29.822 -14.491 -67.927 1.00 48.25 101 HIS H CA 1
ATOM 5815 C C . HIS H 1 73 ? -30.147 -13.138 -68.537 1.00 48.73 101 HIS H C 1
ATOM 5816 O O . HIS H 1 73 ? -30.338 -12.149 -67.817 1.00 46.82 101 HIS H O 1
ATOM 5823 N N . VAL H 1 74 ? -30.216 -13.086 -69.864 1.00 47.66 102 VAL H N 1
ATOM 5824 C CA . VAL H 1 74 ? -30.558 -11.832 -70.515 1.00 48.33 102 VAL H CA 1
ATOM 5825 C C . VAL H 1 74 ? -31.741 -12.046 -71.453 1.00 47.11 102 VAL H C 1
ATOM 5826 O O . VAL H 1 74 ? -31.892 -13.110 -72.063 1.00 42.24 102 VAL H O 1
ATOM 5830 N N . GLN H 1 75 ? -32.592 -11.031 -71.537 1.00 44.60 103 GLN H N 1
ATOM 5831 C CA . GLN H 1 75 ? -33.758 -11.065 -72.410 1.00 45.59 103 GLN H CA 1
ATOM 5832 C C . GLN H 1 75 ? -33.790 -9.750 -73.177 1.00 47.92 103 GLN H C 1
ATOM 5833 O O . GLN H 1 75 ? -33.544 -8.680 -72.609 1.00 45.37 103 GLN H O 1
ATOM 5839 N N . ALA H 1 76 ? -34.088 -9.838 -74.467 1.00 47.97 104 ALA H N 1
ATOM 5840 C CA . ALA H 1 76 ? -34.162 -8.664 -75.323 1.00 48.08 104 ALA H CA 1
ATOM 5841 C C . ALA H 1 76 ? -35.604 -8.192 -75.429 1.00 46.40 104 ALA H C 1
ATOM 5842 O O . ALA H 1 76 ? -36.532 -8.984 -75.289 1.00 49.88 104 ALA H O 1
ATOM 5844 N N . ILE H 1 77 ? -35.773 -6.899 -75.681 1.00 45.30 105 ILE H N 1
ATOM 5845 C CA . ILE H 1 77 ? -37.083 -6.278 -75.836 1.00 47.15 105 ILE H CA 1
ATOM 5846 C C . ILE H 1 77 ? -37.074 -5.562 -77.184 1.00 49.74 105 ILE H C 1
ATOM 5847 O O . ILE H 1 77 ? -36.334 -4.595 -77.360 1.00 51.06 105 ILE H O 1
ATOM 5852 N N . SER H 1 78 ? -37.889 -6.027 -78.127 1.00 47.84 106 SER H N 1
ATOM 5853 C CA . SER H 1 78 ? -37.947 -5.432 -79.465 1.00 46.79 106 SER H CA 1
ATOM 5854 C C . SER H 1 78 ? -39.354 -4.920 -79.773 1.00 50.91 106 SER H C 1
ATOM 5855 O O . SER H 1 78 ? -40.206 -4.903 -78.891 1.00 56.22 106 SER H O 1
ATOM 5858 N N . ILE H 1 79 ? -39.612 -4.512 -81.017 1.00 51.99 107 ILE H N 1
ATOM 5859 C CA . ILE H 1 79 ? -40.948 -4.030 -81.360 1.00 48.22 107 ILE H CA 1
ATOM 5860 C C . ILE H 1 79 ? -41.862 -5.241 -81.279 1.00 45.12 107 ILE H C 1
ATOM 5861 O O . ILE H 1 79 ? -43.077 -5.100 -81.182 1.00 44.36 107 ILE H O 1
ATOM 5866 N N . GLN H 1 80 ? -41.275 -6.436 -81.320 1.00 44.42 108 GLN H N 1
ATOM 5867 C CA . GLN H 1 80 ? -42.067 -7.663 -81.249 1.00 45.79 108 GLN H CA 1
ATOM 5868 C C . GLN H 1 80 ? -42.285 -8.135 -79.812 1.00 44.82 108 GLN H C 1
ATOM 5869 O O . GLN H 1 80 ? -42.787 -9.234 -79.567 1.00 50.43 108 GLN H O 1
ATOM 5875 N N . GLY H 1 81 ? -41.917 -7.292 -78.858 1.00 42.01 109 GLY H N 1
ATOM 5876 C CA . GLY H 1 81 ? -42.103 -7.648 -77.464 1.00 45.69 109 GLY H CA 1
ATOM 5877 C C . GLY H 1 81 ? -40.859 -8.133 -76.748 1.00 46.09 109 GLY H C 1
ATOM 5878 O O . GLY H 1 81 ? -39.739 -7.757 -77.097 1.00 43.69 109 GLY H O 1
ATOM 5879 N N . GLN H 1 82 ? -41.064 -8.972 -75.735 1.00 45.77 110 GLN H N 1
ATOM 5880 C CA . GLN H 1 82 ? -39.962 -9.511 -74.962 1.00 42.78 110 GLN H CA 1
ATOM 5881 C C . GLN H 1 82 ? -39.559 -10.918 -75.375 1.00 45.60 110 GLN H C 1
ATOM 5882 O O . GLN H 1 82 ? -40.395 -11.824 -75.463 1.00 45.30 110 GLN H O 1
ATOM 5888 N N . SER H 1 83 ? -38.264 -11.096 -75.614 1.00 45.45 111 SER H N 1
ATOM 5889 C CA . SER H 1 83 ? -37.728 -12.389 -76.018 1.00 46.95 111 SER H CA 1
ATOM 5890 C C . SER H 1 83 ? -37.648 -13.357 -74.856 1.00 48.35 111 SER H C 1
ATOM 5891 O O . SER H 1 83 ? -37.792 -12.967 -73.700 1.00 45.62 111 SER H O 1
ATOM 5894 N N . PRO H 1 84 ? -37.403 -14.636 -75.162 1.00 48.92 112 PRO H N 1
ATOM 5895 C CA . PRO H 1 84 ? -37.270 -15.680 -74.147 1.00 47.84 112 PRO H CA 1
ATOM 5896 C C . PRO H 1 84 ? -35.929 -15.344 -73.515 1.00 48.42 112 PRO H C 1
ATOM 5897 O O . PRO H 1 84 ? -35.223 -14.488 -74.028 1.00 48.72 112 PRO H O 1
ATOM 5901 N N . ALA H 1 85 ? -35.560 -16.019 -72.434 1.00 50.44 113 ALA H N 1
ATOM 5902 C CA . ALA H 1 85 ? -34.271 -15.732 -71.797 1.00 48.44 113 ALA H CA 1
ATOM 5903 C C . ALA H 1 85 ? -33.093 -16.386 -72.514 1.00 47.96 113 ALA H C 1
ATOM 5904 O O . ALA H 1 85 ? -33.230 -17.463 -73.096 1.00 47.74 113 A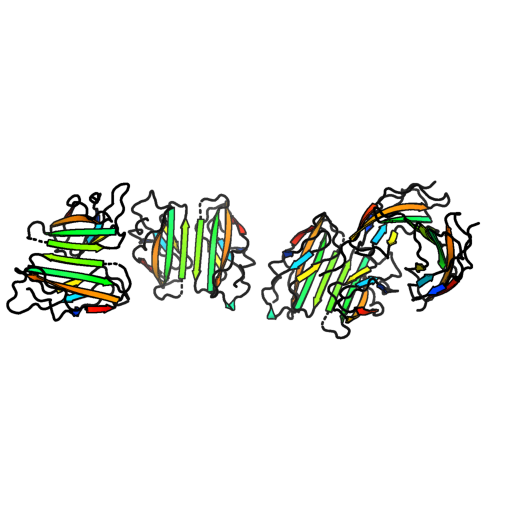LA H O 1
ATOM 5906 N N . SER H 1 86 ? -31.935 -15.728 -72.442 1.00 48.76 114 SER H N 1
ATOM 5907 C CA . SER H 1 86 ? -30.702 -16.226 -73.043 1.00 49.52 114 SER H CA 1
ATOM 5908 C C . SER H 1 86 ? -30.316 -17.466 -72.276 1.00 49.48 114 SER H C 1
ATOM 5909 O O . SER H 1 86 ? -30.955 -17.831 -71.290 1.00 51.27 114 SER H O 1
ATOM 5912 N N . GLU H 1 87 ? -29.232 -18.090 -72.705 1.00 51.72 115 GLU H N 1
ATOM 5913 C CA . GLU H 1 87 ? -28.742 -19.259 -72.008 1.00 55.80 115 GLU H CA 1
ATOM 5914 C C . GLU H 1 87 ? -28.165 -18.640 -70.725 1.00 56.45 115 GLU H C 1
ATOM 5915 O O . GLU H 1 87 ? -27.719 -17.488 -70.737 1.00 55.52 115 GLU H O 1
ATOM 5921 N N . PRO H 1 88 ? -28.171 -19.385 -69.608 1.00 52.96 116 PRO H N 1
ATOM 5922 C CA . PRO H 1 88 ? -27.655 -18.919 -68.312 1.00 53.16 116 PRO H CA 1
ATOM 5923 C C . PRO H 1 88 ? -26.131 -18.817 -68.258 1.00 54.28 116 PRO H C 1
ATOM 5924 O O . PRO H 1 88 ? -25.433 -19.774 -68.595 1.00 52.22 116 PRO H O 1
ATOM 5928 N N . VAL H 1 89 ? -25.621 -17.675 -67.806 1.00 54.64 117 VAL H N 1
ATOM 5929 C CA . VAL H 1 89 ? -24.177 -17.480 -67.669 1.00 54.29 117 VAL H CA 1
ATOM 5930 C C . VAL H 1 89 ? -23.806 -17.540 -66.180 1.00 55.93 117 VAL H C 1
ATOM 5931 O O . VAL H 1 89 ? -24.305 -16.740 -65.388 1.00 52.68 117 VAL H O 1
ATOM 5935 N N . LEU H 1 90 ? -22.939 -18.483 -65.804 1.00 56.03 118 LEU H N 1
ATOM 5936 C CA . LEU H 1 90 ? -22.505 -18.645 -64.406 1.00 58.52 118 LEU H CA 1
ATOM 5937 C C . LEU H 1 90 ? -21.151 -17.993 -64.137 1.00 59.21 118 LEU H C 1
ATOM 5938 O O . LEU H 1 90 ? -20.309 -17.905 -65.032 1.00 58.42 118 LEU H O 1
ATOM 5943 N N . PHE H 1 91 ? -20.926 -17.549 -62.903 1.00 59.90 119 PHE H N 1
ATOM 5944 C CA . PHE H 1 91 ? -19.644 -16.932 -62.574 1.00 60.36 119 PHE H CA 1
ATOM 5945 C C . PHE H 1 91 ? -19.469 -16.639 -61.093 1.00 61.54 119 PHE H C 1
ATOM 5946 O O . PHE H 1 91 ? -20.417 -16.251 -60.418 1.00 61.02 119 PHE H O 1
ATOM 5954 N N . LYS H 1 92 ? -18.252 -16.834 -60.588 1.00 63.16 120 LYS H N 1
ATOM 5955 C CA . LYS H 1 92 ? -17.972 -16.558 -59.184 1.00 61.34 120 LYS H CA 1
ATOM 5956 C C . LYS H 1 92 ? -17.207 -15.249 -59.085 1.00 61.18 120 LYS H C 1
ATOM 5957 O O . LYS H 1 92 ? -16.305 -14.996 -59.879 1.00 60.42 120 LYS H O 1
ATOM 5963 N N . THR H 1 93 ? -17.573 -14.419 -58.111 1.00 62.92 121 THR H N 1
ATOM 5964 C CA . THR H 1 93 ? -16.897 -13.142 -57.891 1.00 64.22 121 THR H CA 1
ATOM 5965 C C . THR H 1 93 ? -15.602 -13.409 -57.125 1.00 65.55 121 THR H C 1
ATOM 5966 O O . THR H 1 93 ? -15.429 -14.479 -56.541 1.00 65.97 121 THR H O 1
ATOM 5970 N N . PRO H 1 94 ? -14.682 -12.431 -57.115 1.00 67.18 122 PRO H N 1
ATOM 5971 C CA . PRO H 1 94 ? -13.371 -12.453 -56.455 1.00 70.00 122 PRO H CA 1
ATOM 5972 C C . PRO H 1 94 ? -13.429 -12.046 -54.982 1.00 73.32 122 PRO H C 1
ATOM 5973 O O . PRO H 1 94 ? -14.364 -11.376 -54.550 1.00 71.94 122 PRO H O 1
ATOM 5977 N N . ARG H 1 95 ? -12.404 -12.432 -54.226 1.00 74.80 123 ARG H N 1
ATOM 5978 C CA . ARG H 1 95 ? -12.306 -12.087 -52.812 1.00 74.86 123 ARG H CA 1
ATOM 5979 C C . ARG H 1 95 ? -12.181 -10.562 -52.665 1.00 75.61 123 ARG H C 1
ATOM 5980 O O . ARG H 1 95 ? -12.857 -10.005 -51.766 1.00 78.06 123 ARG H O 1
#

B-factor: mean 51.37, std 16.55, range [12.2, 150.06]

Foldseek 3Di:
DFAAWAPWDWPPFAQFKIKIFTHGPDLPFFFWKKKWKAFPPGPTDIDIDGRDSDGMDMDGRHHGQTKMWMWMKTAGPVGIYDTYPIDMDTHHHDDD/DWAAWPPWDWPPFAQFKIKTFTHGPCLPFFFKKKKWKAFPPGPTDIDIDGRDSDGMDMDGGHHGQTKMKMWMWTQGPVGIYDIYDIDIDHHHD/DFAAWEPWDWPPQAFFKIKIFTHGPCLPFFFWKKKWKAFPPGPTDIDIDGRDSDGMDMDGRHHGFTKMWMWMWTAGPVGIYDTYDIDIDTHHD/DWAAWAPWDWDPFAFFKIKTFTHGDDLPFFFWKKKWKAFPPGPTDIDIDGRDSGGMDMDGRHHGQTKMKMWMWTQGPVGIHDIDDIDIDTHHD/DAAFWEPWDWPPFAQFKIKTFTHGDDPFAFFWKKKWKDWDPDDTDMDIDGRDPGGMDMGGGHHGFTKMKMWMWTQGPVGIHDTYDIDIDHGHD/DFAAWAPWDWPPFAFFKIKTFTHGDPPTDFQWKKKWKDFPPDDTDIDIDGRHPGGMDMGGGHHGQTKMKMWMWTQHPVGTHDTYDIDIDTGHHDDDD/DAAFWAPWDKDPFAQWKTKIFTHGDDPDAFFKKKKWKDFPDDDTDIDIDGRHRGRMDMDGRHHGFTKMWMWMWTQDPVGIHDTDDTDIDGHHD/DAAAWAPWDWAPFAAFKIKIFTHGDDPFAFFWKKKWKDWPPDDTDMDIDGRDPGRMDMGGRHHAQTKMKMWMWTQGPVGIHDIYDIDIDHGHD

Secondary structure (DSSP, 8-state):
-PPPPEEEEEES--SS-EEEEEE-S-TTTEEEEEEEEEESS---EEEEEES----EEEE-SPPTT-EEEEEEEEEESS-BPPP---EEEE--PPP-/-PPPPEEEEEES--SS-EEEEEE-S-GGGEEEEEEEEEESS---EEEEEES---SEEEE-SPPSS-EEEEEEEEEEBTEEPPPPPPEEEE---/-PPPPEEEEEES--SS-EEEEEE-S-TTTEEEEEEEEEESS---EEEEEES----EEEE-SPPSS-EEEEEEEEEESS-B------EEEE---/-PPPPEEEEEES--SS-EEEEEE-S-TTTEEEEEEEEEESS---EEEEEES----EEEE-SPPTT-EEEEEEEEEEBTEEPPP---EEEE---/--PPPEEEEEES--SS--EEEEE--TT--EEEEEEEEEESS---EEEEEES---SEEE--S--SS-EEEEEEEEEETTEEPPP---EEEE---/-PPPPEEEEEES--SS-EEEEEE--TT----EEEEEEEETT---EEEEEES----EEEE--PPTT-EEEEEEEEEETTEEPPP---EEEEPPPP---/-PPPPEEEEEES--SS-EEEEEE--TT---SEEEEEEEETT---EEEEEES----EEEE-SPPTT-EEEEEEEEEETTEE------EEEE---/-PPPPEEEEEEEEETTEEEEEEE--TT--EEEEEEEEEETT---EEEEEES---SEEEEES--TT-EEEEEEEEEETTEEPPP---EEEEPP-